Protein 3VBA (pdb70)

Secondary structure (DSSP, 8-state):
--SEEEEEEEE--SS-BHHHHS-GGGTT--SHHHHGGGTTTTT-TTHHHH--TT-EEEE-TTBTBSS--THHHHHHHHTT--EEEES-B-HHHHHHHHHTT--EEE-TTHHHH--TT-EEEEETTT-EEEETTT--EEE-PPPPHHHHHHHHHTSHHHHHHHHHHT---/--SEEEEEEEE--TT-BHHHHS-GGGTT--SHHHHGGGTTTTT-TTHHHH--TT-EEEE-TTBTBSS--THHHHHHHHTT--EEEES-B-HHHHHHHHHTT--EEE-TTHHHH--TT-EEEEETTT-EEEETTT--EEEPPPPPHHHHHHHHHTSHHHHHHHHHHT---/--SEEEEEEEE--SS-BHHHHS-GGGTT--SHHHHGGGTTTTT-TTHHHH--TT-EEEE-TTBTBSS--THHHHHHHHTT--EEEES-B-HHHHHHHHHHT--EEE-TTHHHH--TT-EEEEETTT-EEEETTT--EEE--PPPHHHHHHHHTT-HHHHHHHHTT-/--SEEEEEEEE--TT-BHHHHS-GGGGG---HHHHGGGTTTTT-TTHHHH--TT-EEEE-TTBTBSS--THHHHHHHHTT--EEEES-B-HHHHHHHHHHT--EEE-TTHHHH--TT-EEEEETTTTEEEETTT--EEE--PPPHHHHHHHHTTSHHHHHHH-/--SEEEEEEEE--SS-BHHHHS-GGGTT--SHHHHGGGTTTTT-TTHHHH--TT-EEEE-TTBTBSS--THHHHHHHHTT--EEEES-B-HHHHHHHHHHT--EEE-TTHHHH--TT-EEEEETTT-EEEETTT--EEE-PPPPHHHHHHHHTTSHHHHHHHHT-/--SEEEEEEEE--SS-BHHHHS-GGGTT--SHHHHGGGTTTTT-TTGGGT--TT-EEEE-TTBTBSS--THHHHHHHHTT--EEEES-B-HHHHHHHHHHT--EEE-TTGGGG--TT-EEEEETTT-EEEETTT--EEE-----HHHHHHHHTTSHHHHHHHHH-

CATH classification: 3.20.19.10

Sequence (997 aa):
MRSIIKGRVWKFGNNVDTDAILPARYLVYTKPEELAQFVMTGADPDFPKKVKPGDIIVGGKNFGCGSSREHAPLGLKGAGISCVIAESFARIFYRNAINVGLPLIECKGISEKVNEGDELEVNLETGEIKNLTTGEVLKGQKLPEFMMEILEAGGLMPYLKKKMAESQLMRSIIKGRVWKFGNNVDTDAILPARYLVYTKPEELAQFVMTGADPDFPKKVKPGDIIVGGKNFGCGSSREHAPLGLKGAGISCVIAESFARIFYRNAINVGLPLIECKGISEKVNEGDELEVNLETGEIKNLTTGEVLKGQKLPEFMMEILEAGGLMPYLKKKMAESQLMRSIIKGRVWKFGNNVDTDAILPARYLVYTKPEELAQFVMTGADPDFPKKVKPGDIIVGGKNFGCGSSREHAPLGLKGAGISCVIAESFARIFYRNAINVGLPLIECKGISEKVNEGDELEVNLETGEIKNLTTGEVLKGQKLPEFMMEILEAGGLMPYLKKKMAEMRSIIKGRVWKFGNNVDTDAILPARYLVYTKPEELAQFVMTGADPDFPKKVKPGDIIVGGKNFGCGSSREHAPLGLKGAGISCVIAESFARIFYRNAINVGLPLIECKGISEKVNEGDELEVNLETGEIKNLTTGEVLKGQKLPEFMMEILEAGGLMPYLKKKMRSIIKGRVWKFGNNVDTDAILPARYLVYTKPEELAQFVMTGADPDFPKKVKPGDIIVGGKNFGCGSSREHAPLGLKGAGISCVIAESFARIFYRNAINVGLPLIECKGISEKVNEGDELEVNLETGEIKNLTTGEVLKGQKLPEFMMEILEAGGLMPYLKKKMAMRSIIKGRVWKFGNNVDTDAILPARYLVYTKPEELAQFVMTGADPDFPKKVKPGDIIVGGKNFGCGSSREHAPLGLKGAGISCVIAESFARIFYRNAINVGLPLIECKGISEKVNEGDELEVNLETGEIKNLTTGEVLKGQKLPEFMMEILEAGGLMPYLKKKMA

Nearest PDB structures (foldseek):
  3vba-assembly2_D  TM=9.954E-01  e=1.017E-35  Methanocaldococcus jannaschii DSM 2661
  2pkp-assembly1_A  TM=9.491E-01  e=3.938E-22  Methanocaldococcus jannaschii DSM 2661
  1v7l-assembly1_B  TM=9.457E-01  e=8.680E-22  Pyrococcus horikoshii OT3
  2b3y-assembly2_B  TM=7.322E-01  e=1.624E-09  Homo sapiens
  1fgh-assembly1_A  TM=7.940E-01  e=1.431E-07  Bos taurus

Solvent-accessible surface area: 43787 Å² total; per-residue (Å²): 86,190,37,82,20,130,13,82,0,33,65,26,44,98,89,15,55,8,46,18,0,0,9,10,139,32,7,115,73,76,125,46,124,56,0,17,101,36,0,0,14,46,51,32,104,82,2,30,164,86,14,106,108,32,5,0,0,0,0,1,122,51,0,0,22,46,37,18,9,32,0,0,0,27,0,0,82,33,13,27,6,23,0,0,0,0,21,39,16,15,132,60,5,36,38,18,0,0,16,36,3,0,11,0,1,50,2,148,29,0,31,145,79,2,91,94,45,10,91,0,47,0,35,0,80,79,0,68,0,91,1,73,85,70,64,78,84,19,192,11,66,86,6,22,80,4,0,6,18,0,8,112,31,34,0,1,93,60,10,19,157,130,42,120,75,97,32,19,118,96,174,47,81,20,133,10,80,1,33,63,27,44,102,85,14,55,9,46,17,0,0,8,12,141,34,9,115,72,77,125,49,128,56,0,18,102,38,0,0,12,45,54,32,99,70,2,40,150,84,13,103,109,30,6,0,0,0,0,0,119,51,0,0,22,44,35,22,8,33,1,0,0,32,0,0,84,32,12,26,6,23,0,0,0,0,27,39,18,14,131,54,4,36,32,16,0,0,7,37,1,0,7,0,3,58,1,184,22,0,25,162,89,4,102,94,47,15,68,0,41,0,33,1,80,78,0,65,0,88,1,77,82,72,64,79,84,11,185,9,92,85,5,25,69,2,0,10,21,0,5,115,17,35,0,1,92,46,12,23,143,107,30,138,64,104,40,22,83,109,189,37,92,10,128,13,82,0,30,63,27,43,96,87,17,55,8,70,17,0,0,9,54,148,25,65,93,13,96,75,46,65,12,0,20,34,7,0,0,16,46,53,29,104,67,2,39,158,86,12,108,105,32,5,0,0,0,0,1,121,52,0,1,21,46,96,74,40,78,44,0,0,35,0,0,83,29,11,25,7,24,0,0,0,0,18,36,23,12,121,54,4,39,62,12,0,4,41,13,5,0,15,3,3,42,1,118,22,0,28,149,78,1,82,96,45,10,90,0,44,1,30,0,66,73,2,61,1,80,1,73,82,73,60,78,80,8,182,13,57,100,7,11,76,3,1,6,27,1,7,116,34,30,0,8,61,49,15,23,153,94,60,98,101,166,163,194,53,76,6,127,12,86,0,36,68,28,42,96,88,16,54,10,72,17,0,0,8,54,157,36,70,120,78,98,125,48,126,54,0,18,104,37,0,0,13,45,52,29,92,78,2,28,139,85,11,105,109,32,5,0,0,0,0,2,127,52,0,1,21,42,94,75,41,70,42,0,0,34,0,0,77,32,11,27,6,13,0,0,0,0,20,36,16,12,130,57,4,32,58,14,0,9,17,16,1,1,14,8,2,32,1,139,30,0,23,164,92,6,103,94,44,13,82,0,50,0,26,3,84,76,0,80,0,76,1,61,89,84,35,69,70,14,193,10,45,83,11,16,72,9,9,33,49,4,29,121,22,22,0,2,40,54,45,31,160,147,178,177,129,26,81,4,114,11,77,0,35,68,29,44,97,85,16,60,10,71,17,0,0,8,54,148,30,69,97,14,90,80,45,67,12,0,19,35,10,0,0,18,46,53,29,98,81,1,26,126,86,12,98,104,24,6,0,0,0,0,2,122,54,0,1,23,42,96,70,40,61,42,0,0,30,0,0,82,31,11,23,6,19,0,0,0,0,26,37,19,13,138,81,3,42,61,10,0,2,28,4,3,2,23,2,1,42,2,187,25,0,28,165,93,5,98,96,42,13,85,0,38,0,23,3,81,65,1,74,0,97,1,74,80,80,62,65,88,11,185,14,50,48,9,20,44,4,2,27,27,0,22,102,36,27,0,3,110,48,6,19,150,145,68,62,128,106,201,44,88,19,133,13,78,1,36,66,32,43,97,82,17,55,9,72,16,0,0,8,55,161,36,68,117,75,97,124,45,129,53,0,19,102,36,0,0,16,45,54,29,102,81,2,23,149,82,10,104,111,30,5,0,0,0,0,1,119,53,0,0,21,42,91,74,38,68,40,0,0,32,0,0,70,30,11,26,6,24,0,0,0,0,15,31,27,13,151,78,4,31,116,13,0,18,32,15,0,3,4,17,2,39,1,124,23,0,31,167,88,5,102,92,43,10,76,0,48,0,46,0,91,64,0,67,0,85,1,75,82,86,62,82,70,13,180,11,46,70,15,12,69,4,13,12,63,5,13,92,31,25,0,4,93,30,16,2,138,136,89,124,122

InterPro domains:
  IPR000573 Aconitase A/isopropylmalate dehydratase small subunit, swivel domain [PF00694] (49-102)
  IPR011827 Hydrolyase LeuD/HacB/DmdB [MF_01032] (5-165)
  IPR011827 Hydrolyase LeuD/HacB/DmdB [TIGR02087] (7-163)
  IPR015928 Aconitase/3-isopropylmalate dehydratase, swivel [G3DSA:3.20.19.10] (1-168)
  IPR033940 3-isopropylmalate dehydratase, swivel domain [cd01577] (11-124)
  IPR050075 3-isopropylmalate dehydratase small subunit [PTHR43345] (4-164)

Radius of gyration: 48.16 Å; Cα contacts (8 Å, |Δi|>4): 2461; chains: 6; bounding box: 72×72×159 Å

B-factor: mean 23.95, std 12.44, range [6.1, 90.8]

Structure (mmCIF, N/CA/C/O backbone):
data_3VBA
#
_entry.id   3VBA
#
_cell.length_a   33.836
_cell.length_b   107.138
_cell.length_c   288.714
_cell.angle_alpha   90.000
_cell.angle_beta   90.000
_cell.angle_gamma   90.000
#
_symmetry.space_group_name_H-M   'P 21 21 21'
#
loop_
_entity.id
_entity.type
_entity.pdbx_description
1 polymer 'Isopropylmalate/citramalate isomerase small subunit'
2 water water
#
loop_
_atom_site.group_PDB
_atom_site.id
_atom_site.type_symbol
_atom_site.label_atom_id
_atom_site.label_alt_id
_atom_site.label_comp_id
_atom_site.label_asym_id
_atom_site.label_entity_id
_atom_site.label_seq_id
_atom_site.pdbx_PDB_ins_code
_atom_site.Cartn_x
_atom_site.Cartn_y
_atom_site.Cartn_z
_atom_site.occupancy
_atom_site.B_iso_or_equiv
_atom_site.auth_seq_id
_atom_site.auth_comp_id
_atom_site.auth_asym_id
_atom_site.auth_atom_id
_atom_site.pdbx_PDB_model_num
ATOM 1 N N . MET A 1 1 ? -0.120 -11.727 -25.878 1.00 41.38 1 MET A N 1
ATOM 2 C CA . MET A 1 1 ? 0.977 -12.497 -26.452 1.00 39.23 1 MET A CA 1
ATOM 3 C C . MET A 1 1 ? 0.570 -13.943 -26.549 1.00 42.16 1 MET A C 1
ATOM 4 O O . MET A 1 1 ? 0.645 -14.681 -25.568 1.00 37.96 1 MET A O 1
ATOM 9 N N . ARG A 1 2 ? 0.153 -14.394 -27.717 1.00 33.99 2 ARG A N 1
ATOM 10 C CA . ARG A 1 2 ? -0.179 -15.795 -27.751 1.00 38.19 2 ARG A CA 1
ATOM 11 C C . ARG A 1 2 ? 1.067 -16.696 -27.742 1.00 35.23 2 ARG A C 1
ATOM 12 O O . ARG A 1 2 ? 1.875 -16.680 -28.669 1.00 37.36 2 ARG A O 1
ATOM 20 N N . SER A 1 3 ? 1.209 -17.444 -26.649 1.00 34.75 3 SER A N 1
ATOM 21 C CA . SER A 1 3 ? 2.289 -18.405 -26.447 1.00 34.15 3 SER A CA 1
ATOM 22 C C . SER A 1 3 ? 2.242 -19.482 -27.509 1.00 31.43 3 SER A C 1
ATOM 23 O O . SER A 1 3 ? 3.276 -19.922 -28.019 1.00 28.27 3 SER A O 1
ATOM 26 N N . ILE A 1 4 ? 1.023 -19.925 -27.801 1.00 31.41 4 ILE A N 1
ATOM 27 C CA . ILE A 1 4 ? 0.776 -20.973 -28.777 1.00 26.84 4 ILE A CA 1
ATOM 28 C C . ILE A 1 4 ? 0.231 -20.371 -30.067 1.00 23.39 4 ILE A C 1
ATOM 29 O O . ILE A 1 4 ? -0.747 -19.623 -30.060 1.00 26.40 4 ILE A O 1
ATOM 34 N N . ILE A 1 5 ? 0.883 -20.693 -31.175 1.00 21.12 5 ILE A N 1
ATOM 35 C CA . ILE A 1 5 ? 0.521 -20.121 -32.462 1.00 20.97 5 ILE A CA 1
ATOM 36 C C . ILE A 1 5 ? 0.108 -21.218 -33.447 1.00 19.55 5 ILE A C 1
ATOM 37 O O . ILE A 1 5 ? 0.802 -22.211 -33.598 1.00 17.22 5 ILE A O 1
ATOM 42 N N . LYS A 1 6 ? -1.040 -21.022 -34.089 1.00 18.79 6 LYS A N 1
ATOM 43 C CA . LYS A 1 6 ? -1.547 -21.915 -35.130 1.00 21.64 6 LYS A CA 1
ATOM 44 C C . LYS A 1 6 ? -1.704 -21.119 -36.421 1.00 20.39 6 LYS A C 1
ATOM 45 O O . LYS A 1 6 ? -2.312 -20.044 -36.425 1.00 17.08 6 LYS A O 1
ATOM 51 N N . GLY A 1 7 ? -1.151 -21.628 -37.515 1.00 14.44 7 GLY A N 1
ATOM 52 C CA . GLY A 1 7 ? -1.230 -20.902 -38.768 1.00 14.49 7 GLY A CA 1
ATOM 53 C C . GLY A 1 7 ? -0.843 -21.761 -39.946 1.00 15.77 7 GLY A C 1
ATOM 54 O O . GLY A 1 7 ? -0.245 -22.822 -39.779 1.00 17.37 7 GLY A O 1
ATOM 55 N N . ARG A 1 8 ? -1.192 -21.316 -41.149 1.00 16.83 8 ARG A N 1
ATOM 56 C CA . ARG A 1 8 ? -0.771 -22.052 -42.327 1.00 15.73 8 ARG A CA 1
ATOM 57 C C . ARG A 1 8 ? 0.600 -21.570 -42.823 1.00 15.36 8 ARG A C 1
ATOM 58 O O . ARG A 1 8 ? 0.966 -20.398 -42.676 1.00 14.76 8 ARG A O 1
ATOM 66 N N . VAL A 1 9 ? 1.354 -22.491 -43.406 1.00 13.02 9 VAL A N 1
ATOM 67 C CA . VAL A 1 9 ? 2.763 -22.263 -43.685 1.00 11.56 9 VAL A CA 1
ATOM 68 C C . VAL A 1 9 ? 3.052 -21.818 -45.112 1.00 12.41 9 VAL A C 1
ATOM 69 O O . VAL A 1 9 ? 2.522 -22.397 -46.070 1.00 11.34 9 VAL A O 1
ATOM 73 N N . TRP A 1 10 ? 3.893 -20.789 -45.236 1.00 9.36 10 TRP A N 1
ATOM 74 C CA . TRP A 1 10 ? 4.561 -20.464 -46.493 1.00 12.05 10 TRP A CA 1
ATOM 75 C C . TRP A 1 10 ? 6.017 -20.886 -46.379 1.00 12.78 10 TRP A C 1
ATOM 76 O O . TRP A 1 10 ? 6.704 -20.533 -45.416 1.00 13.51 10 TRP A O 1
ATOM 87 N N . LYS A 1 11 ? 6.495 -21.628 -47.367 1.00 11.50 11 LYS A N 1
ATOM 88 C CA . LYS A 1 11 ? 7.804 -22.255 -47.247 1.00 12.36 11 LYS A CA 1
ATOM 89 C C . LYS A 1 11 ? 8.856 -21.639 -48.165 1.00 13.33 11 LYS A C 1
ATOM 90 O O . LYS A 1 11 ? 8.580 -21.330 -49.327 1.00 12.97 11 LYS A O 1
ATOM 96 N N . PHE A 1 12 ? 10.055 -21.443 -47.623 1.00 11.46 12 PHE A N 1
ATOM 97 C CA . PHE A 1 12 ? 11.190 -20.927 -48.389 1.00 12.51 12 PHE A CA 1
ATOM 98 C C . PHE A 1 12 ? 12.425 -21.769 -48.052 1.00 12.82 12 PHE A C 1
ATOM 99 O O . PHE A 1 12 ? 12.447 -22.456 -47.030 1.00 10.22 12 PHE A O 1
ATOM 107 N N . GLY A 1 13 ? 13.442 -21.711 -48.905 1.00 13.19 13 GLY A N 1
ATOM 108 C CA . GLY A 1 13 ? 14.564 -22.628 -48.825 1.00 14.18 13 GLY A CA 1
ATOM 109 C C . GLY A 1 13 ? 15.764 -22.116 -48.039 1.00 15.48 13 GLY A C 1
ATOM 110 O O . GLY A 1 13 ? 15.615 -21.419 -47.034 1.00 13.63 13 GLY A O 1
ATOM 111 N N . ASN A 1 14 ? 16.961 -22.474 -48.497 1.00 12.47 14 ASN A N 1
ATOM 112 C CA . ASN A 1 14 ? 18.194 -22.150 -47.793 1.00 10.56 14 ASN A CA 1
ATOM 113 C C . ASN A 1 14 ? 18.809 -20.798 -48.188 1.00 13.51 14 ASN A C 1
ATOM 114 O O . ASN A 1 14 ? 18.667 -20.355 -49.330 1.00 11.35 14 ASN A O 1
ATOM 119 N N . ASN A 1 15 ? 19.506 -20.156 -47.247 1.00 10.72 15 ASN A N 1
ATOM 120 C CA . ASN A 1 15 ? 20.213 -18.898 -47.532 1.00 13.38 15 ASN A CA 1
ATOM 121 C C . ASN A 1 15 ? 19.318 -17.823 -48.150 1.00 13.89 15 ASN A C 1
ATOM 122 O O . ASN A 1 15 ? 19.734 -17.121 -49.096 1.00 10.57 15 ASN A O 1
ATOM 127 N N . VAL A 1 16 ? 18.089 -17.713 -47.642 1.00 12.25 16 VAL A N 1
ATOM 128 C CA . VAL A 1 16 ? 17.150 -16.705 -48.124 1.00 12.49 16 VAL A CA 1
ATOM 129 C C . VAL A 1 16 ? 17.627 -15.378 -47.557 1.00 14.73 16 VAL A C 1
ATOM 130 O O . VAL A 1 16 ? 17.598 -15.185 -46.342 1.00 11.33 16 VAL A O 1
ATOM 134 N N . ASP A 1 17 ? 18.093 -14.479 -48.423 1.00 10.91 17 ASP A N 1
ATOM 135 C CA . ASP A 1 17 ? 18.763 -13.280 -47.930 1.00 14.29 17 ASP A CA 1
ATOM 136 C C . ASP A 1 17 ? 17.794 -12.109 -47.715 1.00 12.25 17 ASP A C 1
ATOM 137 O O . ASP A 1 17 ? 16.610 -12.197 -48.049 1.00 11.77 17 ASP A O 1
ATOM 142 N N . THR A 1 18 ? 18.299 -11.031 -47.131 1.00 10.02 18 THR A N 1
ATOM 143 C CA . THR A 1 18 ? 17.466 -9.868 -46.842 1.00 11.51 18 THR A CA 1
ATOM 144 C C . THR A 1 18 ? 16.896 -9.225 -48.110 1.00 12.12 18 THR A C 1
ATOM 145 O O . THR A 1 18 ? 15.860 -8.581 -48.058 1.00 13.20 18 THR A O 1
ATOM 149 N N . ASP A 1 19 ? 17.572 -9.398 -49.244 1.00 14.72 19 ASP A N 1
ATOM 150 C CA . ASP A 1 19 ? 17.030 -8.936 -50.528 1.00 15.54 19 ASP A CA 1
ATOM 151 C C . ASP A 1 19 ? 15.805 -9.749 -50.964 1.00 16.89 19 ASP A C 1
ATOM 152 O O . ASP A 1 19 ? 14.881 -9.215 -51.572 1.00 15.18 19 ASP A O 1
ATOM 157 N N . ALA A 1 20 ? 15.783 -11.034 -50.632 1.00 14.16 20 ALA A N 1
ATOM 158 C CA . ALA A 1 20 ? 14.619 -11.853 -50.953 1.00 14.68 20 ALA A CA 1
ATOM 159 C C . ALA A 1 20 ? 13.437 -11.442 -50.087 1.00 12.23 20 ALA A C 1
ATOM 160 O O . ALA A 1 20 ? 12.300 -11.398 -50.555 1.00 15.27 20 ALA A O 1
ATOM 162 N N . ILE A 1 21 ? 13.720 -11.145 -48.824 1.00 10.06 21 ILE A N 1
ATOM 163 C CA . ILE A 1 21 ? 12.699 -10.787 -47.839 1.00 10.22 21 ILE A CA 1
ATOM 164 C C . ILE A 1 21 ? 12.145 -9.364 -48.014 1.00 11.73 21 ILE A C 1
ATOM 165 O O . ILE A 1 21 ? 10.942 -9.141 -47.874 1.00 11.56 21 ILE A O 1
ATOM 170 N N . LEU A 1 22 ? 13.012 -8.406 -48.333 1.00 11.59 22 LEU A N 1
ATOM 171 C CA . LEU A 1 22 ? 12.570 -7.028 -48.529 1.00 10.55 22 LEU A CA 1
ATOM 172 C C . LEU A 1 22 ? 13.554 -6.346 -49.490 1.00 13.40 22 LEU A C 1
ATOM 173 O O . LEU A 1 22 ? 14.604 -5.855 -49.066 1.00 12.97 22 LEU A O 1
ATOM 178 N N . PRO A 1 23 ? 13.244 -6.374 -50.798 1.00 13.96 23 PRO A N 1
ATOM 179 C CA . PRO A 1 23 ? 14.128 -5.803 -51.817 1.00 12.05 23 PRO A CA 1
ATOM 180 C C . PRO A 1 23 ? 14.583 -4.371 -51.517 1.00 14.96 23 PRO A C 1
ATOM 181 O O . PRO A 1 23 ? 13.848 -3.553 -50.941 1.00 11.25 23 PRO A O 1
ATOM 185 N N . ALA A 1 24 ? 15.812 -4.093 -51.928 1.00 11.97 24 ALA A N 1
ATOM 186 C CA . ALA A 1 24 ? 16.470 -2.821 -51.668 1.00 12.74 24 ALA A CA 1
ATOM 187 C C . ALA A 1 24 ? 15.634 -1.628 -52.128 1.00 12.47 24 ALA A C 1
ATOM 188 O O . ALA A 1 24 ? 15.714 -0.562 -51.541 1.00 12.28 24 ALA A O 1
ATOM 190 N N . ARG A 1 25 ? 14.841 -1.808 -53.177 1.00 16.29 25 ARG A N 1
ATOM 191 C CA . ARG A 1 25 ? 14.054 -0.695 -53.709 1.00 16.21 25 ARG A CA 1
ATOM 192 C C . ARG A 1 25 ? 13.009 -0.172 -52.718 1.00 16.86 25 ARG A C 1
ATOM 193 O O . ARG A 1 25 ? 12.508 0.942 -52.877 1.00 17.69 25 ARG A O 1
ATOM 201 N N . TYR A 1 26 ? 12.714 -0.952 -51.674 1.00 15.30 26 TYR A N 1
ATOM 202 C CA . TYR A 1 26 ? 11.720 -0.556 -50.682 1.00 13.58 26 TYR A CA 1
ATOM 203 C C . TYR A 1 26 ? 12.315 0.049 -49.415 1.00 16.44 26 TYR A C 1
ATOM 204 O O . TYR A 1 26 ? 11.593 0.390 -48.482 1.00 12.96 26 TYR A O 1
ATOM 213 N N . LEU A 1 27 ? 13.630 0.226 -49.395 1.00 13.41 27 LEU A N 1
ATOM 214 C CA . LEU A 1 27 ? 14.256 0.832 -48.230 1.00 12.69 27 LEU A CA 1
ATOM 215 C C . LEU A 1 27 ? 13.770 2.273 -48.024 1.00 15.38 27 LEU A C 1
ATOM 216 O O . LEU A 1 27 ? 13.891 2.822 -46.934 1.00 15.49 27 LEU A O 1
ATOM 221 N N . VAL A 1 28 ? 13.217 2.875 -49.072 1.00 16.76 28 VAL A N 1
ATOM 222 C CA . VAL A 1 28 ? 12.631 4.210 -48.957 1.00 15.04 28 VAL A CA 1
ATOM 223 C C . VAL A 1 28 ? 11.515 4.249 -47.900 1.00 19.69 28 VAL A C 1
ATOM 224 O O . VAL A 1 28 ? 11.237 5.297 -47.305 1.00 16.19 28 VAL A O 1
ATOM 228 N N . TYR A 1 29 ? 10.907 3.094 -47.633 1.00 13.95 29 TYR A N 1
ATOM 229 C CA . TYR A 1 29 ? 9.848 3.001 -46.631 1.00 15.17 29 TYR A CA 1
ATOM 230 C C . TYR A 1 29 ? 10.354 2.606 -45.250 1.00 17.69 29 TYR A C 1
ATOM 231 O O . TYR A 1 29 ? 11.152 1.674 -45.125 1.00 19.54 29 TYR A O 1
ATOM 240 N N . THR A 1 30 ? 9.878 3.301 -44.219 1.00 11.94 30 THR A N 1
ATOM 241 C CA . THR A 1 30 ? 10.267 2.989 -42.841 1.00 18.18 30 THR A CA 1
ATOM 242 C C . THR A 1 30 ? 9.106 2.514 -41.949 1.00 17.24 30 THR A C 1
ATOM 243 O O . THR A 1 30 ? 9.322 2.119 -40.801 1.00 16.83 30 THR A O 1
ATOM 247 N N . LYS A 1 31 ? 7.878 2.551 -42.457 1.00 13.50 31 LYS A N 1
ATOM 248 C CA . LYS A 1 31 ? 6.746 2.105 -41.648 1.00 14.39 31 LYS A CA 1
ATOM 249 C C . LYS A 1 31 ? 6.430 0.620 -41.857 1.00 12.26 31 LYS A C 1
ATOM 250 O O . LYS A 1 31 ? 6.469 0.140 -42.978 1.00 12.92 31 LYS A O 1
ATOM 256 N N . PRO A 1 32 ? 6.111 -0.116 -40.772 1.00 13.40 32 PRO A N 1
ATOM 257 C CA . PRO A 1 32 ? 5.742 -1.524 -40.963 1.00 15.41 32 PRO A CA 1
ATOM 258 C C . PRO A 1 32 ? 4.550 -1.674 -41.910 1.00 14.95 32 PRO A C 1
ATOM 259 O O . PRO A 1 32 ? 4.534 -2.618 -42.702 1.00 10.13 32 PRO A O 1
ATOM 263 N N . GLU A 1 33 ? 3.582 -0.755 -41.848 1.00 13.71 33 GLU A N 1
ATOM 264 C CA . GLU A 1 33 ? 2.414 -0.841 -42.733 1.00 15.78 33 GLU A CA 1
ATOM 265 C C . GLU A 1 33 ? 2.802 -0.711 -44.195 1.00 14.39 33 GLU A C 1
ATOM 266 O O . GLU A 1 33 ? 2.201 -1.338 -45.068 1.00 12.18 33 GLU A O 1
ATOM 272 N N . GLU A 1 34 ? 3.790 0.129 -44.479 1.00 10.72 34 GLU A N 1
ATOM 273 C CA . GLU A 1 34 ? 4.252 0.241 -45.851 1.00 11.20 34 GLU A CA 1
ATOM 274 C C . GLU A 1 34 ? 5.044 -1.002 -46.236 1.00 12.11 34 GLU A C 1
ATOM 275 O O . GLU A 1 34 ? 4.834 -1.591 -47.299 1.00 10.53 34 GLU A O 1
ATOM 281 N N . LEU A 1 35 ? 5.960 -1.400 -45.361 1.00 11.44 35 LEU A N 1
ATOM 282 C CA . LEU A 1 35 ? 6.867 -2.492 -45.674 1.00 11.93 35 LEU A CA 1
ATOM 283 C C . LEU A 1 35 ? 6.120 -3.820 -45.834 1.00 12.43 35 LEU A C 1
ATOM 284 O O . LEU A 1 35 ? 6.540 -4.685 -46.609 1.00 11.06 35 LEU A O 1
ATOM 289 N N . ALA A 1 36 ? 5.007 -3.971 -45.114 1.00 10.74 36 ALA A N 1
ATOM 290 C CA . ALA A 1 36 ? 4.203 -5.208 -45.184 1.00 12.03 36 ALA A CA 1
ATOM 291 C C . ALA A 1 36 ? 3.791 -5.573 -46.610 1.00 13.28 36 ALA A C 1
ATOM 292 O O . ALA A 1 36 ? 3.569 -6.743 -46.919 1.00 14.42 36 ALA A O 1
ATOM 294 N N . GLN A 1 37 ? 3.671 -4.566 -47.473 1.00 12.26 37 GLN A N 1
ATOM 295 C CA . GLN A 1 37 ? 3.166 -4.769 -48.825 1.00 14.16 37 GLN A CA 1
ATOM 296 C C . GLN A 1 37 ? 4.191 -5.415 -49.725 1.00 11.88 37 GLN A C 1
ATOM 297 O O . GLN A 1 37 ? 3.875 -5.768 -50.847 1.00 12.47 37 GLN A O 1
ATOM 303 N N . PHE A 1 38 ? 5.427 -5.543 -49.259 1.00 11.73 38 PHE A N 1
ATOM 304 C CA . PHE A 1 38 ? 6.491 -6.001 -50.141 1.00 13.28 38 PHE A CA 1
ATOM 305 C C . PHE A 1 38 ? 7.255 -7.209 -49.619 1.00 13.02 38 PHE A C 1
ATOM 306 O O . PHE A 1 38 ? 8.265 -7.598 -50.189 1.00 14.61 38 PHE A O 1
ATOM 314 N N . VAL A 1 39 ? 6.782 -7.790 -48.528 1.00 13.00 39 VAL A N 1
ATOM 315 C CA . VAL A 1 39 ? 7.443 -8.963 -47.963 1.00 13.58 39 VAL A CA 1
ATOM 316 C C . VAL A 1 39 ? 7.664 -10.121 -48.949 1.00 11.62 39 VAL A C 1
ATOM 317 O O . VAL A 1 39 ? 6.753 -10.507 -49.698 1.00 11.62 39 VAL A O 1
ATOM 321 N N . MET A 1 40 ? 8.890 -10.661 -48.926 1.00 13.56 40 MET A N 1
ATOM 322 C CA . MET A 1 40 ? 9.297 -11.833 -49.708 1.00 10.27 40 MET A CA 1
ATOM 323 C C . MET A 1 40 ? 9.247 -11.649 -51.230 1.00 13.65 40 MET A C 1
ATOM 324 O O . MET A 1 40 ? 9.380 -12.633 -51.982 1.00 11.37 40 MET A O 1
ATOM 329 N N . THR A 1 41 ? 9.057 -10.414 -51.693 1.00 11.14 41 THR A N 1
ATOM 330 C CA . THR A 1 41 ? 8.878 -10.191 -53.135 1.00 13.03 41 THR A CA 1
ATOM 331 C C . THR A 1 41 ? 10.155 -10.426 -53.934 1.00 14.50 41 THR A C 1
ATOM 332 O O . THR A 1 41 ? 10.122 -10.537 -55.159 1.00 15.19 41 THR A O 1
ATOM 336 N N . GLY A 1 42 ? 11.290 -10.491 -53.247 1.00 14.23 42 GLY A N 1
ATOM 337 C CA . GLY A 1 42 ? 12.529 -10.848 -53.909 1.00 13.11 42 GLY A CA 1
ATOM 338 C C . GLY A 1 42 ? 12.511 -12.317 -54.280 1.00 16.71 42 GLY A C 1
ATOM 339 O O . GLY A 1 42 ? 13.116 -12.735 -55.270 1.00 17.76 42 GLY A O 1
ATOM 340 N N . ALA A 1 43 ? 11.815 -13.109 -53.475 1.00 14.59 43 ALA A N 1
ATOM 341 C CA . ALA A 1 43 ? 11.723 -14.549 -53.706 1.00 15.95 43 ALA A CA 1
ATOM 342 C C . ALA A 1 43 ? 10.479 -14.874 -54.533 1.00 16.12 43 ALA A C 1
ATOM 343 O O . ALA A 1 43 ? 10.504 -15.745 -55.403 1.00 17.58 43 ALA A O 1
ATOM 345 N N . ASP A 1 44 ? 9.389 -14.171 -54.242 1.00 15.23 44 ASP A N 1
ATOM 346 C CA . ASP A 1 44 ? 8.097 -14.413 -54.888 1.00 14.41 44 ASP A CA 1
ATOM 347 C C . ASP A 1 44 ? 7.351 -13.093 -55.009 1.00 12.89 44 ASP A C 1
ATOM 348 O O . ASP A 1 44 ? 6.799 -12.602 -54.036 1.00 11.93 44 ASP A O 1
ATOM 353 N N . PRO A 1 45 ? 7.362 -12.497 -56.210 1.00 21.51 45 PRO A N 1
ATOM 354 C CA . PRO A 1 45 ? 6.778 -11.169 -56.433 1.00 18.55 45 PRO A CA 1
ATOM 355 C C . PRO A 1 45 ? 5.281 -11.112 -56.133 1.00 18.53 45 PRO A C 1
ATOM 356 O O . PRO A 1 45 ? 4.741 -10.026 -55.935 1.00 18.76 45 PRO A O 1
ATOM 360 N N . ASP A 1 46 ? 4.623 -12.263 -56.090 1.00 15.37 46 ASP A N 1
ATOM 361 C CA . ASP A 1 46 ? 3.199 -12.300 -55.770 1.00 18.85 46 ASP A CA 1
ATOM 362 C C . ASP A 1 46 ? 2.904 -12.602 -54.304 1.00 21.46 46 ASP A C 1
ATOM 363 O O . ASP A 1 46 ? 1.735 -12.623 -53.893 1.00 18.20 46 ASP A O 1
ATOM 368 N N . PHE A 1 47 ? 3.951 -12.830 -53.513 1.00 16.21 47 PHE A N 1
ATOM 369 C CA . PHE A 1 47 ? 3.753 -13.246 -52.118 1.00 15.63 47 PHE A CA 1
ATOM 370 C C . PHE A 1 47 ? 2.774 -12.386 -51.312 1.00 14.86 47 PHE A C 1
ATOM 371 O O . PHE A 1 47 ? 1.950 -12.925 -50.588 1.00 16.69 47 PHE A O 1
ATOM 379 N N . PRO A 1 48 ? 2.866 -11.050 -51.415 1.00 16.39 48 PRO A N 1
ATOM 380 C CA . PRO A 1 48 ? 1.917 -10.230 -50.648 1.00 19.43 48 PRO A CA 1
ATOM 381 C C . PRO A 1 48 ? 0.463 -10.460 -51.072 1.00 20.26 48 PRO A C 1
ATOM 382 O O . PRO A 1 48 ? -0.442 -10.100 -50.329 1.00 18.85 48 PRO A O 1
ATOM 386 N N . LYS A 1 49 ? 0.250 -11.056 -52.243 1.00 20.73 49 LYS A N 1
ATOM 387 C CA . LYS A 1 49 ? -1.104 -11.352 -52.723 1.00 28.41 49 LYS A CA 1
ATOM 388 C C . LYS A 1 49 ? -1.651 -12.637 -52.098 1.00 25.49 49 LYS A C 1
ATOM 389 O O . LYS A 1 49 ? -2.857 -12.873 -52.121 1.00 27.01 49 LYS A O 1
ATOM 395 N N . LYS A 1 50 ? -0.757 -13.455 -51.543 1.00 22.59 50 LYS A N 1
ATOM 396 C CA . LYS A 1 50 ? -1.104 -14.775 -51.027 1.00 19.57 50 LYS A CA 1
ATOM 397 C C . LYS A 1 50 ? -1.150 -14.818 -49.496 1.00 22.85 50 LYS A C 1
ATOM 398 O O . LYS A 1 50 ? -2.003 -15.486 -48.893 1.00 20.34 50 LYS A O 1
ATOM 404 N N . VAL A 1 51 ? -0.214 -14.118 -48.868 1.00 18.70 51 VAL A N 1
ATOM 405 C CA . VAL A 1 51 ? -0.044 -14.210 -47.425 1.00 21.18 51 VAL A CA 1
ATOM 406 C C . VAL A 1 51 ? -1.194 -13.505 -46.705 1.00 20.03 51 VAL A C 1
ATOM 407 O O . VAL A 1 51 ? -1.734 -12.527 -47.203 1.00 18.45 51 VAL A O 1
ATOM 411 N N . LYS A 1 52 ? -1.588 -14.029 -45.550 1.00 19.65 52 LYS A N 1
ATOM 412 C CA . LYS A 1 52 ? -2.633 -13.411 -44.738 1.00 21.12 52 LYS A CA 1
ATOM 413 C C . LYS A 1 52 ? -2.071 -13.202 -43.339 1.00 15.41 52 LYS A C 1
ATOM 414 O O . LYS A 1 52 ? -1.229 -13.976 -42.905 1.00 15.38 52 LYS A O 1
ATOM 420 N N . PRO A 1 53 ? -2.540 -12.167 -42.617 1.00 17.16 53 PRO A N 1
ATOM 421 C CA . PRO A 1 53 ? -2.068 -12.017 -41.235 1.00 19.23 53 PRO A CA 1
ATOM 422 C C . PRO A 1 53 ? -2.313 -13.293 -40.439 1.00 20.32 53 PRO A C 1
ATOM 423 O O . PRO A 1 53 ? -3.380 -13.901 -40.576 1.00 18.45 53 PRO A O 1
ATOM 427 N N . GLY A 1 54 ? -1.328 -13.702 -39.638 1.00 16.40 54 GLY A N 1
ATOM 428 C CA . GLY A 1 54 ? -1.432 -14.931 -38.867 1.00 15.75 54 GLY A CA 1
ATOM 429 C C . GLY A 1 54 ? -0.678 -16.105 -39.485 1.00 13.36 54 GLY A C 1
ATOM 430 O O . GLY A 1 54 ? -0.373 -17.082 -38.797 1.00 14.52 54 GLY A O 1
ATOM 431 N N . ASP A 1 55 ? -0.372 -16.021 -40.777 1.00 13.68 55 ASP A N 1
ATOM 432 C CA . ASP A 1 55 ? 0.346 -17.104 -41.444 1.00 9.19 55 ASP A CA 1
ATOM 433 C C . ASP A 1 55 ? 1.750 -17.258 -40.860 1.00 11.84 55 ASP A C 1
ATOM 434 O O . ASP A 1 55 ? 2.293 -16.340 -40.261 1.00 9.78 55 ASP A O 1
ATOM 439 N N . ILE A 1 56 ? 2.332 -18.429 -41.064 1.00 14.14 56 ILE A N 1
ATOM 440 C CA . ILE A 1 56 ? 3.662 -18.741 -40.576 1.00 12.37 56 ILE A CA 1
ATOM 441 C C . ILE A 1 56 ? 4.599 -18.877 -41.757 1.00 10.51 56 ILE A C 1
ATOM 442 O O . ILE A 1 56 ? 4.216 -19.375 -42.806 1.00 10.67 56 ILE A O 1
ATOM 447 N N . ILE A 1 57 ? 5.829 -18.417 -41.602 1.00 13.59 57 ILE A N 1
ATOM 448 C CA . ILE A 1 57 ? 6.840 -18.687 -42.614 1.00 12.14 57 ILE A CA 1
ATOM 449 C C . ILE A 1 57 ? 7.774 -19.767 -42.080 1.00 14.29 57 ILE A C 1
ATOM 450 O O . ILE A 1 57 ? 8.151 -19.745 -40.910 1.00 12.52 57 ILE A O 1
ATOM 455 N N . VAL A 1 58 ? 8.103 -20.732 -42.931 1.00 11.68 58 VAL A N 1
ATOM 456 C CA . VAL A 1 58 ? 9.099 -21.739 -42.589 1.00 12.25 58 VAL A CA 1
ATOM 457 C C . VAL A 1 58 ? 10.268 -21.576 -43.540 1.00 11.56 58 VAL A C 1
ATOM 458 O O . VAL A 1 58 ? 10.071 -21.433 -44.742 1.00 10.57 58 VAL A O 1
ATOM 462 N N . GLY A 1 59 ? 11.485 -21.572 -43.008 1.00 9.61 59 GLY A N 1
ATOM 463 C CA . GLY A 1 59 ? 12.656 -21.405 -43.849 1.00 11.94 59 GLY A CA 1
ATOM 464 C C . GLY A 1 59 ? 13.708 -22.465 -43.591 1.00 10.73 59 GLY A C 1
ATOM 465 O O . GLY A 1 59 ? 13.656 -23.156 -42.581 1.00 10.67 59 GLY A O 1
ATOM 466 N N . GLY A 1 60 ? 14.656 -22.591 -44.516 1.00 11.06 60 GLY A N 1
ATOM 467 C CA . GLY A 1 60 ? 15.766 -23.510 -44.358 1.00 10.50 60 GLY A CA 1
ATOM 468 C C . GLY A 1 60 ? 16.875 -22.925 -43.492 1.00 11.45 60 GLY A C 1
ATOM 469 O O . GLY A 1 60 ? 16.623 -22.203 -42.524 1.00 11.97 60 GLY A O 1
ATOM 470 N N . LYS A 1 61 ? 18.110 -23.250 -43.840 1.00 11.76 61 LYS A N 1
ATOM 471 C CA . LYS A 1 61 ? 19.265 -22.780 -43.101 1.00 13.61 61 LYS A CA 1
ATOM 472 C C . LYS A 1 61 ? 19.569 -21.317 -43.393 1.00 13.62 61 LYS A C 1
ATOM 473 O O . LYS A 1 61 ? 19.386 -20.852 -44.517 1.00 13.78 61 LYS A O 1
ATOM 479 N N . ASN A 1 62 ? 20.051 -20.604 -42.382 1.00 10.64 62 ASN A N 1
ATOM 480 C CA . ASN A 1 62 ? 20.632 -19.289 -42.600 1.00 12.19 62 ASN A CA 1
ATOM 481 C C . ASN A 1 62 ? 19.591 -18.301 -43.138 1.00 12.33 62 ASN A C 1
ATOM 482 O O . ASN A 1 62 ? 19.882 -17.469 -44.006 1.00 11.32 62 ASN A O 1
ATOM 487 N N . PHE A 1 63 ? 18.369 -18.403 -42.631 1.00 10.30 63 PHE A N 1
ATOM 488 C CA . PHE A 1 63 ? 17.314 -17.501 -43.070 1.00 9.72 63 PHE A CA 1
ATOM 489 C C . PHE A 1 63 ? 17.617 -16.056 -42.659 1.00 9.97 63 PHE A C 1
ATOM 490 O O . PHE A 1 63 ? 17.971 -15.783 -41.512 1.00 7.92 63 PHE A O 1
ATOM 498 N N . GLY A 1 64 ? 17.496 -15.137 -43.615 1.00 12.50 64 GLY A N 1
ATOM 499 C CA . GLY A 1 64 ? 17.725 -13.728 -43.348 1.00 12.49 64 GLY A CA 1
ATOM 500 C C . GLY A 1 64 ? 19.176 -13.290 -43.464 1.00 10.05 64 GLY A C 1
ATOM 501 O O . GLY A 1 64 ? 19.538 -12.226 -42.975 1.00 10.12 64 GLY A O 1
ATOM 502 N N . CYS A 1 65 ? 20.002 -14.097 -44.119 1.00 11.05 65 CYS A N 1
ATOM 503 C CA . CYS A 1 65 ? 21.432 -13.774 -44.276 1.00 11.18 65 CYS A CA 1
ATOM 504 C C . CYS A 1 65 ? 21.661 -12.503 -45.102 1.00 13.15 65 CYS A C 1
ATOM 505 O O . CYS A 1 65 ? 20.812 -12.096 -45.902 1.00 10.88 65 CYS A O 1
ATOM 508 N N . GLY A 1 66 ? 22.818 -11.886 -44.901 1.00 15.70 66 GLY A N 1
ATOM 509 C CA . GLY A 1 66 ? 23.134 -10.607 -45.517 1.00 20.80 66 GLY A CA 1
ATOM 510 C C . GLY A 1 66 ? 23.355 -9.521 -44.476 1.00 20.97 66 GLY A C 1
ATOM 511 O O . GLY A 1 66 ? 23.168 -9.732 -43.271 1.00 28.44 66 GLY A O 1
ATOM 512 N N . SER A 1 67 ? 23.760 -8.343 -44.930 1.00 27.87 67 SER A N 1
ATOM 513 C CA . SER A 1 67 ? 24.046 -7.241 -44.018 1.00 23.62 67 SER A CA 1
ATOM 514 C C . SER A 1 67 ? 22.776 -6.797 -43.315 1.00 18.82 67 SER A C 1
ATOM 515 O O . SER A 1 67 ? 21.680 -7.129 -43.743 1.00 21.82 67 SER A O 1
ATOM 518 N N . SER A 1 68 ? 22.934 -6.046 -42.233 1.00 20.29 68 SER A N 1
ATOM 519 C CA . SER A 1 68 ? 21.787 -5.574 -41.500 1.00 23.55 68 SER A CA 1
ATOM 520 C C . SER A 1 68 ? 20.768 -4.952 -42.448 1.00 20.06 68 SER A C 1
ATOM 521 O O . SER A 1 68 ? 21.112 -4.160 -43.335 1.00 18.07 68 SER A O 1
ATOM 524 N N . ARG A 1 69 ? 19.521 -5.368 -42.275 1.00 16.07 69 ARG A N 1
ATOM 525 C CA . ARG A 1 69 ? 18.383 -4.683 -42.881 1.00 16.74 69 ARG A CA 1
ATOM 526 C C . ARG A 1 69 ? 17.177 -4.824 -41.956 1.00 15.50 69 ARG A C 1
ATOM 527 O O . ARG A 1 69 ? 16.419 -5.799 -42.043 1.00 13.38 69 ARG A O 1
ATOM 535 N N . GLU A 1 70 ? 17.017 -3.864 -41.045 1.00 14.65 70 GLU A N 1
ATOM 536 C CA . GLU A 1 70 ? 15.891 -3.891 -40.109 1.00 14.42 70 GLU A CA 1
ATOM 537 C C . GLU A 1 70 ? 14.547 -3.902 -40.835 1.00 12.69 70 GLU A C 1
ATOM 538 O O . GLU A 1 70 ? 13.567 -4.395 -40.302 1.00 10.21 70 GLU A O 1
ATOM 544 N N . HIS A 1 71 ? 14.499 -3.358 -42.048 1.00 11.99 71 HIS A N 1
ATOM 545 C CA . HIS A 1 71 ? 13.230 -3.290 -42.758 1.00 12.26 71 HIS A CA 1
ATOM 546 C C . HIS A 1 71 ? 12.679 -4.679 -42.991 1.00 12.15 71 HIS A C 1
ATOM 547 O O . HIS A 1 71 ? 11.470 -4.850 -43.145 1.00 12.42 71 HIS A O 1
ATOM 554 N N . ALA A 1 72 ? 13.574 -5.666 -43.046 1.00 11.55 72 ALA A N 1
ATOM 555 C CA . ALA A 1 72 ? 13.188 -7.019 -43.420 1.00 14.19 72 ALA A CA 1
ATOM 556 C C . ALA A 1 72 ? 12.265 -7.631 -42.356 1.00 12.61 72 ALA A C 1
ATOM 557 O O . ALA A 1 72 ? 11.121 -7.953 -42.651 1.00 13.13 72 ALA A O 1
ATOM 559 N N . PRO A 1 73 ? 12.742 -7.762 -41.108 1.00 13.79 73 PRO A N 1
ATOM 560 C CA . PRO A 1 73 ? 11.802 -8.262 -40.101 1.00 13.76 73 PRO A CA 1
ATOM 561 C C . PRO A 1 73 ? 10.657 -7.290 -39.828 1.00 10.90 73 PRO A C 1
ATOM 562 O O . PRO A 1 73 ? 9.574 -7.735 -39.473 1.00 11.83 73 PRO A O 1
ATOM 566 N N . LEU A 1 74 ? 10.888 -5.990 -39.975 1.00 13.22 74 LEU A N 1
ATOM 567 C CA . LEU A 1 74 ? 9.826 -5.017 -39.714 1.00 12.79 74 LEU A CA 1
ATOM 568 C C . LEU A 1 74 ? 8.657 -5.225 -40.680 1.00 11.56 74 LEU A C 1
ATOM 569 O O . LEU A 1 74 ? 7.488 -5.159 -40.293 1.00 14.21 74 LEU A O 1
ATOM 574 N N . GLY A 1 75 ? 8.989 -5.492 -41.934 1.00 10.82 75 GLY A N 1
ATOM 575 C CA . GLY A 1 75 ? 7.999 -5.852 -42.931 1.00 13.59 75 GLY A CA 1
ATOM 576 C C . GLY A 1 75 ? 7.203 -7.112 -42.617 1.00 13.02 75 GLY A C 1
ATOM 577 O O . GLY A 1 75 ? 5.973 -7.098 -42.687 1.00 10.58 75 GLY A O 1
ATOM 578 N N . LEU A 1 76 ? 7.894 -8.205 -42.296 1.00 10.56 76 LEU A N 1
ATOM 579 C CA . LEU A 1 76 ? 7.216 -9.441 -41.865 1.00 12.00 76 LEU A CA 1
ATOM 580 C C . LEU A 1 76 ? 6.260 -9.174 -40.712 1.00 11.66 76 LEU A C 1
ATOM 581 O O . LEU A 1 76 ? 5.109 -9.606 -40.722 1.00 11.41 76 LEU A O 1
ATOM 586 N N . LYS A 1 77 ? 6.755 -8.487 -39.694 1.00 11.86 77 LYS A N 1
ATOM 587 C CA . LYS A 1 77 ? 5.914 -8.069 -38.581 1.00 15.38 77 LYS A CA 1
ATOM 588 C C . LYS A 1 77 ? 4.681 -7.326 -39.114 1.00 17.41 77 LYS A C 1
ATOM 589 O O . LYS A 1 77 ? 3.538 -7.713 -38.847 1.00 14.86 77 LYS A O 1
ATOM 595 N N . GLY A 1 78 ? 4.922 -6.261 -39.877 1.00 16.06 78 GLY A N 1
ATOM 596 C CA . GLY A 1 78 ? 3.846 -5.449 -40.425 1.00 13.60 78 GLY A CA 1
ATOM 597 C C . GLY A 1 78 ? 2.833 -6.244 -41.242 1.00 14.99 78 GLY A C 1
ATOM 598 O O . GLY A 1 78 ? 1.652 -5.916 -41.260 1.00 12.68 78 GLY A O 1
ATOM 599 N N . ALA A 1 79 ? 3.294 -7.289 -41.924 1.00 15.75 79 ALA A N 1
ATOM 600 C CA . ALA A 1 79 ? 2.394 -8.149 -42.696 1.00 15.54 79 ALA A CA 1
ATOM 601 C C . ALA A 1 79 ? 1.572 -9.111 -41.819 1.00 14.37 79 ALA A C 1
ATOM 602 O O . ALA A 1 79 ? 0.687 -9.809 -42.309 1.00 12.10 79 ALA A O 1
ATOM 604 N N . GLY A 1 80 ? 1.869 -9.151 -40.526 1.00 11.83 80 GLY A N 1
ATOM 605 C CA . GLY A 1 80 ? 1.136 -10.017 -39.630 1.00 17.80 80 GLY A CA 1
ATOM 606 C C . GLY A 1 80 ? 1.631 -11.458 -39.579 1.00 13.66 80 GLY A C 1
ATOM 607 O O . GLY A 1 80 ? 0.910 -12.331 -39.095 1.00 14.28 80 GLY A O 1
ATOM 608 N N . ILE A 1 81 ? 2.850 -11.711 -40.064 1.00 11.14 81 ILE A N 1
ATOM 609 C CA . ILE A 1 81 ? 3.478 -13.021 -39.897 1.00 10.22 81 ILE A CA 1
ATOM 610 C C . ILE A 1 81 ? 3.549 -13.329 -38.394 1.00 14.11 81 ILE A C 1
ATOM 611 O O . ILE A 1 81 ? 4.087 -12.537 -37.619 1.00 13.50 81 ILE A O 1
ATOM 616 N N . SER A 1 82 ? 2.968 -14.457 -37.984 1.00 10.54 82 SER A N 1
ATOM 617 C CA . SER A 1 82 ? 2.862 -14.801 -36.566 1.00 10.14 82 SER A CA 1
ATOM 618 C C . SER A 1 82 ? 4.185 -15.286 -35.993 1.00 15.45 82 SER A C 1
ATOM 619 O O . SER A 1 82 ? 4.474 -15.060 -34.819 1.00 13.40 82 SER A O 1
ATOM 622 N N . CYS A 1 83 ? 4.968 -15.980 -36.817 1.00 14.57 83 CYS A N 1
ATOM 623 C CA . CYS A 1 83 ? 6.327 -16.368 -36.456 1.00 13.62 83 CYS A CA 1
ATOM 624 C C . CYS A 1 83 ? 7.055 -16.941 -37.659 1.00 14.42 83 CYS A C 1
ATOM 625 O O . CYS A 1 83 ? 6.445 -17.303 -38.666 1.00 13.60 83 CYS A O 1
ATOM 628 N N . VAL A 1 84 ? 8.372 -17.001 -37.550 1.00 12.44 84 VAL A N 1
ATOM 629 C CA . VAL A 1 84 ? 9.182 -17.664 -38.553 1.00 13.84 84 VAL A CA 1
ATOM 630 C C . VAL A 1 84 ? 9.867 -18.836 -37.871 1.00 12.03 84 VAL A C 1
ATOM 631 O O . VAL A 1 84 ? 10.443 -18.684 -36.790 1.00 11.05 84 VAL A O 1
ATOM 635 N N . ILE A 1 85 ? 9.771 -20.011 -38.484 1.00 11.13 85 ILE A N 1
ATOM 636 C CA . ILE A 1 85 ? 10.485 -21.175 -37.999 1.00 11.07 85 ILE A CA 1
ATOM 637 C C . ILE A 1 85 ? 11.472 -21.567 -39.079 1.00 10.39 85 ILE A C 1
ATOM 638 O O . ILE A 1 85 ? 11.090 -21.727 -40.228 1.00 11.44 85 ILE A O 1
ATOM 643 N N . ALA A 1 86 ? 12.744 -21.689 -38.722 1.00 10.19 86 ALA A N 1
ATOM 644 C CA . ALA A 1 86 ? 13.759 -22.090 -39.698 1.00 11.91 86 ALA A CA 1
ATOM 645 C C . ALA A 1 86 ? 14.760 -23.085 -39.118 1.00 13.73 86 ALA A C 1
ATOM 646 O O . ALA A 1 86 ? 14.908 -23.187 -37.902 1.00 12.56 86 ALA A O 1
ATOM 648 N N . GLU A 1 87 ? 15.472 -23.786 -39.994 1.00 9.45 87 GLU A N 1
ATOM 649 C CA . GLU A 1 87 ? 16.588 -24.616 -39.558 1.00 14.80 87 GLU A CA 1
ATOM 650 C C . GLU A 1 87 ? 17.568 -23.775 -38.755 1.00 13.75 87 GLU A C 1
ATOM 651 O O . GLU A 1 87 ? 18.049 -24.206 -37.701 1.00 14.84 87 GLU A O 1
ATOM 657 N N . SER A 1 88 ? 17.885 -22.594 -39.283 1.00 10.03 88 SER A N 1
ATOM 658 C CA . SER A 1 88 ? 18.695 -21.596 -38.570 1.00 13.06 88 SER A CA 1
ATOM 659 C C . SER A 1 88 ? 18.511 -20.202 -39.155 1.00 12.00 88 SER A C 1
ATOM 660 O O . SER A 1 88 ? 18.089 -20.054 -40.304 1.00 11.05 88 SER A O 1
ATOM 663 N N . PHE A 1 89 ? 18.873 -19.196 -38.357 1.00 11.47 89 PHE A N 1
ATOM 664 C CA . PHE A 1 89 ? 18.780 -17.789 -38.722 1.00 10.57 89 PHE A CA 1
ATOM 665 C C . PHE A 1 89 ? 20.138 -17.094 -38.778 1.00 12.67 89 PHE A C 1
ATOM 666 O O . PHE A 1 89 ? 20.990 -17.335 -37.930 1.00 11.31 89 PHE A O 1
ATOM 674 N N . ALA A 1 90 ? 20.336 -16.222 -39.766 1.00 11.51 90 ALA A N 1
ATOM 675 C CA . ALA A 1 90 ? 21.468 -15.298 -39.728 1.00 11.66 90 ALA A CA 1
ATOM 676 C C . ALA A 1 90 ? 21.377 -14.512 -38.435 1.00 13.02 90 ALA A C 1
ATOM 677 O O . ALA A 1 90 ? 20.278 -14.213 -37.962 1.00 14.35 90 ALA A O 1
ATOM 679 N N . ARG A 1 91 ? 22.529 -14.163 -37.874 1.00 13.31 91 ARG A N 1
ATOM 680 C CA . ARG A 1 91 ? 22.580 -13.546 -36.558 1.00 16.76 91 ARG A CA 1
ATOM 681 C C . ARG A 1 91 ? 21.971 -12.144 -36.502 1.00 12.16 91 ARG A C 1
ATOM 682 O O . ARG A 1 91 ? 21.285 -11.810 -35.546 1.00 11.53 91 ARG A O 1
ATOM 690 N N . ILE A 1 92 ? 22.224 -11.325 -37.517 1.00 13.83 92 ILE A N 1
ATOM 691 C CA . ILE A 1 92 ? 21.730 -9.951 -37.491 1.00 15.67 92 ILE A CA 1
ATOM 692 C C . ILE A 1 92 ? 20.221 -9.932 -37.680 1.00 13.49 92 ILE A C 1
ATOM 693 O O . ILE A 1 92 ? 19.486 -9.261 -36.937 1.00 12.34 92 ILE A O 1
ATOM 698 N N . PHE A 1 93 ? 19.751 -10.689 -38.665 1.00 11.33 93 PHE A N 1
ATOM 699 C CA . PHE A 1 93 ? 18.317 -10.822 -38.864 1.00 9.38 93 PHE A CA 1
ATOM 700 C C . PHE A 1 93 ? 17.638 -11.282 -37.583 1.00 8.80 93 PHE A C 1
ATOM 701 O O . PHE A 1 93 ? 16.554 -10.810 -37.239 1.00 9.71 93 PHE A O 1
ATOM 709 N N . TYR A 1 94 ? 18.278 -12.216 -36.879 1.00 11.38 94 TYR A N 1
ATOM 710 C CA . TYR A 1 94 ? 17.666 -12.821 -35.697 1.00 9.51 94 TYR A CA 1
ATOM 711 C C . TYR A 1 94 ? 17.429 -11.762 -34.608 1.00 12.16 94 TYR A C 1
ATOM 712 O O . TYR A 1 94 ? 16.325 -11.627 -34.078 1.00 10.96 94 TYR A O 1
ATOM 721 N N . ARG A 1 95 ? 18.465 -11.009 -34.273 1.00 12.21 95 ARG A N 1
ATOM 722 C CA . ARG A 1 95 ? 18.316 -10.026 -33.208 1.00 15.72 95 ARG A CA 1
ATOM 723 C C . ARG A 1 95 ? 17.367 -8.901 -33.644 1.00 13.39 95 ARG A C 1
ATOM 724 O O . ARG A 1 95 ? 16.515 -8.477 -32.873 1.00 18.92 95 ARG A O 1
ATOM 732 N N . ASN A 1 96 ? 17.493 -8.440 -34.884 1.00 13.89 96 ASN A N 1
ATOM 733 C CA . ASN A 1 96 ? 16.569 -7.419 -35.398 1.00 14.47 96 ASN A CA 1
ATOM 734 C C . ASN A 1 96 ? 15.109 -7.841 -35.259 1.00 15.70 96 ASN A C 1
ATOM 735 O O . ASN A 1 96 ? 14.248 -7.028 -34.901 1.00 14.15 96 ASN A O 1
ATOM 740 N N . ALA A 1 97 ? 14.843 -9.115 -35.553 1.00 10.97 97 ALA A N 1
ATOM 741 C CA . ALA A 1 97 ? 13.488 -9.676 -35.499 1.00 12.36 97 ALA A CA 1
ATOM 742 C C . ALA A 1 97 ? 12.928 -9.773 -34.078 1.00 15.95 97 ALA A C 1
ATOM 743 O O . ALA A 1 97 ? 11.788 -9.376 -33.802 1.00 14.05 97 ALA A O 1
ATOM 745 N N . ILE A 1 98 ? 13.715 -10.315 -33.164 1.00 14.09 98 ILE A N 1
ATOM 746 C CA . ILE A 1 98 ? 13.242 -10.378 -31.795 1.00 15.71 98 ILE A CA 1
ATOM 747 C C . ILE A 1 98 ? 12.987 -8.958 -31.272 1.00 15.67 98 ILE A C 1
ATOM 748 O O . ILE A 1 98 ? 12.004 -8.716 -30.573 1.00 15.14 98 ILE A O 1
ATOM 753 N N . ASN A 1 99 ? 13.854 -8.017 -31.637 1.00 16.31 99 ASN A N 1
ATOM 754 C CA . ASN A 1 99 ? 13.728 -6.650 -31.142 1.00 19.68 99 ASN A CA 1
ATOM 755 C C . ASN A 1 99 ? 12.587 -5.816 -31.748 1.00 22.63 99 ASN A C 1
ATOM 756 O O . ASN A 1 99 ? 12.243 -4.766 -31.210 1.00 20.50 99 ASN A O 1
ATOM 761 N N . VAL A 1 100 ? 12.002 -6.280 -32.853 1.00 17.46 100 VAL A N 1
ATOM 762 C CA . VAL A 1 100 ? 10.778 -5.659 -33.365 1.00 17.64 100 VAL A CA 1
ATOM 763 C C . VAL A 1 100 ? 9.537 -6.443 -32.964 1.00 19.79 100 VAL A C 1
ATOM 764 O O . VAL A 1 100 ? 8.421 -6.091 -33.343 1.00 20.44 100 VAL A O 1
ATOM 768 N N . GLY A 1 101 ? 9.735 -7.506 -32.189 1.00 15.52 101 GLY A N 1
ATOM 769 C CA . GLY A 1 101 ? 8.624 -8.259 -31.651 1.00 15.87 101 GLY A CA 1
ATOM 770 C C . GLY A 1 101 ? 8.117 -9.375 -32.549 1.00 15.51 101 GLY A C 1
ATOM 771 O O . GLY A 1 101 ? 6.998 -9.827 -32.376 1.00 14.36 101 GLY A O 1
ATOM 772 N N . LEU A 1 102 ? 8.943 -9.815 -33.494 1.00 12.23 102 LEU A N 1
ATOM 773 C CA . LEU A 1 102 ? 8.609 -10.927 -34.383 1.00 12.55 102 LEU A CA 1
ATOM 774 C C . LEU A 1 102 ? 9.167 -12.233 -33.813 1.00 14.55 102 LEU A C 1
ATOM 775 O O . LEU A 1 102 ? 10.382 -12.416 -33.777 1.00 11.43 102 LEU A O 1
ATOM 780 N N . PRO A 1 103 ? 8.288 -13.147 -33.360 1.00 10.46 103 PRO A N 1
ATOM 781 C CA . PRO A 1 103 ? 8.795 -14.384 -32.754 1.00 14.82 103 PRO A CA 1
ATOM 782 C C . PRO A 1 103 ? 9.541 -15.261 -33.760 1.00 17.12 103 PRO A C 1
ATOM 783 O O . PRO A 1 103 ? 9.046 -15.471 -34.862 1.00 12.89 103 PRO A O 1
ATOM 787 N N . LEU A 1 104 ? 10.717 -15.761 -33.376 1.00 14.50 104 LEU A N 1
ATOM 788 C CA . LEU A 1 104 ? 11.464 -16.696 -34.212 1.00 13.39 104 LEU A CA 1
ATOM 789 C C . LEU A 1 104 ? 11.699 -17.999 -33.446 1.00 15.67 104 LEU A C 1
ATOM 790 O O . LEU A 1 104 ? 11.891 -17.982 -32.227 1.00 14.66 104 LEU A O 1
ATOM 795 N N . ILE A 1 105 ? 11.712 -19.120 -34.166 1.00 11.19 105 ILE A N 1
ATOM 796 C CA . ILE A 1 105 ? 12.039 -20.411 -33.569 1.00 12.30 105 ILE A CA 1
ATOM 797 C C . ILE A 1 105 ? 12.955 -21.192 -34.477 1.00 13.81 105 ILE A C 1
ATOM 798 O O . ILE A 1 105 ? 12.658 -21.381 -35.664 1.00 13.45 105 ILE A O 1
ATOM 803 N N . GLU A 1 106 ? 14.073 -21.640 -33.914 1.00 14.36 106 GLU A N 1
ATOM 804 C CA . GLU A 1 106 ? 14.976 -22.553 -34.607 1.00 16.30 106 GLU A CA 1
ATOM 805 C C . GLU A 1 106 ? 14.520 -23.990 -34.402 1.00 15.99 106 GLU A C 1
ATOM 806 O O . GLU A 1 106 ? 14.256 -24.413 -33.271 1.00 16.60 106 GLU A O 1
ATOM 812 N N . CYS A 1 107 ? 14.424 -24.739 -35.498 1.00 16.06 107 CYS A N 1
ATOM 813 C CA . CYS A 1 107 ? 14.042 -26.142 -35.424 1.00 17.78 107 CYS A CA 1
ATOM 814 C C . CYS A 1 107 ? 14.761 -26.963 -36.486 1.00 14.75 107 CYS A C 1
ATOM 815 O O . CYS A 1 107 ? 14.382 -26.954 -37.654 1.00 14.26 107 CYS A O 1
ATOM 818 N N . LYS A 1 108 ? 15.805 -27.677 -36.085 1.00 15.36 108 LYS A N 1
ATOM 819 C CA . LYS A 1 108 ? 16.495 -28.569 -37.024 1.00 20.36 108 LYS A CA 1
ATOM 820 C C . LYS A 1 108 ? 15.531 -29.620 -37.567 1.00 18.73 108 LYS A C 1
ATOM 821 O O . LYS A 1 108 ? 14.719 -30.172 -36.829 1.00 19.86 108 LYS A O 1
ATOM 827 N N . GLY A 1 109 ? 15.603 -29.862 -38.871 1.00 15.86 109 GLY A N 1
ATOM 828 C CA . GLY A 1 109 ? 14.734 -30.826 -39.512 1.00 15.45 109 GLY A CA 1
ATOM 829 C C . GLY A 1 109 ? 13.364 -30.301 -39.900 1.00 19.16 109 GLY A C 1
ATOM 830 O O . GLY A 1 109 ? 12.582 -31.043 -40.497 1.00 15.68 109 GLY A O 1
ATOM 831 N N . ILE A 1 110 ? 13.066 -29.035 -39.589 1.00 14.53 110 ILE A N 1
ATOM 832 C CA . ILE A 1 110 ? 11.756 -28.469 -39.937 1.00 15.34 110 ILE A CA 1
ATOM 833 C C . ILE A 1 110 ? 11.483 -28.568 -41.441 1.00 18.83 110 ILE A C 1
ATOM 834 O O . ILE A 1 110 ? 10.352 -28.825 -41.854 1.00 18.93 110 ILE A O 1
ATOM 839 N N . SER A 1 111 ? 12.523 -28.384 -42.252 1.00 16.53 111 SER A N 1
ATOM 840 C CA . SER A 1 111 ? 12.388 -28.437 -43.707 1.00 18.08 111 SER A CA 1
ATOM 841 C C . SER A 1 111 ? 11.859 -29.769 -44.232 1.00 18.72 111 SER A C 1
ATOM 842 O O . SER A 1 111 ? 11.170 -29.805 -45.249 1.00 17.51 111 SER A O 1
ATOM 845 N N . GLU A 1 112 ? 12.195 -30.851 -43.539 1.00 20.04 112 GLU A N 1
ATOM 846 C CA . GLU A 1 112 ? 11.812 -32.201 -43.943 1.00 23.64 112 GLU A CA 1
ATOM 847 C C . GLU A 1 112 ? 10.385 -32.569 -43.542 1.00 25.13 112 GLU A C 1
ATOM 848 O O . GLU A 1 112 ? 9.789 -33.483 -44.115 1.00 27.13 112 GLU A O 1
ATOM 854 N N . LYS A 1 113 ? 9.842 -31.856 -42.563 1.00 17.61 113 LYS A N 1
ATOM 855 C CA . LYS A 1 113 ? 8.626 -32.287 -41.903 1.00 17.45 113 LYS A CA 1
ATOM 856 C C . LYS A 1 113 ? 7.454 -31.333 -42.096 1.00 17.09 113 LYS A C 1
ATOM 857 O O . LYS A 1 113 ? 6.383 -31.541 -41.541 1.00 18.13 113 LYS A O 1
ATOM 863 N N . VAL A 1 114 ? 7.650 -30.281 -42.875 1.00 16.58 114 VAL A N 1
ATOM 864 C CA . VAL A 1 114 ? 6.564 -29.358 -43.138 1.00 12.16 114 VAL A CA 1
ATOM 865 C C . VAL A 1 114 ? 6.524 -28.983 -44.605 1.00 16.12 114 VAL A C 1
ATOM 866 O O . VAL A 1 114 ? 7.561 -28.707 -45.208 1.00 18.01 114 VAL A O 1
ATOM 870 N N . ASN A 1 115 ? 5.319 -28.969 -45.170 1.00 16.52 115 ASN A N 1
ATOM 871 C CA . ASN A 1 115 ? 5.099 -28.581 -46.556 1.00 15.89 115 ASN A CA 1
ATOM 872 C C . ASN A 1 115 ? 4.409 -27.235 -46.605 1.00 15.64 115 ASN A C 1
ATOM 873 O O . ASN A 1 115 ? 3.671 -26.896 -45.679 1.00 14.37 115 ASN A O 1
ATOM 878 N N . GLU A 1 116 ? 4.644 -26.461 -47.668 1.00 15.07 116 GLU A N 1
ATOM 879 C CA . GLU A 1 116 ? 3.874 -25.238 -47.848 1.00 12.21 116 GLU A CA 1
ATOM 880 C C . GLU A 1 116 ? 2.393 -25.584 -47.876 1.00 14.35 116 GLU A C 1
ATOM 881 O O . GLU A 1 116 ? 1.979 -26.543 -48.539 1.00 15.61 116 GLU A O 1
ATOM 887 N N . GLY A 1 117 ? 1.597 -24.806 -47.151 1.00 11.76 117 GLY A N 1
ATOM 888 C CA . GLY A 1 117 ? 0.171 -25.062 -47.046 1.00 14.82 117 GLY A CA 1
ATOM 889 C C . GLY A 1 117 ? -0.223 -25.881 -45.824 1.00 13.58 117 GLY A C 1
ATOM 890 O O . GLY A 1 117 ? -1.388 -25.900 -45.457 1.00 13.03 117 GLY A O 1
ATOM 891 N N . ASP A 1 118 ? 0.725 -26.574 -45.197 1.00 15.60 118 ASP A N 1
ATOM 892 C CA . ASP A 1 118 ? 0.392 -27.351 -43.996 1.00 15.04 118 ASP A CA 1
ATOM 893 C C . ASP A 1 118 ? -0.004 -26.412 -42.858 1.00 17.02 118 ASP A C 1
ATOM 894 O O . ASP A 1 118 ? 0.464 -25.268 -42.799 1.00 15.46 118 ASP A O 1
ATOM 899 N N . GLU A 1 119 ? -0.836 -26.900 -41.939 1.00 15.95 119 GLU A N 1
ATOM 900 C CA . GLU A 1 119 ? -1.165 -26.126 -40.743 1.00 20.62 119 GLU A CA 1
ATOM 901 C C . GLU A 1 119 ? -0.289 -26.547 -39.571 1.00 20.08 119 GLU A C 1
ATOM 902 O O . GLU A 1 119 ? -0.212 -27.741 -39.241 1.00 14.90 119 GLU A O 1
ATOM 908 N N . LEU A 1 120 ? 0.356 -25.563 -38.944 1.00 18.69 120 LEU A N 1
ATOM 909 C CA . LEU A 1 120 ? 1.230 -25.809 -37.801 1.00 18.98 120 LEU A CA 1
ATOM 910 C C . LEU A 1 120 ? 0.655 -25.268 -36.498 1.00 21.12 120 LEU A C 1
ATOM 911 O O . LEU A 1 120 ? -0.059 -24.267 -36.488 1.00 21.12 120 LEU A O 1
ATOM 916 N N . GLU A 1 121 ? 0.977 -25.951 -35.403 1.00 21.17 121 GLU A N 1
ATOM 917 C CA . GLU A 1 121 ? 0.810 -25.415 -34.057 1.00 23.03 121 GLU A CA 1
ATOM 918 C C . GLU A 1 121 ? 2.197 -25.286 -33.426 1.00 21.52 121 GLU A C 1
ATOM 919 O O . GLU A 1 121 ? 2.950 -26.260 -33.361 1.00 20.58 121 GLU A O 1
ATOM 925 N N . VAL A 1 122 ? 2.534 -24.086 -32.973 1.00 16.94 122 VAL A N 1
ATOM 926 C CA . VAL A 1 122 ? 3.853 -23.835 -32.400 1.00 18.02 122 VAL A CA 1
ATOM 927 C C . VAL A 1 122 ? 3.732 -23.290 -30.980 1.00 17.77 122 VAL A C 1
ATOM 928 O O . VAL A 1 122 ? 3.109 -22.249 -30.765 1.00 17.87 122 VAL A O 1
ATOM 932 N N . ASN A 1 123 ? 4.317 -24.008 -30.022 1.00 20.89 123 ASN A N 1
ATOM 933 C CA . ASN A 1 123 ? 4.406 -23.539 -28.638 1.00 21.15 123 ASN A CA 1
ATOM 934 C C . ASN A 1 123 ? 5.735 -22.815 -28.422 1.00 18.05 123 ASN A C 1
ATOM 935 O O . ASN A 1 123 ? 6.788 -23.450 -28.289 1.00 22.38 123 ASN A O 1
ATOM 940 N N . LEU A 1 124 ? 5.683 -21.488 -28.413 1.00 20.06 124 LEU A N 1
ATOM 941 C CA . LEU A 1 124 ? 6.883 -20.660 -28.293 1.00 18.93 124 LEU A CA 1
ATOM 942 C C . LEU A 1 124 ? 7.679 -20.957 -27.022 1.00 23.45 124 LEU A C 1
ATOM 943 O O . LEU A 1 124 ? 8.915 -20.930 -27.026 1.00 21.10 124 LEU A O 1
ATOM 948 N N . GLU A 1 125 ? 6.975 -21.253 -25.934 1.00 24.39 125 GLU A N 1
ATOM 949 C CA . GLU A 1 125 ? 7.637 -21.422 -24.640 1.00 22.91 125 GLU A CA 1
ATOM 950 C C . GLU A 1 125 ? 8.397 -22.740 -24.503 1.00 21.55 125 GLU A C 1
ATOM 951 O O . GLU A 1 125 ? 9.309 -22.846 -23.692 1.00 25.85 125 GLU A O 1
ATOM 957 N N . THR A 1 126 ? 8.047 -23.735 -25.313 1.00 23.25 126 THR A N 1
ATOM 958 C CA . THR A 1 126 ? 8.647 -25.053 -25.181 1.00 21.70 126 THR A CA 1
ATOM 959 C C . THR A 1 126 ? 9.380 -25.503 -26.443 1.00 22.91 126 THR A C 1
ATOM 960 O O . THR A 1 126 ? 10.208 -26.419 -26.401 1.00 20.36 126 THR A O 1
ATOM 964 N N . GLY A 1 127 ? 9.056 -24.870 -27.565 1.00 22.01 127 GLY A N 1
ATOM 965 C CA . GLY A 1 127 ? 9.651 -25.226 -28.837 1.00 21.38 127 GLY A CA 1
ATOM 966 C C . GLY A 1 127 ? 8.987 -26.418 -29.503 1.00 21.81 127 GLY A C 1
ATOM 967 O O . GLY A 1 127 ? 9.452 -26.897 -30.538 1.00 22.02 127 GLY A O 1
ATOM 968 N N . GLU A 1 128 ? 7.900 -26.910 -28.920 1.00 20.79 128 GLU A N 1
ATOM 969 C CA . GLU A 1 128 ? 7.212 -28.054 -29.509 1.00 25.75 128 GLU A CA 1
ATOM 970 C C . GLU A 1 128 ? 6.418 -27.626 -30.739 1.00 20.44 128 GLU A C 1
ATOM 971 O O . GLU A 1 128 ? 5.669 -26.661 -30.692 1.00 20.60 128 GLU A O 1
ATOM 977 N N . ILE A 1 129 ? 6.588 -28.354 -31.836 1.00 21.41 129 ILE A N 1
ATOM 978 C CA . ILE A 1 129 ? 5.898 -28.029 -33.076 1.00 21.44 129 ILE A CA 1
ATOM 979 C C . ILE A 1 129 ? 5.090 -29.210 -33.599 1.00 23.20 129 ILE A C 1
ATOM 980 O O . ILE A 1 129 ? 5.607 -30.309 -33.778 1.00 24.95 129 ILE A O 1
ATOM 985 N N . LYS A 1 130 ? 3.811 -28.962 -33.845 1.00 23.05 130 LYS A N 1
ATOM 986 C CA . LYS A 1 130 ? 2.932 -29.981 -34.375 1.00 21.67 130 LYS A CA 1
ATOM 987 C C . LYS A 1 130 ? 2.480 -29.632 -35.789 1.00 18.85 130 LYS A C 1
ATOM 988 O O . LYS A 1 130 ? 1.864 -28.584 -36.023 1.00 17.65 130 LYS A O 1
ATOM 994 N N . ASN A 1 131 ? 2.807 -30.505 -36.735 1.00 16.14 131 ASN A N 1
ATOM 995 C CA . ASN A 1 131 ? 2.253 -30.390 -38.068 1.00 17.95 131 ASN A CA 1
ATOM 996 C C . ASN A 1 131 ? 0.858 -31.000 -38.059 1.00 17.38 131 ASN A C 1
ATOM 997 O O . ASN A 1 131 ? 0.711 -32.221 -38.031 1.00 20.54 131 ASN A O 1
ATOM 1002 N N . LEU A 1 132 ? -0.161 -30.146 -38.036 1.00 17.54 132 LEU A N 1
ATOM 1003 C CA . LEU A 1 132 ? -1.549 -30.593 -37.899 1.00 17.72 132 LEU A CA 1
ATOM 1004 C C . LEU A 1 132 ? -2.021 -31.353 -39.129 1.00 23.52 132 LEU A C 1
ATOM 1005 O O . LEU A 1 132 ? -2.815 -32.293 -39.027 1.00 22.38 132 LEU A O 1
ATOM 1010 N N . THR A 1 133 ? -1.536 -30.921 -40.288 1.00 17.28 133 THR A N 1
ATOM 1011 C CA . THR A 1 133 ? -1.874 -31.540 -41.561 1.00 17.50 133 THR A CA 1
ATOM 1012 C C . THR A 1 133 ? -1.426 -33.002 -41.627 1.00 19.62 133 THR A C 1
ATOM 1013 O O . THR A 1 133 ? -2.100 -33.848 -42.206 1.00 15.95 133 THR A O 1
ATOM 1017 N N . THR A 1 134 ? -0.287 -33.301 -41.018 1.00 20.84 134 THR A N 1
ATOM 1018 C CA . THR A 1 134 ? 0.323 -34.615 -41.187 1.00 20.23 134 THR A CA 1
ATOM 1019 C C . THR A 1 134 ? 0.408 -35.431 -39.892 1.00 22.62 134 THR A C 1
ATOM 1020 O O . THR A 1 134 ? 0.721 -36.622 -39.924 1.00 26.47 134 THR A O 1
ATOM 1024 N N . GLY A 1 135 ? 0.143 -34.796 -38.759 1.00 21.35 135 GLY A N 1
ATOM 1025 C CA . GLY A 1 135 ? 0.238 -35.482 -37.477 1.00 21.61 135 GLY A CA 1
ATOM 1026 C C . GLY A 1 135 ? 1.648 -35.558 -36.909 1.00 24.26 135 GLY A C 1
ATOM 1027 O O . GLY A 1 135 ? 1.837 -35.938 -35.755 1.00 31.60 135 GLY A O 1
ATOM 1028 N N . GLU A 1 136 ? 2.645 -35.201 -37.714 1.00 22.80 136 GLU A N 1
ATOM 1029 C CA . GLU A 1 136 ? 4.040 -35.228 -37.271 1.00 26.65 136 GLU A CA 1
ATOM 1030 C C . GLU A 1 136 ? 4.290 -34.181 -36.182 1.00 26.69 136 GLU A C 1
ATOM 1031 O O . GLU A 1 136 ? 3.756 -33.069 -36.249 1.00 21.74 136 GLU A O 1
ATOM 1037 N N . VAL A 1 137 ? 5.101 -34.528 -35.188 1.00 24.53 137 VAL A N 1
ATOM 1038 C CA . VAL A 1 137 ? 5.490 -33.555 -34.160 1.00 28.59 137 VAL A CA 1
ATOM 1039 C C . VAL A 1 137 ? 7.023 -33.381 -34.082 1.00 28.47 137 VAL A C 1
ATOM 1040 O O . VAL A 1 137 ? 7.766 -34.343 -34.224 1.00 29.17 137 VAL A O 1
ATOM 1044 N N . LEU A 1 138 ? 7.479 -32.147 -33.872 1.00 28.57 138 LEU A N 1
ATOM 1045 C CA . LEU A 1 138 ? 8.906 -31.830 -33.813 1.00 25.68 138 LEU A CA 1
ATOM 1046 C C . LEU A 1 138 ? 9.230 -31.052 -32.554 1.00 25.14 138 LEU A C 1
ATOM 1047 O O . LEU A 1 138 ? 8.360 -30.409 -31.964 1.00 27.75 138 LEU A O 1
ATOM 1052 N N . LYS A 1 139 ? 10.500 -31.081 -32.171 1.00 22.72 139 LYS A N 1
ATOM 1053 C CA . LYS A 1 139 ? 10.972 -30.322 -31.023 1.00 24.58 139 LYS A CA 1
ATOM 1054 C C . LYS A 1 139 ? 11.963 -29.255 -31.475 1.00 20.77 139 LYS A C 1
ATOM 1055 O O . LYS A 1 139 ? 13.119 -29.549 -31.760 1.00 18.69 139 LYS A O 1
ATOM 1061 N N . GLY A 1 140 ? 11.509 -28.013 -31.543 1.00 22.39 140 GLY A N 1
ATOM 1062 C CA . GLY A 1 140 ? 12.411 -26.916 -31.828 1.00 24.02 140 GLY A CA 1
ATOM 1063 C C . GLY A 1 140 ? 12.974 -26.339 -30.548 1.00 22.95 140 GLY A C 1
ATOM 1064 O O . GLY A 1 140 ? 12.593 -26.753 -29.450 1.00 21.17 140 GLY A O 1
ATOM 1065 N N . GLN A 1 141 ? 13.875 -25.375 -30.689 1.00 20.15 141 GLN A N 1
ATOM 1066 C CA . GLN A 1 141 ? 14.460 -24.694 -29.540 1.00 22.47 141 GLN A CA 1
ATOM 1067 C C . GLN A 1 141 ? 13.493 -23.675 -28.946 1.00 23.90 141 GLN A C 1
ATOM 1068 O O . GLN A 1 141 ? 13.080 -22.744 -29.623 1.00 19.55 141 GLN A O 1
ATOM 1074 N N . LYS A 1 142 ? 13.143 -23.840 -27.677 1.00 18.07 142 LYS A N 1
ATOM 1075 C CA . LYS A 1 142 ? 12.243 -22.896 -27.028 1.00 21.63 142 LYS A CA 1
ATOM 1076 C C . LYS A 1 142 ? 12.817 -21.480 -26.939 1.00 23.16 142 LYS A C 1
ATOM 1077 O O . LYS A 1 142 ? 14.036 -21.292 -26.915 1.00 19.43 142 LYS A O 1
ATOM 1083 N N . LEU A 1 143 ? 11.922 -20.496 -26.892 1.00 20.05 143 LEU A N 1
ATOM 1084 C CA . LEU A 1 143 ? 12.268 -19.134 -26.500 1.00 17.80 143 LEU A CA 1
ATOM 1085 C C . LEU A 1 143 ? 12.275 -19.079 -24.976 1.00 22.23 143 LEU A C 1
ATOM 1086 O O . LEU A 1 143 ? 11.245 -19.335 -24.359 1.00 17.61 143 LEU A O 1
ATOM 1091 N N . PRO A 1 144 ? 13.431 -18.755 -24.364 1.00 21.03 144 PRO A N 1
ATOM 1092 C CA . PRO A 1 144 ? 13.504 -18.588 -22.906 1.00 22.67 144 PRO A CA 1
ATOM 1093 C C . PRO A 1 144 ? 12.543 -17.507 -22.428 1.00 21.84 144 PRO A C 1
ATOM 1094 O O . PRO A 1 144 ? 12.187 -16.599 -23.199 1.00 17.09 144 PRO A O 1
ATOM 1098 N N . GLU A 1 145 ? 12.130 -17.604 -21.167 1.00 18.06 145 GLU A N 1
ATOM 1099 C CA . GLU A 1 145 ? 11.171 -16.664 -20.608 1.00 22.66 145 GLU A CA 1
ATOM 1100 C C . GLU A 1 145 ? 11.618 -15.211 -20.773 1.00 20.98 145 GLU A C 1
ATOM 1101 O O . GLU A 1 145 ? 10.795 -14.324 -21.020 1.00 21.18 145 GLU A O 1
ATOM 1107 N N . PHE A 1 146 ? 12.924 -14.974 -20.659 1.00 19.31 146 PHE A N 1
ATOM 1108 C CA . PHE A 1 146 ? 13.482 -13.622 -20.795 1.00 20.75 146 PHE A CA 1
ATOM 1109 C C . PHE A 1 146 ? 13.158 -13.004 -22.160 1.00 19.27 146 PHE A C 1
ATOM 1110 O O . PHE A 1 146 ? 12.853 -11.809 -22.276 1.00 15.96 146 PHE A O 1
ATOM 1118 N N . MET A 1 147 ? 13.233 -13.832 -23.194 1.00 18.56 147 MET A N 1
ATOM 1119 C CA . MET A 1 147 ? 12.946 -13.382 -24.549 1.00 19.97 147 MET A CA 1
ATOM 1120 C C . MET A 1 147 ? 11.438 -13.324 -24.821 1.00 15.26 147 MET A C 1
ATOM 1121 O O . MET A 1 147 ? 10.979 -12.465 -25.575 1.00 16.50 147 MET A O 1
ATOM 1126 N N . MET A 1 148 ? 10.669 -14.219 -24.200 1.00 15.46 148 MET A N 1
ATOM 1127 C CA . MET A 1 148 ? 9.204 -14.127 -24.260 1.00 17.52 148 MET A CA 1
ATOM 1128 C C . MET A 1 148 ? 8.726 -12.755 -23.759 1.00 20.54 148 MET A C 1
ATOM 1129 O O . MET A 1 148 ? 7.779 -12.173 -24.294 1.00 21.64 148 MET A O 1
ATOM 1134 N N . GLU A 1 149 ? 9.386 -12.236 -22.728 1.00 20.15 149 GLU A N 1
ATOM 1135 C CA . GLU A 1 149 ? 9.001 -10.949 -22.155 1.00 19.99 149 GLU A CA 1
ATOM 1136 C C . GLU A 1 149 ? 9.229 -9.805 -23.142 1.00 19.54 149 GLU A C 1
ATOM 1137 O O . GLU A 1 149 ? 8.381 -8.930 -23.296 1.00 20.85 149 GLU A O 1
ATOM 1143 N N . ILE A 1 150 ? 10.371 -9.823 -23.822 1.00 17.00 150 ILE A N 1
ATOM 1144 C CA . ILE A 1 150 ? 10.644 -8.841 -24.866 1.00 18.51 150 ILE A CA 1
ATOM 1145 C C . ILE A 1 150 ? 9.538 -8.925 -25.936 1.00 21.36 150 ILE A C 1
ATOM 1146 O O . ILE A 1 150 ? 8.920 -7.909 -26.290 1.00 19.76 150 ILE A O 1
ATOM 1151 N N . LEU A 1 151 ? 9.275 -10.143 -26.418 1.00 17.66 151 LEU A N 1
ATOM 1152 C CA . LEU A 1 151 ? 8.240 -10.358 -27.427 1.00 19.79 151 LEU A CA 1
ATOM 1153 C C . LEU A 1 151 ? 6.870 -9.906 -26.922 1.00 21.29 151 LEU A C 1
ATOM 1154 O O . LEU A 1 151 ? 6.160 -9.185 -27.615 1.00 21.86 151 LEU A O 1
ATOM 1159 N N . GLU A 1 152 ? 6.513 -10.333 -25.714 1.00 22.02 152 GLU A N 1
ATOM 1160 C CA . GLU A 1 152 ? 5.235 -9.970 -25.114 1.00 22.81 152 GLU A CA 1
ATOM 1161 C C . GLU A 1 152 ? 5.099 -8.452 -25.069 1.00 28.70 152 GLU A C 1
ATOM 1162 O O . GLU A 1 152 ? 4.015 -7.911 -25.291 1.00 28.33 152 GLU A O 1
ATOM 1168 N N . ALA A 1 153 ? 6.218 -7.777 -24.809 1.00 24.35 153 ALA A N 1
ATOM 1169 C CA . ALA A 1 153 ? 6.260 -6.325 -24.702 1.00 25.62 153 ALA A CA 1
ATOM 1170 C C . ALA A 1 153 ? 6.061 -5.646 -26.045 1.00 24.96 153 ALA A C 1
ATOM 1171 O O . ALA A 1 153 ? 5.622 -4.503 -26.107 1.00 22.21 153 ALA A O 1
ATOM 1173 N N . GLY A 1 154 ? 6.401 -6.350 -27.117 1.00 26.65 154 GLY A N 1
ATOM 1174 C CA . GLY A 1 154 ? 6.277 -5.804 -28.456 1.00 26.26 154 GLY A CA 1
ATOM 1175 C C . GLY A 1 154 ? 7.617 -5.522 -29.111 1.00 25.18 154 GLY A C 1
ATOM 1176 O O . GLY A 1 154 ? 7.680 -4.917 -30.182 1.00 28.11 154 GLY A O 1
ATOM 1177 N N . GLY A 1 155 ? 8.700 -5.963 -28.479 1.00 20.32 155 GLY A N 1
ATOM 1178 C CA . GLY A 1 155 ? 10.019 -5.645 -28.987 1.00 21.10 155 GLY A CA 1
ATOM 1179 C C . GLY A 1 155 ? 10.838 -4.947 -27.928 1.00 23.80 155 GLY A C 1
ATOM 1180 O O . GLY A 1 155 ? 10.363 -4.739 -26.809 1.00 20.65 155 GLY A O 1
ATOM 1181 N N . LEU A 1 156 ? 12.059 -4.566 -28.281 1.00 22.06 156 LEU A N 1
ATOM 1182 C CA . LEU A 1 156 ? 13.007 -4.060 -27.295 1.00 27.02 156 LEU A CA 1
ATOM 1183 C C . LEU A 1 156 ? 12.593 -2.720 -26.699 1.00 29.70 156 LEU A C 1
ATOM 1184 O O . LEU A 1 156 ? 12.601 -2.559 -25.484 1.00 29.27 156 LEU A O 1
ATOM 1189 N N . MET A 1 157 ? 12.226 -1.768 -27.555 1.00 31.04 157 MET A N 1
ATOM 1190 C CA . MET A 1 157 ? 11.887 -0.416 -27.106 1.00 32.54 157 MET A CA 1
ATOM 1191 C C . MET A 1 157 ? 10.718 -0.363 -26.122 1.00 32.99 157 MET A C 1
ATOM 1192 O O . MET A 1 157 ? 10.848 0.224 -25.048 1.00 35.49 157 MET A O 1
ATOM 1197 N N . PRO A 1 158 ? 9.569 -0.966 -26.478 1.00 28.50 158 PRO A N 1
ATOM 1198 C CA . PRO A 1 158 ? 8.518 -1.004 -25.455 1.00 32.76 158 PRO A CA 1
ATOM 1199 C C . PRO A 1 158 ? 8.953 -1.830 -24.235 1.00 32.88 158 PRO A C 1
ATOM 1200 O O . PRO A 1 158 ? 8.533 -1.537 -23.115 1.00 32.72 158 PRO A O 1
ATOM 1204 N N . TYR A 1 159 ? 9.802 -2.834 -24.449 1.00 31.54 159 TYR A N 1
ATOM 1205 C CA . TYR A 1 159 ? 10.387 -3.592 -23.339 1.00 32.77 159 TYR A CA 1
ATOM 1206 C C . TYR A 1 159 ? 11.170 -2.676 -22.390 1.00 33.59 159 TYR A C 1
ATOM 1207 O O . TYR A 1 159 ? 11.051 -2.787 -21.168 1.00 34.15 159 TYR A O 1
ATOM 1216 N N . LEU A 1 160 ? 11.972 -1.783 -22.966 1.00 32.21 160 LEU A N 1
ATOM 1217 C CA . LEU A 1 160 ? 12.758 -0.821 -22.201 1.00 33.47 160 LEU A CA 1
ATOM 1218 C C . LEU A 1 160 ? 11.884 0.115 -21.369 1.00 39.24 160 LEU A C 1
ATOM 1219 O O . LEU A 1 160 ? 12.142 0.324 -20.180 1.00 38.61 160 LEU A O 1
ATOM 1224 N N . LYS A 1 161 ? 10.866 0.690 -22.003 1.00 36.81 161 LYS A N 1
ATOM 1225 C CA . LYS A 1 161 ? 9.962 1.614 -21.318 1.00 44.51 161 LYS A CA 1
ATOM 1226 C C . LYS A 1 161 ? 9.370 0.995 -20.054 1.00 45.57 161 LYS A C 1
ATOM 1227 O O . LYS A 1 161 ? 9.250 1.656 -19.018 1.00 45.57 161 LYS A O 1
ATOM 1233 N N . LYS A 1 162 ? 9.011 -0.280 -20.147 1.00 40.61 162 LYS A N 1
ATOM 1234 C CA . LYS A 1 162 ? 8.470 -1.009 -19.010 1.00 43.72 162 LYS A CA 1
ATOM 1235 C C . LYS A 1 162 ? 9.549 -1.219 -17.942 1.00 49.91 162 LYS A C 1
ATOM 1236 O O . LYS A 1 162 ? 9.301 -1.013 -16.751 1.00 54.82 162 LYS A O 1
ATOM 1242 N N . LYS A 1 163 ? 10.746 -1.618 -18.370 1.00 45.63 163 LYS A N 1
ATOM 1243 C CA . LYS A 1 163 ? 11.858 -1.856 -17.443 1.00 48.23 163 LYS A CA 1
ATOM 1244 C C . LYS A 1 163 ? 12.314 -0.568 -16.737 1.00 51.27 163 LYS A C 1
ATOM 1245 O O . LYS A 1 163 ? 12.636 -0.585 -15.545 1.00 47.23 163 LYS A O 1
ATOM 1251 N N . MET A 1 164 ? 12.329 0.542 -17.473 1.00 47.05 164 MET A N 1
ATOM 1252 C CA . MET A 1 164 ? 12.704 1.835 -16.911 1.00 51.42 164 MET A CA 1
ATOM 1253 C C . MET A 1 164 ? 11.612 2.396 -15.998 1.00 54.84 164 MET A C 1
ATOM 1254 O O . MET A 1 164 ? 11.904 3.002 -14.965 1.00 55.94 164 MET A O 1
ATOM 1259 N N . ALA A 1 165 ? 10.355 2.193 -16.375 1.00 48.37 165 ALA A N 1
ATOM 1260 C CA . ALA A 1 165 ? 9.242 2.612 -15.530 1.00 52.39 165 ALA A CA 1
ATOM 1261 C C . ALA A 1 165 ? 9.244 1.864 -14.194 1.00 54.45 165 ALA A C 1
ATOM 1262 O O . ALA A 1 165 ? 8.629 2.309 -13.225 1.00 62.99 165 ALA A O 1
ATOM 1264 N N . GLU A 1 166 ? 9.945 0.733 -14.145 1.00 52.33 166 GLU A N 1
ATOM 1265 C CA . GLU A 1 166 ? 9.951 -0.122 -12.958 1.00 58.37 166 GLU A CA 1
ATOM 1266 C C . GLU A 1 166 ? 11.301 -0.136 -12.218 1.00 58.40 166 GLU A C 1
ATOM 1267 O O . GLU A 1 166 ? 11.517 -0.951 -11.310 1.00 51.25 166 GLU A O 1
ATOM 1273 N N . SER A 1 167 ? 12.194 0.776 -12.599 1.00 53.19 167 SER A N 1
ATOM 1274 C CA . SER A 1 167 ? 13.548 0.822 -12.041 1.00 54.67 167 SER A CA 1
ATOM 1275 C C . SER A 1 167 ? 13.631 1.489 -10.664 1.00 54.28 167 SER A C 1
ATOM 1276 O O . SER A 1 167 ? 12.614 1.736 -10.008 1.00 54.75 167 SER A O 1
ATOM 1279 N N . GLN A 1 168 ? 14.861 1.775 -10.243 1.00 52.44 168 GLN A N 1
ATOM 1280 C CA . GLN A 1 168 ? 15.131 2.383 -8.944 1.00 51.44 168 GLN A CA 1
ATOM 1281 C C . GLN A 1 168 ? 16.615 2.733 -8.853 1.00 58.79 168 GLN A C 1
ATOM 1282 O O . GLN A 1 168 ? 17.053 3.389 -7.902 1.00 60.28 168 GLN A O 1
ATOM 1288 N N . LEU A 1 169 ? 17.373 2.289 -9.858 1.00 59.55 169 LEU A N 1
ATOM 1289 C CA . LEU A 1 169 ? 18.827 2.483 -9.938 1.00 56.65 169 LEU A CA 1
ATOM 1290 C C . LEU A 1 169 ? 19.571 1.989 -8.687 1.00 48.15 169 LEU A C 1
ATOM 1291 O O . LEU A 1 169 ? 20.069 0.857 -8.647 1.00 37.49 169 LEU A O 1
ATOM 1296 N N . MET B 1 1 ? 34.141 -11.736 -23.223 1.00 39.31 1 MET B N 1
ATOM 1297 C CA . MET B 1 1 ? 33.549 -12.566 -22.187 1.00 36.88 1 MET B CA 1
ATOM 1298 C C . MET B 1 1 ? 33.776 -13.994 -22.597 1.00 40.94 1 MET B C 1
ATOM 1299 O O . MET B 1 1 ? 33.862 -14.295 -23.777 1.00 35.94 1 MET B O 1
ATOM 1304 N N . ARG B 1 2 ? 33.853 -14.895 -21.637 1.00 35.08 2 ARG B N 1
ATOM 1305 C CA . ARG B 1 2 ? 34.157 -16.259 -22.005 1.00 38.36 2 ARG B CA 1
ATOM 1306 C C . ARG B 1 2 ? 32.934 -17.143 -22.209 1.00 33.39 2 ARG B C 1
ATOM 1307 O O . ARG B 1 2 ? 32.057 -17.238 -21.358 1.00 34.59 2 ARG B O 1
ATOM 1315 N N . SER B 1 3 ? 32.893 -17.784 -23.367 1.00 34.77 3 SER B N 1
ATOM 1316 C CA . SER B 1 3 ? 31.899 -18.797 -23.634 1.00 37.31 3 SER B CA 1
ATOM 1317 C C . SER B 1 3 ? 31.944 -19.814 -22.505 1.00 33.06 3 SER B C 1
ATOM 1318 O O . SER B 1 3 ? 30.922 -20.390 -22.140 1.00 31.54 3 SER B O 1
ATOM 1321 N N . ILE B 1 4 ? 33.143 -20.025 -21.962 1.00 30.31 4 ILE B N 1
ATOM 1322 C CA . ILE B 1 4 ? 33.352 -21.019 -20.918 1.00 30.48 4 ILE B CA 1
ATOM 1323 C C . ILE B 1 4 ? 33.889 -20.393 -19.627 1.00 28.55 4 ILE B C 1
ATOM 1324 O O . ILE B 1 4 ? 34.890 -19.666 -19.630 1.00 28.29 4 ILE B O 1
ATOM 1329 N N . ILE B 1 5 ? 33.191 -20.678 -18.530 1.00 25.31 5 ILE B N 1
ATOM 1330 C CA . ILE B 1 5 ? 33.539 -20.167 -17.211 1.00 19.59 5 ILE B CA 1
ATOM 1331 C C . ILE B 1 5 ? 33.937 -21.318 -16.297 1.00 25.44 5 ILE B C 1
ATOM 1332 O O . ILE B 1 5 ? 33.251 -22.346 -16.211 1.00 22.96 5 ILE B O 1
ATOM 1337 N N . LYS B 1 6 ? 35.071 -21.144 -15.631 1.00 24.28 6 LYS B N 1
ATOM 1338 C CA . LYS B 1 6 ? 35.571 -22.120 -14.678 1.00 23.85 6 LYS B CA 1
ATOM 1339 C C . LYS B 1 6 ? 35.688 -21.406 -13.344 1.00 22.26 6 LYS B C 1
ATOM 1340 O O . LYS B 1 6 ? 36.233 -20.295 -13.269 1.00 21.62 6 LYS B O 1
ATOM 1346 N N . GLY B 1 7 ? 35.166 -22.024 -12.293 1.00 20.23 7 GLY B N 1
ATOM 1347 C CA . GLY B 1 7 ? 35.220 -21.408 -10.981 1.00 19.63 7 GLY B CA 1
ATOM 1348 C C . GLY B 1 7 ? 34.897 -22.368 -9.858 1.00 18.70 7 GLY B C 1
ATOM 1349 O O . GLY B 1 7 ? 34.275 -23.420 -10.067 1.00 20.84 7 GLY B O 1
ATOM 1350 N N . ARG B 1 8 ? 35.331 -22.014 -8.655 1.00 19.94 8 ARG B N 1
ATOM 1351 C CA . ARG B 1 8 ? 34.947 -22.785 -7.482 1.00 15.74 8 ARG B CA 1
ATOM 1352 C C . ARG B 1 8 ? 33.576 -22.302 -7.021 1.00 14.47 8 ARG B C 1
ATOM 1353 O O . ARG B 1 8 ? 33.241 -21.111 -7.167 1.00 16.88 8 ARG B O 1
ATOM 1361 N N . VAL B 1 9 ? 32.788 -23.232 -6.486 1.00 15.29 9 VAL B N 1
ATOM 1362 C CA . VAL B 1 9 ? 31.373 -23.017 -6.168 1.00 10.62 9 VAL B CA 1
ATOM 1363 C C . VAL B 1 9 ? 31.088 -22.610 -4.722 1.00 13.48 9 VAL B C 1
ATOM 1364 O O . VAL B 1 9 ? 31.617 -23.193 -3.771 1.00 14.33 9 VAL B O 1
ATOM 1368 N N . TRP B 1 10 ? 30.253 -21.590 -4.566 1.00 11.78 10 TRP B N 1
ATOM 1369 C CA . TRP B 1 10 ? 29.629 -21.309 -3.284 1.00 12.64 10 TRP B CA 1
ATOM 1370 C C . TRP B 1 10 ? 28.155 -21.692 -3.385 1.00 16.88 10 TRP B C 1
ATOM 1371 O O . TRP B 1 10 ? 27.458 -21.277 -4.331 1.00 12.75 10 TRP B O 1
ATOM 1382 N N . LYS B 1 11 ? 27.678 -22.495 -2.435 1.00 11.05 11 LYS B N 1
ATOM 1383 C CA . LYS B 1 11 ? 26.344 -23.066 -2.552 1.00 12.61 11 LYS B CA 1
ATOM 1384 C C . LYS B 1 11 ? 25.338 -22.443 -1.589 1.00 15.85 11 LYS B C 1
ATOM 1385 O O . LYS B 1 11 ? 25.657 -22.176 -0.437 1.00 13.15 11 LYS B O 1
ATOM 1391 N N . PHE B 1 12 ? 24.123 -22.220 -2.074 1.00 11.59 12 PHE B N 1
ATOM 1392 C CA . PHE B 1 12 ? 23.043 -21.720 -1.234 1.00 13.55 12 PHE B CA 1
ATOM 1393 C C . PHE B 1 12 ? 21.777 -22.519 -1.553 1.00 12.68 12 PHE B C 1
ATOM 1394 O O . PHE B 1 12 ? 21.706 -23.197 -2.581 1.00 10.39 12 PHE B O 1
ATOM 1402 N N . GLY B 1 13 ? 20.783 -22.438 -0.676 1.00 12.56 13 GLY B N 1
ATOM 1403 C CA . GLY B 1 13 ? 19.616 -23.292 -0.790 1.00 14.94 13 GLY B CA 1
ATOM 1404 C C . GLY B 1 13 ? 18.446 -22.782 -1.614 1.00 15.26 13 GLY B C 1
ATOM 1405 O O . GLY B 1 13 ? 18.608 -22.059 -2.618 1.00 12.58 13 GLY B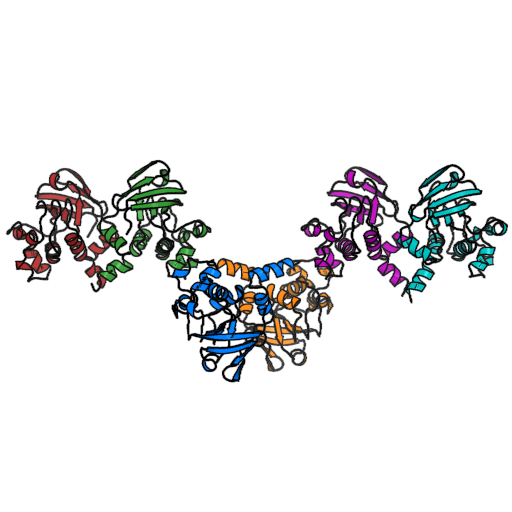 O 1
ATOM 1406 N N . ASN B 1 14 ? 17.254 -23.184 -1.177 1.00 10.52 14 ASN B N 1
ATOM 1407 C CA . ASN B 1 14 ? 16.003 -22.865 -1.851 1.00 13.43 14 ASN B CA 1
ATOM 1408 C C . ASN B 1 14 ? 15.378 -21.533 -1.425 1.00 11.05 14 ASN B C 1
ATOM 1409 O O . ASN B 1 14 ? 15.507 -21.101 -0.279 1.00 11.11 14 ASN B O 1
ATOM 1414 N N . ASN B 1 15 ? 14.690 -20.896 -2.361 1.00 10.20 15 ASN B N 1
ATOM 1415 C CA . ASN B 1 15 ? 14.032 -19.624 -2.110 1.00 11.63 15 ASN B CA 1
ATOM 1416 C C . ASN B 1 15 ? 14.945 -18.597 -1.451 1.00 13.64 15 ASN B C 1
ATOM 1417 O O . ASN B 1 15 ? 14.521 -17.901 -0.534 1.00 13.74 15 ASN B O 1
ATOM 1422 N N . VAL B 1 16 ? 16.189 -18.506 -1.922 1.00 10.82 16 VAL B N 1
ATOM 1423 C CA . VAL B 1 16 ? 17.126 -17.492 -1.456 1.00 12.65 16 VAL B CA 1
ATOM 1424 C C . VAL B 1 16 ? 16.623 -16.137 -1.952 1.00 13.36 16 VAL B C 1
ATOM 1425 O O . VAL B 1 16 ? 16.570 -15.891 -3.160 1.00 10.41 16 VAL B O 1
ATOM 1429 N N . ASP B 1 17 ? 16.237 -15.264 -1.025 1.00 10.88 17 ASP B N 1
ATOM 1430 C CA . ASP B 1 17 ? 15.562 -14.034 -1.421 1.00 12.53 17 ASP B CA 1
ATOM 1431 C C . ASP B 1 17 ? 16.498 -12.824 -1.583 1.00 13.01 17 ASP B C 1
ATOM 1432 O O . ASP B 1 17 ? 17.706 -12.907 -1.306 1.00 10.79 17 ASP B O 1
ATOM 1437 N N . THR B 1 18 ? 15.947 -11.715 -2.060 1.00 12.44 18 THR B N 1
ATOM 1438 C CA . THR B 1 18 ? 16.770 -10.541 -2.331 1.00 12.00 18 THR B CA 1
ATOM 1439 C C . THR B 1 18 ? 17.393 -9.972 -1.051 1.00 12.58 18 THR B C 1
ATOM 1440 O O . THR B 1 18 ? 18.425 -9.315 -1.103 1.00 12.21 18 THR B O 1
ATOM 1444 N N . ASP B 1 19 ? 16.774 -10.230 0.094 1.00 14.28 19 ASP B N 1
ATOM 1445 C CA . ASP B 1 19 ? 17.346 -9.795 1.367 1.00 15.82 19 ASP B CA 1
ATOM 1446 C C . ASP B 1 19 ? 18.561 -10.639 1.762 1.00 14.59 19 ASP B C 1
ATOM 1447 O O . ASP B 1 19 ? 19.491 -10.144 2.384 1.00 15.69 19 ASP B O 1
ATOM 1452 N N . ALA B 1 20 ? 18.550 -11.913 1.395 1.00 13.97 20 ALA B N 1
ATOM 1453 C CA . ALA B 1 20 ? 19.708 -12.760 1.618 1.00 12.71 20 ALA B CA 1
ATOM 1454 C C . ALA B 1 20 ? 20.883 -12.305 0.749 1.00 12.78 20 ALA B C 1
ATOM 1455 O O . ALA B 1 20 ? 22.020 -12.270 1.206 1.00 12.33 20 ALA B O 1
ATOM 1457 N N . ILE B 1 21 ? 20.591 -11.968 -0.503 1.00 9.68 21 ILE B N 1
ATOM 1458 C CA . ILE B 1 21 ? 21.612 -11.562 -1.479 1.00 10.58 21 ILE B CA 1
ATOM 1459 C C . ILE B 1 21 ? 22.179 -10.168 -1.217 1.00 10.44 21 ILE B C 1
ATOM 1460 O O . ILE B 1 21 ? 23.393 -9.954 -1.289 1.00 8.13 21 ILE B O 1
ATOM 1465 N N . LEU B 1 22 ? 21.302 -9.222 -0.907 1.00 9.81 22 LEU B N 1
ATOM 1466 C CA . LEU B 1 22 ? 21.729 -7.854 -0.654 1.00 10.10 22 LEU B CA 1
ATOM 1467 C C . LEU B 1 22 ? 20.771 -7.239 0.365 1.00 12.34 22 LEU B C 1
ATOM 1468 O O . LEU B 1 22 ? 19.677 -6.787 0.006 1.00 12.49 22 LEU B O 1
ATOM 1473 N N . PRO B 1 23 ? 21.159 -7.253 1.649 1.00 11.68 23 PRO B N 1
ATOM 1474 C CA . PRO B 1 23 ? 20.242 -6.798 2.706 1.00 10.59 23 PRO B CA 1
ATOM 1475 C C . PRO B 1 23 ? 19.772 -5.360 2.517 1.00 13.71 23 PRO B C 1
ATOM 1476 O O . PRO B 1 23 ? 20.532 -4.517 2.005 1.00 12.92 23 PRO B O 1
ATOM 1480 N N . ALA B 1 24 ? 18.539 -5.103 2.951 1.00 10.52 24 ALA B N 1
ATOM 1481 C CA . ALA B 1 24 ? 17.863 -3.820 2.809 1.00 12.11 24 ALA B CA 1
ATOM 1482 C C . ALA B 1 24 ? 18.694 -2.648 3.312 1.00 13.77 24 ALA B C 1
ATOM 1483 O O . ALA B 1 24 ? 18.655 -1.574 2.724 1.00 13.07 24 ALA B O 1
ATOM 1485 N N . ARG B 1 25 ? 19.443 -2.845 4.393 1.00 13.39 25 ARG B N 1
ATOM 1486 C CA . ARG B 1 25 ? 20.221 -1.735 4.949 1.00 16.19 25 ARG B CA 1
ATOM 1487 C C . ARG B 1 25 ? 21.263 -1.209 3.977 1.00 17.41 25 ARG B C 1
ATOM 1488 O O . ARG B 1 25 ? 21.760 -0.099 4.160 1.00 17.16 25 ARG B O 1
ATOM 1496 N N . TYR B 1 26 ? 21.588 -1.991 2.938 1.00 12.00 26 TYR B N 1
ATOM 1497 C CA . TYR B 1 26 ? 22.573 -1.559 1.954 1.00 11.35 26 TYR B CA 1
ATOM 1498 C C . TYR B 1 26 ? 21.986 -0.884 0.709 1.00 14.49 26 TYR B C 1
ATOM 1499 O O . TYR B 1 26 ? 22.717 -0.536 -0.220 1.00 11.35 26 TYR B O 1
ATOM 1508 N N . LEU B 1 27 ? 20.675 -0.672 0.705 1.00 13.94 27 LEU B N 1
ATOM 1509 C CA . LEU B 1 27 ? 20.028 -0.012 -0.425 1.00 11.99 27 LEU B CA 1
ATOM 1510 C C . LEU B 1 27 ? 20.483 1.434 -0.558 1.00 14.08 27 LEU B C 1
ATOM 1511 O O . LEU B 1 27 ? 20.289 2.074 -1.592 1.00 1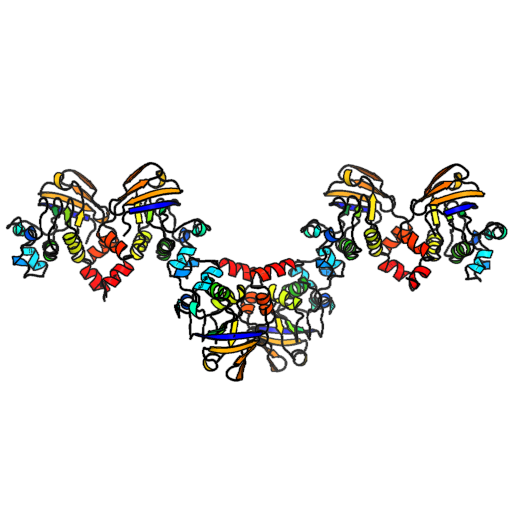6.62 27 LEU B O 1
ATOM 1516 N N . VAL B 1 28 ? 21.113 1.950 0.487 1.00 15.33 28 VAL B N 1
ATOM 1517 C CA . VAL B 1 28 ? 21.657 3.303 0.432 1.00 15.73 28 VAL B CA 1
ATOM 1518 C C . VAL B 1 28 ? 22.747 3.442 -0.667 1.00 16.31 28 VAL B C 1
ATOM 1519 O O . VAL B 1 28 ? 22.985 4.536 -1.176 1.00 19.25 28 VAL B O 1
ATOM 1523 N N . TYR B 1 29 ? 23.380 2.332 -1.051 1.00 15.77 29 TYR B N 1
ATOM 1524 C CA . TYR B 1 29 ? 24.436 2.357 -2.076 1.00 14.56 29 TYR B CA 1
ATOM 1525 C C . TYR B 1 29 ? 23.927 2.029 -3.468 1.00 15.61 29 TYR B C 1
ATOM 1526 O O . TYR B 1 29 ? 23.099 1.138 -3.630 1.00 16.14 29 TYR B O 1
ATOM 1535 N N . THR B 1 30 ? 24.424 2.739 -4.474 1.00 13.76 30 THR B N 1
ATOM 1536 C CA . THR B 1 30 ? 23.998 2.489 -5.849 1.00 16.23 30 THR B CA 1
ATOM 1537 C C . THR B 1 30 ? 25.119 1.969 -6.753 1.00 18.84 30 THR B C 1
ATOM 1538 O O . THR B 1 30 ? 24.849 1.488 -7.857 1.00 18.17 30 THR B O 1
ATOM 1542 N N . LYS B 1 31 ? 26.367 2.047 -6.290 1.00 16.07 31 LYS B N 1
ATOM 1543 C CA . LYS B 1 31 ? 27.503 1.626 -7.114 1.00 16.87 31 LYS B CA 1
ATOM 1544 C C . LYS B 1 31 ? 27.850 0.140 -6.950 1.00 12.62 31 LYS B C 1
ATOM 1545 O O . LYS B 1 31 ? 27.837 -0.397 -5.843 1.00 11.76 31 LYS B O 1
ATOM 1551 N N . PRO B 1 32 ? 28.190 -0.533 -8.056 1.00 15.12 32 PRO B N 1
ATOM 1552 C CA . PRO B 1 32 ? 28.546 -1.942 -7.892 1.00 12.92 32 PRO B CA 1
ATOM 1553 C C . PRO B 1 32 ? 29.763 -2.148 -6.986 1.00 13.98 32 PRO B C 1
ATOM 1554 O O . PRO B 1 32 ? 29.818 -3.162 -6.282 1.00 11.25 32 PRO B O 1
ATOM 1558 N N . GLU B 1 33 ? 30.708 -1.205 -6.980 1.00 15.26 33 GLU B N 1
ATOM 1559 C CA . GLU B 1 33 ? 31.899 -1.351 -6.134 1.00 12.89 33 GLU B CA 1
ATOM 1560 C C . GLU B 1 33 ? 31.540 -1.335 -4.657 1.00 10.21 33 GLU B C 1
ATOM 1561 O O . GLU B 1 33 ? 32.208 -1.961 -3.837 1.00 13.11 33 GLU B O 1
ATOM 1567 N N . GLU B 1 34 ? 30.484 -0.616 -4.309 1.00 11.63 34 GLU B N 1
ATOM 1568 C CA . GLU B 1 34 ? 30.050 -0.568 -2.921 1.00 11.31 34 GLU B CA 1
ATOM 1569 C C . GLU B 1 34 ? 29.245 -1.810 -2.553 1.00 11.00 34 GLU B C 1
ATOM 1570 O O . GLU B 1 34 ? 29.507 -2.457 -1.548 1.00 10.31 34 GLU B O 1
ATOM 1576 N N . LEU B 1 35 ? 28.238 -2.111 -3.364 1.00 10.34 35 LEU B N 1
ATOM 1577 C CA . LEU B 1 35 ? 27.354 -3.249 -3.121 1.00 13.20 35 LEU B CA 1
ATOM 1578 C C . LEU B 1 35 ? 28.119 -4.573 -3.090 1.00 11.20 35 LEU B C 1
ATOM 1579 O O . LEU B 1 35 ? 27.725 -5.526 -2.399 1.00 8.90 35 LEU B O 1
ATOM 1584 N N . ALA B 1 36 ? 29.214 -4.617 -3.843 1.00 10.60 36 ALA B N 1
ATOM 1585 C CA . ALA B 1 36 ? 30.069 -5.800 -3.921 1.00 13.03 36 ALA B CA 1
ATOM 1586 C C . ALA B 1 36 ? 30.481 -6.292 -2.547 1.00 13.25 36 ALA B C 1
ATOM 1587 O O . ALA B 1 36 ? 30.676 -7.492 -2.335 1.00 13.54 36 ALA B O 1
ATOM 1589 N N . GLN B 1 37 ? 30.601 -5.355 -1.615 1.00 12.20 37 GLN B N 1
ATOM 1590 C CA . GLN B 1 37 ? 31.107 -5.634 -0.280 1.00 16.28 37 GLN B CA 1
ATOM 1591 C C . GLN B 1 37 ? 30.120 -6.389 0.577 1.00 14.77 37 GLN B C 1
ATOM 1592 O O . GLN B 1 37 ? 30.480 -6.892 1.631 1.00 14.53 37 GLN B O 1
ATOM 1598 N N . PHE B 1 38 ? 28.869 -6.457 0.145 1.00 11.19 38 PHE B N 1
ATOM 1599 C CA . PHE B 1 38 ? 27.843 -7.004 1.014 1.00 10.77 38 PHE B CA 1
ATOM 1600 C C . PHE B 1 38 ? 27.085 -8.171 0.400 1.00 10.84 38 PHE B C 1
ATOM 1601 O O . PHE B 1 38 ? 26.066 -8.580 0.940 1.00 10.89 38 PHE B O 1
ATOM 1609 N N . VAL B 1 39 ? 27.581 -8.709 -0.716 1.00 9.34 39 VAL B N 1
ATOM 1610 C CA . VAL B 1 39 ? 26.919 -9.834 -1.383 1.00 10.39 39 VAL B CA 1
ATOM 1611 C C . VAL B 1 39 ? 26.696 -11.035 -0.470 1.00 10.36 39 VAL B C 1
ATOM 1612 O O . VAL B 1 39 ? 27.619 -11.503 0.208 1.00 11.27 39 VAL B O 1
ATOM 1616 N N . MET B 1 40 ? 25.464 -11.529 -0.483 1.00 8.05 40 MET B N 1
ATOM 1617 C CA . MET B 1 40 ? 25.037 -12.718 0.253 1.00 11.36 40 MET B CA 1
ATOM 1618 C C . MET B 1 40 ? 25.086 -12.568 1.778 1.00 11.76 40 MET B C 1
ATOM 1619 O O . MET B 1 40 ? 24.916 -13.554 2.499 1.00 14.42 40 MET B O 1
ATOM 1624 N N . THR B 1 41 ? 25.308 -11.348 2.270 1.00 13.52 41 THR B N 1
ATOM 1625 C CA . THR B 1 41 ? 25.462 -11.135 3.725 1.00 15.96 41 THR B CA 1
ATOM 1626 C C . THR B 1 41 ? 24.191 -11.377 4.551 1.00 20.06 41 THR B C 1
ATOM 1627 O O . THR B 1 41 ? 24.267 -11.560 5.768 1.00 16.59 41 THR B O 1
ATOM 1631 N N . GLY B 1 42 ? 23.030 -11.382 3.898 1.00 13.39 42 GLY B N 1
ATOM 1632 C CA . GLY B 1 42 ? 21.816 -11.822 4.555 1.00 15.56 42 GLY B CA 1
ATOM 1633 C C . GLY B 1 42 ? 21.862 -13.309 4.873 1.00 18.00 42 GLY B C 1
ATOM 1634 O O . GLY B 1 42 ? 21.364 -13.749 5.904 1.00 20.51 42 GLY B O 1
ATOM 1635 N N . ALA B 1 43 ? 22.455 -14.105 3.995 1.00 16.20 43 ALA B N 1
ATOM 1636 C CA . ALA B 1 43 ? 22.510 -15.549 4.246 1.00 14.83 43 ALA B CA 1
ATOM 1637 C C . ALA B 1 43 ? 23.775 -15.930 5.014 1.00 18.59 43 ALA B C 1
ATOM 1638 O O . ALA B 1 43 ? 23.746 -16.814 5.867 1.00 21.31 43 ALA B O 1
ATOM 1640 N N . ASP B 1 44 ? 24.878 -15.255 4.711 1.00 15.81 44 ASP B N 1
ATOM 1641 C CA . ASP B 1 44 ? 26.167 -15.548 5.334 1.00 16.18 44 ASP B CA 1
ATOM 1642 C C . ASP B 1 44 ? 26.948 -14.249 5.496 1.00 17.01 44 ASP B C 1
ATOM 1643 O O . ASP B 1 44 ? 27.566 -13.775 4.554 1.00 14.45 44 ASP B O 1
ATOM 1648 N N . PRO B 1 45 ? 26.926 -13.671 6.702 1.00 20.28 45 PRO B N 1
ATOM 1649 C CA . PRO B 1 45 ? 27.564 -12.373 6.966 1.00 20.13 45 PRO B CA 1
ATOM 1650 C C . PRO B 1 45 ? 29.059 -12.350 6.675 1.00 18.23 45 PRO B C 1
ATOM 1651 O O . PRO B 1 45 ? 29.620 -11.276 6.518 1.00 20.27 45 PRO B O 1
ATOM 1655 N N . ASP B 1 46 ? 29.699 -13.507 6.593 1.00 18.01 46 ASP B N 1
ATOM 1656 C CA . ASP B 1 46 ? 31.131 -13.516 6.308 1.00 21.33 46 ASP B CA 1
ATOM 1657 C C . ASP B 1 46 ? 31.437 -13.760 4.837 1.00 20.90 46 ASP B C 1
ATOM 1658 O O . ASP B 1 46 ? 32.612 -13.874 4.455 1.00 17.97 46 ASP B O 1
ATOM 1663 N N . PHE B 1 47 ? 30.392 -13.845 4.015 1.00 16.92 47 PHE B N 1
ATOM 1664 C CA . PHE B 1 47 ? 30.581 -14.274 2.630 1.00 14.49 47 PHE B CA 1
ATOM 1665 C C . PHE B 1 47 ? 31.587 -13.412 1.871 1.00 13.66 47 PHE B C 1
ATOM 1666 O O . PHE B 1 47 ? 32.398 -13.943 1.123 1.00 15.76 47 PHE B O 1
ATOM 1674 N N . PRO B 1 48 ? 31.551 -12.083 2.064 1.00 13.12 48 PRO B N 1
ATOM 1675 C CA . PRO B 1 48 ? 32.515 -11.241 1.345 1.00 16.82 48 PRO B CA 1
ATOM 1676 C C . PRO B 1 48 ? 33.966 -11.533 1.712 1.00 18.66 48 PRO B C 1
ATOM 1677 O O . PRO B 1 48 ? 34.857 -11.216 0.929 1.00 18.71 48 PRO B O 1
ATOM 1681 N N . LYS B 1 49 ? 34.200 -12.118 2.880 1.00 19.16 49 LYS B N 1
ATOM 1682 C CA . LYS B 1 49 ? 35.558 -12.479 3.289 1.00 22.54 49 LYS B CA 1
ATOM 1683 C C . LYS B 1 49 ? 36.037 -13.775 2.621 1.00 17.71 49 LYS B C 1
ATOM 1684 O O . LYS B 1 49 ? 37.221 -14.088 2.634 1.00 21.47 49 LYS B O 1
ATOM 1690 N N . LYS B 1 50 ? 35.115 -14.539 2.048 1.00 17.40 50 LYS B N 1
ATOM 1691 C CA . LYS B 1 50 ? 35.479 -15.828 1.474 1.00 18.90 50 LYS B CA 1
ATOM 1692 C C . LYS B 1 50 ? 35.535 -15.762 -0.044 1.00 19.26 50 LYS B C 1
ATOM 1693 O O . LYS B 1 50 ? 36.422 -16.348 -0.679 1.00 13.76 50 LYS B O 1
ATOM 1699 N N . VAL B 1 51 ? 34.568 -15.055 -0.621 1.00 18.02 51 VAL B N 1
ATOM 1700 C CA . VAL B 1 51 ? 34.372 -15.097 -2.064 1.00 15.00 51 VAL B CA 1
ATOM 1701 C C . VAL B 1 51 ? 35.498 -14.362 -2.748 1.00 15.05 51 VAL B C 1
ATOM 1702 O O . VAL B 1 51 ? 35.998 -13.359 -2.232 1.00 15.38 51 VAL B O 1
ATOM 1706 N N . LYS B 1 52 ? 35.911 -14.873 -3.903 1.00 14.99 52 LYS B N 1
ATOM 1707 C CA . LYS B 1 52 ? 36.902 -14.188 -4.725 1.00 16.60 52 LYS B CA 1
ATOM 1708 C C . LYS B 1 52 ? 36.324 -13.950 -6.116 1.00 15.51 52 LYS B C 1
ATOM 1709 O O . LYS B 1 52 ? 35.511 -14.747 -6.590 1.00 16.31 52 LYS B O 1
ATOM 1715 N N . PRO B 1 53 ? 36.751 -12.869 -6.791 1.00 16.51 53 PRO B N 1
ATOM 1716 C CA . PRO B 1 53 ? 36.258 -12.689 -8.165 1.00 17.36 53 PRO B CA 1
ATOM 1717 C C . PRO B 1 53 ? 36.520 -13.923 -9.043 1.00 17.10 53 PRO B C 1
ATOM 1718 O O . PRO B 1 53 ? 37.595 -14.540 -8.982 1.00 16.23 53 PRO B O 1
ATOM 1722 N N . GLY B 1 54 ? 35.527 -14.298 -9.842 1.00 15.01 54 GLY B N 1
ATOM 1723 C CA . GLY B 1 54 ? 35.629 -15.491 -10.658 1.00 14.56 54 GLY B CA 1
ATOM 1724 C C . GLY B 1 54 ? 34.860 -16.674 -10.083 1.00 15.52 54 GLY B C 1
ATOM 1725 O O . GLY B 1 54 ? 34.480 -17.589 -10.818 1.00 13.57 54 GLY B O 1
ATOM 1726 N N . ASP B 1 55 ? 34.619 -16.666 -8.776 1.00 12.71 55 ASP B N 1
ATOM 1727 C CA . ASP B 1 55 ? 33.878 -17.762 -8.155 1.00 14.75 55 ASP B CA 1
ATOM 1728 C C . ASP B 1 55 ? 32.462 -17.877 -8.733 1.00 12.61 55 ASP B C 1
ATOM 1729 O O . ASP B 1 55 ? 31.907 -16.912 -9.254 1.00 11.09 55 ASP B O 1
ATOM 1734 N N . ILE B 1 56 ? 31.885 -19.064 -8.608 1.00 15.04 56 ILE B N 1
ATOM 1735 C CA . ILE B 1 56 ? 30.540 -19.333 -9.086 1.00 11.17 56 ILE B CA 1
ATOM 1736 C C . ILE B 1 56 ? 29.600 -19.500 -7.908 1.00 11.15 56 ILE B C 1
ATOM 1737 O O . ILE B 1 56 ? 29.962 -20.075 -6.892 1.00 12.05 56 ILE B O 1
ATOM 1742 N N . ILE B 1 57 ? 28.380 -19.001 -8.034 1.00 13.96 57 ILE B N 1
ATOM 1743 C CA . ILE B 1 57 ? 27.366 -19.336 -7.040 1.00 11.33 57 ILE B CA 1
ATOM 1744 C C . ILE B 1 57 ? 26.411 -20.407 -7.578 1.00 13.74 57 ILE B C 1
ATOM 1745 O O . ILE B 1 57 ? 25.885 -20.287 -8.690 1.00 12.57 57 ILE B O 1
ATOM 1750 N N . VAL B 1 58 ? 26.189 -21.461 -6.796 1.00 12.08 58 VAL B N 1
ATOM 1751 C CA . VAL B 1 58 ? 25.129 -22.409 -7.125 1.00 11.84 58 VAL B CA 1
ATOM 1752 C C . VAL B 1 58 ? 23.949 -22.247 -6.177 1.00 12.83 58 VAL B C 1
ATOM 1753 O O . VAL B 1 58 ? 24.127 -22.162 -4.965 1.00 13.47 58 VAL B O 1
ATOM 1757 N N . GLY B 1 59 ? 22.743 -22.171 -6.731 1.00 13.54 59 GLY B N 1
ATOM 1758 C CA . GLY B 1 59 ? 21.563 -21.957 -5.910 1.00 16.26 59 GLY B CA 1
ATOM 1759 C C . GLY B 1 59 ? 20.529 -23.052 -6.116 1.00 12.33 59 GLY B C 1
ATOM 1760 O O . GLY B 1 59 ? 20.567 -23.742 -7.115 1.00 11.61 59 GLY B O 1
ATOM 1761 N N . GLY B 1 60 ? 19.610 -23.196 -5.167 1.00 15.24 60 GLY B N 1
ATOM 1762 C CA . GLY B 1 60 ? 18.474 -24.096 -5.315 1.00 14.64 60 GLY B CA 1
ATOM 1763 C C . GLY B 1 60 ? 17.350 -23.526 -6.168 1.00 13.30 60 GLY B C 1
ATOM 1764 O O . GLY B 1 60 ? 17.594 -22.846 -7.170 1.00 13.27 60 GLY B O 1
ATOM 1765 N N . LYS B 1 61 ? 16.114 -23.821 -5.787 1.00 12.21 61 LYS B N 1
ATOM 1766 C CA . LYS B 1 61 ? 14.953 -23.296 -6.498 1.00 15.42 61 LYS B CA 1
ATOM 1767 C C . LYS B 1 61 ? 14.653 -21.831 -6.166 1.00 12.73 61 LYS B C 1
ATOM 1768 O O . LYS B 1 61 ? 14.869 -21.379 -5.036 1.00 12.41 61 LYS B O 1
ATOM 1774 N N . ASN B 1 62 ? 14.147 -21.110 -7.161 1.00 12.99 62 ASN B N 1
ATOM 1775 C CA . ASN B 1 62 ? 13.576 -19.782 -6.953 1.00 12.87 62 ASN B CA 1
ATOM 1776 C C . ASN B 1 62 ? 14.591 -18.797 -6.388 1.00 12.03 62 ASN B C 1
ATOM 1777 O O . ASN B 1 62 ? 14.270 -17.944 -5.558 1.00 12.34 62 ASN B O 1
ATOM 1782 N N . PHE B 1 63 ? 15.822 -18.922 -6.854 1.00 8.71 63 PHE B N 1
ATOM 1783 C CA . PHE B 1 63 ? 16.890 -18.052 -6.401 1.00 9.48 63 PHE B CA 1
ATOM 1784 C C . PHE B 1 63 ? 16.607 -16.597 -6.806 1.00 9.37 63 PHE B C 1
ATOM 1785 O O . PHE B 1 63 ? 16.269 -16.312 -7.956 1.00 8.44 63 PHE B O 1
ATOM 1793 N N . GLY B 1 64 ? 16.735 -15.691 -5.846 1.00 9.68 64 GLY B N 1
ATOM 1794 C CA . GLY B 1 64 ? 16.540 -14.277 -6.091 1.00 10.13 64 GLY B CA 1
ATOM 1795 C C . GLY B 1 64 ? 15.097 -13.835 -5.930 1.00 10.87 64 GLY B C 1
ATOM 1796 O O . GLY B 1 64 ? 14.707 -12.801 -6.447 1.00 10.37 64 GLY B O 1
ATOM 1797 N N . CYS B 1 65 ? 14.300 -14.610 -5.203 1.00 12.02 65 CYS B N 1
ATOM 1798 C CA . CYS B 1 65 ? 12.878 -14.308 -5.093 1.00 12.42 65 CYS B CA 1
ATOM 1799 C C . CYS B 1 65 ? 12.646 -13.074 -4.230 1.00 14.14 65 CYS B C 1
ATOM 1800 O O . CYS B 1 65 ? 13.456 -12.739 -3.354 1.00 12.32 65 CYS B O 1
ATOM 1803 N N . GLY B 1 66 ? 11.546 -12.388 -4.509 1.00 17.77 66 GLY B N 1
ATOM 1804 C CA . GLY B 1 66 ? 11.172 -11.183 -3.783 1.00 21.74 66 GLY B CA 1
ATOM 1805 C C . GLY B 1 66 ? 10.877 -10.037 -4.738 1.00 17.65 66 GLY B C 1
ATOM 1806 O O . GLY B 1 66 ? 11.045 -10.171 -5.952 1.00 24.15 66 GLY B O 1
ATOM 1807 N N . SER B 1 67 ? 10.415 -8.916 -4.197 1.00 24.26 67 SER B N 1
ATOM 1808 C CA . SER B 1 67 ? 10.209 -7.696 -4.986 1.00 23.64 67 SER B CA 1
ATOM 1809 C C . SER B 1 67 ? 11.485 -7.266 -5.689 1.00 17.27 67 SER B C 1
ATOM 1810 O O . SER B 1 67 ? 12.573 -7.602 -5.241 1.00 16.68 67 SER B O 1
ATOM 1813 N N . SER B 1 68 ? 11.335 -6.485 -6.762 1.00 20.78 68 SER B N 1
ATOM 1814 C CA . SER B 1 68 ? 12.474 -6.000 -7.530 1.00 22.27 68 SER B CA 1
ATOM 1815 C C . SER B 1 68 ? 13.515 -5.380 -6.617 1.00 17.98 68 SER B C 1
ATOM 1816 O O . SER B 1 68 ? 13.218 -4.505 -5.806 1.00 17.02 68 SER B O 1
ATOM 1819 N N . ARG B 1 69 ? 14.740 -5.861 -6.739 1.00 17.07 69 ARG B N 1
ATOM 1820 C CA . ARG B 1 69 ? 15.852 -5.196 -6.083 1.00 18.40 69 ARG B CA 1
ATOM 1821 C C . ARG B 1 69 ? 17.054 -5.305 -6.979 1.00 15.65 69 ARG B C 1
ATOM 1822 O O . ARG B 1 69 ? 17.800 -6.279 -6.899 1.00 9.32 69 ARG B O 1
ATOM 1830 N N . GLU B 1 70 ? 17.209 -4.309 -7.851 1.00 14.15 70 GLU B N 1
ATOM 1831 C CA . GLU B 1 70 ? 18.313 -4.245 -8.792 1.00 14.27 70 GLU B CA 1
ATOM 1832 C C . GLU B 1 70 ? 19.667 -4.351 -8.114 1.00 11.87 70 GLU B C 1
ATOM 1833 O O . GLU B 1 70 ? 20.628 -4.785 -8.728 1.00 10.80 70 GLU B O 1
ATOM 1839 N N . HIS B 1 71 ? 19.747 -3.913 -6.862 1.00 12.16 71 HIS B N 1
ATOM 1840 C CA . HIS B 1 71 ? 21.025 -3.896 -6.156 1.00 14.50 71 HIS B CA 1
ATOM 1841 C C . HIS B 1 71 ? 21.588 -5.298 -6.015 1.00 10.44 71 HIS B C 1
ATOM 1842 O O . HIS B 1 71 ? 22.786 -5.471 -5.829 1.00 11.62 71 HIS B O 1
ATOM 1849 N N . ALA B 1 72 ? 20.715 -6.301 -6.066 1.00 10.18 72 ALA B N 1
ATOM 1850 C CA . ALA B 1 72 ? 21.133 -7.631 -5.689 1.00 10.64 72 ALA B CA 1
ATOM 1851 C C . ALA B 1 72 ? 22.024 -8.212 -6.785 1.00 10.00 72 ALA B C 1
ATOM 1852 O O . ALA B 1 72 ? 23.153 -8.598 -6.522 1.00 8.50 72 ALA B O 1
ATOM 1854 N N . PRO B 1 73 ? 21.546 -8.232 -8.034 1.00 8.76 73 PRO B N 1
ATOM 1855 C CA . PRO B 1 73 ? 22.507 -8.747 -9.018 1.00 11.14 73 PRO B CA 1
ATOM 1856 C C . PRO B 1 73 ? 23.619 -7.745 -9.294 1.00 9.68 73 PRO B C 1
ATOM 1857 O O . PRO B 1 73 ? 24.703 -8.149 -9.702 1.00 9.23 73 PRO B O 1
ATOM 1861 N N . LEU B 1 74 ? 23.373 -6.459 -9.049 1.00 11.11 74 LEU B N 1
ATOM 1862 C CA . LEU B 1 74 ? 24.426 -5.469 -9.269 1.00 10.82 74 LEU B CA 1
ATOM 1863 C C . LEU B 1 74 ? 25.603 -5.746 -8.328 1.00 10.35 74 LEU B C 1
ATOM 1864 O O . LEU B 1 74 ? 26.766 -5.646 -8.725 1.00 11.59 74 LEU B O 1
ATOM 1869 N N . GLY B 1 75 ? 25.284 -6.086 -7.082 1.00 10.85 75 GLY B N 1
ATOM 1870 C CA . GLY B 1 75 ? 26.292 -6.455 -6.100 1.00 11.02 75 GLY B CA 1
ATOM 1871 C C . GLY B 1 75 ? 27.038 -7.733 -6.459 1.00 14.18 75 GLY B C 1
ATOM 1872 O O . GLY B 1 75 ? 28.261 -7.809 -6.339 1.00 10.47 75 GLY B O 1
ATOM 1873 N N . LEU B 1 76 ? 26.304 -8.746 -6.897 1.00 9.86 76 LEU B N 1
ATOM 1874 C CA . LEU B 1 76 ? 26.934 -9.979 -7.347 1.00 9.51 76 LEU B CA 1
ATOM 1875 C C . LEU B 1 76 ? 27.894 -9.696 -8.487 1.00 11.76 76 LEU B C 1
ATOM 1876 O O . LEU B 1 76 ? 29.038 -10.173 -8.504 1.00 11.57 76 LEU B O 1
ATOM 1881 N N . LYS B 1 77 ? 27.421 -8.920 -9.451 1.00 11.17 77 LYS B N 1
ATOM 1882 C CA . LYS B 1 77 ? 28.260 -8.523 -10.568 1.00 13.09 77 LYS B CA 1
ATOM 1883 C C . LYS B 1 77 ? 29.499 -7.793 -10.048 1.00 15.72 77 LYS B C 1
ATOM 1884 O O . LYS B 1 77 ? 30.642 -8.115 -10.419 1.00 12.37 77 LYS B O 1
ATOM 1890 N N . GLY B 1 78 ? 29.266 -6.811 -9.181 1.00 14.21 78 GLY B N 1
ATOM 1891 C CA . GLY B 1 78 ? 30.345 -6.009 -8.637 1.00 12.56 78 GLY B CA 1
ATOM 1892 C C . GLY B 1 78 ? 31.397 -6.825 -7.900 1.00 14.75 78 GLY B C 1
ATOM 1893 O O . GLY B 1 78 ? 32.573 -6.455 -7.869 1.00 12.98 78 GLY B O 1
ATOM 1894 N N . ALA B 1 79 ? 30.967 -7.933 -7.305 1.00 11.33 79 ALA B N 1
ATOM 1895 C CA . ALA B 1 79 ? 31.862 -8.814 -6.567 1.00 12.80 79 ALA B CA 1
ATOM 1896 C C . ALA B 1 79 ? 32.645 -9.739 -7.496 1.00 14.31 79 ALA B C 1
ATOM 1897 O O . ALA B 1 79 ? 33.498 -10.508 -7.046 1.00 15.32 79 ALA B O 1
ATOM 1899 N N . GLY B 1 80 ? 32.344 -9.693 -8.785 1.00 10.85 80 GLY B N 1
ATOM 1900 C CA . GLY B 1 80 ? 33.042 -10.554 -9.723 1.00 15.68 80 GLY B CA 1
ATOM 1901 C C . GLY B 1 80 ? 32.541 -11.991 -9.785 1.00 15.16 80 GLY B C 1
ATOM 1902 O O . GLY B 1 80 ? 33.232 -12.867 -10.334 1.00 12.26 80 GLY B O 1
ATOM 1903 N N . ILE B 1 81 ? 31.352 -12.250 -9.237 1.00 10.88 81 ILE B N 1
ATOM 1904 C CA . ILE B 1 81 ? 30.724 -13.553 -9.453 1.00 10.51 81 ILE B CA 1
ATOM 1905 C C . ILE B 1 81 ? 30.659 -13.802 -10.962 1.00 12.23 81 ILE B C 1
ATOM 1906 O O . ILE B 1 81 ? 30.106 -12.998 -11.704 1.00 12.23 81 ILE B O 1
ATOM 1911 N N . SER B 1 82 ? 31.234 -14.906 -11.423 1.00 11.97 82 SER B N 1
ATOM 1912 C CA . SER B 1 82 ? 31.311 -15.151 -12.855 1.00 14.19 82 SER B CA 1
ATOM 1913 C C . SER B 1 82 ? 29.996 -15.683 -13.427 1.00 13.27 82 SER B C 1
ATOM 1914 O O . SER B 1 82 ? 29.696 -15.498 -14.602 1.00 12.48 82 SER B O 1
ATOM 1917 N N . CYS B 1 83 ? 29.200 -16.329 -12.586 1.00 13.17 83 CYS B N 1
ATOM 1918 C CA . CYS B 1 83 ? 28.011 -17.009 -13.060 1.00 13.16 83 CYS B CA 1
ATOM 1919 C C . CYS B 1 83 ? 27.217 -17.427 -11.851 1.00 14.14 83 CYS B C 1
ATOM 1920 O O . CYS B 1 83 ? 27.801 -17.762 -10.835 1.00 12.96 83 CYS B O 1
ATOM 1923 N N . VAL B 1 84 ? 25.893 -17.410 -11.957 1.00 12.97 84 VAL B N 1
ATOM 1924 C CA . VAL B 1 84 ? 25.047 -18.079 -10.972 1.00 12.00 84 VAL B CA 1
ATOM 1925 C C . VAL B 1 84 ? 24.301 -19.195 -11.678 1.00 12.87 84 VAL B C 1
ATOM 1926 O O . VAL B 1 84 ? 23.660 -18.964 -12.706 1.00 13.81 84 VAL B O 1
ATOM 1930 N N . ILE B 1 85 ? 24.414 -20.407 -11.144 1.00 9.87 85 ILE B N 1
ATOM 1931 C CA . ILE B 1 85 ? 23.680 -21.548 -11.650 1.00 12.45 85 ILE B CA 1
ATOM 1932 C C . ILE B 1 85 ? 22.688 -21.979 -10.593 1.00 13.27 85 ILE B C 1
ATOM 1933 O O . ILE B 1 85 ? 23.074 -22.214 -9.455 1.00 14.20 85 ILE B O 1
ATOM 1938 N N . ALA B 1 86 ? 21.417 -22.087 -10.958 1.00 12.48 86 ALA B N 1
ATOM 1939 C CA . ALA B 1 86 ? 20.394 -22.485 -9.988 1.00 12.56 86 ALA B CA 1
ATOM 1940 C C . ALA B 1 86 ? 19.388 -23.451 -10.592 1.00 15.93 86 ALA B C 1
ATOM 1941 O O . ALA B 1 86 ? 19.262 -23.544 -11.819 1.00 14.00 86 ALA B O 1
ATOM 1943 N N . GLU B 1 87 ? 18.663 -24.157 -9.729 1.00 12.80 87 GLU B N 1
ATOM 1944 C CA . GLU B 1 87 ? 17.578 -25.007 -10.200 1.00 17.74 87 GLU B CA 1
ATOM 1945 C C . GLU B 1 87 ? 16.567 -24.163 -10.964 1.00 15.62 87 GLU B C 1
ATOM 1946 O O . GLU B 1 87 ? 16.027 -24.598 -11.988 1.00 16.05 87 GLU B O 1
ATOM 1952 N N . SER B 1 88 ? 16.327 -22.951 -10.470 1.00 12.96 88 SER B N 1
ATOM 1953 C CA . SER B 1 88 ? 15.435 -21.995 -11.128 1.00 11.98 88 SER B CA 1
ATOM 1954 C C . SER B 1 88 ? 15.641 -20.626 -10.511 1.00 14.15 88 SER B C 1
ATOM 1955 O O . SER B 1 88 ? 16.129 -20.536 -9.389 1.00 11.96 88 SER B O 1
ATOM 1958 N N . PHE B 1 89 ? 15.261 -19.566 -11.231 1.00 12.38 89 PHE B N 1
ATOM 1959 C CA . PHE B 1 89 ? 15.371 -18.204 -10.703 1.00 13.66 89 PHE B CA 1
ATOM 1960 C C . PHE B 1 89 ? 14.020 -17.501 -10.643 1.00 13.86 89 PHE B C 1
ATOM 1961 O O . PHE B 1 89 ? 13.128 -17.771 -11.446 1.00 12.46 89 PHE B O 1
ATOM 1969 N N . ALA B 1 90 ? 13.886 -16.569 -9.708 1.00 11.16 90 ALA B N 1
ATOM 1970 C CA . ALA B 1 90 ? 12.743 -15.675 -9.720 1.00 12.95 90 ALA B CA 1
ATOM 1971 C C . ALA B 1 90 ? 12.800 -14.835 -10.994 1.00 13.55 90 ALA B C 1
ATOM 1972 O O . ALA B 1 90 ? 13.876 -14.426 -11.427 1.00 12.40 90 ALA B O 1
ATOM 1974 N N . ARG B 1 91 ? 11.637 -14.572 -11.579 1.00 16.14 91 ARG B N 1
ATOM 1975 C CA . ARG B 1 91 ? 11.538 -13.804 -12.822 1.00 18.15 91 ARG B CA 1
ATOM 1976 C C . ARG B 1 91 ? 12.207 -12.427 -12.771 1.00 11.88 91 ARG B C 1
ATOM 1977 O O . ARG B 1 91 ? 12.946 -12.058 -13.675 1.00 12.67 91 ARG B O 1
ATOM 1985 N N . ILE B 1 92 ? 11.919 -11.661 -11.727 1.00 12.34 92 ILE B N 1
ATOM 1986 C CA . ILE B 1 92 ? 12.418 -10.297 -11.641 1.00 12.15 92 ILE B CA 1
ATOM 1987 C C . ILE B 1 92 ? 13.933 -10.257 -11.476 1.00 12.30 92 ILE B C 1
ATOM 1988 O O . ILE B 1 92 ? 14.627 -9.550 -12.208 1.00 12.17 92 ILE B O 1
ATOM 1993 N N . PHE B 1 93 ? 14.444 -11.035 -10.527 1.00 10.94 93 PHE B N 1
ATOM 1994 C CA . PHE B 1 93 ? 15.883 -11.191 -10.374 1.00 11.59 93 PHE B CA 1
ATOM 1995 C C . PHE B 1 93 ? 16.552 -11.620 -11.672 1.00 11.40 93 PHE B C 1
ATOM 1996 O O . PHE B 1 93 ? 17.651 -11.155 -12.000 1.00 10.75 93 PHE B O 1
ATOM 2004 N N . TYR B 1 94 ? 15.897 -12.522 -12.400 1.00 10.63 94 TYR B N 1
ATOM 2005 C CA . TYR B 1 94 ? 16.498 -13.107 -13.587 1.00 13.17 94 TYR B CA 1
ATOM 2006 C C . TYR B 1 94 ? 16.742 -12.036 -14.649 1.00 13.66 94 TYR B C 1
ATOM 2007 O O . TYR B 1 94 ? 17.829 -11.927 -15.205 1.00 14.84 94 TYR B O 1
ATOM 2016 N N . ARG B 1 95 ? 15.727 -11.243 -14.928 1.00 13.43 95 ARG B N 1
ATOM 2017 C CA . ARG B 1 95 ? 15.869 -10.223 -15.948 1.00 16.27 95 ARG B CA 1
ATOM 2018 C C . ARG B 1 95 ? 16.798 -9.088 -15.486 1.00 17.39 95 ARG B C 1
ATOM 2019 O O . ARG B 1 95 ? 17.566 -8.546 -16.290 1.00 17.01 95 ARG B O 1
ATOM 2027 N N . ASN B 1 96 ? 16.744 -8.745 -14.200 1.00 14.19 96 ASN B N 1
ATOM 2028 C CA . ASN B 1 96 ? 17.625 -7.718 -13.648 1.00 15.36 96 ASN B CA 1
ATOM 2029 C C . ASN B 1 96 ? 19.077 -8.120 -13.764 1.00 14.66 96 ASN B C 1
ATOM 2030 O O . ASN B 1 96 ? 19.927 -7.271 -13.989 1.00 13.95 96 ASN B O 1
ATOM 2035 N N . ALA B 1 97 ? 19.351 -9.412 -13.579 1.00 10.14 97 ALA B N 1
ATOM 2036 C CA . ALA B 1 97 ? 20.704 -9.951 -13.653 1.00 12.39 97 ALA B CA 1
ATOM 2037 C C . ALA B 1 97 ? 21.244 -9.945 -15.088 1.00 16.64 97 ALA B C 1
ATOM 2038 O O . ALA B 1 97 ? 22.327 -9.414 -15.349 1.00 11.47 97 ALA B O 1
ATOM 2040 N N . ILE B 1 98 ? 20.499 -10.555 -16.010 1.00 12.19 98 ILE B N 1
ATOM 2041 C CA . ILE B 1 98 ? 20.926 -10.582 -17.411 1.00 16.68 98 ILE B CA 1
ATOM 2042 C C . ILE B 1 98 ? 21.122 -9.139 -17.901 1.00 16.29 98 ILE B C 1
ATOM 2043 O O . ILE B 1 98 ? 22.087 -8.834 -18.601 1.00 16.23 98 ILE B O 1
ATOM 2048 N N . ASN B 1 99 ? 20.234 -8.243 -17.490 1.00 15.63 99 ASN B N 1
ATOM 2049 C CA . ASN B 1 99 ? 20.334 -6.859 -17.927 1.00 19.57 99 ASN B CA 1
ATOM 2050 C C . ASN B 1 99 ? 21.492 -6.040 -17.327 1.00 20.53 99 ASN B C 1
ATOM 2051 O O . ASN B 1 99 ? 21.832 -4.992 -17.863 1.00 20.25 99 ASN B O 1
ATOM 2056 N N . VAL B 1 100 ? 22.109 -6.509 -16.238 1.00 18.75 100 VAL B N 1
ATOM 2057 C CA . VAL B 1 100 ? 23.365 -5.895 -15.776 1.00 16.32 100 VAL B CA 1
ATOM 2058 C C . VAL B 1 100 ? 24.615 -6.699 -16.139 1.00 15.69 100 VAL B C 1
ATOM 2059 O O . VAL B 1 100 ? 25.702 -6.399 -15.665 1.00 17.30 100 VAL B O 1
ATOM 2063 N N . GLY B 1 101 ? 24.465 -7.706 -16.996 1.00 12.90 101 GLY B N 1
ATOM 2064 C CA . GLY B 1 101 ? 25.613 -8.433 -17.511 1.00 17.06 101 GLY B CA 1
ATOM 2065 C C . GLY B 1 101 ? 26.038 -9.632 -16.680 1.00 14.73 101 GLY B C 1
ATOM 2066 O O . GLY B 1 101 ? 27.136 -10.157 -16.843 1.00 13.24 101 GLY B O 1
ATOM 2067 N N . LEU B 1 102 ? 25.163 -10.068 -15.786 1.00 16.30 102 LEU B N 1
ATOM 2068 C CA . LEU B 1 102 ? 25.478 -11.196 -14.915 1.00 15.55 102 LEU B CA 1
ATOM 2069 C C . LEU B 1 102 ? 24.929 -12.484 -15.514 1.00 11.90 102 LEU B C 1
ATOM 2070 O O . LEU B 1 102 ? 23.715 -12.644 -15.608 1.00 13.78 102 LEU B O 1
ATOM 2075 N N . PRO B 1 103 ? 25.817 -13.407 -15.931 1.00 10.76 103 PRO B N 1
ATOM 2076 C CA . PRO B 1 103 ? 25.356 -14.622 -16.597 1.00 11.85 103 PRO B CA 1
ATOM 2077 C C . PRO B 1 103 ? 24.626 -15.516 -15.609 1.00 16.62 103 PRO B C 1
ATOM 2078 O O . PRO B 1 103 ? 25.102 -15.707 -14.493 1.00 11.64 103 PRO B O 1
ATOM 2082 N N . LEU B 1 104 ? 23.482 -16.045 -16.022 1.00 11.89 104 LEU B N 1
ATOM 2083 C CA . LEU B 1 104 ? 22.749 -17.018 -15.228 1.00 13.05 104 LEU B CA 1
ATOM 2084 C C . LEU B 1 104 ? 22.491 -18.250 -16.069 1.00 16.26 104 LEU B C 1
ATOM 2085 O O . LEU B 1 104 ? 22.226 -18.152 -17.270 1.00 15.41 104 LEU B O 1
ATOM 2090 N N . ILE B 1 105 ? 22.552 -19.414 -15.444 1.00 16.11 105 ILE B N 1
ATOM 2091 C CA . ILE B 1 105 ? 22.049 -20.603 -16.106 1.00 18.41 105 ILE B CA 1
ATOM 2092 C C . ILE B 1 105 ? 21.221 -21.486 -15.162 1.00 19.07 105 ILE B C 1
ATOM 2093 O O . ILE B 1 105 ? 21.559 -21.688 -13.986 1.00 13.37 105 ILE B O 1
ATOM 2098 N N . GLU B 1 106 ? 20.110 -21.976 -15.691 1.00 16.20 106 GLU B N 1
ATOM 2099 C CA . GLU B 1 106 ? 19.231 -22.862 -14.946 1.00 15.55 106 GLU B CA 1
ATOM 2100 C C . GLU B 1 106 ? 19.617 -24.301 -15.226 1.00 19.50 106 GLU B C 1
ATOM 2101 O O . GLU B 1 106 ? 19.809 -24.691 -16.378 1.00 20.70 106 GLU B O 1
ATOM 2107 N N . CYS B 1 107 ? 19.749 -25.092 -14.171 1.00 15.85 107 CYS B N 1
ATOM 2108 C CA . CYS B 1 107 ? 20.102 -26.491 -14.334 1.00 18.48 107 CYS B CA 1
ATOM 2109 C C . CYS B 1 107 ? 19.373 -27.326 -13.304 1.00 19.21 107 CYS B C 1
ATOM 2110 O O . CYS B 1 107 ? 19.718 -27.324 -12.123 1.00 18.17 107 CYS B O 1
ATOM 2113 N N . LYS B 1 108 ? 18.341 -28.027 -13.761 1.00 23.39 108 LYS B N 1
ATOM 2114 C CA . LYS B 1 108 ? 17.553 -28.875 -12.883 1.00 23.00 108 LYS B CA 1
ATOM 2115 C C . LYS B 1 108 ? 18.466 -29.934 -12.268 1.00 22.19 108 LYS B C 1
ATOM 2116 O O . LYS B 1 108 ? 19.291 -30.525 -12.959 1.00 20.83 108 LYS B O 1
ATOM 2122 N N . GLY B 1 109 ? 18.350 -30.130 -10.959 1.00 23.33 109 GLY B N 1
ATOM 2123 C CA . GLY B 1 109 ? 19.138 -31.134 -10.268 1.00 23.65 109 GLY B CA 1
ATOM 2124 C C . GLY B 1 109 ? 20.555 -30.729 -9.897 1.00 23.79 109 GLY B C 1
ATOM 2125 O O . GLY B 1 109 ? 21.284 -31.528 -9.318 1.00 22.09 109 GLY B O 1
ATOM 2126 N N . ILE B 1 110 ? 20.956 -29.498 -10.214 1.00 21.92 110 ILE B N 1
ATOM 2127 C CA . ILE B 1 110 ? 22.302 -29.040 -9.874 1.00 18.57 110 ILE B CA 1
ATOM 2128 C C . ILE B 1 110 ? 22.580 -29.148 -8.375 1.00 21.81 110 ILE B C 1
ATOM 2129 O O . ILE B 1 110 ? 23.702 -29.451 -7.970 1.00 23.26 110 ILE B O 1
ATOM 2134 N N . SER B 1 111 ? 21.561 -28.918 -7.549 1.00 23.92 111 SER B N 1
ATOM 2135 C CA . SER B 1 111 ? 21.746 -28.919 -6.089 1.00 20.35 111 SER B CA 1
ATOM 2136 C C . SER B 1 111 ? 22.227 -30.253 -5.518 1.00 24.86 111 SER B C 1
ATOM 2137 O O . SER B 1 111 ? 22.883 -30.275 -4.476 1.00 21.85 111 SER B O 1
ATOM 2140 N N . GLU B 1 112 ? 21.877 -31.357 -6.178 1.00 23.74 112 GLU B N 1
ATOM 2141 C CA . GLU B 1 112 ? 22.248 -32.684 -5.698 1.00 23.74 112 GLU B CA 1
ATOM 2142 C C . GLU B 1 112 ? 23.581 -33.178 -6.286 1.00 28.52 112 GLU B C 1
ATOM 2143 O O . GLU B 1 112 ? 24.147 -34.161 -5.801 1.00 24.47 112 GLU B O 1
ATOM 2149 N N . LYS B 1 113 ? 24.092 -32.491 -7.307 1.00 21.79 113 LYS B N 1
ATOM 2150 C CA . LYS B 1 113 ? 25.299 -32.954 -7.993 1.00 17.86 113 LYS B CA 1
ATOM 2151 C C . LYS B 1 113 ? 26.506 -32.031 -7.815 1.00 20.57 113 LYS B C 1
ATOM 2152 O O . LYS B 1 113 ? 27.529 -32.180 -8.477 1.00 17.95 113 LYS B O 1
ATOM 2158 N N . VAL B 1 114 ? 26.393 -31.069 -6.916 1.00 18.94 114 VAL B N 1
ATOM 2159 C CA . VAL B 1 114 ? 27.505 -30.180 -6.680 1.00 18.31 114 VAL B CA 1
ATOM 2160 C C . VAL B 1 114 ? 27.627 -29.897 -5.200 1.00 18.21 114 VAL B C 1
ATOM 2161 O O . VAL B 1 114 ? 26.644 -29.589 -4.541 1.00 18.58 114 VAL B O 1
ATOM 2165 N N . ASN B 1 115 ? 28.845 -30.020 -4.691 1.00 18.95 115 ASN B N 1
ATOM 2166 C CA . ASN B 1 115 ? 29.164 -29.579 -3.349 1.00 19.98 115 ASN B CA 1
ATOM 2167 C C . ASN B 1 115 ? 29.833 -28.226 -3.380 1.00 19.27 115 ASN B C 1
ATOM 2168 O O . ASN B 1 115 ? 30.555 -27.896 -4.333 1.00 15.20 115 ASN B O 1
ATOM 2173 N N . GLU B 1 116 ? 29.588 -27.443 -2.333 1.00 19.22 116 GLU B N 1
ATOM 2174 C CA . GLU B 1 116 ? 30.314 -26.212 -2.142 1.00 14.94 116 GLU B CA 1
ATOM 2175 C C . GLU B 1 116 ? 31.807 -26.501 -2.164 1.00 15.25 116 GLU B C 1
ATOM 2176 O O . GLU B 1 116 ? 32.293 -27.387 -1.456 1.00 15.53 116 GLU B O 1
ATOM 2182 N N . GLY B 1 117 ? 32.537 -25.740 -2.965 1.00 14.22 117 GLY B N 1
ATOM 2183 C CA . GLY B 1 117 ? 33.967 -25.921 -3.065 1.00 15.49 117 GLY B CA 1
ATOM 2184 C C . GLY B 1 117 ? 34.350 -26.758 -4.272 1.00 16.43 117 GLY B C 1
ATOM 2185 O O . GLY B 1 117 ? 35.515 -26.753 -4.658 1.00 16.06 117 GLY B O 1
ATOM 2186 N N . ASP B 1 118 ? 33.394 -27.489 -4.857 1.00 16.07 118 ASP B N 1
ATOM 2187 C CA . ASP B 1 118 ? 33.649 -28.167 -6.129 1.00 20.07 118 ASP B CA 1
ATOM 2188 C C . ASP B 1 118 ? 34.059 -27.121 -7.169 1.00 21.69 118 ASP B C 1
ATOM 2189 O O . ASP B 1 118 ? 33.753 -25.924 -7.042 1.00 16.87 118 ASP B O 1
ATOM 2194 N N . GLU B 1 119 ? 34.720 -27.597 -8.215 1.00 19.35 119 GLU B N 1
ATOM 2195 C CA . GLU B 1 119 ? 35.118 -26.766 -9.337 1.00 22.69 119 GLU B CA 1
ATOM 2196 C C . GLU B 1 119 ? 34.242 -27.136 -10.529 1.00 29.19 119 GLU B C 1
ATOM 2197 O O . GLU B 1 119 ? 34.105 -28.320 -10.856 1.00 26.38 119 GLU B O 1
ATOM 2203 N N . LEU B 1 120 ? 33.634 -26.125 -11.152 1.00 24.92 120 LEU B N 1
ATOM 2204 C CA . LEU B 1 120 ? 32.756 -26.330 -12.299 1.00 24.34 120 LEU B CA 1
ATOM 2205 C C . LEU B 1 120 ? 33.266 -25.619 -13.546 1.00 28.75 120 LEU B C 1
ATOM 2206 O O . LEU B 1 120 ? 33.854 -24.536 -13.482 1.00 26.08 120 LEU B O 1
ATOM 2211 N N . GLU B 1 121 ? 33.018 -26.243 -14.687 1.00 30.23 121 GLU B N 1
ATOM 2212 C CA . GLU B 1 121 ? 33.258 -25.619 -15.967 1.00 26.85 121 GLU B CA 1
ATOM 2213 C C . GLU B 1 121 ? 31.887 -25.496 -16.598 1.00 27.35 121 GLU B C 1
ATOM 2214 O O . GLU B 1 121 ? 31.202 -26.506 -16.801 1.00 25.52 121 GLU B O 1
ATOM 2220 N N . VAL B 1 122 ? 31.472 -24.260 -16.867 1.00 21.09 122 VAL B N 1
ATOM 2221 C CA . VAL B 1 122 ? 30.165 -24.003 -17.455 1.00 23.70 122 VAL B CA 1
ATOM 2222 C C . VAL B 1 122 ? 30.300 -23.448 -18.867 1.00 21.29 122 VAL B C 1
ATOM 2223 O O . VAL B 1 122 ? 30.957 -22.427 -19.071 1.00 20.02 122 VAL B O 1
ATOM 2227 N N . ASN B 1 123 ? 29.670 -24.116 -19.831 1.00 23.47 123 ASN B N 1
ATOM 2228 C CA . ASN B 1 123 ? 29.602 -23.608 -21.198 1.00 24.57 123 ASN B CA 1
ATOM 2229 C C . ASN B 1 123 ? 28.287 -22.859 -21.394 1.00 23.02 123 ASN B C 1
ATOM 2230 O O . ASN B 1 123 ? 27.233 -23.480 -21.520 1.00 26.11 123 ASN B O 1
ATOM 2235 N N . LEU B 1 124 ? 28.343 -21.529 -21.409 1.00 23.36 124 LEU B N 1
ATOM 2236 C CA . LEU B 1 124 ? 27.122 -20.719 -21.449 1.00 20.43 124 LEU B CA 1
ATOM 2237 C C . LEU B 1 124 ? 26.305 -20.961 -22.722 1.00 26.15 124 LEU B C 1
ATOM 2238 O O . LEU B 1 124 ? 25.076 -20.912 -22.696 1.00 19.88 124 LEU B O 1
ATOM 2243 N N . GLU B 1 125 ? 26.993 -21.235 -23.827 1.00 24.58 125 GLU B N 1
ATOM 2244 C CA . GLU B 1 125 ? 26.344 -21.374 -25.132 1.00 21.90 125 GLU B CA 1
ATOM 2245 C C . GLU B 1 125 ? 25.570 -22.673 -25.315 1.00 25.08 125 GLU B C 1
ATOM 2246 O O . GLU B 1 125 ? 24.587 -22.717 -26.049 1.00 27.03 125 GLU B O 1
ATOM 2252 N N . THR B 1 126 ? 26.023 -23.736 -24.666 1.00 24.81 126 THR B N 1
ATOM 2253 C CA . THR B 1 126 ? 25.368 -25.023 -24.796 1.00 26.14 126 THR B CA 1
ATOM 2254 C C . THR B 1 126 ? 24.672 -25.408 -23.496 1.00 25.55 126 THR B C 1
ATOM 2255 O O . THR B 1 126 ? 23.813 -26.284 -23.485 1.00 25.11 126 THR B O 1
ATOM 2259 N N . GLY B 1 127 ? 25.056 -24.765 -22.398 1.00 25.55 127 GLY B N 1
ATOM 2260 C CA . GLY B 1 127 ? 24.485 -25.101 -21.103 1.00 24.95 127 GLY B CA 1
ATOM 2261 C C . GLY B 1 127 ? 25.082 -26.339 -20.458 1.00 26.57 127 GLY B C 1
ATOM 2262 O O . GLY B 1 127 ? 24.691 -26.727 -19.358 1.00 28.16 127 GLY B O 1
ATOM 2263 N N . GLU B 1 128 ? 26.041 -26.968 -21.129 1.00 30.02 128 GLU B N 1
ATOM 2264 C CA . GLU B 1 128 ? 26.687 -28.145 -20.559 1.00 28.45 128 GLU B CA 1
ATOM 2265 C C . GLU B 1 128 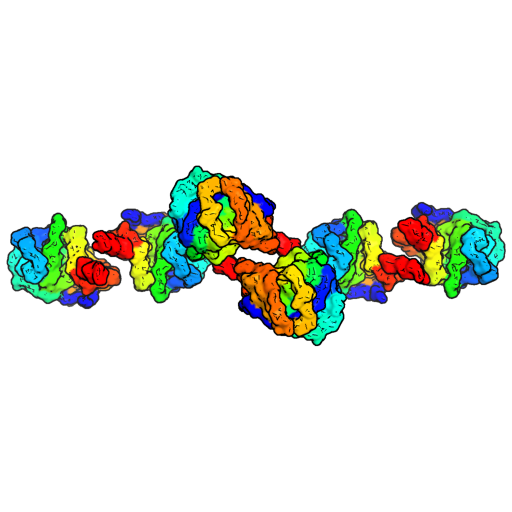? 27.515 -27.746 -19.343 1.00 26.31 128 GLU B C 1
ATOM 2266 O O . GLU B 1 128 ? 28.243 -26.758 -19.381 1.00 26.35 128 GLU B O 1
ATOM 2272 N N . ILE B 1 129 ? 27.393 -28.509 -18.260 1.00 22.56 129 ILE B N 1
ATOM 2273 C CA . ILE B 1 129 ? 28.132 -28.208 -17.041 1.00 27.29 129 ILE B CA 1
ATOM 2274 C C . ILE B 1 129 ? 28.965 -29.404 -16.594 1.00 30.04 129 ILE B C 1
ATOM 2275 O O . ILE B 1 129 ? 28.429 -30.492 -16.354 1.00 30.20 129 ILE B O 1
ATOM 2280 N N . LYS B 1 130 ? 30.278 -29.207 -16.499 1.00 27.34 130 LYS B N 1
ATOM 2281 C CA . LYS B 1 130 ? 31.149 -30.264 -16.011 1.00 31.56 130 LYS B CA 1
ATOM 2282 C C . LYS B 1 130 ? 31.535 -29.989 -14.571 1.00 24.78 130 LYS B C 1
ATOM 2283 O O . LYS B 1 130 ? 32.099 -28.946 -14.272 1.00 30.85 130 LYS B O 1
ATOM 2289 N N . ASN B 1 131 ? 31.216 -30.923 -13.682 1.00 29.15 131 ASN B N 1
ATOM 2290 C CA . ASN B 1 131 ? 31.734 -30.883 -12.320 1.00 28.97 131 ASN B CA 1
ATOM 2291 C C . ASN B 1 131 ? 33.135 -31.483 -12.332 1.00 32.30 131 ASN B C 1
ATOM 2292 O O . ASN B 1 131 ? 33.300 -32.705 -12.338 1.00 31.87 131 ASN B O 1
ATOM 2297 N N . LEU B 1 132 ? 34.142 -30.620 -12.356 1.00 29.51 132 LEU B N 1
ATOM 2298 C CA . LEU B 1 132 ? 35.518 -31.066 -12.499 1.00 29.30 132 LEU B CA 1
ATOM 2299 C C . LEU B 1 132 ? 35.987 -31.972 -11.358 1.00 32.78 132 LEU B C 1
ATOM 2300 O O . LEU B 1 132 ? 36.732 -32.920 -11.594 1.00 33.31 132 LEU B O 1
ATOM 2305 N N . THR B 1 133 ? 35.566 -31.696 -10.127 1.00 30.18 133 THR B N 1
ATOM 2306 C CA . THR B 1 133 ? 36.090 -32.470 -9.006 1.00 32.81 133 THR B CA 1
ATOM 2307 C C . THR B 1 133 ? 35.373 -33.802 -8.871 1.00 34.68 133 THR B C 1
ATOM 2308 O O . THR B 1 133 ? 35.781 -34.669 -8.097 1.00 39.20 133 THR B O 1
ATOM 2312 N N . THR B 1 134 ? 34.314 -33.965 -9.652 1.00 33.10 134 THR B N 1
ATOM 2313 C CA . THR B 1 134 ? 33.479 -35.149 -9.579 1.00 30.89 134 THR B CA 1
ATOM 2314 C C . THR B 1 134 ? 33.506 -35.942 -10.892 1.00 36.45 134 THR B C 1
ATOM 2315 O O . THR B 1 134 ? 33.288 -37.153 -10.911 1.00 41.33 134 THR B O 1
ATOM 2319 N N . GLY B 1 135 ? 33.783 -35.256 -11.991 1.00 34.48 135 GLY B N 1
ATOM 2320 C CA . GLY B 1 135 ? 33.747 -35.886 -13.292 1.00 34.58 135 GLY B CA 1
ATOM 2321 C C . GLY B 1 135 ? 32.361 -35.891 -13.903 1.00 39.64 135 GLY B C 1
ATOM 2322 O O . GLY B 1 135 ? 32.231 -36.027 -15.114 1.00 41.69 135 GLY B O 1
ATOM 2323 N N . GLU B 1 136 ? 31.325 -35.743 -13.078 1.00 39.31 136 GLU B N 1
ATOM 2324 C CA . GLU B 1 136 ? 29.954 -35.721 -13.593 1.00 41.72 136 GLU B CA 1
ATOM 2325 C C . GLU B 1 136 ? 29.713 -34.584 -14.577 1.00 40.85 136 GLU B C 1
ATOM 2326 O O . GLU B 1 136 ? 30.271 -33.492 -14.449 1.00 39.71 136 GLU B O 1
ATOM 2332 N N . VAL B 1 137 ? 28.875 -34.852 -15.568 1.00 39.64 137 VAL B N 1
ATOM 2333 C CA . VAL B 1 137 ? 28.492 -33.831 -16.527 1.00 36.01 137 VAL B CA 1
ATOM 2334 C C . VAL B 1 137 ? 26.980 -33.657 -16.463 1.00 38.71 137 VAL B C 1
ATOM 2335 O O . VAL B 1 137 ? 26.223 -34.630 -16.530 1.00 40.48 137 VAL B O 1
ATOM 2339 N N . LEU B 1 138 ? 26.545 -32.414 -16.291 1.00 38.45 138 LEU B N 1
ATOM 2340 C CA . LEU B 1 138 ? 25.125 -32.115 -16.178 1.00 33.82 138 LEU B CA 1
ATOM 2341 C C . LEU B 1 138 ? 24.712 -31.287 -17.370 1.00 31.33 138 LEU B C 1
ATOM 2342 O O . LEU B 1 138 ? 25.553 -30.662 -18.013 1.00 31.18 138 LEU B O 1
ATOM 2347 N N . LYS B 1 139 ? 23.417 -31.276 -17.654 1.00 29.58 139 LYS B N 1
ATOM 2348 C CA . LYS B 1 139 ? 22.893 -30.508 -18.771 1.00 26.84 139 LYS B CA 1
ATOM 2349 C C . LYS B 1 139 ? 21.979 -29.381 -18.296 1.00 27.63 139 LYS B C 1
ATOM 2350 O O . LYS B 1 139 ? 20.817 -29.600 -17.949 1.00 30.02 139 LYS B O 1
ATOM 2356 N N . GLY B 1 140 ? 22.513 -28.168 -18.277 1.00 28.99 140 GLY B N 1
ATOM 2357 C CA . GLY B 1 140 ? 21.709 -27.011 -17.943 1.00 25.74 140 GLY B CA 1
ATOM 2358 C C . GLY B 1 140 ? 21.105 -26.444 -19.204 1.00 28.10 140 GLY B C 1
ATOM 2359 O O . GLY B 1 140 ? 21.449 -26.884 -20.305 1.00 24.53 140 GLY B O 1
ATOM 2360 N N . GLN B 1 141 ? 20.202 -25.481 -19.042 1.00 22.94 141 GLN B N 1
ATOM 2361 C CA . GLN B 1 141 ? 19.571 -24.799 -20.167 1.00 27.79 141 GLN B CA 1
ATOM 2362 C C . GLN B 1 141 ? 20.529 -23.769 -20.739 1.00 26.96 141 GLN B C 1
ATOM 2363 O O . GLN B 1 141 ? 21.000 -22.883 -20.026 1.00 23.88 141 GLN B O 1
ATOM 2369 N N . LYS B 1 142 ? 20.806 -23.879 -22.030 1.00 27.29 142 LYS B N 1
ATOM 2370 C CA . LYS B 1 142 ? 21.737 -22.972 -22.682 1.00 22.33 142 LYS B CA 1
ATOM 2371 C C . LYS B 1 142 ? 21.193 -21.552 -22.729 1.00 25.56 142 LYS B C 1
ATOM 2372 O O . LYS B 1 142 ? 19.981 -21.330 -22.753 1.00 21.58 142 LYS B O 1
ATOM 2378 N N . LEU B 1 143 ? 22.101 -20.586 -22.719 1.00 21.51 143 LEU B N 1
ATOM 2379 C CA . LEU B 1 143 ? 21.725 -19.233 -23.046 1.00 20.35 143 LEU B CA 1
ATOM 2380 C C . LEU B 1 143 ? 21.743 -19.149 -24.563 1.00 23.75 143 LEU B C 1
ATOM 2381 O O . LEU B 1 143 ? 22.767 -19.434 -25.186 1.00 20.66 143 LEU B O 1
ATOM 2386 N N . PRO B 1 144 ? 20.592 -18.800 -25.163 1.00 21.43 144 PRO B N 1
ATOM 2387 C CA . PRO B 1 144 ? 20.505 -18.536 -26.599 1.00 21.83 144 PRO B CA 1
ATOM 2388 C C . PRO B 1 144 ? 21.515 -17.481 -27.009 1.00 19.78 144 PRO B C 1
ATOM 2389 O O . PRO B 1 144 ? 21.931 -16.659 -26.179 1.00 21.57 144 PRO B O 1
ATOM 2393 N N . GLU B 1 145 ? 21.889 -17.492 -28.284 1.00 18.94 145 GLU B N 1
ATOM 2394 C CA . GLU B 1 145 ? 22.890 -16.560 -28.780 1.00 22.19 145 GLU B CA 1
ATOM 2395 C C . GLU B 1 145 ? 22.459 -15.104 -28.606 1.00 17.59 145 GLU B C 1
ATOM 2396 O O . GLU B 1 145 ? 23.300 -14.220 -28.447 1.00 21.14 145 GLU B O 1
ATOM 2402 N N . PHE B 1 146 ? 21.153 -14.855 -28.636 1.00 17.77 146 PHE B N 1
ATOM 2403 C CA . PHE B 1 146 ? 20.623 -13.489 -28.520 1.00 20.63 146 PHE B CA 1
ATOM 2404 C C . PHE B 1 146 ? 20.964 -12.875 -27.153 1.00 18.92 146 PHE B C 1
ATOM 2405 O O . PHE B 1 146 ? 21.350 -11.700 -27.037 1.00 19.22 146 PHE B O 1
ATOM 2413 N N . MET B 1 147 ? 20.829 -13.693 -26.118 1.00 18.43 147 MET B N 1
ATOM 2414 C CA . MET B 1 147 ? 21.155 -13.276 -24.757 1.00 16.92 147 MET B CA 1
ATOM 2415 C C . MET B 1 147 ? 22.664 -13.257 -24.504 1.00 17.28 147 MET B C 1
ATOM 2416 O O . MET B 1 147 ? 23.156 -12.392 -23.771 1.00 17.69 147 MET B O 1
ATOM 2421 N N . MET B 1 148 ? 23.391 -14.193 -25.121 1.00 17.57 148 MET B N 1
ATOM 2422 C CA . MET B 1 148 ? 24.854 -14.172 -25.083 1.00 18.89 148 MET B CA 1
ATOM 2423 C C . MET B 1 148 ? 25.353 -12.806 -25.541 1.00 19.55 148 MET B C 1
ATOM 2424 O O . MET B 1 148 ? 26.281 -12.247 -24.962 1.00 17.79 148 MET B O 1
ATOM 2429 N N . GLU B 1 149 ? 24.723 -12.267 -26.581 1.00 20.12 149 GLU B N 1
ATOM 2430 C CA . GLU B 1 149 ? 25.083 -10.939 -27.099 1.00 23.02 149 GLU B CA 1
ATOM 2431 C C . GLU B 1 149 ? 24.876 -9.819 -26.073 1.00 19.12 149 GLU B C 1
ATOM 2432 O O . GLU B 1 149 ? 25.688 -8.901 -25.969 1.00 20.74 149 GLU B O 1
ATOM 2438 N N . ILE B 1 150 ? 23.793 -9.895 -25.307 1.00 19.70 150 ILE B N 1
ATOM 2439 C CA . ILE B 1 150 ? 23.533 -8.889 -24.284 1.00 18.50 150 ILE B CA 1
ATOM 2440 C C . ILE B 1 150 ? 24.579 -8.959 -23.182 1.00 18.94 150 ILE B C 1
ATOM 2441 O O . ILE B 1 150 ? 25.051 -7.927 -22.688 1.00 19.31 150 ILE B O 1
ATOM 2446 N N . LEU B 1 151 ? 24.943 -10.181 -22.803 1.00 18.41 151 LEU B N 1
ATOM 2447 C CA . LEU B 1 151 ? 25.980 -10.384 -21.792 1.00 23.16 151 LEU B CA 1
ATOM 2448 C C . LEU B 1 151 ? 27.345 -9.958 -22.323 1.00 20.28 151 LEU B C 1
ATOM 2449 O O . LEU B 1 151 ? 28.111 -9.310 -21.619 1.00 18.62 151 LEU B O 1
ATOM 2454 N N . GLU B 1 152 ? 27.646 -10.331 -23.565 1.00 20.51 152 GLU B N 1
ATOM 2455 C CA . GLU B 1 152 ? 28.938 -9.993 -24.154 1.00 20.62 152 GLU B CA 1
ATOM 2456 C C . GLU B 1 152 ? 29.073 -8.477 -24.226 1.00 21.25 152 GLU B C 1
ATOM 2457 O O . GLU B 1 152 ? 30.179 -7.949 -24.179 1.00 29.30 152 GLU B O 1
ATOM 2463 N N . ALA B 1 153 ? 27.939 -7.779 -24.315 1.00 20.65 153 ALA B N 1
ATOM 2464 C CA . ALA B 1 153 ? 27.926 -6.317 -24.337 1.00 24.18 153 ALA B CA 1
ATOM 2465 C C . ALA B 1 153 ? 28.102 -5.734 -22.944 1.00 27.72 153 ALA B C 1
ATOM 2466 O O . ALA B 1 153 ? 28.458 -4.566 -22.796 1.00 28.93 153 ALA B O 1
ATOM 2468 N N . GLY B 1 154 ? 27.837 -6.543 -21.924 1.00 22.40 154 GLY B N 1
ATOM 2469 C CA . GLY B 1 154 ? 27.940 -6.085 -20.552 1.00 23.39 154 GLY B CA 1
ATOM 2470 C C . GLY B 1 154 ? 26.613 -5.665 -19.943 1.00 26.27 154 GLY B C 1
ATOM 2471 O O . GLY B 1 154 ? 26.580 -5.058 -18.872 1.00 26.09 154 GLY B O 1
ATOM 2472 N N . GLY B 1 155 ? 25.507 -5.986 -20.611 1.00 23.39 155 GLY B N 1
ATOM 2473 C CA . GLY B 1 155 ? 24.201 -5.643 -20.068 1.00 22.10 155 GLY B CA 1
ATOM 2474 C C . GLY B 1 155 ? 23.326 -4.887 -21.052 1.00 26.17 155 GLY B C 1
ATOM 2475 O O . GLY B 1 155 ? 23.743 -4.612 -22.177 1.00 23.42 155 GLY B O 1
ATOM 2476 N N . LEU B 1 156 ? 22.118 -4.540 -20.624 1.00 20.47 156 LEU B N 1
ATOM 2477 C CA . LEU B 1 156 ? 21.115 -4.004 -21.534 1.00 26.33 156 LEU B CA 1
ATOM 2478 C C . LEU B 1 156 ? 21.486 -2.639 -22.105 1.00 29.24 156 LEU B C 1
ATOM 2479 O O . LEU B 1 156 ? 21.410 -2.436 -23.309 1.00 27.10 156 LEU B O 1
ATOM 2484 N N . MET B 1 157 ? 21.891 -1.709 -21.247 1.00 31.00 157 MET B N 1
ATOM 2485 C CA . MET B 1 157 ? 22.284 -0.375 -21.711 1.00 31.89 157 MET B CA 1
ATOM 2486 C C . MET B 1 157 ? 23.427 -0.384 -22.739 1.00 30.89 157 MET B C 1
ATOM 2487 O O . MET B 1 157 ? 23.292 0.208 -23.809 1.00 35.33 157 MET B O 1
ATOM 2492 N N . PRO B 1 158 ? 24.555 -1.047 -22.427 1.00 29.32 158 PRO B N 1
ATOM 2493 C CA . PRO B 1 158 ? 25.621 -1.063 -23.436 1.00 32.06 158 PRO B CA 1
ATOM 2494 C C . PRO B 1 158 ? 25.204 -1.814 -24.702 1.00 34.29 158 PRO B C 1
ATOM 2495 O O . PRO B 1 158 ? 25.715 -1.535 -25.790 1.00 33.96 158 PRO B O 1
ATOM 2499 N N . TYR B 1 159 ? 24.271 -2.748 -24.563 1.00 29.53 159 TYR B N 1
ATOM 2500 C CA . TYR B 1 159 ? 23.717 -3.442 -25.722 1.00 28.64 159 TYR B CA 1
ATOM 2501 C C . TYR B 1 159 ? 22.892 -2.490 -26.590 1.00 33.20 159 TYR B C 1
ATOM 2502 O O . TYR B 1 159 ? 23.052 -2.450 -27.816 1.00 31.41 159 TYR B O 1
ATOM 2511 N N . LEU B 1 160 ? 22.011 -1.730 -25.944 1.00 29.32 160 LEU B N 1
ATOM 2512 C CA . LEU B 1 160 ? 21.183 -0.745 -26.636 1.00 35.00 160 LEU B CA 1
ATOM 2513 C C . LEU B 1 160 ? 22.056 0.274 -27.356 1.00 42.04 160 LEU B C 1
ATOM 2514 O O . LEU B 1 160 ? 21.758 0.675 -28.484 1.00 41.38 160 LEU B O 1
ATOM 2519 N N . LYS B 1 161 ? 23.128 0.693 -26.685 1.00 36.15 161 LYS B N 1
ATOM 2520 C CA . LYS B 1 161 ? 24.060 1.675 -27.230 1.00 42.39 161 LYS B CA 1
ATOM 2521 C C . LYS B 1 161 ? 24.579 1.246 -28.601 1.00 46.16 161 LYS B C 1
ATOM 2522 O O . LYS B 1 161 ? 24.529 2.004 -29.574 1.00 47.79 161 LYS B O 1
ATOM 2528 N N . LYS B 1 162 ? 25.064 0.014 -28.675 1.00 41.54 162 LYS B N 1
ATOM 2529 C CA . LYS B 1 162 ? 25.595 -0.509 -29.920 1.00 41.92 162 LYS B CA 1
ATOM 2530 C C . LYS B 1 162 ? 24.499 -0.748 -30.959 1.00 46.52 162 LYS B C 1
ATOM 2531 O O . LYS B 1 162 ? 24.720 -0.567 -32.159 1.00 46.71 162 LYS B O 1
ATOM 2537 N N . LYS B 1 163 ? 23.315 -1.138 -30.498 1.00 42.85 163 LYS B N 1
ATOM 2538 C CA . LYS B 1 163 ? 22.225 -1.477 -31.407 1.00 46.14 163 LYS B CA 1
ATOM 2539 C C . LYS B 1 163 ? 21.700 -0.257 -32.168 1.00 48.84 163 LYS B C 1
ATOM 2540 O O . LYS B 1 163 ? 21.380 -0.348 -33.356 1.00 46.25 163 LYS B O 1
ATOM 2546 N N . MET B 1 164 ? 21.606 0.879 -31.483 1.00 48.55 164 MET B N 1
ATOM 2547 C CA . MET B 1 164 ? 21.207 2.118 -32.145 1.00 53.46 164 MET B CA 1
ATOM 2548 C C . MET B 1 1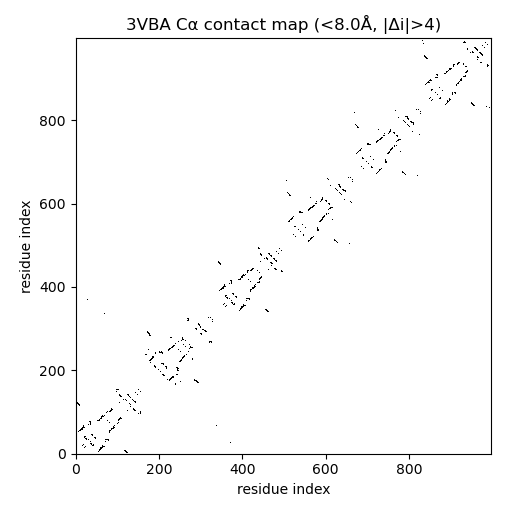64 ? 22.374 2.664 -32.968 1.00 51.33 164 MET B C 1
ATOM 2549 O O . MET B 1 164 ? 22.172 3.270 -34.024 1.00 50.19 164 MET B O 1
ATOM 2554 N N . ALA B 1 165 ? 23.593 2.430 -32.487 1.00 47.68 165 ALA B N 1
ATOM 2555 C CA . ALA B 1 165 ? 24.795 2.798 -33.231 1.00 52.05 165 ALA B CA 1
ATOM 2556 C C . ALA B 1 165 ? 24.884 2.025 -34.550 1.00 52.19 165 ALA B C 1
ATOM 2557 O O . ALA B 1 165 ? 25.580 2.442 -35.480 1.00 56.16 165 ALA B O 1
ATOM 2559 N N . GLU B 1 166 ? 24.172 0.901 -34.620 1.00 46.55 166 GLU B N 1
ATOM 2560 C CA . GLU B 1 166 ? 24.139 0.062 -35.817 1.00 50.68 166 GLU B CA 1
ATOM 2561 C C . GLU B 1 166 ? 22.834 0.209 -36.612 1.00 50.09 166 GLU B C 1
ATOM 2562 O O . GLU B 1 166 ? 22.613 -0.519 -37.585 1.00 43.85 166 GLU B O 1
ATOM 2568 N N . SER B 1 167 ? 21.976 1.144 -36.203 1.00 45.37 167 SER B N 1
ATOM 2569 C CA . SER B 1 167 ? 20.645 1.286 -36.808 1.00 44.20 167 SER B CA 1
ATOM 2570 C C . SER B 1 167 ? 20.636 1.960 -38.185 1.00 43.58 167 SER B C 1
ATOM 2571 O O . SER B 1 167 ? 21.489 2.805 -38.488 1.00 39.55 167 SER B O 1
ATOM 2574 N N . GLN B 1 168 ? 19.663 1.571 -39.010 1.00 39.54 168 GLN B N 1
ATOM 2575 C CA . GLN B 1 168 ? 19.453 2.186 -40.320 1.00 38.97 168 GLN B CA 1
ATOM 2576 C C . GLN B 1 168 ? 18.254 3.138 -40.256 1.00 41.64 168 GLN B C 1
ATOM 2577 O O . GLN B 1 168 ? 18.264 4.219 -40.854 1.00 33.96 168 GLN B O 1
ATOM 2583 N N . LEU B 1 169 ? 17.231 2.731 -39.508 1.00 43.53 169 LEU B N 1
ATOM 2584 C CA . LEU B 1 169 ? 15.958 3.448 -39.465 1.00 42.50 169 LEU B CA 1
ATOM 2585 C C . LEU B 1 169 ? 15.919 4.472 -38.339 1.00 43.87 169 LEU B C 1
ATOM 2586 O O . LEU B 1 169 ? 15.422 5.580 -38.529 1.00 51.85 169 LEU B O 1
ATOM 2591 N N . MET C 1 1 ? 17.049 11.798 -69.800 1.00 38.44 1 MET C N 1
ATOM 2592 C CA . MET C 1 1 ? 17.703 12.491 -68.696 1.00 40.37 1 MET C CA 1
ATOM 2593 C C . MET C 1 1 ? 17.332 13.970 -68.633 1.00 38.59 1 MET C C 1
ATOM 2594 O O . MET C 1 1 ? 17.208 14.634 -69.659 1.00 41.17 1 MET C O 1
ATOM 2599 N N . ARG C 1 2 ? 17.183 14.493 -67.425 1.00 34.81 2 ARG C N 1
ATOM 2600 C CA . ARG C 1 2 ? 16.982 15.923 -67.252 1.00 37.72 2 ARG C CA 1
ATOM 2601 C C . ARG C 1 2 ? 18.303 16.678 -67.405 1.00 31.50 2 ARG C C 1
ATOM 2602 O O . ARG C 1 2 ? 19.214 16.509 -66.598 1.00 34.88 2 ARG C O 1
ATOM 2610 N N . SER C 1 3 ? 18.405 17.496 -68.447 1.00 32.72 3 SER C N 1
ATOM 2611 C CA . SER C 1 3 ? 19.568 18.362 -68.669 1.00 35.03 3 SER C CA 1
ATOM 2612 C C . SER C 1 3 ? 19.454 19.605 -67.806 1.00 28.92 3 SER C C 1
ATOM 2613 O O . SER C 1 3 ? 20.453 20.176 -67.346 1.00 23.80 3 SER C O 1
ATOM 2616 N N . ILE C 1 4 ? 18.214 20.045 -67.636 1.00 26.02 4 ILE C N 1
ATOM 2617 C CA . ILE C 1 4 ? 17.921 21.248 -66.886 1.00 26.94 4 ILE C CA 1
ATOM 2618 C C . ILE C 1 4 ? 17.260 20.813 -65.578 1.00 30.65 4 ILE C C 1
ATOM 2619 O O . ILE C 1 4 ? 16.244 20.114 -65.575 1.00 28.88 4 ILE C O 1
ATOM 2624 N N . ILE C 1 5 ? 17.865 21.221 -64.469 1.00 23.94 5 ILE C N 1
ATOM 2625 C CA . ILE C 1 5 ? 17.528 20.685 -63.169 1.00 19.07 5 ILE C CA 1
ATOM 2626 C C . ILE C 1 5 ? 17.129 21.797 -62.219 1.00 20.95 5 ILE C C 1
ATOM 2627 O O . ILE C 1 5 ? 17.853 22.786 -62.064 1.00 17.68 5 ILE C O 1
ATOM 2632 N N . LYS C 1 6 ? 15.968 21.636 -61.590 1.00 20.07 6 LYS C N 1
ATOM 2633 C CA . LYS C 1 6 ? 15.526 22.565 -60.559 1.00 24.19 6 LYS C CA 1
ATOM 2634 C C . LYS C 1 6 ? 15.377 21.828 -59.243 1.00 20.27 6 LYS C C 1
ATOM 2635 O O . LYS C 1 6 ? 14.752 20.773 -59.189 1.00 16.61 6 LYS C O 1
ATOM 2641 N N . GLY C 1 7 ? 15.924 22.388 -58.175 1.00 17.54 7 GLY C N 1
ATOM 2642 C CA . GLY C 1 7 ? 15.766 21.769 -56.877 1.00 14.27 7 GLY C CA 1
ATOM 2643 C C . GLY C 1 7 ? 16.131 22.722 -55.768 1.00 18.84 7 GLY C C 1
ATOM 2644 O O . GLY C 1 7 ? 16.674 23.815 -56.007 1.00 16.81 7 GLY C O 1
ATOM 2645 N N . ARG C 1 8 ? 15.831 22.305 -54.547 1.00 13.83 8 ARG C N 1
ATOM 2646 C CA . ARG C 1 8 ? 16.199 23.069 -53.371 1.00 14.22 8 ARG C CA 1
ATOM 2647 C C . ARG C 1 8 ? 17.602 22.657 -52.883 1.00 13.89 8 ARG C C 1
ATOM 2648 O O . ARG C 1 8 ? 17.989 21.484 -52.959 1.00 13.00 8 ARG C O 1
ATOM 2656 N N . VAL C 1 9 ? 18.356 23.640 -52.403 1.00 11.16 9 VAL C N 1
ATOM 2657 C CA . VAL C 1 9 ? 19.783 23.494 -52.102 1.00 11.97 9 VAL C CA 1
ATOM 2658 C C . VAL C 1 9 ? 20.107 23.089 -50.662 1.00 13.27 9 VAL C C 1
ATOM 2659 O O . VAL C 1 9 ? 19.587 23.670 -49.715 1.00 11.79 9 VAL C O 1
ATOM 2663 N N . TRP C 1 10 ? 20.993 22.109 -50.505 1.00 11.59 10 TRP C N 1
ATOM 2664 C CA . TRP C 1 10 ? 21.650 21.891 -49.217 1.00 13.15 10 TRP C CA 1
ATOM 2665 C C . TRP C 1 10 ? 23.085 22.323 -49.390 1.00 12.64 10 TRP C C 1
ATOM 2666 O O . TRP C 1 10 ? 23.719 21.970 -50.380 1.00 11.76 10 TRP C O 1
ATOM 2677 N N . LYS C 1 11 ? 23.605 23.091 -48.442 1.00 12.49 11 LYS C N 1
ATOM 2678 C CA . LYS C 1 11 ? 24.919 23.682 -48.630 1.00 13.05 11 LYS C CA 1
ATOM 2679 C C . LYS C 1 11 ? 25.952 23.120 -47.654 1.00 14.95 11 LYS C C 1
ATOM 2680 O O . LYS C 1 11 ? 25.650 22.871 -46.484 1.00 13.56 11 LYS C O 1
ATOM 2686 N N . PHE C 1 12 ? 27.161 22.887 -48.154 1.00 12.25 12 PHE C N 1
ATOM 2687 C CA . PHE C 1 12 ? 28.267 22.451 -47.305 1.00 16.14 12 PHE C CA 1
ATOM 2688 C C . PHE C 1 12 ? 29.509 23.251 -47.676 1.00 15.51 12 PHE C C 1
ATOM 2689 O O . PHE C 1 12 ? 29.578 23.814 -48.767 1.00 12.70 12 PHE C O 1
ATOM 2697 N N . GLY C 1 13 ? 30.485 23.287 -46.773 1.00 14.67 13 GLY C N 1
ATOM 2698 C CA . GLY C 1 13 ? 31.622 24.184 -46.907 1.00 13.96 13 GLY C CA 1
ATOM 2699 C C . GLY C 1 13 ? 32.811 23.684 -47.706 1.00 13.05 13 GLY C C 1
ATOM 2700 O O . GLY C 1 13 ? 32.664 23.017 -48.739 1.00 12.95 13 GLY C O 1
ATOM 2701 N N . ASN C 1 14 ? 34.003 24.028 -47.227 1.00 10.28 14 ASN C N 1
ATOM 2702 C CA . ASN C 1 14 ? 35.239 23.686 -47.918 1.00 14.15 14 ASN C CA 1
ATOM 2703 C C . ASN C 1 14 ? 35.859 22.375 -47.436 1.00 11.72 14 ASN C C 1
ATOM 2704 O O . ASN C 1 14 ? 35.743 22.024 -46.269 1.00 12.72 14 ASN C O 1
ATOM 2709 N N . ASN C 1 15 ? 36.520 21.667 -48.349 1.00 14.07 15 ASN C N 1
ATOM 2710 C CA . ASN C 1 15 ? 37.209 20.416 -48.038 1.00 13.81 15 ASN C CA 1
ATOM 2711 C C . ASN C 1 15 ? 36.301 19.399 -47.345 1.00 14.56 15 ASN C C 1
ATOM 2712 O O . ASN C 1 15 ? 36.745 18.698 -46.435 1.00 16.34 15 ASN C O 1
ATOM 2717 N N . VAL C 1 16 ? 35.042 19.319 -47.764 1.00 13.25 16 VAL C N 1
ATOM 2718 C CA . VAL C 1 16 ? 34.133 18.289 -47.260 1.00 12.58 16 VAL C CA 1
ATOM 2719 C C . VAL C 1 16 ? 34.634 16.923 -47.729 1.00 13.70 16 VAL C C 1
ATOM 2720 O O . VAL C 1 16 ? 34.657 16.651 -48.923 1.00 13.38 16 VAL C O 1
ATOM 2724 N N . ASP C 1 17 ? 35.054 16.072 -46.800 1.00 12.36 17 ASP C N 1
ATOM 2725 C CA . ASP C 1 17 ? 35.711 14.836 -47.202 1.00 14.80 17 ASP C CA 1
ATOM 2726 C C . ASP C 1 17 ? 34.792 13.610 -47.358 1.00 12.78 17 ASP C C 1
ATOM 2727 O O . ASP C 1 17 ? 33.592 13.662 -47.069 1.00 9.02 17 ASP C O 1
ATOM 2732 N N . THR C 1 18 ? 35.359 12.514 -47.850 1.00 10.62 18 THR C N 1
ATOM 2733 C CA . THR C 1 18 ? 34.552 11.315 -48.097 1.00 11.76 18 THR C CA 1
ATOM 2734 C C . THR C 1 18 ? 33.930 10.784 -46.801 1.00 12.33 18 THR C C 1
ATOM 2735 O O . THR C 1 18 ? 32.866 10.158 -46.821 1.00 11.02 18 THR C O 1
ATOM 2739 N N . ASP C 1 19 ? 34.594 11.036 -45.674 1.00 14.24 19 ASP C N 1
ATOM 2740 C CA . ASP C 1 19 ? 34.045 10.654 -44.374 1.00 16.02 19 ASP C CA 1
ATOM 2741 C C . ASP C 1 19 ? 32.815 11.482 -44.003 1.00 17.24 19 ASP C C 1
ATOM 2742 O O . ASP C 1 19 ? 31.904 10.990 -43.333 1.00 14.03 19 ASP C O 1
ATOM 2747 N N . ALA C 1 20 ? 32.792 12.741 -44.432 1.00 14.56 20 ALA C N 1
ATOM 2748 C CA . ALA C 1 20 ? 31.633 13.591 -44.180 1.00 13.15 20 ALA C CA 1
ATOM 2749 C C . ALA C 1 20 ? 30.456 13.086 -45.010 1.00 13.18 20 ALA C C 1
ATOM 2750 O O . ALA C 1 20 ? 29.325 12.966 -44.514 1.00 12.97 20 ALA C O 1
ATOM 2752 N N . ILE C 1 21 ? 30.742 12.756 -46.266 1.00 12.51 21 ILE C N 1
ATOM 2753 C CA . ILE C 1 21 ? 29.717 12.302 -47.217 1.00 12.18 21 ILE C CA 1
ATOM 2754 C C . ILE C 1 21 ? 29.161 10.896 -46.930 1.00 11.55 21 ILE C C 1
ATOM 2755 O O . ILE C 1 21 ? 27.944 10.648 -47.051 1.00 10.01 21 ILE C O 1
ATOM 2760 N N . LEU C 1 22 ? 30.047 9.978 -46.546 1.00 11.26 22 LEU C N 1
ATOM 2761 C CA . LEU C 1 22 ? 29.638 8.594 -46.323 1.00 12.17 22 LEU C CA 1
ATOM 2762 C C . LEU C 1 22 ? 30.564 7.912 -45.305 1.00 13.02 22 LEU C C 1
ATOM 2763 O O . LEU C 1 22 ? 31.591 7.338 -45.671 1.00 11.55 22 LEU C O 1
ATOM 2768 N N . PRO C 1 23 ? 30.206 7.993 -44.012 1.00 14.20 23 PRO C N 1
ATOM 2769 C CA . PRO C 1 23 ? 31.049 7.439 -42.946 1.00 16.70 23 PRO C CA 1
ATOM 2770 C C . PRO C 1 23 ? 31.496 6.002 -43.210 1.00 14.84 23 PRO C C 1
ATOM 2771 O O . PRO C 1 23 ? 30.751 5.198 -43.796 1.00 13.10 23 PRO C O 1
ATOM 2775 N N . ALA C 1 24 ? 32.717 5.714 -42.764 1.00 12.13 24 ALA C N 1
ATOM 2776 C CA . ALA C 1 24 ? 33.400 4.458 -43.040 1.00 16.28 24 ALA C CA 1
ATOM 2777 C C . ALA C 1 24 ? 32.596 3.278 -42.533 1.00 15.15 24 ALA C C 1
ATOM 2778 O O . ALA C 1 24 ? 32.618 2.217 -43.141 1.00 16.15 24 ALA C O 1
ATOM 2780 N N . ARG C 1 25 ? 31.876 3.474 -41.431 1.00 14.30 25 ARG C N 1
ATOM 2781 C CA . ARG C 1 25 ? 31.068 2.395 -40.858 1.00 17.41 25 ARG C CA 1
ATOM 2782 C C . ARG C 1 25 ? 29.974 1.866 -41.791 1.00 19.09 25 ARG C C 1
ATOM 2783 O O . ARG C 1 25 ? 29.412 0.795 -41.528 1.00 22.57 25 ARG C O 1
ATOM 2791 N N . TYR C 1 26 ? 29.687 2.570 -42.893 1.00 14.36 26 TYR C N 1
ATOM 2792 C CA . TYR C 1 26 ? 28.645 2.104 -43.817 1.00 14.86 26 TYR C CA 1
ATOM 2793 C C . TYR C 1 26 ? 29.197 1.434 -45.074 1.00 13.75 26 TYR C C 1
ATOM 2794 O O . TYR C 1 26 ? 28.443 1.065 -45.955 1.00 11.84 26 TYR C O 1
ATOM 2803 N N . LEU C 1 27 ? 30.512 1.261 -45.149 1.00 12.95 27 LEU C N 1
ATOM 2804 C CA . LEU C 1 27 ? 31.117 0.660 -46.335 1.00 11.91 27 LEU C CA 1
ATOM 2805 C C . LEU C 1 27 ? 30.663 -0.789 -46.518 1.00 16.19 27 LEU C C 1
ATOM 2806 O O . LEU C 1 27 ? 30.762 -1.347 -47.610 1.00 17.37 27 LEU C O 1
ATOM 2811 N N . VAL C 1 28 ? 30.138 -1.389 -45.453 1.00 17.13 28 VAL C N 1
ATOM 2812 C CA . VAL C 1 28 ? 29.576 -2.737 -45.554 1.00 18.83 28 VAL C CA 1
ATOM 2813 C C . VAL C 1 28 ? 28.451 -2.800 -46.592 1.00 22.28 28 VAL C C 1
ATOM 2814 O O . VAL C 1 28 ? 28.259 -3.817 -47.264 1.00 21.53 28 VAL C O 1
ATOM 2818 N N . TYR C 1 29 ? 27.723 -1.702 -46.749 1.00 14.98 29 TYR C N 1
ATOM 2819 C CA . TYR C 1 29 ? 26.647 -1.650 -47.730 1.00 16.08 29 TYR C CA 1
ATOM 2820 C C . TYR C 1 29 ? 27.168 -1.318 -49.137 1.00 20.24 29 TYR C C 1
ATOM 2821 O O . TYR C 1 29 ? 28.010 -0.421 -49.308 1.00 20.46 29 TYR C O 1
ATOM 2830 N N . THR C 1 30 ? 26.682 -2.038 -50.145 1.00 17.78 30 THR C N 1
ATOM 2831 C CA . THR C 1 30 ? 27.144 -1.799 -51.512 1.00 16.67 30 THR C CA 1
ATOM 2832 C C . THR C 1 30 ? 26.079 -1.246 -52.476 1.00 18.61 30 THR C C 1
ATOM 2833 O O . THR C 1 30 ? 26.402 -0.806 -53.584 1.00 18.81 30 THR C O 1
ATOM 2837 N N . LYS C 1 31 ? 24.819 -1.244 -52.051 1.00 16.73 31 LYS C N 1
ATOM 2838 C CA . LYS C 1 31 ? 23.717 -0.776 -52.905 1.00 13.90 31 LYS C CA 1
ATOM 2839 C C . LYS C 1 31 ? 23.396 0.705 -52.686 1.00 14.57 31 LYS C C 1
ATOM 2840 O O . LYS C 1 31 ? 23.401 1.174 -51.547 1.00 14.18 31 LYS C O 1
ATOM 2846 N N . PRO C 1 32 ? 23.116 1.446 -53.779 1.00 16.71 32 PRO C N 1
ATOM 2847 C CA . PRO C 1 32 ? 22.738 2.862 -53.651 1.00 16.66 32 PRO C CA 1
ATOM 2848 C C . PRO C 1 32 ? 21.553 3.052 -52.696 1.00 15.01 32 PRO C C 1
ATOM 2849 O O . PRO C 1 32 ? 21.562 4.000 -51.898 1.00 13.38 32 PRO C O 1
ATOM 2853 N N . GLU C 1 33 ? 20.578 2.143 -52.736 1.00 14.62 33 GLU C N 1
ATOM 2854 C CA . GLU C 1 33 ? 19.398 2.252 -51.864 1.00 15.07 33 GLU C CA 1
ATOM 2855 C C . GLU C 1 33 ? 19.749 2.170 -50.383 1.00 13.11 33 GLU C C 1
ATOM 2856 O O . GLU C 1 33 ? 19.087 2.757 -49.528 1.00 11.75 33 GLU C O 1
ATOM 2862 N N 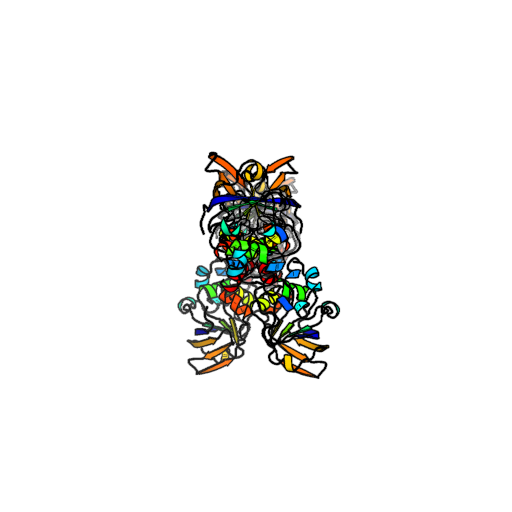. GLU C 1 34 ? 20.796 1.418 -50.075 1.00 14.39 34 GLU C N 1
ATOM 2863 C CA . GLU C 1 34 ? 21.216 1.298 -48.700 1.00 12.95 34 GLU C CA 1
ATOM 2864 C C . GLU C 1 34 ? 22.021 2.511 -48.311 1.00 13.27 34 GLU C C 1
ATOM 2865 O O . GLU C 1 34 ? 21.833 3.071 -47.228 1.00 11.84 34 GLU C O 1
ATOM 2871 N N . LEU C 1 35 ? 22.928 2.905 -49.205 1.00 12.46 35 LEU C N 1
ATOM 2872 C CA . LEU C 1 35 ? 23.855 4.003 -48.932 1.00 12.77 35 LEU C CA 1
ATOM 2873 C C . LEU C 1 35 ? 23.098 5.317 -48.792 1.00 13.08 35 LEU C C 1
ATOM 2874 O O . LEU C 1 35 ? 23.497 6.176 -48.008 1.00 12.26 35 LEU C O 1
ATOM 2879 N N . ALA C 1 36 ? 21.996 5.440 -49.538 1.00 13.72 36 ALA C N 1
ATOM 2880 C CA . ALA C 1 36 ? 21.092 6.595 -49.468 1.00 11.60 36 ALA C CA 1
ATOM 2881 C C . ALA C 1 36 ? 20.740 6.982 -48.040 1.00 15.51 36 ALA C C 1
ATOM 2882 O O . ALA C 1 36 ? 20.643 8.161 -47.716 1.00 12.70 36 ALA C O 1
ATOM 2884 N N . GLN C 1 37 ? 20.560 5.980 -47.185 1.00 16.67 37 GLN C N 1
ATOM 2885 C CA . GLN C 1 37 ? 20.146 6.219 -45.810 1.00 16.23 37 GLN C CA 1
ATOM 2886 C C . GLN C 1 37 ? 21.172 6.974 -44.977 1.00 15.09 37 GLN C C 1
ATOM 2887 O O . GLN C 1 37 ? 20.848 7.454 -43.889 1.00 17.77 37 GLN C O 1
ATOM 2893 N N . PHE C 1 38 ? 22.401 7.093 -45.476 1.00 13.23 38 PHE C N 1
ATOM 2894 C CA . PHE C 1 38 ? 23.487 7.618 -44.645 1.00 13.47 38 PHE C CA 1
ATOM 2895 C C . PHE C 1 38 ? 24.249 8.797 -45.236 1.00 12.03 38 PHE C C 1
ATOM 2896 O O . PHE C 1 38 ? 25.310 9.154 -44.730 1.00 13.78 38 PHE C O 1
ATOM 2904 N N . VAL C 1 39 ? 23.699 9.412 -46.279 1.00 11.17 39 VAL C N 1
ATOM 2905 C CA . VAL C 1 39 ? 24.383 10.502 -46.956 1.00 10.94 39 VAL C CA 1
ATOM 2906 C C . VAL C 1 39 ? 24.652 11.709 -46.050 1.00 12.48 39 VAL C C 1
ATOM 2907 O O . VAL C 1 39 ? 23.805 12.119 -45.246 1.00 13.32 39 VAL C O 1
ATOM 2911 N N . MET C 1 40 ? 25.855 12.247 -46.186 1.00 9.01 40 MET C N 1
ATOM 2912 C CA . MET C 1 40 ? 26.282 13.424 -45.451 1.00 11.65 40 MET C CA 1
ATOM 2913 C C . MET C 1 40 ? 26.218 13.274 -43.927 1.00 11.88 40 MET C C 1
ATOM 2914 O O . MET C 1 40 ? 26.325 14.269 -43.213 1.00 13.10 40 MET C O 1
ATOM 2919 N N . THR C 1 41 ? 26.071 12.055 -43.407 1.00 13.74 41 THR C N 1
ATOM 2920 C CA . THR C 1 41 ? 25.890 11.927 -41.958 1.00 14.40 41 THR C CA 1
ATOM 2921 C C . THR C 1 41 ? 27.141 12.244 -41.146 1.00 16.03 41 THR C C 1
ATOM 2922 O O . THR C 1 41 ? 27.051 12.450 -39.940 1.00 16.02 41 THR C O 1
ATOM 2926 N N . GLY C 1 42 ? 28.295 12.283 -41.801 1.00 13.32 42 GLY C N 1
ATOM 2927 C CA . GLY C 1 42 ? 29.514 12.703 -41.136 1.00 14.34 42 GLY C CA 1
ATOM 2928 C C . GLY C 1 42 ? 29.439 14.191 -40.836 1.00 18.53 42 GLY C C 1
ATOM 2929 O O . GLY C 1 42 ? 29.889 14.657 -39.784 1.00 20.36 42 GLY C O 1
ATOM 2930 N N . ALA C 1 43 ? 28.849 14.939 -41.760 1.00 15.36 43 ALA C N 1
ATOM 2931 C CA . ALA C 1 43 ? 28.716 16.390 -41.617 1.00 15.00 43 ALA C CA 1
ATOM 2932 C C . ALA C 1 43 ? 27.457 16.744 -40.821 1.00 16.73 43 ALA C C 1
ATOM 2933 O O . ALA C 1 43 ? 27.445 17.676 -40.012 1.00 19.68 43 ALA C O 1
ATOM 2935 N N . ASP C 1 44 ? 26.392 15.989 -41.051 1.00 16.47 44 ASP C N 1
ATOM 2936 C CA . ASP C 1 44 ? 25.108 16.282 -40.442 1.00 16.72 44 ASP C CA 1
ATOM 2937 C C . ASP C 1 44 ? 24.371 14.978 -40.244 1.00 15.65 44 ASP C C 1
ATOM 2938 O O . ASP C 1 44 ? 23.832 14.411 -41.187 1.00 14.72 44 ASP C O 1
ATOM 2943 N N . PRO C 1 45 ? 24.362 14.488 -38.999 1.00 16.41 45 PRO C N 1
ATOM 2944 C CA . PRO C 1 45 ? 23.780 13.183 -38.664 1.00 20.00 45 PRO C CA 1
ATOM 2945 C C . PRO C 1 45 ? 22.303 13.068 -39.021 1.00 18.61 45 PRO C C 1
ATOM 2946 O O . PRO C 1 45 ? 21.801 11.952 -39.175 1.00 21.90 45 PRO C O 1
ATOM 2950 N N . ASP C 1 46 ? 21.622 14.201 -39.161 1.00 19.17 46 ASP C N 1
ATOM 2951 C CA . ASP C 1 46 ? 20.195 14.209 -39.475 1.00 21.04 46 ASP C CA 1
ATOM 2952 C C . ASP C 1 46 ? 19.885 14.506 -40.946 1.00 22.52 46 ASP C C 1
ATOM 2953 O O . ASP C 1 46 ? 18.719 14.668 -41.316 1.00 17.31 46 ASP C O 1
ATOM 2958 N N . PHE C 1 47 ? 20.922 14.580 -41.780 1.00 17.40 47 PHE C N 1
ATOM 2959 C CA . PHE C 1 47 ? 20.728 14.959 -43.186 1.00 14.55 47 PHE C CA 1
ATOM 2960 C C . PHE C 1 47 ? 19.752 14.041 -43.940 1.00 16.93 47 PHE C C 1
ATOM 2961 O O . PHE C 1 47 ? 18.901 14.521 -44.693 1.00 16.07 47 PHE C O 1
ATOM 2969 N N . PRO C 1 48 ? 19.856 12.718 -43.737 1.00 16.76 48 PRO C N 1
ATOM 2970 C CA . PRO C 1 48 ? 18.921 11.847 -44.465 1.00 14.71 48 PRO C CA 1
ATOM 2971 C C . PRO C 1 48 ? 17.457 12.080 -44.054 1.00 20.64 48 PRO C C 1
ATOM 2972 O O . PRO C 1 48 ? 16.551 11.721 -44.798 1.00 18.23 48 PRO C O 1
ATOM 2976 N N . LYS C 1 49 ? 17.238 12.664 -42.882 1.00 18.45 49 LYS C N 1
ATOM 2977 C CA . LYS C 1 49 ? 15.897 13.040 -42.442 1.00 24.10 49 LYS C CA 1
ATOM 2978 C C . LYS C 1 49 ? 15.415 14.307 -43.146 1.00 25.06 49 LYS C C 1
ATOM 2979 O O . LYS C 1 49 ? 14.224 14.623 -43.131 1.00 25.78 49 LYS C O 1
ATOM 2985 N N . LYS C 1 50 ? 16.346 15.049 -43.735 1.00 19.36 50 LYS C N 1
ATOM 2986 C CA . LYS C 1 50 ? 16.029 16.364 -44.278 1.00 20.72 50 LYS C CA 1
ATOM 2987 C C . LYS C 1 50 ? 15.977 16.367 -45.795 1.00 20.60 50 LYS C C 1
ATOM 2988 O O . LYS C 1 50 ? 15.157 17.057 -46.400 1.00 20.32 50 LYS C O 1
ATOM 2994 N N . VAL C 1 51 ? 16.870 15.608 -46.411 1.00 19.44 51 VAL C N 1
ATOM 2995 C CA . VAL C 1 51 ? 16.983 15.614 -47.860 1.00 15.44 51 VAL C CA 1
ATOM 2996 C C . VAL C 1 51 ? 15.813 14.893 -48.520 1.00 20.15 51 VAL C C 1
ATOM 2997 O O . VAL C 1 51 ? 15.273 13.931 -47.977 1.00 16.82 51 VAL C O 1
ATOM 3001 N N . LYS C 1 52 ? 15.429 15.362 -49.703 1.00 19.33 52 LYS C N 1
ATOM 3002 C CA . LYS C 1 52 ? 14.433 14.675 -50.521 1.00 18.13 52 LYS C CA 1
ATOM 3003 C C . LYS C 1 52 ? 15.023 14.447 -51.905 1.00 14.94 52 LYS C C 1
ATOM 3004 O O . LYS C 1 52 ? 15.814 15.262 -52.378 1.00 17.92 52 LYS C O 1
ATOM 3010 N N . PRO C 1 53 ? 14.611 13.368 -52.580 1.00 17.85 53 PRO C N 1
ATOM 3011 C CA . PRO C 1 53 ? 15.098 13.147 -53.944 1.00 16.94 53 PRO C CA 1
ATOM 3012 C C . PRO C 1 53 ? 14.801 14.365 -54.824 1.00 20.23 53 PRO C C 1
ATOM 3013 O O . PRO C 1 53 ? 13.713 14.933 -54.749 1.00 20.01 53 PRO C O 1
ATOM 3017 N N . GLY C 1 54 ? 15.775 14.761 -55.636 1.00 17.24 54 GLY C N 1
ATOM 3018 C CA . GLY C 1 54 ? 15.637 15.900 -56.524 1.00 14.76 54 GLY C CA 1
ATOM 3019 C C . GLY C 1 54 ? 16.398 17.092 -55.974 1.00 13.95 54 GLY C C 1
ATOM 3020 O O . GLY C 1 54 ? 16.688 18.045 -56.702 1.00 13.54 54 GLY C O 1
ATOM 3021 N N . ASP C 1 55 ? 16.707 17.046 -54.677 1.00 11.84 55 ASP C N 1
ATOM 3022 C CA . ASP C 1 55 ? 17.420 18.141 -54.045 1.00 12.74 55 ASP C CA 1
ATOM 3023 C C . ASP C 1 55 ? 18.803 18.256 -54.660 1.00 14.16 55 ASP C C 1
ATOM 3024 O O . ASP C 1 55 ? 19.309 17.308 -55.295 1.00 9.24 55 ASP C O 1
ATOM 3029 N N . ILE C 1 56 ? 19.391 19.428 -54.467 1.00 9.90 56 ILE C N 1
ATOM 3030 C CA . ILE C 1 56 ? 20.704 19.761 -54.986 1.00 9.36 56 ILE C CA 1
ATOM 3031 C C . ILE C 1 56 ? 21.637 20.007 -53.815 1.00 12.41 56 ILE C C 1
ATOM 3032 O O . ILE C 1 56 ? 21.243 20.585 -52.798 1.00 12.31 56 ILE C O 1
ATOM 3037 N N . ILE C 1 57 ? 22.874 19.550 -53.944 1.00 10.97 57 ILE C N 1
ATOM 3038 C CA . ILE C 1 57 ? 23.893 19.889 -52.962 1.00 10.46 57 ILE C CA 1
ATOM 3039 C C . ILE C 1 57 ? 24.830 20.923 -53.557 1.00 10.21 57 ILE C C 1
ATOM 3040 O O . ILE C 1 57 ? 25.274 20.780 -54.695 1.00 10.00 57 ILE C O 1
ATOM 3045 N N . VAL C 1 58 ? 25.098 21.977 -52.793 1.00 10.19 58 VAL C N 1
ATOM 3046 C CA . VAL C 1 58 ? 26.142 22.942 -53.140 1.00 11.26 58 VAL C CA 1
ATOM 3047 C C . VAL C 1 58 ? 27.307 22.797 -52.173 1.00 9.94 58 VAL C C 1
ATOM 3048 O O . VAL C 1 58 ? 27.103 22.716 -50.959 1.00 12.87 58 VAL C O 1
ATOM 3052 N N . GLY C 1 59 ? 28.519 22.755 -52.710 1.00 8.68 59 GLY C N 1
ATOM 3053 C CA . GLY C 1 59 ? 29.716 22.568 -51.913 1.00 12.80 59 GLY C CA 1
ATOM 3054 C C . GLY C 1 59 ? 30.738 23.668 -52.144 1.00 10.39 59 GLY C C 1
ATOM 3055 O O . GLY C 1 59 ? 30.672 24.373 -53.137 1.00 12.94 59 GLY C O 1
ATOM 3056 N N . GLY C 1 60 ? 31.681 23.813 -51.220 1.00 10.32 60 GLY C N 1
ATOM 3057 C CA . GLY C 1 60 ? 32.763 24.769 -51.391 1.00 12.69 60 GLY C CA 1
ATOM 3058 C C . GLY C 1 60 ? 33.895 24.196 -52.230 1.00 15.03 60 GLY C C 1
ATOM 3059 O O . GLY C 1 60 ? 33.666 23.458 -53.193 1.00 12.90 60 GLY C O 1
ATOM 3060 N N . LYS C 1 61 ? 35.125 24.532 -51.863 1.00 13.76 61 LYS C N 1
ATOM 3061 C CA . LYS C 1 61 ? 36.286 23.994 -52.553 1.00 13.07 61 LYS C CA 1
ATOM 3062 C C . LYS C 1 61 ? 36.567 22.541 -52.211 1.00 12.63 61 LYS C C 1
ATOM 3063 O O . LYS C 1 61 ? 36.328 22.100 -51.087 1.00 14.08 61 LYS C O 1
ATOM 3069 N N . ASN C 1 62 ? 37.111 21.821 -53.187 1.00 13.06 62 ASN C N 1
ATOM 3070 C CA . ASN C 1 62 ? 37.704 20.501 -52.972 1.00 14.03 62 ASN C CA 1
ATOM 3071 C C . ASN C 1 62 ? 36.700 19.527 -52.384 1.00 13.26 62 ASN C C 1
ATOM 3072 O O . ASN C 1 62 ? 37.018 18.698 -51.531 1.00 13.24 62 ASN C O 1
ATOM 3077 N N . PHE C 1 63 ? 35.474 19.636 -52.861 1.00 15.87 63 PHE C N 1
ATOM 3078 C CA . PHE C 1 63 ? 34.402 18.757 -52.410 1.00 13.83 63 PHE C CA 1
ATOM 3079 C C . PHE C 1 63 ? 34.683 17.277 -52.725 1.00 12.35 63 PHE C C 1
ATOM 3080 O O . PHE C 1 63 ? 35.070 16.918 -53.841 1.00 10.77 63 PHE C O 1
ATOM 3088 N N . GLY C 1 64 ? 34.505 16.416 -51.727 1.00 9.75 64 GLY C N 1
ATOM 3089 C CA . GLY C 1 64 ? 34.703 14.993 -51.930 1.00 10.65 64 GLY C CA 1
ATOM 3090 C C . GLY C 1 64 ? 36.135 14.541 -51.737 1.00 11.89 64 GLY C C 1
ATOM 3091 O O . GLY C 1 64 ? 36.523 13.519 -52.272 1.00 11.85 64 GLY C O 1
ATOM 3092 N N . CYS C 1 65 ? 36.927 15.306 -50.984 1.00 13.60 65 CYS C N 1
ATOM 3093 C CA . CYS C 1 65 ? 38.342 15.000 -50.840 1.00 13.68 65 CYS C CA 1
ATOM 3094 C C . CYS C 1 65 ? 38.605 13.774 -49.981 1.00 14.14 65 CYS C C 1
ATOM 3095 O O . CYS C 1 65 ? 37.798 13.396 -49.123 1.00 13.64 65 CYS C O 1
ATOM 3098 N N . GLY C 1 66 ? 39.764 13.183 -50.210 1.00 12.51 66 GLY C N 1
ATOM 3099 C CA . GLY C 1 66 ? 40.189 12.011 -49.479 1.00 18.73 66 GLY C CA 1
ATOM 3100 C C . GLY C 1 66 ? 40.457 10.852 -50.408 1.00 17.42 66 GLY C C 1
ATOM 3101 O O . GLY C 1 66 ? 40.377 10.972 -51.640 1.00 19.57 66 GLY C O 1
ATOM 3102 N N . SER C 1 67 ? 40.778 9.715 -49.806 1.00 25.53 67 SER C N 1
ATOM 3103 C CA . SER C 1 67 ? 41.023 8.483 -50.538 1.00 20.39 67 SER C CA 1
ATOM 3104 C C . SER C 1 67 ? 39.789 8.065 -51.331 1.00 18.34 67 SER C C 1
ATOM 3105 O O . SER C 1 67 ? 38.665 8.357 -50.935 1.00 18.71 67 SER C O 1
ATOM 3108 N N . SER C 1 68 ? 39.999 7.356 -52.437 1.00 15.95 68 SER C N 1
ATOM 3109 C CA . SER C 1 68 ? 38.888 6.837 -53.214 1.00 19.82 68 SER C CA 1
ATOM 3110 C C . SER C 1 68 ? 37.830 6.182 -52.319 1.00 16.88 68 SER C C 1
ATOM 3111 O O . SER C 1 68 ? 38.129 5.256 -51.549 1.00 17.80 68 SER C O 1
ATOM 3114 N N . ARG C 1 69 ? 36.603 6.690 -52.410 1.00 14.50 69 ARG C N 1
ATOM 3115 C CA . ARG C 1 69 ? 35.446 6.070 -51.770 1.00 14.29 69 ARG C CA 1
ATOM 3116 C C . ARG C 1 69 ? 34.219 6.188 -52.689 1.00 13.79 69 ARG C C 1
ATOM 3117 O O . ARG C 1 69 ? 33.418 7.122 -52.576 1.00 12.50 69 ARG C O 1
ATOM 3125 N N . GLU C 1 70 ? 34.092 5.233 -53.601 1.00 14.71 70 GLU C N 1
ATOM 3126 C CA . GLU C 1 70 ? 32.999 5.207 -54.565 1.00 15.01 70 GLU C CA 1
ATOM 3127 C C . GLU C 1 70 ? 31.609 5.196 -53.911 1.00 15.71 70 GLU C C 1
ATOM 3128 O O . GLU C 1 70 ? 30.637 5.690 -54.485 1.00 14.28 70 GLU C O 1
ATOM 3134 N N . HIS C 1 71 ? 31.524 4.654 -52.702 1.00 12.91 71 HIS C N 1
ATOM 3135 C CA . HIS C 1 71 ? 30.272 4.655 -51.955 1.00 15.19 71 HIS C CA 1
ATOM 3136 C C . HIS C 1 71 ? 29.736 6.074 -51.728 1.00 12.27 71 HIS C C 1
ATOM 3137 O O . HIS C 1 71 ? 28.553 6.255 -51.491 1.00 11.48 71 HIS C O 1
ATOM 3144 N N . ALA C 1 72 ? 30.618 7.064 -51.715 1.00 12.58 72 ALA C N 1
ATOM 3145 C CA . ALA C 1 72 ? 30.201 8.426 -51.387 1.00 12.32 72 ALA C CA 1
ATOM 3146 C C . ALA C 1 72 ? 29.262 9.001 -52.464 1.00 9.87 72 ALA C C 1
ATOM 3147 O O . ALA C 1 72 ? 28.127 9.373 -52.160 1.00 10.60 72 ALA C O 1
ATOM 3149 N N . PRO C 1 73 ? 29.725 9.063 -53.728 1.00 11.93 73 PRO C N 1
ATOM 3150 C CA . PRO C 1 73 ? 28.797 9.517 -54.780 1.00 13.65 73 PRO C CA 1
ATOM 3151 C C . PRO C 1 73 ? 27.680 8.505 -55.064 1.00 12.11 73 PRO C C 1
ATOM 3152 O O . PRO C 1 73 ? 26.568 8.905 -55.435 1.00 11.98 73 PRO C O 1
ATOM 3156 N N . LEU C 1 74 ? 27.943 7.220 -54.857 1.00 11.90 74 LEU C N 1
ATOM 3157 C CA . LEU C 1 74 ? 26.885 6.224 -55.036 1.00 12.62 74 LEU C CA 1
ATOM 3158 C C . LEU C 1 74 ? 25.724 6.481 -54.084 1.00 11.05 74 LEU C C 1
ATOM 3159 O O . LEU C 1 74 ? 24.570 6.368 -54.458 1.00 12.66 74 LEU C O 1
ATOM 3164 N N . GLY C 1 75 ? 26.046 6.809 -52.839 1.00 13.62 75 GLY C N 1
ATOM 3165 C CA . GLY C 1 75 ? 25.034 7.119 -51.853 1.00 10.48 75 GLY C CA 1
ATOM 3166 C C . GLY C 1 75 ? 24.288 8.384 -52.223 1.00 13.68 75 GLY C C 1
ATOM 3167 O O . GLY C 1 75 ? 23.066 8.456 -52.082 1.00 14.30 75 GLY C O 1
ATOM 3168 N N . LEU C 1 76 ? 25.019 9.385 -52.702 1.00 9.68 76 LEU C N 1
ATOM 3169 C CA . LEU C 1 76 ? 24.391 10.648 -53.082 1.00 12.17 76 LEU C CA 1
ATOM 3170 C C . LEU C 1 76 ? 23.386 10.411 -54.186 1.00 12.45 76 LEU C C 1
ATOM 3171 O O . LEU C 1 76 ? 22.284 10.960 -54.173 1.00 11.47 76 LEU C O 1
ATOM 3176 N N . LYS C 1 77 ? 23.768 9.564 -55.132 1.00 14.21 77 LYS C N 1
ATOM 3177 C CA . LYS C 1 77 ? 22.893 9.222 -56.234 1.00 14.78 77 LYS C CA 1
ATOM 3178 C C . LYS C 1 77 ? 21.699 8.405 -55.740 1.00 14.28 77 LYS C C 1
ATOM 3179 O O . LYS C 1 77 ? 20.559 8.627 -56.158 1.00 11.13 77 LYS C O 1
ATOM 3185 N N . GLY C 1 78 ? 21.959 7.453 -54.851 1.00 14.90 78 GLY C N 1
ATOM 3186 C CA . GLY C 1 78 ? 20.891 6.620 -54.322 1.00 12.22 78 GLY C CA 1
ATOM 3187 C C . GLY C 1 78 ? 19.859 7.469 -53.605 1.00 16.96 78 GLY C C 1
ATOM 3188 O O . GLY C 1 78 ? 18.665 7.164 -53.604 1.00 18.40 78 GLY C O 1
ATOM 3189 N N . ALA C 1 79 ? 20.313 8.557 -52.996 1.00 13.78 79 ALA C N 1
ATOM 3190 C CA . ALA C 1 79 ? 19.397 9.408 -52.252 1.00 14.43 79 ALA C CA 1
ATOM 3191 C C . ALA C 1 79 ? 18.626 10.349 -53.194 1.00 14.60 79 ALA C C 1
ATOM 3192 O O . ALA C 1 79 ? 17.826 11.159 -52.743 1.00 18.01 79 ALA C O 1
ATOM 3194 N N . GLY C 1 80 ? 18.872 10.230 -54.494 1.00 13.51 80 GLY C N 1
ATOM 3195 C CA . GLY C 1 80 ? 18.203 11.063 -55.485 1.00 15.55 80 GLY C CA 1
ATOM 3196 C C . GLY C 1 80 ? 18.739 12.484 -55.605 1.00 14.24 80 GLY C C 1
ATOM 3197 O O . GLY C 1 80 ? 18.039 13.371 -56.105 1.00 15.21 80 GLY C O 1
ATOM 3198 N N . ILE C 1 81 ? 19.968 12.721 -55.143 1.00 12.39 81 ILE C N 1
ATOM 3199 C CA . ILE C 1 81 ? 20.611 14.017 -55.377 1.00 12.45 81 ILE C CA 1
ATOM 3200 C C . ILE C 1 81 ? 20.671 14.274 -56.881 1.00 12.53 81 ILE C C 1
ATOM 3201 O O . ILE C 1 81 ? 21.227 13.476 -57.612 1.00 14.26 81 ILE C O 1
ATOM 3206 N N . SER C 1 82 ? 20.064 15.363 -57.347 1.00 12.97 82 SER C N 1
ATOM 3207 C CA . SER C 1 82 ? 19.980 15.621 -58.788 1.00 12.61 82 SER C CA 1
ATOM 3208 C C . SER C 1 82 ? 21.321 16.079 -59.358 1.00 12.40 82 SER C C 1
ATOM 3209 O O . SER C 1 82 ? 21.658 15.783 -60.501 1.00 14.35 82 SER C O 1
ATOM 3212 N N . CYS C 1 83 ? 22.093 16.799 -58.558 1.00 12.63 83 CYS C N 1
ATOM 3213 C CA . CYS C 1 83 ? 23.444 17.154 -58.973 1.00 12.83 83 CYS C CA 1
ATOM 3214 C C . CYS C 1 83 ? 24.200 17.791 -57.818 1.00 11.70 83 CYS C C 1
ATOM 3215 O O . CYS C 1 83 ? 23.596 18.273 -56.858 1.00 10.81 83 CYS C O 1
ATOM 3218 N N . VAL C 1 84 ? 25.523 17.781 -57.905 1.00 10.91 84 VAL C N 1
ATOM 3219 C CA . VAL C 1 84 ? 26.325 18.555 -56.965 1.00 13.31 84 VAL C CA 1
ATOM 3220 C C . VAL C 1 84 ? 26.970 19.746 -57.684 1.00 13.01 84 VAL C C 1
ATOM 3221 O O . VAL C 1 84 ? 27.545 19.583 -58.755 1.00 14.33 84 VAL C O 1
ATOM 3225 N N . ILE C 1 85 ? 26.829 20.944 -57.117 1.00 11.58 85 ILE C N 1
ATOM 3226 C CA . ILE C 1 85 ? 27.540 22.114 -57.613 1.00 13.67 85 ILE C CA 1
ATOM 3227 C C . ILE C 1 85 ? 28.557 22.524 -56.561 1.00 13.04 85 ILE C C 1
ATOM 3228 O O . ILE C 1 85 ? 28.197 22.730 -55.407 1.00 12.41 85 ILE C O 1
ATOM 3233 N N . ALA C 1 86 ? 29.820 22.652 -56.953 1.00 16.40 86 ALA C N 1
ATOM 3234 C CA . ALA C 1 86 ? 30.878 22.994 -56.008 1.00 14.78 86 ALA C CA 1
ATOM 3235 C C . ALA C 1 86 ? 31.882 23.986 -56.601 1.00 15.34 86 ALA C C 1
ATOM 3236 O O . ALA C 1 86 ? 32.026 24.087 -57.821 1.00 14.67 86 ALA C O 1
ATOM 3238 N N . GLU C 1 87 ? 32.565 24.729 -55.736 1.00 14.06 87 GLU C N 1
ATOM 3239 C CA . GLU C 1 87 ? 33.639 25.613 -56.192 1.00 17.98 87 GLU C CA 1
ATOM 3240 C C . GLU C 1 87 ? 34.630 24.758 -56.978 1.00 16.91 87 GLU C C 1
ATOM 3241 O O . GLU C 1 87 ? 35.108 25.158 -58.035 1.00 18.79 87 GLU C O 1
ATOM 3247 N N . SER C 1 88 ? 34.914 23.562 -56.461 1.00 13.70 88 SER C N 1
ATOM 3248 C CA . SER C 1 88 ? 35.734 22.581 -57.166 1.00 14.25 88 SER C CA 1
ATOM 3249 C C . SER C 1 88 ? 35.546 21.196 -56.553 1.00 15.82 88 SER C C 1
ATOM 3250 O O . SER C 1 88 ? 35.132 21.082 -55.399 1.00 13.73 88 SER C O 1
ATOM 3253 N N . PHE C 1 89 ? 35.895 20.155 -57.309 1.00 10.21 89 PHE C N 1
ATOM 3254 C CA . PHE C 1 89 ? 35.846 18.787 -56.794 1.00 11.49 89 PHE C CA 1
ATOM 3255 C C . PHE C 1 89 ? 37.215 18.140 -56.611 1.00 14.65 89 PHE C C 1
ATOM 3256 O O . PHE C 1 89 ? 38.113 18.317 -57.441 1.00 15.80 89 PHE C O 1
ATOM 3264 N N . ALA C 1 90 ? 37.378 17.405 -55.512 1.00 10.87 90 ALA C N 1
ATOM 3265 C CA . ALA C 1 90 ? 38.496 16.479 -55.394 1.00 13.32 90 ALA C CA 1
ATOM 3266 C C . ALA C 1 90 ? 38.468 15.600 -56.636 1.00 13.13 90 ALA C C 1
ATOM 3267 O O . ALA C 1 90 ? 37.405 15.222 -57.109 1.00 12.55 90 ALA C O 1
ATOM 3269 N N . ARG C 1 91 ? 39.649 15.268 -57.140 1.00 14.81 91 ARG C N 1
ATOM 3270 C CA . ARG C 1 91 ? 39.819 14.587 -58.420 1.00 18.33 91 ARG C CA 1
ATOM 3271 C C . ARG C 1 91 ? 39.259 13.171 -58.463 1.00 18.18 91 ARG C C 1
ATOM 3272 O O . ARG C 1 91 ? 38.563 12.800 -59.401 1.00 18.25 91 ARG C O 1
ATOM 3280 N N . ILE C 1 92 ? 39.594 12.368 -57.461 1.00 18.78 92 ILE C N 1
ATOM 3281 C CA . ILE C 1 92 ? 39.089 11.003 -57.380 1.00 18.11 92 ILE C CA 1
ATOM 3282 C C . ILE C 1 92 ? 37.574 10.958 -57.189 1.00 16.64 92 ILE C C 1
ATOM 3283 O O . ILE C 1 92 ? 36.887 10.143 -57.809 1.00 17.03 92 ILE C O 1
ATOM 3288 N N . PHE C 1 93 ? 37.051 11.832 -56.332 1.00 14.07 93 PHE C N 1
ATOM 3289 C CA . PHE C 1 93 ? 35.602 11.926 -56.169 1.00 15.29 93 PHE C CA 1
ATOM 3290 C C . PHE C 1 93 ? 34.922 12.261 -57.507 1.00 16.19 93 PHE C C 1
ATOM 3291 O O . PHE C 1 93 ? 33.893 11.670 -57.874 1.00 13.86 93 PHE C O 1
ATOM 3299 N N . TYR C 1 94 ? 35.490 13.224 -58.224 1.00 15.13 94 TYR C N 1
ATOM 3300 C CA . TYR C 1 94 ? 34.941 13.604 -59.526 1.00 16.60 94 TYR C CA 1
ATOM 3301 C C . TYR C 1 94 ? 34.834 12.388 -60.439 1.00 16.54 94 TYR C C 1
ATOM 3302 O O . TYR C 1 94 ? 33.812 12.169 -61.090 1.00 14.75 94 TYR C O 1
ATOM 3311 N N . ARG C 1 95 ? 35.889 11.589 -60.488 1.00 17.94 95 ARG C N 1
ATOM 3312 C CA . ARG C 1 95 ? 35.875 10.441 -61.388 1.00 20.21 95 ARG C CA 1
ATOM 3313 C C . ARG C 1 95 ? 34.884 9.392 -60.898 1.00 18.83 95 ARG C C 1
ATOM 3314 O O . ARG C 1 95 ? 34.184 8.770 -61.698 1.00 22.52 95 ARG C O 1
ATOM 3322 N N . ASN C 1 96 ? 34.813 9.201 -59.584 1.00 17.30 96 ASN C N 1
ATOM 3323 C CA . ASN C 1 96 ? 33.879 8.223 -59.030 1.00 20.66 96 ASN C CA 1
ATOM 3324 C C . ASN C 1 96 ? 32.440 8.607 -59.330 1.00 19.99 96 ASN C C 1
ATOM 3325 O O . ASN C 1 96 ? 31.599 7.755 -59.632 1.00 18.20 96 ASN C O 1
ATOM 3330 N N . ALA C 1 97 ? 32.176 9.908 -59.274 1.00 16.82 97 ALA C N 1
ATOM 3331 C CA . ALA C 1 97 ? 30.847 10.433 -59.528 1.00 17.75 97 ALA C CA 1
ATOM 3332 C C . ALA C 1 97 ? 30.384 10.171 -60.958 1.00 21.44 97 ALA C C 1
ATOM 3333 O O . ALA C 1 97 ? 29.247 9.752 -61.166 1.00 20.82 97 ALA C O 1
ATOM 3335 N N . ILE C 1 98 ? 31.234 10.439 -61.949 1.00 23.82 98 ILE C N 1
ATOM 3336 C CA . ILE C 1 98 ? 30.811 10.204 -63.333 1.00 27.95 98 ILE C CA 1
ATOM 3337 C C . ILE C 1 98 ? 30.688 8.713 -63.633 1.00 26.37 98 ILE C C 1
ATOM 3338 O O . ILE C 1 98 ? 29.849 8.301 -64.435 1.00 31.42 98 ILE C O 1
ATOM 3343 N N . ASN C 1 99 ? 31.498 7.906 -62.957 1.00 22.74 99 ASN C N 1
ATOM 3344 C CA . ASN C 1 99 ? 31.378 6.463 -63.081 1.00 29.42 99 ASN C CA 1
ATOM 3345 C C . ASN C 1 99 ? 29.975 5.983 -62.705 1.00 32.09 99 ASN C C 1
ATOM 3346 O O . ASN C 1 99 ? 29.424 5.101 -63.362 1.00 31.43 99 ASN C O 1
ATOM 3351 N N . VAL C 1 100 ? 29.393 6.573 -61.658 1.00 27.20 100 VAL C N 1
ATOM 3352 C CA . VAL C 1 100 ? 28.081 6.124 -61.184 1.00 28.37 100 VAL C CA 1
ATOM 3353 C C . VAL C 1 100 ? 26.924 7.010 -61.638 1.00 23.75 100 VAL C C 1
ATOM 3354 O O . VAL C 1 100 ? 25.768 6.745 -61.320 1.00 25.32 100 VAL C O 1
ATOM 3358 N N . GLY C 1 101 ? 27.226 8.048 -62.408 1.00 25.42 101 GLY C N 1
ATOM 3359 C CA . GLY C 1 101 ? 26.170 8.838 -63.021 1.00 21.23 101 GLY C CA 1
ATOM 3360 C C . GLY C 1 101 ? 25.605 9.950 -62.158 1.00 18.64 101 GLY C C 1
ATOM 3361 O O . GLY C 1 101 ? 24.483 10.390 -62.374 1.00 17.70 101 GLY C O 1
ATOM 3362 N N . LEU C 1 102 ? 26.379 10.406 -61.178 1.00 16.43 102 LEU C N 1
ATOM 3363 C CA . LEU C 1 102 ? 26.000 11.576 -60.395 1.00 14.03 102 LEU C CA 1
ATOM 3364 C C . LEU C 1 102 ? 26.533 12.812 -61.102 1.00 16.09 102 LEU C C 1
ATOM 3365 O O . LEU C 1 102 ? 27.746 12.995 -61.198 1.00 14.51 102 LEU C O 1
ATOM 3370 N N . PRO C 1 103 ? 25.631 13.657 -61.623 1.00 18.96 103 PRO C N 1
ATOM 3371 C CA . PRO C 1 103 ? 26.043 14.887 -62.310 1.00 17.88 103 PRO C CA 1
ATOM 3372 C C . PRO C 1 103 ? 26.745 15.876 -61.381 1.00 18.24 103 PRO C C 1
ATOM 3373 O O . PRO C 1 103 ? 26.201 16.216 -60.319 1.00 13.76 103 PRO C O 1
ATOM 3377 N N . LEU C 1 104 ? 27.923 16.342 -61.797 1.00 14.44 104 LEU C N 1
ATOM 3378 C CA . LEU C 1 104 ? 28.671 17.362 -61.073 1.00 16.16 104 LEU C CA 1
ATOM 3379 C C . LEU C 1 104 ? 28.917 18.545 -61.989 1.00 18.32 104 LEU C C 1
ATOM 3380 O O . LEU C 1 104 ? 29.046 18.379 -63.199 1.00 21.49 104 LEU C O 1
ATOM 3385 N N . ILE C 1 105 ? 28.993 19.734 -61.405 1.00 17.73 105 ILE C N 1
ATOM 3386 C CA . ILE C 1 105 ? 29.348 20.944 -62.138 1.00 18.25 105 ILE C CA 1
ATOM 3387 C C . ILE C 1 105 ? 30.119 21.874 -61.227 1.00 19.12 105 ILE C C 1
ATOM 3388 O O . ILE C 1 105 ? 29.703 22.143 -60.084 1.00 19.19 105 ILE C O 1
ATOM 3393 N N . GLU C 1 106 ? 31.243 22.365 -61.736 1.00 15.23 106 GLU C N 1
ATOM 3394 C CA . GLU C 1 106 ? 32.061 23.313 -61.004 1.00 23.39 106 GLU C CA 1
ATOM 3395 C C . GLU C 1 106 ? 31.584 24.698 -61.354 1.00 22.81 106 GLU C C 1
ATOM 3396 O O . GLU C 1 106 ? 31.233 24.964 -62.501 1.00 20.80 106 GLU C O 1
ATOM 3402 N N . CYS C 1 107 ? 31.574 25.584 -60.365 1.00 19.10 107 CYS C N 1
ATOM 3403 C CA . CYS C 1 107 ? 31.128 26.940 -60.588 1.00 20.74 107 CYS C CA 1
ATOM 3404 C C . CYS C 1 107 ? 31.727 27.862 -59.542 1.00 23.25 107 CYS C C 1
ATOM 3405 O O . CYS C 1 107 ? 31.245 27.914 -58.412 1.00 17.44 107 CYS C O 1
ATOM 3408 N N . LYS C 1 108 ? 32.776 28.590 -59.923 1.00 20.25 108 LYS C N 1
ATOM 3409 C CA . LYS C 1 108 ? 33.434 29.525 -59.011 1.00 22.79 108 LYS C CA 1
ATOM 3410 C C . LYS C 1 108 ? 32.433 30.550 -58.514 1.00 21.89 108 LYS C C 1
ATOM 3411 O O . LYS C 1 108 ? 31.589 31.020 -59.281 1.00 22.98 108 LYS C O 1
ATOM 3417 N N . GLY C 1 109 ? 32.522 30.897 -57.236 1.00 14.51 109 GLY C N 1
ATOM 3418 C CA . GLY C 1 109 ? 31.625 31.888 -56.665 1.00 19.56 109 GLY C CA 1
ATOM 3419 C C . GLY C 1 109 ? 30.256 31.377 -56.246 1.00 20.35 109 GLY C C 1
ATOM 3420 O O . GLY C 1 109 ? 29.465 32.125 -55.675 1.00 20.11 109 GLY C O 1
ATOM 3421 N N . ILE C 1 110 ? 29.965 30.110 -56.518 1.00 17.70 110 ILE C N 1
ATOM 3422 C CA . ILE C 1 110 ? 28.670 29.534 -56.141 1.00 17.55 110 ILE C CA 1
ATOM 3423 C C . ILE C 1 110 ? 28.388 29.633 -54.640 1.00 21.14 110 ILE C C 1
ATOM 3424 O O . ILE C 1 110 ? 27.229 29.786 -54.233 1.00 20.37 110 ILE C O 1
ATOM 3429 N N . SER C 1 111 ? 29.436 29.532 -53.822 1.00 16.54 111 SER C N 1
ATOM 3430 C CA . SER C 1 111 ? 29.283 29.609 -52.365 1.00 18.08 111 SER C CA 1
ATOM 3431 C C . SER C 1 111 ? 28.770 30.969 -51.903 1.00 23.06 111 SER C C 1
ATOM 3432 O O . SER C 1 111 ? 28.058 31.068 -50.902 1.00 23.70 111 SER C O 1
ATOM 3435 N N . GLU C 1 112 ? 29.146 32.011 -52.637 1.00 21.65 112 GLU C N 1
ATOM 3436 C CA . GLU C 1 112 ? 28.758 33.378 -52.307 1.00 24.29 112 GLU C CA 1
ATOM 3437 C C . GLU C 1 112 ? 27.352 33.740 -52.799 1.00 24.29 112 GLU C C 1
ATOM 3438 O O . GLU C 1 112 ? 26.731 34.671 -52.286 1.00 29.18 112 GLU C O 1
ATOM 3444 N N . LYS C 1 113 ? 26.847 33.010 -53.786 1.00 20.13 113 LYS C N 1
ATOM 3445 C CA . LYS C 1 113 ? 25.631 33.433 -54.463 1.00 19.39 113 LYS C CA 1
ATOM 3446 C C . LYS C 1 113 ? 24.433 32.521 -54.185 1.00 24.00 113 LYS C C 1
ATOM 3447 O O . LYS C 1 113 ? 23.327 32.765 -54.672 1.00 19.06 113 LYS C O 1
ATOM 3453 N N . VAL C 1 114 ? 24.647 31.483 -53.385 1.00 17.99 114 VAL C N 1
ATOM 3454 C CA . VAL C 1 114 ? 23.583 30.534 -53.108 1.00 18.71 114 VAL C CA 1
ATOM 3455 C C . VAL C 1 114 ? 23.518 30.240 -51.627 1.00 20.19 114 VAL C C 1
ATOM 3456 O O . VAL C 1 114 ? 24.541 30.005 -50.995 1.00 17.02 114 VAL C O 1
ATOM 3460 N N . ASN C 1 115 ? 22.309 30.266 -51.078 1.00 14.96 115 ASN C N 1
ATOM 3461 C CA . ASN C 1 115 ? 22.092 29.946 -49.682 1.00 16.65 115 ASN C CA 1
ATOM 3462 C C . ASN C 1 115 ? 21.409 28.590 -49.559 1.00 18.67 115 ASN C C 1
ATOM 3463 O O . ASN C 1 115 ? 20.688 28.176 -50.471 1.00 15.09 115 ASN C O 1
ATOM 3468 N N . GLU C 1 116 ? 21.645 27.891 -48.450 1.00 14.83 116 GLU C N 1
ATOM 3469 C CA . GLU C 1 116 ? 20.854 26.699 -48.143 1.00 15.35 116 GLU C CA 1
ATOM 3470 C C . GLU C 1 116 ? 19.354 27.023 -48.132 1.00 16.90 116 GLU C C 1
ATOM 3471 O O . GLU C 1 116 ? 18.919 27.986 -47.488 1.00 13.70 116 GLU C O 1
ATOM 3477 N N . GLY C 1 117 ? 18.570 26.201 -48.829 1.00 13.58 117 GLY C N 1
ATOM 3478 C CA . GLY C 1 117 ? 17.144 26.425 -48.958 1.00 12.88 117 GLY C CA 1
ATOM 3479 C C . GLY C 1 117 ? 16.741 27.258 -50.166 1.00 16.27 117 GLY C C 1
ATOM 3480 O O . GLY C 1 117 ? 15.562 27.335 -50.483 1.00 16.20 117 GLY C O 1
ATOM 3481 N N . ASP C 1 118 ? 17.699 27.885 -50.851 1.00 16.98 118 ASP C N 1
ATOM 3482 C CA . ASP C 1 118 ? 17.377 28.550 -52.109 1.00 17.40 118 ASP C CA 1
ATOM 3483 C C . ASP C 1 118 ? 16.984 27.506 -53.138 1.00 20.09 118 ASP C C 1
ATOM 3484 O O . ASP C 1 118 ? 17.397 26.348 -53.040 1.00 16.32 118 ASP C O 1
ATOM 3489 N N . GLU C 1 119 ? 16.202 27.934 -54.134 1.00 21.26 119 GLU C N 1
ATOM 3490 C CA . GLU C 1 119 ? 15.845 27.097 -55.275 1.00 17.44 119 GLU C CA 1
ATOM 3491 C C . GLU C 1 119 ? 16.711 27.435 -56.470 1.00 19.67 119 GLU C C 1
ATOM 3492 O O . GLU C 1 119 ? 16.781 28.592 -56.886 1.00 19.95 119 GLU C O 1
ATOM 3498 N N . LEU C 1 120 ? 17.366 26.424 -57.032 1.00 18.21 120 LEU C N 1
ATOM 3499 C CA . LEU C 1 120 ? 18.241 26.655 -58.171 1.00 17.44 120 LEU C CA 1
ATOM 3500 C C . LEU C 1 120 ? 17.646 26.049 -59.416 1.00 21.92 120 LEU C C 1
ATOM 3501 O O . LEU C 1 120 ? 16.941 25.036 -59.350 1.00 19.69 120 LEU C O 1
ATOM 3506 N N . GLU C 1 121 ? 17.944 26.682 -60.547 1.00 20.12 121 GLU C N 1
ATOM 3507 C CA . GLU C 1 121 ? 17.740 26.078 -61.856 1.00 20.91 121 GLU C CA 1
ATOM 3508 C C . GLU C 1 121 ? 19.117 25.899 -62.492 1.00 23.19 121 GLU C C 1
ATOM 3509 O O . GLU C 1 121 ? 19.855 26.874 -62.680 1.00 22.94 121 GLU C O 1
ATOM 3515 N N . VAL C 1 122 ? 19.462 24.658 -62.818 1.00 21.88 122 VAL C N 1
ATOM 3516 C CA . VAL C 1 122 ? 20.803 24.339 -63.286 1.00 21.50 122 VAL C CA 1
ATOM 3517 C C . VAL C 1 122 ? 20.797 23.752 -64.682 1.00 19.95 122 VAL C C 1
ATOM 3518 O O . VAL C 1 122 ? 20.238 22.679 -64.919 1.00 20.07 122 VAL C O 1
ATOM 3522 N N . ASN C 1 123 ? 21.414 24.473 -65.612 1.00 23.44 123 ASN C N 1
ATOM 3523 C CA . ASN C 1 123 ? 21.557 23.974 -66.963 1.00 25.42 123 ASN C CA 1
ATOM 3524 C C . ASN C 1 123 ? 22.879 23.233 -67.101 1.00 25.31 123 ASN C C 1
ATOM 3525 O O . ASN C 1 123 ? 23.945 23.857 -67.157 1.00 26.75 123 ASN C O 1
ATOM 3530 N N . LEU C 1 124 ? 22.809 21.905 -67.141 1.00 25.84 124 LEU C N 1
ATOM 3531 C CA . LEU C 1 124 ? 24.004 21.073 -67.199 1.00 25.60 124 LEU C CA 1
ATOM 3532 C C . LEU C 1 124 ? 24.820 21.394 -68.439 1.00 32.95 124 LEU C C 1
ATOM 3533 O O . LEU C 1 124 ? 26.053 21.418 -68.398 1.00 31.83 124 LEU C O 1
ATOM 3538 N N . GLU C 1 125 ? 24.127 21.655 -69.541 1.00 30.19 125 GLU C N 1
ATOM 3539 C CA . GLU C 1 125 ? 24.797 21.802 -70.823 1.00 34.91 125 GLU C CA 1
ATOM 3540 C C . GLU C 1 125 ? 25.426 23.165 -71.065 1.00 29.86 125 GLU C C 1
ATOM 3541 O O . GLU C 1 125 ? 26.455 23.262 -71.721 1.00 32.35 125 GLU C O 1
ATOM 3547 N N . THR C 1 126 ? 24.820 24.219 -70.538 1.00 32.17 126 THR C N 1
ATOM 3548 C CA . THR C 1 126 ? 25.355 25.563 -70.740 1.00 30.38 126 THR C CA 1
ATOM 3549 C C . THR C 1 126 ? 26.156 26.025 -69.517 1.00 32.71 126 THR C C 1
ATOM 3550 O O . THR C 1 126 ? 26.927 26.995 -69.577 1.00 23.13 126 THR C O 1
ATOM 3554 N N . GLY C 1 127 ? 25.965 25.326 -68.404 1.00 23.83 127 GLY C N 1
ATOM 3555 C CA . GLY C 1 127 ? 26.618 25.703 -67.170 1.00 25.18 127 GLY C CA 1
ATOM 3556 C C . GLY C 1 127 ? 25.928 26.858 -66.471 1.00 25.69 127 GLY C C 1
ATOM 3557 O O . GLY C 1 127 ? 26.347 27.264 -65.386 1.00 22.98 127 GLY C O 1
ATOM 3558 N N . GLU C 1 128 ? 24.865 27.392 -67.069 1.00 23.51 128 GLU C N 1
ATOM 3559 C CA . GLU C 1 128 ? 24.196 28.529 -66.450 1.00 28.16 128 GLU C CA 1
ATOM 3560 C C . GLU C 1 128 ? 23.399 28.108 -65.231 1.00 24.71 128 GLU C C 1
ATOM 3561 O O . GLU C 1 128 ? 22.709 27.089 -65.235 1.00 20.45 128 GLU C O 1
ATOM 3567 N N . ILE C 1 129 ? 23.493 28.913 -64.186 1.00 22.72 129 ILE C N 1
ATOM 3568 C CA . ILE C 1 129 ? 22.846 28.583 -62.936 1.00 23.65 129 ILE C CA 1
ATOM 3569 C C . ILE C 1 129 ? 22.057 29.781 -62.454 1.00 25.72 129 ILE C C 1
ATOM 3570 O O . ILE C 1 129 ? 22.597 30.881 -62.308 1.00 27.04 129 ILE C O 1
ATOM 3575 N N . LYS C 1 130 ? 20.773 29.584 -62.213 1.00 20.15 130 LYS C N 1
ATOM 3576 C CA . LYS C 1 130 ? 19.968 30.690 -61.731 1.00 24.45 130 LYS C CA 1
ATOM 3577 C C . LYS C 1 130 ? 19.499 30.425 -60.312 1.00 24.80 130 LYS C C 1
ATOM 3578 O O . LYS C 1 130 ? 18.882 29.396 -60.045 1.00 19.77 130 LYS C O 1
ATOM 3584 N N . ASN C 1 131 ? 19.828 31.336 -59.398 1.00 20.71 131 ASN C N 1
ATOM 3585 C CA . ASN C 1 131 ? 19.234 31.306 -58.074 1.00 17.70 131 ASN C CA 1
ATOM 3586 C C . ASN C 1 131 ? 17.850 31.918 -58.224 1.00 23.36 131 ASN C C 1
ATOM 3587 O O . ASN C 1 131 ? 17.712 33.134 -58.395 1.00 26.50 131 ASN C O 1
ATOM 3592 N N . LEU C 1 132 ? 16.827 31.072 -58.207 1.00 21.15 132 LEU C N 1
ATOM 3593 C CA . LEU C 1 132 ? 15.464 31.521 -58.437 1.00 21.06 132 LEU C CA 1
ATOM 3594 C C . LEU C 1 132 ? 14.989 32.323 -57.228 1.00 22.98 132 LEU C C 1
ATOM 3595 O O . LEU C 1 132 ? 14.163 33.238 -57.351 1.00 21.71 132 LEU C O 1
ATOM 3600 N N . THR C 1 133 ? 15.531 31.982 -56.062 1.00 20.60 133 THR C N 1
ATOM 3601 C CA . THR C 1 133 ? 15.142 32.623 -54.811 1.00 21.83 133 THR C CA 1
ATOM 3602 C C . THR C 1 133 ? 15.643 34.069 -54.739 1.00 20.80 133 THR C C 1
ATOM 3603 O O . THR C 1 133 ? 14.910 34.962 -54.307 1.00 19.51 133 THR C O 1
ATOM 3607 N N . THR C 1 134 ? 16.874 34.310 -55.180 1.00 22.00 134 THR C N 1
ATOM 3608 C CA . THR C 1 134 ? 17.433 35.663 -55.133 1.00 25.36 134 THR C CA 1
ATOM 3609 C C . THR C 1 134 ? 17.390 36.399 -56.474 1.00 27.74 134 THR C C 1
ATOM 3610 O O . THR C 1 134 ? 17.531 37.622 -56.514 1.00 28.86 134 THR C O 1
ATOM 3614 N N . GLY C 1 135 ? 17.212 35.663 -57.567 1.00 25.68 135 GLY C N 1
ATOM 3615 C CA . GLY C 1 135 ? 17.252 36.263 -58.891 1.00 26.61 135 GLY C CA 1
ATOM 3616 C C . GLY C 1 135 ? 18.632 36.288 -59.537 1.00 30.97 135 GLY C C 1
ATOM 3617 O O . GLY C 1 135 ? 18.760 36.479 -60.747 1.00 33.83 135 GLY C O 1
ATOM 3618 N N . GLU C 1 136 ? 19.672 36.094 -58.735 1.00 26.76 136 GLU C N 1
ATOM 3619 C CA . GLU C 1 136 ? 21.039 36.088 -59.249 1.00 28.48 136 GLU C CA 1
ATOM 3620 C C . GLU C 1 136 ? 21.284 34.954 -60.234 1.00 30.25 136 GLU C C 1
ATOM 3621 O O . GLU C 1 136 ? 20.749 33.860 -60.076 1.00 31.48 136 GLU C O 1
ATOM 3627 N N . VAL C 1 137 ? 22.105 35.209 -61.245 1.00 32.92 137 VAL C N 1
ATOM 3628 C CA . VAL C 1 137 ? 22.477 34.158 -62.186 1.00 30.39 137 VAL C CA 1
ATOM 3629 C C . VAL C 1 137 ? 23.996 33.967 -62.219 1.00 31.83 137 VAL C C 1
ATOM 3630 O O . VAL C 1 137 ? 24.763 34.934 -62.240 1.00 31.72 137 VAL C O 1
ATOM 3634 N N . LEU C 1 138 ? 24.409 32.702 -62.199 1.00 31.85 138 LEU C N 1
ATOM 3635 C CA . LEU C 1 138 ? 25.812 32.309 -62.175 1.00 31.30 138 LEU C CA 1
ATOM 3636 C C . LEU C 1 138 ? 26.179 31.673 -63.500 1.00 28.83 138 LEU C C 1
ATOM 3637 O O . LEU C 1 138 ? 25.335 31.071 -64.156 1.00 26.22 138 LEU C O 1
ATOM 3642 N N . LYS C 1 139 ? 27.446 31.795 -63.875 1.00 26.86 139 LYS C N 1
ATOM 3643 C CA . LYS C 1 139 ? 27.990 31.057 -65.007 1.00 32.89 139 LYS C CA 1
ATOM 3644 C C . LYS C 1 139 ? 28.954 29.992 -64.503 1.00 28.89 139 LYS C C 1
ATOM 3645 O O . LYS C 1 139 ? 30.075 30.291 -64.084 1.00 28.47 139 LYS C O 1
ATOM 3651 N N . GLY C 1 140 ? 28.499 28.747 -64.516 1.00 26.48 140 GLY C N 1
ATOM 3652 C CA . GLY C 1 140 ? 29.340 27.634 -64.132 1.00 27.58 140 GLY C CA 1
ATOM 3653 C C . GLY C 1 140 ? 29.988 27.008 -65.348 1.00 26.97 140 GLY C C 1
ATOM 3654 O O . GLY C 1 140 ? 29.698 27.391 -66.482 1.00 27.48 140 GLY C O 1
ATOM 3655 N N . GLN C 1 141 ? 30.870 26.047 -65.116 1.00 25.22 141 GLN C N 1
ATOM 3656 C CA . GLN C 1 141 ? 31.533 25.342 -66.208 1.00 28.30 141 GLN C CA 1
ATOM 3657 C C . GLN C 1 141 ? 30.660 24.218 -66.754 1.00 27.32 141 GLN C C 1
ATOM 3658 O O . GLN C 1 141 ? 30.384 23.244 -66.060 1.00 25.86 141 GLN C O 1
ATOM 3664 N N . LYS C 1 142 ? 30.234 24.358 -68.006 1.00 31.48 142 LYS C N 1
ATOM 3665 C CA . LYS C 1 142 ? 29.371 23.371 -68.648 1.00 31.19 142 LYS C CA 1
ATOM 3666 C C . LYS C 1 142 ? 29.972 21.974 -68.672 1.00 35.81 142 LYS C C 1
ATOM 3667 O O . LYS C 1 142 ? 31.189 21.801 -68.613 1.00 37.67 142 LYS C O 1
ATOM 3673 N N . LEU C 1 143 ? 29.102 20.978 -68.779 1.00 35.05 143 LEU C N 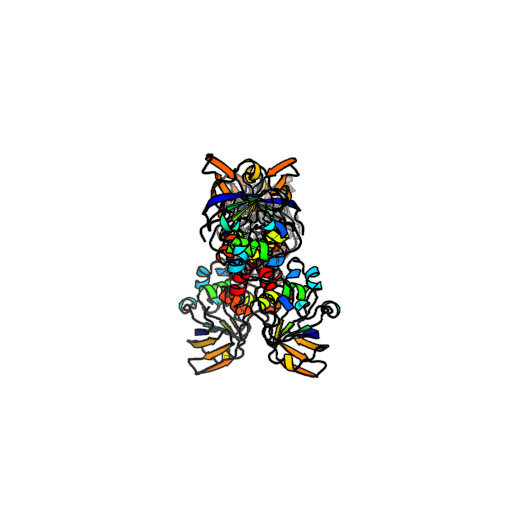1
ATOM 3674 C CA . LEU C 1 143 ? 29.530 19.613 -69.031 1.00 36.87 143 LEU C CA 1
ATOM 3675 C C . LEU C 1 143 ? 29.629 19.387 -70.530 1.00 40.57 143 LEU C C 1
ATOM 3676 O O . LEU C 1 143 ? 28.695 19.723 -71.269 1.00 39.01 143 LEU C O 1
ATOM 3681 N N . PRO C 1 144 ? 30.759 18.812 -70.981 1.00 45.30 144 PRO C N 1
ATOM 3682 C CA . PRO C 1 144 ? 30.986 18.447 -72.386 1.00 42.98 144 PRO C CA 1
ATOM 3683 C C . PRO C 1 144 ? 29.872 17.561 -72.933 1.00 44.27 144 PRO C C 1
ATOM 3684 O O . PRO C 1 144 ? 29.371 16.690 -72.212 1.00 40.38 144 PRO C O 1
ATOM 3688 N N . GLU C 1 145 ? 29.501 17.782 -74.196 1.00 46.30 145 GLU C N 1
ATOM 3689 C CA . GLU C 1 145 ? 28.387 17.057 -74.804 1.00 41.68 145 GLU C CA 1
ATOM 3690 C C . GLU C 1 145 ? 28.593 15.541 -74.753 1.00 42.24 145 GLU C C 1
ATOM 3691 O O . GLU C 1 145 ? 27.627 14.786 -74.652 1.00 45.93 145 GLU C O 1
ATOM 3697 N N . PHE C 1 146 ? 29.843 15.093 -74.792 1.00 39.21 146 PHE C N 1
ATOM 3698 C CA . PHE C 1 146 ? 30.121 13.663 -74.686 1.00 40.16 146 PHE C CA 1
ATOM 3699 C C . PHE C 1 146 ? 29.924 13.167 -73.262 1.00 38.36 146 PHE C C 1
ATOM 3700 O O . PHE C 1 146 ? 29.539 12.017 -73.036 1.00 41.80 146 PHE C O 1
ATOM 3708 N N . MET C 1 147 ? 30.198 14.041 -72.302 1.00 35.45 147 MET C N 1
ATOM 3709 C CA . MET C 1 147 ? 30.037 13.702 -70.890 1.00 43.52 147 MET C CA 1
ATOM 3710 C C . MET C 1 147 ? 28.554 13.574 -70.504 1.00 38.93 147 MET C C 1
ATOM 3711 O O . MET C 1 147 ? 28.176 12.655 -69.768 1.00 30.43 147 MET C O 1
ATOM 3716 N N . MET C 1 148 ? 27.731 14.500 -70.996 1.00 35.89 148 MET C N 1
ATOM 3717 C CA . MET C 1 148 ? 26.279 14.358 -70.922 1.00 34.97 148 MET C CA 1
ATOM 3718 C C . MET C 1 148 ? 25.860 12.982 -71.436 1.00 39.99 148 MET C C 1
ATOM 3719 O O . MET C 1 148 ? 25.056 12.292 -70.813 1.00 38.79 148 MET C O 1
ATOM 3724 N N . GLU C 1 149 ? 26.415 12.587 -72.579 1.00 42.35 149 GLU C N 1
ATOM 3725 C CA . GLU C 1 149 ? 26.091 11.296 -73.178 1.00 41.80 149 GLU C CA 1
ATOM 3726 C C . GLU C 1 149 ? 26.381 10.144 -72.214 1.00 33.61 149 GLU C C 1
ATOM 3727 O O . GLU C 1 149 ? 25.632 9.172 -72.154 1.00 37.14 149 GLU C O 1
ATOM 3733 N N . ILE C 1 150 ? 27.454 10.266 -71.444 1.00 31.63 150 ILE C N 1
ATOM 3734 C CA . ILE C 1 150 ? 27.790 9.250 -70.445 1.00 33.24 150 ILE C CA 1
ATOM 3735 C C . ILE C 1 150 ? 26.806 9.227 -69.262 1.00 37.25 150 ILE C C 1
ATOM 3736 O O . ILE C 1 150 ? 26.396 8.160 -68.793 1.00 31.18 150 ILE C O 1
ATOM 3741 N N . LEU C 1 151 ? 26.437 10.408 -68.775 1.00 34.92 151 LEU C N 1
ATOM 3742 C CA . LEU C 1 151 ? 25.451 10.503 -67.703 1.00 33.68 151 LEU C CA 1
ATOM 3743 C C . LEU C 1 151 ? 24.120 9.947 -68.198 1.00 36.24 151 LEU C C 1
ATOM 3744 O O . LEU C 1 151 ? 23.490 9.127 -67.533 1.00 35.35 151 LEU C O 1
ATOM 3749 N N . GLU C 1 152 ? 23.710 10.398 -69.380 1.00 36.33 152 GLU C N 1
ATOM 3750 C CA . GLU C 1 152 ? 22.484 9.933 -70.015 1.00 38.29 152 GLU C CA 1
ATOM 3751 C C . GLU C 1 152 ? 22.475 8.403 -70.078 1.00 39.60 152 GLU C C 1
ATOM 3752 O O . GLU C 1 152 ? 21.422 7.765 -70.034 1.00 37.55 152 GLU C O 1
ATOM 3758 N N . ALA C 1 153 ? 23.666 7.822 -70.152 1.00 39.25 153 ALA C N 1
ATOM 3759 C CA . ALA C 1 153 ? 23.821 6.377 -70.211 1.00 35.70 153 ALA C CA 1
ATOM 3760 C C . ALA C 1 153 ? 23.769 5.746 -68.826 1.00 36.23 153 ALA C C 1
ATOM 3761 O O . ALA C 1 153 ? 23.641 4.529 -68.701 1.00 39.26 153 ALA C O 1
ATOM 3763 N N . GLY C 1 154 ? 23.884 6.571 -67.788 1.00 39.32 154 GLY C N 1
ATOM 3764 C CA . GLY C 1 154 ? 23.893 6.086 -66.415 1.00 35.62 154 GLY C CA 1
ATOM 3765 C C . GLY C 1 154 ? 25.270 5.926 -65.779 1.00 36.46 154 GLY C C 1
ATOM 3766 O O . GLY C 1 154 ? 25.415 5.275 -64.739 1.00 36.29 154 GLY C O 1
ATOM 3767 N N . GLY C 1 155 ? 26.286 6.523 -66.395 1.00 36.31 155 GLY C N 1
ATOM 3768 C CA . GLY C 1 155 ? 27.646 6.444 -65.878 1.00 41.18 155 GLY C CA 1
ATOM 3769 C C . GLY C 1 155 ? 28.536 5.539 -66.718 1.00 47.41 155 GLY C C 1
ATOM 3770 O O . GLY C 1 155 ? 28.101 5.035 -67.754 1.00 44.43 155 GLY C O 1
ATOM 3771 N N . LEU C 1 156 ? 29.776 5.325 -66.279 1.00 44.44 156 LEU C N 1
ATOM 3772 C CA . LEU C 1 156 ? 30.704 4.491 -67.039 1.00 44.15 156 LEU C CA 1
ATOM 3773 C C . LEU C 1 156 ? 30.590 3.032 -66.644 1.00 50.95 156 LEU C C 1
ATOM 3774 O O . LEU C 1 156 ? 30.759 2.141 -67.477 1.00 57.18 156 LEU C O 1
ATOM 3779 N N . MET C 1 157 ? 30.300 2.783 -65.373 1.00 54.21 157 MET C N 1
ATOM 3780 C CA . MET C 1 157 ? 29.971 1.430 -64.943 1.00 57.61 157 MET C CA 1
ATOM 3781 C C . MET C 1 157 ? 29.050 0.757 -65.973 1.00 57.73 157 MET C C 1
ATOM 3782 O O . MET C 1 157 ? 29.198 -0.433 -66.247 1.00 60.57 157 MET C O 1
ATOM 3784 N N . PRO C 1 158 ? 28.090 1.517 -66.539 1.00 53.48 158 PRO C N 1
ATOM 3785 C CA . PRO C 1 158 ? 27.272 1.002 -67.647 1.00 53.78 158 PRO C CA 1
ATOM 3786 C C . PRO C 1 158 ? 27.759 1.394 -69.049 1.00 54.24 158 PRO C C 1
ATOM 3787 O O . PRO C 1 158 ? 27.981 0.496 -69.855 1.00 57.20 158 PRO C O 1
ATOM 3791 N N . TYR C 1 159 ? 27.903 2.691 -69.333 1.00 52.73 159 TYR C N 1
ATOM 3792 C CA . TYR C 1 159 ? 28.290 3.175 -70.667 1.00 51.91 159 TYR C CA 1
ATOM 3793 C C . TYR C 1 159 ? 29.315 2.270 -71.345 1.00 54.21 159 TYR C C 1
ATOM 3794 O O . TYR C 1 159 ? 29.112 1.829 -72.478 1.00 55.10 159 TYR C O 1
ATOM 3803 N N . LEU C 1 160 ? 30.418 2.010 -70.646 1.00 57.83 160 LEU C N 1
ATOM 3804 C CA . LEU C 1 160 ? 31.478 1.145 -71.155 1.00 58.51 160 LEU C CA 1
ATOM 3805 C C . LEU C 1 160 ? 30.929 -0.240 -71.431 1.00 60.84 160 LEU C C 1
ATOM 3806 O O . LEU C 1 160 ? 31.111 -0.785 -72.518 1.00 65.48 160 LEU C O 1
ATOM 3811 N N . LYS C 1 161 ? 30.249 -0.801 -70.437 1.00 59.88 161 LYS C N 1
ATOM 3812 C CA . LYS C 1 161 ? 29.687 -2.141 -70.552 1.00 65.50 161 LYS C CA 1
ATOM 3813 C C . LYS C 1 161 ? 28.491 -2.201 -71.508 1.00 65.50 161 LYS C C 1
ATOM 3814 O O . LYS C 1 161 ? 27.940 -3.275 -71.752 1.00 66.87 161 LYS C O 1
ATOM 3820 N N . LYS C 1 162 ? 28.096 -1.050 -72.051 1.00 62.04 162 LYS C N 1
ATOM 3821 C CA . LYS C 1 162 ? 27.148 -1.033 -73.162 1.00 65.11 162 LYS C CA 1
ATOM 3822 C C . LYS C 1 162 ? 27.901 -1.238 -74.462 1.00 68.62 162 LYS C C 1
ATOM 3823 O O . LYS C 1 162 ? 27.581 -2.132 -75.240 1.00 70.67 162 LYS C O 1
ATOM 3829 N N . LYS C 1 163 ? 28.906 -0.401 -74.698 1.00 65.13 163 LYS C N 1
ATOM 3830 C CA . LYS C 1 163 ? 29.746 -0.563 -75.878 1.00 69.11 163 LYS C CA 1
ATOM 3831 C C . LYS C 1 163 ? 30.476 -1.913 -75.874 1.00 71.04 163 LYS C C 1
ATOM 3832 O O . LYS C 1 163 ? 30.675 -2.521 -76.930 1.00 68.13 163 LYS C O 1
ATOM 3838 N N . MET C 1 164 ? 30.865 -2.381 -74.689 1.00 68.65 164 MET C N 1
ATOM 3839 C CA . MET C 1 164 ? 31.490 -3.696 -74.555 1.00 72.37 164 MET C CA 1
ATOM 3840 C C . MET C 1 164 ? 30.458 -4.786 -74.828 1.00 74.92 164 MET C C 1
ATOM 3841 O O . MET C 1 164 ? 29.717 -5.190 -73.928 1.00 76.13 164 MET C O 1
ATOM 3846 N N . ALA C 1 165 ? 30.424 -5.237 -76.082 1.00 75.30 165 ALA C N 1
ATOM 3847 C CA . ALA C 1 165 ? 29.478 -6.243 -76.574 1.00 75.28 165 ALA C CA 1
ATOM 3848 C C . ALA C 1 165 ? 28.335 -5.621 -77.377 1.00 73.80 165 ALA C C 1
ATOM 3849 O O . ALA C 1 165 ? 27.326 -6.274 -77.635 1.00 76.21 165 ALA C O 1
ATOM 3851 N N . GLU C 1 166 ? 28.498 -4.362 -77.773 1.00 71.47 166 GLU C N 1
ATOM 3852 C CA . GLU C 1 166 ? 27.507 -3.696 -78.613 1.00 73.66 166 GLU C CA 1
ATOM 3853 C C . GLU C 1 166 ? 28.148 -2.679 -79.551 1.00 74.48 166 GLU C C 1
ATOM 3854 O O . GLU C 1 166 ? 27.472 -2.093 -80.399 1.00 70.73 166 GLU C O 1
ATOM 3860 N N . MET D 1 1 ? 50.337 10.726 -74.133 1.00 43.23 1 MET D N 1
ATOM 3861 C CA . MET D 1 1 ? 50.716 12.031 -74.653 1.00 44.90 1 MET D CA 1
ATOM 3862 C C . MET D 1 1 ? 50.982 12.990 -73.500 1.00 48.68 1 MET D C 1
ATOM 3863 O O . MET D 1 1 ? 51.317 12.561 -72.394 1.00 45.12 1 MET D O 1
ATOM 3868 N N . ARG D 1 2 ? 50.847 14.288 -73.748 1.00 38.08 2 ARG D N 1
ATOM 3869 C CA . ARG D 1 2 ? 51.000 15.229 -72.654 1.00 40.92 2 ARG D CA 1
ATOM 3870 C C . ARG D 1 2 ? 50.172 16.510 -72.763 1.00 40.09 2 ARG D C 1
ATOM 3871 O O . ARG D 1 2 ? 49.303 16.639 -73.633 1.00 37.88 2 ARG D O 1
ATOM 3879 N N . SER D 1 3 ? 50.458 17.447 -71.859 1.00 36.54 3 SER D N 1
ATOM 3880 C CA . SER D 1 3 ? 49.594 18.602 -71.620 1.00 31.31 3 SER D CA 1
ATOM 3881 C C . SER D 1 3 ? 49.541 19.576 -72.786 1.00 30.85 3 SER D C 1
ATOM 3882 O O . SER D 1 3 ? 48.515 20.219 -73.017 1.00 30.06 3 SER D O 1
ATOM 3885 N N . ILE D 1 4 ? 50.650 19.705 -73.504 1.00 27.55 4 ILE D N 1
ATOM 3886 C CA . ILE D 1 4 ? 50.665 20.542 -74.691 1.00 27.63 4 ILE D CA 1
ATOM 3887 C C . ILE D 1 4 ? 50.828 19.705 -75.964 1.00 30.50 4 ILE D C 1
ATOM 3888 O O . ILE D 1 4 ? 51.721 18.856 -76.057 1.00 21.01 4 ILE D O 1
ATOM 3893 N N . ILE D 1 5 ? 49.940 19.946 -76.929 1.00 25.00 5 ILE D N 1
ATOM 3894 C CA . ILE D 1 5 ? 50.083 19.407 -78.274 1.00 23.64 5 ILE D CA 1
ATOM 3895 C C . ILE D 1 5 ? 50.464 20.573 -79.175 1.00 20.00 5 ILE D C 1
ATOM 3896 O O . ILE D 1 5 ? 49.715 21.542 -79.310 1.00 22.17 5 ILE D O 1
ATOM 3901 N N . LYS D 1 6 ? 51.646 20.481 -79.769 1.00 20.43 6 LYS D N 1
ATOM 3902 C CA . LYS D 1 6 ? 52.182 21.537 -80.620 1.00 25.87 6 LYS D CA 1
ATOM 3903 C C . LYS D 1 6 ? 52.315 21.000 -82.050 1.00 24.84 6 LYS D C 1
ATOM 3904 O O . LYS D 1 6 ? 52.884 19.930 -82.253 1.00 24.19 6 LYS D O 1
ATOM 3910 N N . GLY D 1 7 ? 51.801 21.725 -83.041 1.00 20.41 7 GLY D N 1
ATOM 3911 C CA . GLY D 1 7 ? 51.925 21.259 -84.413 1.00 20.29 7 GLY D CA 1
ATOM 3912 C C . GLY D 1 7 ? 51.488 22.268 -85.452 1.00 17.79 7 GLY D C 1
ATOM 3913 O O . GLY D 1 7 ? 50.863 23.278 -85.115 1.00 18.18 7 GLY D O 1
ATOM 3914 N N . ARG D 1 8 ? 51.810 22.003 -86.716 1.00 16.25 8 ARG D N 1
ATOM 3915 C CA . ARG D 1 8 ? 51.369 22.894 -87.785 1.00 13.74 8 ARG D CA 1
ATOM 3916 C C . ARG D 1 8 ? 49.992 22.465 -88.295 1.00 14.59 8 ARG D C 1
ATOM 3917 O O . ARG D 1 8 ? 49.628 21.283 -88.249 1.00 13.62 8 ARG D O 1
ATOM 3925 N N . VAL D 1 9 ? 49.222 23.436 -88.771 1.00 12.33 9 VAL D N 1
ATOM 3926 C CA . VAL D 1 9 ? 47.820 23.216 -89.092 1.00 10.23 9 VAL D CA 1
ATOM 3927 C C . VAL D 1 9 ? 47.529 22.953 -90.564 1.00 11.02 9 VAL D C 1
ATOM 3928 O O . VAL D 1 9 ? 48.056 23.645 -91.442 1.00 13.08 9 VAL D O 1
ATOM 3932 N N . TRP D 1 10 ? 46.672 21.964 -90.819 1.00 11.54 10 TRP D N 1
ATOM 3933 C CA . TRP D 1 10 ? 46.028 21.788 -92.118 1.00 10.54 10 TRP D CA 1
ATOM 3934 C C . TRP D 1 10 ? 44.561 22.140 -91.946 1.00 13.06 10 TRP D C 1
ATOM 3935 O O . TRP D 1 10 ? 43.909 21.688 -90.999 1.00 12.20 10 TRP D O 1
ATOM 3946 N N . LYS D 1 11 ? 44.022 22.945 -92.852 1.00 11.37 11 LYS D N 1
ATOM 3947 C CA . LYS D 1 11 ? 42.712 23.522 -92.595 1.00 11.45 11 LYS D CA 1
ATOM 3948 C C . LYS D 1 11 ? 41.675 23.031 -93.594 1.00 11.66 11 LYS D C 1
ATOM 3949 O O . LYS D 1 11 ? 41.962 22.919 -94.778 1.00 11.97 11 LYS D O 1
ATOM 3955 N N . PHE D 1 12 ? 40.480 22.724 -93.097 1.00 10.29 12 PHE D N 1
ATOM 3956 C CA . PHE D 1 12 ? 39.345 22.351 -93.934 1.00 14.74 12 PHE D CA 1
ATOM 3957 C C . PHE D 1 12 ? 38.114 23.138 -93.481 1.00 12.41 12 PHE D C 1
ATOM 3958 O O . PHE D 1 12 ? 38.114 23.741 -92.408 1.00 9.93 12 PHE D O 1
ATOM 3966 N N . GLY D 1 13 ? 37.070 23.120 -94.296 1.00 12.42 13 GLY D N 1
ATOM 3967 C CA . GLY D 1 13 ? 35.943 24.004 -94.084 1.00 15.46 13 GLY D CA 1
ATOM 3968 C C . GLY D 1 13 ? 34.778 23.417 -93.314 1.00 11.40 13 GLY D C 1
ATOM 3969 O O . GLY D 1 13 ? 34.948 22.694 -92.325 1.00 10.90 13 GLY D O 1
ATOM 3970 N N . ASN D 1 14 ? 33.581 23.743 -93.783 1.00 10.76 14 ASN D N 1
ATOM 3971 C CA . ASN D 1 14 ? 32.343 23.407 -93.095 1.00 11.39 14 ASN D CA 1
ATOM 3972 C C . ASN D 1 14 ? 31.654 22.157 -93.618 1.00 14.85 14 ASN D C 1
ATOM 3973 O O . ASN D 1 14 ? 31.653 21.892 -94.826 1.00 11.31 14 ASN D O 1
ATOM 3978 N N . ASN D 1 15 ? 31.040 21.410 -92.705 1.00 7.92 15 ASN D N 1
ATOM 3979 C CA . ASN D 1 15 ? 30.323 20.203 -93.074 1.00 9.60 15 ASN D CA 1
ATOM 3980 C C . ASN D 1 15 ? 31.237 19.266 -93.860 1.00 11.10 15 ASN D C 1
ATOM 3981 O O . ASN D 1 15 ? 30.808 18.644 -94.838 1.00 12.29 15 ASN D O 1
ATOM 3986 N N . VAL D 1 16 ? 32.501 19.173 -93.443 1.00 9.79 16 VAL D N 1
ATOM 3987 C CA . VAL D 1 16 ? 33.437 18.252 -94.081 1.00 8.93 16 VAL D CA 1
ATOM 3988 C C . VAL D 1 16 ? 33.002 16.834 -93.701 1.00 10.85 16 VAL D C 1
ATOM 3989 O O . VAL D 1 16 ? 33.021 16.483 -92.526 1.00 8.94 16 VAL D O 1
ATOM 3993 N N . ASP D 1 17 ? 32.595 16.029 -94.683 1.00 8.72 17 ASP D N 1
ATOM 3994 C CA . ASP D 1 17 ? 31.939 14.769 -94.360 1.00 12.26 17 ASP D CA 1
ATOM 3995 C C . ASP D 1 17 ? 32.847 13.539 -94.374 1.00 11.21 17 ASP D C 1
ATOM 3996 O O . ASP D 1 17 ? 34.030 13.623 -94.688 1.00 8.59 17 ASP D O 1
ATOM 4001 N N . THR D 1 18 ? 32.281 12.394 -94.016 1.00 10.88 18 THR D N 1
ATOM 4002 C CA . THR D 1 18 ? 33.072 11.174 -93.905 1.00 12.11 18 THR D CA 1
ATOM 4003 C C . THR D 1 18 ? 33.694 10.767 -95.249 1.00 10.55 18 THR D C 1
ATOM 4004 O O . THR D 1 18 ? 34.760 10.168 -95.269 1.00 9.97 18 THR D O 1
ATOM 4008 N N . ASP D 1 19 ? 33.033 11.113 -96.358 1.00 12.34 19 ASP D N 1
ATOM 4009 C CA . ASP D 1 19 ? 33.577 10.872 -97.707 1.00 13.19 19 ASP D CA 1
ATOM 4010 C C . ASP D 1 19 ? 34.772 11.790 -98.011 1.00 14.66 19 ASP D C 1
ATOM 4011 O O . ASP D 1 19 ? 35.690 11.419 -98.757 1.00 14.83 19 ASP D O 1
ATOM 4016 N N . ALA D 1 20 ? 34.780 12.985 -97.429 1.00 11.24 20 ALA D N 1
ATOM 4017 C CA . ALA D 1 20 ? 35.954 13.856 -97.559 1.00 10.98 20 ALA D CA 1
ATOM 4018 C C . ALA D 1 20 ? 37.156 13.302 -96.794 1.00 10.53 20 ALA D C 1
ATOM 4019 O O . ALA D 1 20 ? 38.303 13.408 -97.239 1.00 10.58 20 ALA D O 1
ATOM 4021 N N . ILE D 1 21 ? 36.887 12.713 -95.636 1.00 10.37 21 ILE D N 1
ATOM 4022 C CA . ILE D 1 21 ? 37.952 12.276 -94.735 1.00 9.52 21 ILE D CA 1
ATOM 4023 C C . ILE D 1 21 ? 38.521 10.901 -95.124 1.00 9.48 21 ILE D C 1
ATOM 4024 O O . ILE D 1 21 ? 39.732 10.644 -95.044 1.00 8.10 21 ILE D O 1
ATOM 4029 N N . LEU D 1 22 ? 37.643 10.010 -95.556 1.00 10.04 22 LEU D N 1
ATOM 4030 C CA . LEU D 1 22 ? 38.076 8.671 -95.897 1.00 9.69 22 LEU D CA 1
ATOM 4031 C C . LEU D 1 22 ? 37.109 8.120 -96.920 1.00 8.90 22 LEU D C 1
ATOM 4032 O O . LEU D 1 22 ? 36.074 7.574 -96.557 1.00 11.52 22 LEU D O 1
ATOM 4037 N N . PRO D 1 23 ? 37.432 8.281 -98.213 1.00 9.70 23 PRO D N 1
ATOM 4038 C CA . PRO D 1 23 ? 36.512 7.890 -99.294 1.00 11.07 23 PRO D CA 1
ATOM 4039 C C . PRO D 1 23 ? 36.038 6.425 -99.210 1.00 12.26 23 PRO D C 1
ATOM 4040 O O . PRO D 1 23 ? 36.784 5.561 -98.753 1.00 10.62 23 PRO D O 1
ATOM 4044 N N . ALA D 1 24 ? 34.815 6.169 -99.670 1.00 11.00 24 ALA D N 1
ATOM 4045 C CA . ALA D 1 24 ? 34.169 4.870 -99.522 1.00 14.26 24 ALA D CA 1
ATOM 4046 C C . ALA D 1 24 ? 34.956 3.729 -100.166 1.00 13.67 24 ALA D C 1
ATOM 4047 O O . ALA D 1 24 ? 34.878 2.593 -99.722 1.00 11.99 24 ALA D O 1
ATOM 4049 N N . ARG D 1 25 ? 35.716 4.027 -101.206 1.00 12.59 25 ARG D N 1
ATOM 4050 C CA . ARG D 1 25 ? 36.516 2.984 -101.828 1.00 16.08 25 ARG D CA 1
ATOM 4051 C C . ARG D 1 25 ? 37.544 2.355 -100.861 1.00 14.39 25 ARG D C 1
ATOM 4052 O O . ARG D 1 25 ? 37.988 1.232 -101.074 1.00 14.41 25 ARG D O 1
ATOM 4060 N N . TYR D 1 26 ? 37.909 3.066 -99.794 1.00 13.20 26 TYR D N 1
ATOM 4061 C CA . TYR D 1 26 ? 38.901 2.542 -98.855 1.00 11.85 26 TYR D CA 1
ATOM 4062 C C . TYR D 1 26 ? 38.312 1.742 -97.695 1.00 14.91 26 TYR D C 1
ATOM 4063 O O . TYR D 1 26 ? 39.051 1.253 -96.834 1.00 13.25 26 TYR D O 1
ATOM 4072 N N . LEU D 1 27 ? 36.989 1.570 -97.689 1.00 11.27 27 LEU D N 1
ATOM 4073 C CA . LEU D 1 27 ? 36.339 0.765 -96.653 1.00 17.37 27 LEU D CA 1
ATOM 4074 C C . LEU D 1 27 ? 36.841 -0.678 -96.650 1.00 14.53 27 LEU D C 1
ATOM 4075 O O . LEU D 1 27 ? 36.749 -1.375 -95.646 1.00 14.02 27 LEU D O 1
ATOM 4080 N N . VAL D 1 28 ? 37.383 -1.107 -97.782 1.00 14.58 28 VAL D N 1
ATOM 4081 C CA . VAL D 1 28 ? 37.965 -2.435 -97.897 1.00 17.61 28 VAL D CA 1
ATOM 4082 C C . VAL D 1 28 ? 39.100 -2.642 -96.882 1.00 18.16 28 VAL D C 1
ATOM 4083 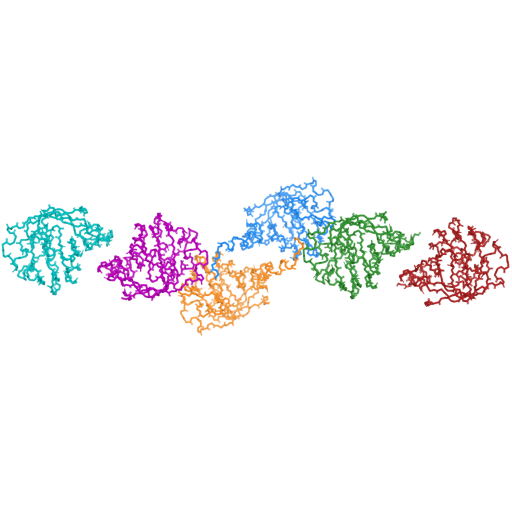O O . VAL D 1 28 ? 39.412 -3.773 -96.513 1.00 19.00 28 VAL D O 1
ATOM 4087 N N . TYR D 1 29 ? 39.705 -1.547 -96.412 1.00 19.63 29 TYR D N 1
ATOM 4088 C CA . TYR D 1 29 ? 40.801 -1.629 -95.446 1.00 14.39 29 TYR D CA 1
ATOM 4089 C C . TYR D 1 29 ? 40.316 -1.394 -94.019 1.00 18.23 29 TYR D C 1
ATOM 4090 O O . TYR D 1 29 ? 39.484 -0.520 -93.781 1.00 18.16 29 TYR D O 1
ATOM 4099 N N . THR D 1 30 ? 40.845 -2.156 -93.065 1.00 15.61 30 THR D N 1
ATOM 4100 C CA . THR D 1 30 ? 40.452 -1.971 -91.671 1.00 17.09 30 THR D CA 1
ATOM 4101 C C . THR D 1 30 ? 41.587 -1.616 -90.710 1.00 14.86 30 THR D C 1
ATOM 4102 O O . THR D 1 30 ? 41.328 -1.310 -89.553 1.00 18.80 30 THR D O 1
ATOM 4106 N N . LYS D 1 31 ? 42.835 -1.658 -91.174 1.00 16.74 31 LYS D N 1
ATOM 4107 C CA . LYS D 1 31 ? 43.973 -1.310 -90.317 1.00 14.76 31 LYS D CA 1
ATOM 4108 C C . LYS D 1 31 ? 44.282 0.198 -90.319 1.00 15.40 31 LYS D C 1
ATOM 4109 O O . LYS D 1 31 ? 44.212 0.859 -91.364 1.00 12.80 31 LYS D O 1
ATOM 4115 N N . PRO D 1 32 ? 44.632 0.744 -89.150 1.00 13.46 32 PRO D N 1
ATOM 4116 C CA . PRO D 1 32 ? 44.997 2.165 -89.110 1.00 16.73 32 PRO D CA 1
ATOM 4117 C C . PRO D 1 32 ? 46.172 2.473 -90.043 1.00 15.65 32 PRO D C 1
ATOM 4118 O O . PRO D 1 32 ? 46.196 3.545 -90.669 1.00 11.52 32 PRO D O 1
ATOM 4122 N N . GLU D 1 33 ? 47.118 1.536 -90.148 1.00 15.80 33 GLU D N 1
ATOM 4123 C CA . GLU D 1 33 ? 48.298 1.726 -90.997 1.00 14.04 33 GLU D CA 1
ATOM 4124 C C . GLU D 1 33 ? 47.929 1.821 -92.463 1.00 12.25 33 GLU D C 1
ATOM 4125 O O . GLU D 1 33 ? 48.589 2.525 -93.244 1.00 13.45 33 GLU D O 1
ATOM 4131 N N . GLU D 1 34 ? 46.880 1.109 -92.854 1.00 9.72 34 GLU D N 1
ATOM 4132 C CA . GLU D 1 34 ? 46.422 1.177 -94.239 1.00 11.79 34 GLU D CA 1
ATOM 4133 C C . GLU D 1 34 ? 45.595 2.435 -94.469 1.00 11.18 34 GLU D C 1
ATOM 4134 O O . GLU D 1 34 ? 45.751 3.111 -95.479 1.00 10.57 34 GLU D O 1
ATOM 4140 N N . LEU D 1 35 ? 44.689 2.723 -93.539 1.00 8.86 35 LEU D N 1
ATOM 4141 C CA . LEU D 1 35 ? 43.781 3.856 -93.717 1.00 12.07 35 LEU D CA 1
ATOM 4142 C C . LEU D 1 35 ? 44.550 5.173 -93.730 1.00 11.21 35 LEU D C 1
ATOM 4143 O O . LEU D 1 35 ? 44.145 6.131 -94.392 1.00 11.80 35 LEU D O 1
ATOM 4148 N N . ALA D 1 36 ? 45.672 5.197 -93.012 1.00 11.08 36 ALA D N 1
ATOM 4149 C CA . ALA D 1 36 ? 46.505 6.394 -92.873 1.00 10.08 36 ALA D CA 1
ATOM 4150 C C . ALA D 1 36 ? 46.919 6.960 -94.216 1.00 14.04 36 ALA D C 1
ATOM 4151 O O . ALA D 1 36 ? 47.160 8.165 -94.345 1.00 12.67 36 ALA D O 1
ATOM 4153 N N . GLN D 1 37 ? 46.984 6.091 -95.219 1.00 10.54 37 GLN D N 1
ATOM 4154 C CA . GLN D 1 37 ? 47.452 6.483 -96.538 1.00 12.15 37 GLN D CA 1
ATOM 4155 C C . GLN D 1 37 ? 46.416 7.267 -97.338 1.00 11.52 37 GLN D C 1
ATOM 4156 O O . GLN D 1 37 ? 46.723 7.786 -98.407 1.00 11.90 37 GLN D O 1
ATOM 4162 N N . PHE D 1 38 ? 45.189 7.322 -96.841 1.00 9.78 38 PHE D N 1
ATOM 4163 C CA . PHE D 1 38 ? 44.113 7.895 -97.623 1.00 13.70 38 PHE D CA 1
ATOM 4164 C C . PHE D 1 38 ? 43.354 8.999 -96.911 1.00 10.84 38 PHE D C 1
ATOM 4165 O O . PHE D 1 38 ? 42.311 9.423 -97.386 1.00 10.30 38 PHE D O 1
ATOM 4173 N N . VAL D 1 39 ? 43.875 9.445 -95.775 1.00 9.33 39 VAL D N 1
ATOM 4174 C CA . VAL D 1 39 ? 43.233 10.496 -94.998 1.00 10.30 39 VAL D CA 1
ATOM 4175 C C . VAL D 1 39 ? 43.013 11.761 -95.826 1.00 9.41 39 VAL D C 1
ATOM 4176 O O . VAL D 1 39 ? 43.911 12.215 -96.542 1.00 12.06 39 VAL D O 1
ATOM 4180 N N . MET D 1 40 ? 41.809 12.304 -95.721 1.00 8.65 40 MET D N 1
ATOM 4181 C CA . MET D 1 40 ? 41.442 13.570 -96.344 1.00 11.12 40 MET D CA 1
ATOM 4182 C C . MET D 1 40 ? 41.459 13.573 -97.879 1.00 10.51 40 MET D C 1
ATOM 4183 O O . MET D 1 40 ? 41.281 14.619 -98.501 1.00 11.50 40 MET D O 1
ATOM 4188 N N . THR D 1 41 ? 41.644 12.409 -98.489 1.00 10.63 41 THR D N 1
ATOM 4189 C CA . THR D 1 41 ? 41.768 12.348 -99.952 1.00 12.63 41 THR D CA 1
ATOM 4190 C C . THR D 1 41 ? 40.486 12.706 -100.711 1.00 14.03 41 THR D C 1
ATOM 4191 O O . THR D 1 41 ? 40.545 13.044 -101.885 1.00 14.03 41 THR D O 1
ATOM 4195 N N . GLY D 1 42 ? 39.332 12.616 -100.058 1.00 10.55 42 GLY D N 1
ATOM 4196 C CA . GLY D 1 42 ? 38.116 13.129 -100.660 1.00 12.96 42 GLY D CA 1
ATOM 4197 C C . GLY D 1 42 ? 38.191 14.638 -100.868 1.00 15.90 42 GLY D C 1
ATOM 4198 O O . GLY D 1 42 ? 37.754 15.169 -101.897 1.00 20.24 42 GLY D O 1
ATOM 4199 N N . ALA D 1 43 ? 38.751 15.339 -99.888 1.00 14.90 43 ALA D N 1
ATOM 4200 C CA . ALA D 1 43 ? 38.883 16.782 -99.966 1.00 13.36 43 ALA D CA 1
ATOM 4201 C C . ALA D 1 43 ? 40.140 17.161 -100.745 1.00 15.26 43 ALA D C 1
ATOM 4202 O O . ALA D 1 43 ? 40.165 18.183 -101.415 1.00 16.22 43 ALA D O 1
ATOM 4204 N N . ASP D 1 44 ? 41.186 16.345 -100.642 1.00 14.03 44 ASP D N 1
ATOM 4205 C CA . ASP D 1 44 ? 42.506 16.702 -101.185 1.00 13.56 44 ASP D CA 1
ATOM 4206 C C . ASP D 1 44 ? 43.292 15.443 -101.476 1.00 14.13 44 ASP D C 1
ATOM 4207 O O . ASP D 1 44 ? 43.845 14.832 -100.579 1.00 12.17 44 ASP D O 1
ATOM 4212 N N . PRO D 1 45 ? 43.328 15.047 -102.752 1.00 14.48 45 PRO D N 1
ATOM 4213 C CA . PRO D 1 45 ? 43.936 13.794 -103.208 1.00 14.83 45 PRO D CA 1
ATOM 4214 C C . PRO D 1 45 ? 45.411 13.687 -102.834 1.00 17.36 45 PRO D C 1
ATOM 4215 O O . PRO D 1 45 ? 45.939 12.587 -102.728 1.00 19.73 45 PRO D O 1
ATOM 4219 N N . ASP D 1 46 ? 46.074 14.819 -102.635 1.00 18.06 46 ASP D N 1
ATOM 4220 C CA . ASP D 1 46 ? 47.498 14.791 -102.290 1.00 20.84 46 ASP D CA 1
ATOM 4221 C C . ASP D 1 46 ? 47.749 14.900 -100.790 1.00 20.21 46 ASP D C 1
ATOM 4222 O O . ASP D 1 46 ? 48.906 14.917 -100.372 1.00 20.61 46 ASP D O 1
ATOM 4227 N N . PHE D 1 47 ? 46.691 14.999 -99.985 1.00 14.57 47 PHE D N 1
ATOM 4228 C CA . PHE D 1 47 ? 46.895 15.233 -98.549 1.00 15.17 47 PHE D CA 1
ATOM 4229 C C . PHE D 1 47 ? 47.905 14.264 -97.902 1.00 13.46 47 PHE D C 1
ATOM 4230 O O . PHE D 1 47 ? 48.760 14.691 -97.133 1.00 13.17 47 PHE D O 1
ATOM 4238 N N . PRO D 1 48 ? 47.826 12.962 -98.222 1.00 13.19 48 PRO D N 1
ATOM 4239 C CA . PRO D 1 48 ? 48.777 12.039 -97.596 1.00 14.85 48 PRO D CA 1
ATOM 4240 C C . PRO D 1 48 ? 50.235 12.345 -97.958 1.00 18.83 48 PRO D C 1
ATOM 4241 O O . PRO D 1 48 ? 51.134 11.938 -97.225 1.00 17.92 48 PRO D O 1
ATOM 4245 N N . LYS D 1 49 ? 50.464 13.048 -99.065 1.00 15.93 49 LYS D N 1
ATOM 4246 C CA . LYS D 1 49 ? 51.827 13.413 -99.458 1.00 21.05 49 LYS D CA 1
ATOM 4247 C C . LYS D 1 49 ? 52.310 14.665 -98.714 1.00 22.52 49 LYS D C 1
ATOM 4248 O O . LYS D 1 49 ? 53.498 14.978 -98.720 1.00 23.84 49 LYS D O 1
ATOM 4254 N N . LYS D 1 50 ? 51.385 15.372 -98.071 1.00 16.40 50 LYS D N 1
ATOM 4255 C CA . LYS D 1 50 ? 51.711 16.622 -97.388 1.00 18.13 50 LYS D CA 1
ATOM 4256 C C . LYS D 1 50 ? 51.785 16.450 -95.874 1.00 17.04 50 LYS D C 1
ATOM 4257 O O . LYS D 1 50 ? 52.676 16.997 -95.219 1.00 16.73 50 LYS D O 1
ATOM 4263 N N . VAL D 1 51 ? 50.817 15.727 -95.316 1.00 15.20 51 VAL D N 1
ATOM 4264 C CA . VAL D 1 51 ? 50.690 15.624 -93.863 1.00 14.63 51 VAL D CA 1
ATOM 4265 C C . VAL D 1 51 ? 51.829 14.799 -93.278 1.00 14.82 51 VAL D C 1
ATOM 4266 O O . VAL D 1 51 ? 52.327 13.869 -93.916 1.00 14.53 51 VAL D O 1
ATOM 4270 N N . LYS D 1 52 ? 52.230 15.144 -92.063 1.00 15.45 52 LYS D N 1
ATOM 4271 C CA . LYS D 1 52 ? 53.201 14.351 -91.317 1.00 17.39 52 LYS D CA 1
ATOM 4272 C C . LYS D 1 52 ? 52.658 14.084 -89.912 1.00 17.84 52 LYS D C 1
ATOM 4273 O O . LYS D 1 52 ? 51.910 14.902 -89.373 1.00 16.14 52 LYS D O 1
ATOM 4279 N N . PRO D 1 53 ? 53.037 12.944 -89.311 1.00 16.62 53 PRO D N 1
ATOM 4280 C CA . PRO D 1 53 ? 52.634 12.650 -87.930 1.00 17.90 53 PRO D CA 1
ATOM 4281 C C . PRO D 1 53 ? 52.916 13.849 -87.025 1.00 18.17 53 PRO D C 1
ATOM 4282 O O . PRO D 1 53 ? 54.001 14.421 -87.099 1.00 14.18 53 PRO D O 1
ATOM 4286 N N . GLY D 1 54 ? 51.939 14.227 -86.203 1.00 17.40 54 GLY D N 1
ATOM 4287 C CA . GLY D 1 54 ? 52.089 15.348 -85.291 1.00 15.92 54 GLY D CA 1
ATOM 4288 C C . GLY D 1 54 ? 51.325 16.568 -85.775 1.00 17.18 54 GLY D C 1
ATOM 4289 O O . GLY D 1 54 ? 50.998 17.462 -84.988 1.00 15.82 54 GLY D O 1
ATOM 4290 N N . ASP D 1 55 ? 51.055 16.627 -87.077 1.00 14.05 55 ASP D N 1
ATOM 4291 C CA . ASP D 1 55 ? 50.320 17.761 -87.619 1.00 13.08 55 ASP D CA 1
ATOM 4292 C C . ASP D 1 55 ? 48.921 17.808 -87.006 1.00 13.00 55 ASP D C 1
ATOM 4293 O O . ASP D 1 55 ? 48.394 16.795 -86.526 1.00 9.99 55 ASP D O 1
ATOM 4298 N N . ILE D 1 56 ? 48.340 18.999 -87.035 1.00 12.18 56 ILE D N 1
ATOM 4299 C CA . ILE D 1 56 ? 47.020 19.264 -86.497 1.00 10.47 56 ILE D CA 1
ATOM 4300 C C . ILE D 1 56 ? 46.062 19.573 -87.648 1.00 12.30 56 ILE D C 1
ATOM 4301 O O . ILE D 1 56 ? 46.433 20.253 -88.625 1.00 9.75 56 ILE D O 1
ATOM 4306 N N . ILE D 1 57 ? 44.836 19.070 -87.537 1.00 8.47 57 ILE D N 1
ATOM 4307 C CA . ILE D 1 57 ? 43.776 19.464 -88.457 1.00 10.53 57 ILE D CA 1
ATOM 4308 C C . ILE D 1 57 ? 42.807 20.435 -87.778 1.00 13.42 57 ILE D C 1
ATOM 4309 O O . ILE D 1 57 ? 42.334 20.181 -86.668 1.00 10.88 57 ILE D O 1
ATOM 4314 N N . VAL D 1 58 ? 42.536 21.551 -88.448 1.00 11.01 58 VAL D N 1
ATOM 4315 C CA . VAL D 1 58 ? 41.490 22.483 -88.030 1.00 9.91 58 VAL D CA 1
ATOM 4316 C C . VAL D 1 58 ? 40.325 22.433 -89.022 1.00 13.19 58 VAL D C 1
ATOM 4317 O O . VAL D 1 58 ? 40.525 22.520 -90.239 1.00 11.39 58 VAL D O 1
ATOM 4321 N N . GLY D 1 59 ? 39.116 22.264 -88.498 1.00 10.88 59 GLY D N 1
ATOM 4322 C CA . GLY D 1 59 ? 37.930 22.171 -89.324 1.00 11.68 59 GLY D CA 1
ATOM 4323 C C . GLY D 1 59 ? 36.908 23.235 -88.945 1.00 10.81 59 GLY D C 1
ATOM 4324 O O . GLY D 1 59 ? 37.030 23.879 -87.908 1.00 15.24 59 GLY D O 1
ATOM 4325 N N . GLY D 1 60 ? 35.904 23.423 -89.793 1.00 12.78 60 GLY D N 1
ATOM 4326 C CA . GLY D 1 60 ? 34.832 24.361 -89.510 1.00 14.20 60 GLY D CA 1
ATOM 4327 C C . GLY D 1 60 ? 33.716 23.680 -88.739 1.00 13.03 60 GLY D C 1
ATOM 4328 O O . GLY D 1 60 ? 33.989 22.813 -87.897 1.00 13.68 60 GLY D O 1
ATOM 4329 N N . LYS D 1 61 ? 32.464 24.049 -89.025 1.00 12.19 61 LYS D N 1
ATOM 4330 C CA . LYS D 1 61 ? 31.323 23.465 -88.317 1.00 13.39 61 LYS D CA 1
ATOM 4331 C C . LYS D 1 61 ? 31.057 22.025 -88.754 1.00 11.30 61 LYS D C 1
ATOM 4332 O O . LYS D 1 61 ? 31.340 21.640 -89.889 1.00 13.36 61 LYS D O 1
ATOM 4338 N N . ASN D 1 62 ? 30.512 21.235 -87.842 1.00 11.38 62 ASN D N 1
ATOM 4339 C CA . ASN D 1 62 ? 29.969 19.924 -88.185 1.00 13.42 62 ASN D CA 1
ATOM 4340 C C . ASN D 1 62 ? 30.988 19.001 -88.868 1.00 11.95 62 ASN D C 1
ATOM 4341 O O . ASN D 1 62 ? 30.650 18.288 -89.809 1.00 11.99 62 ASN D O 1
ATOM 4346 N N . PHE D 1 63 ? 32.228 19.017 -88.388 1.00 11.42 63 PHE D N 1
ATOM 4347 C CA . PHE D 1 63 ? 33.298 18.213 -88.972 1.00 10.30 63 PHE D CA 1
ATOM 4348 C C . PHE D 1 63 ? 33.014 16.733 -88.751 1.00 9.93 63 PHE D C 1
ATOM 4349 O O . PHE D 1 63 ? 32.637 16.334 -87.663 1.00 11.22 63 PHE D O 1
ATOM 4357 N N . GLY D 1 64 ? 33.180 15.937 -89.799 1.00 10.07 64 GLY D N 1
ATOM 4358 C CA . GLY D 1 64 ? 32.989 14.497 -89.728 1.00 11.53 64 GLY D CA 1
ATOM 4359 C C . GLY D 1 64 ? 31.552 14.049 -89.915 1.00 10.54 64 GLY D C 1
ATOM 4360 O O . GLY D 1 64 ? 31.197 12.944 -89.525 1.00 9.23 64 GLY D O 1
ATOM 4361 N N . CYS D 1 65 ? 30.726 14.908 -90.504 1.00 11.09 65 CYS D N 1
ATOM 4362 C CA . CYS D 1 65 ? 29.294 14.619 -90.673 1.00 15.33 65 CYS D CA 1
ATOM 4363 C C . CYS D 1 65 ? 29.038 13.504 -91.690 1.00 12.10 65 CYS D C 1
ATOM 4364 O O . CYS D 1 65 ? 29.839 13.264 -92.581 1.00 11.73 65 CYS D O 1
ATOM 4367 N N . GLY D 1 66 ? 27.916 12.817 -91.533 1.00 16.51 66 GLY D N 1
ATOM 4368 C CA . GLY D 1 66 ? 27.645 11.584 -92.257 1.00 17.04 66 GLY D CA 1
ATOM 4369 C C . GLY D 1 66 ? 27.227 10.466 -91.314 1.00 15.04 66 GLY D C 1
ATOM 4370 O O . GLY D 1 66 ? 27.381 10.564 -90.088 1.00 17.51 66 GLY D O 1
ATOM 4371 N N . SER D 1 67 ? 26.671 9.396 -91.866 1.00 21.32 67 SER D N 1
ATOM 4372 C CA . SER D 1 67 ? 26.373 8.226 -91.049 1.00 19.47 67 SER D CA 1
ATOM 4373 C C . SER D 1 67 ? 27.704 7.630 -90.575 1.00 19.85 67 SER D C 1
ATOM 4374 O O . SER D 1 67 ? 28.777 8.051 -91.030 1.00 15.65 67 SER D O 1
ATOM 4377 N N . SER D 1 68 ? 27.635 6.662 -89.663 1.00 15.82 68 SER D N 1
ATOM 4378 C CA . SER D 1 68 ? 28.836 6.171 -89.002 1.00 20.17 68 SER D CA 1
ATOM 4379 C C . SER D 1 68 ? 29.873 5.671 -90.009 1.00 19.19 68 SER D C 1
ATOM 4380 O O . SER D 1 68 ? 29.562 4.888 -90.915 1.00 19.81 68 SER D O 1
ATOM 4383 N N . ARG D 1 69 ? 31.099 6.161 -89.859 1.00 13.81 69 ARG D N 1
ATOM 4384 C CA . ARG D 1 69 ? 32.216 5.603 -90.587 1.00 17.26 69 ARG D CA 1
ATOM 4385 C C . ARG D 1 69 ? 33.441 5.626 -89.683 1.00 15.42 69 ARG D C 1
ATOM 4386 O O . ARG D 1 69 ? 34.223 6.569 -89.714 1.00 11.69 69 ARG D O 1
ATOM 4394 N N . GLU D 1 70 ? 33.591 4.582 -88.869 1.00 13.69 70 GLU D N 1
ATOM 4395 C CA . GLU D 1 70 ? 34.691 4.527 -87.910 1.00 13.91 70 GLU D CA 1
ATOM 4396 C C . GLU D 1 70 ? 36.061 4.595 -88.591 1.00 12.11 70 GLU D C 1
ATOM 4397 O O . GLU D 1 70 ? 37.020 5.104 -88.014 1.00 9.87 70 GLU D O 1
ATOM 4403 N N . HIS D 1 71 ? 36.138 4.115 -89.832 1.00 11.46 71 HIS D N 1
ATOM 4404 C CA . HIS D 1 71 ? 37.372 4.228 -90.614 1.00 13.83 71 HIS D CA 1
ATOM 4405 C C . HIS D 1 71 ? 37.913 5.662 -90.684 1.00 11.66 71 HIS D C 1
ATOM 4406 O O . HIS D 1 71 ? 39.111 5.860 -90.801 1.00 11.05 71 HIS D O 1
ATOM 4413 N N . ALA D 1 72 ? 37.028 6.657 -90.656 1.00 12.42 72 ALA D N 1
ATOM 4414 C CA . ALA D 1 72 ? 37.455 8.048 -90.839 1.00 11.92 72 ALA D CA 1
ATOM 4415 C C . ALA D 1 72 ? 38.355 8.522 -89.678 1.00 11.48 72 ALA D C 1
ATOM 4416 O O . ALA D 1 72 ? 39.507 8.884 -89.890 1.00 11.66 72 ALA D O 1
ATOM 4418 N N . PRO D 1 73 ? 37.843 8.490 -88.435 1.00 12.41 73 PRO D N 1
ATOM 4419 C CA . PRO D 1 73 ? 38.764 8.842 -87.354 1.00 13.64 73 PRO D CA 1
ATOM 4420 C C . PRO D 1 73 ? 39.901 7.816 -87.246 1.00 12.41 73 PRO D C 1
ATOM 4421 O O . PRO D 1 73 ? 41.004 8.172 -86.828 1.00 10.64 73 PRO D O 1
ATOM 4425 N N . LEU D 1 74 ? 39.652 6.571 -87.636 1.00 10.95 74 LEU D N 1
ATOM 4426 C CA . LEU D 1 74 ? 40.718 5.577 -87.539 1.00 13.52 74 LEU D CA 1
ATOM 4427 C C . LEU D 1 74 ? 41.890 5.974 -88.431 1.00 9.52 74 LEU D C 1
ATOM 4428 O O . LEU D 1 74 ? 43.048 5.846 -88.039 1.00 11.34 74 LEU D O 1
ATOM 4433 N N . GLY D 1 75 ? 41.589 6.439 -89.639 1.00 11.13 75 GLY D N 1
ATOM 4434 C CA . GLY D 1 75 ? 42.632 6.830 -90.571 1.00 9.61 75 GLY D CA 1
ATOM 4435 C C . GLY D 1 75 ? 43.422 8.012 -90.048 1.00 11.47 75 GLY D C 1
ATOM 4436 O O . GLY D 1 75 ? 44.657 8.007 -90.052 1.00 13.91 75 GLY D O 1
ATOM 4437 N N . LEU D 1 76 ? 42.711 9.037 -89.595 1.00 8.95 76 LEU D N 1
ATOM 4438 C CA . LEU D 1 76 ? 43.359 10.212 -89.031 1.00 10.53 76 LEU D CA 1
ATOM 4439 C C . LEU D 1 76 ? 44.293 9.789 -87.894 1.00 10.57 76 LEU D C 1
ATOM 4440 O O . LEU D 1 76 ? 45.418 10.263 -87.786 1.00 10.20 76 LEU D O 1
ATOM 4445 N N . LYS D 1 77 ? 43.821 8.882 -87.053 1.00 10.94 77 LYS D N 1
ATOM 4446 C CA . LYS D 1 77 ? 44.647 8.355 -85.969 1.00 13.27 77 LYS D CA 1
ATOM 4447 C C . LYS D 1 77 ? 45.885 7.661 -86.548 1.00 11.28 77 LYS D C 1
ATOM 4448 O O . LYS D 1 77 ? 47.013 7.957 -86.163 1.00 11.32 77 LYS D O 1
ATOM 4454 N N . GLY D 1 78 ? 45.660 6.755 -87.493 1.00 14.11 78 GLY D N 1
ATOM 4455 C CA . GLY D 1 78 ? 46.738 6.038 -88.148 1.00 12.55 78 GLY D CA 1
ATOM 4456 C C . GLY D 1 78 ? 47.788 6.950 -88.766 1.00 16.10 78 GLY D C 1
ATOM 4457 O O . GLY D 1 78 ? 48.971 6.629 -88.790 1.00 14.39 78 GLY D O 1
ATOM 4458 N N . ALA D 1 79 ? 47.354 8.106 -89.251 1.00 15.09 79 ALA D N 1
ATOM 4459 C CA . ALA D 1 79 ? 48.254 8.998 -89.960 1.00 15.83 79 ALA D CA 1
ATOM 4460 C C . ALA D 1 79 ? 49.041 9.848 -88.978 1.00 14.10 79 ALA D C 1
ATOM 4461 O O . ALA D 1 79 ? 49.877 10.659 -89.372 1.00 15.40 79 ALA D O 1
ATOM 4463 N N . GLY D 1 80 ? 48.769 9.654 -87.693 1.00 12.71 80 GLY D N 1
ATOM 4464 C CA . GLY D 1 80 ? 49.463 10.391 -86.662 1.00 13.87 80 GLY D CA 1
ATOM 4465 C C . GLY D 1 80 ? 48.983 11.812 -86.450 1.00 15.28 80 GLY D C 1
ATOM 4466 O O . GLY D 1 80 ? 49.729 12.644 -85.914 1.00 15.01 80 GLY D O 1
ATOM 4467 N N . ILE D 1 81 ? 47.753 12.113 -86.867 1.00 13.44 81 ILE D N 1
ATOM 4468 C CA . ILE D 1 81 ? 47.187 13.433 -86.577 1.00 11.25 81 ILE D CA 1
ATOM 4469 C C . ILE D 1 81 ? 47.167 13.603 -85.058 1.00 13.86 81 ILE D C 1
ATOM 4470 O O . ILE D 1 81 ? 46.642 12.752 -84.349 1.00 14.67 81 ILE D O 1
ATOM 4475 N N . SER D 1 82 ? 47.748 14.686 -84.546 1.00 14.63 82 SER D N 1
ATOM 4476 C CA . SER D 1 82 ? 47.899 14.837 -83.091 1.00 13.08 82 SER D CA 1
ATOM 4477 C C . SER D 1 82 ? 46.598 15.284 -82.424 1.00 16.05 82 SER D C 1
ATOM 4478 O O . SER D 1 82 ? 46.324 14.947 -81.268 1.00 16.43 82 SER D O 1
ATOM 4481 N N . CYS D 1 83 ? 45.800 16.053 -83.154 1.00 12.86 83 CYS D N 1
ATOM 4482 C CA . CYS D 1 83 ? 44.430 16.313 -82.737 1.00 14.15 83 CYS D CA 1
ATOM 4483 C C . CYS D 1 83 ? 43.667 17.049 -83.819 1.00 13.14 83 CYS D C 1
ATOM 4484 O O . CYS D 1 83 ? 44.265 17.607 -84.748 1.00 11.62 83 CYS D O 1
ATOM 4487 N N . VAL D 1 84 ? 42.344 17.032 -83.700 1.00 11.04 84 VAL D N 1
ATOM 4488 C CA . VAL D 1 84 ? 41.496 17.824 -84.573 1.00 11.18 84 VAL D CA 1
ATOM 4489 C C . VAL D 1 84 ? 40.786 18.876 -83.740 1.00 12.49 84 VAL D C 1
ATOM 4490 O O . VAL D 1 84 ? 40.156 18.559 -82.735 1.00 12.96 84 VAL D O 1
ATOM 4494 N N . ILE D 1 85 ? 40.909 20.130 -84.157 1.00 11.36 85 ILE D N 1
ATOM 4495 C CA . ILE D 1 85 ? 40.167 21.228 -83.555 1.00 11.53 85 ILE D CA 1
ATOM 4496 C C . ILE D 1 85 ? 39.141 21.707 -84.563 1.00 11.28 85 ILE D C 1
ATOM 4497 O O . ILE D 1 85 ? 39.489 22.001 -85.700 1.00 13.34 85 ILE D O 1
ATOM 4502 N N . ALA D 1 86 ? 37.880 21.795 -84.156 1.00 13.93 86 ALA D N 1
ATOM 4503 C CA . ALA D 1 86 ? 36.828 22.259 -85.053 1.00 13.48 86 ALA D CA 1
ATOM 4504 C C . ALA D 1 86 ? 35.873 23.216 -84.351 1.00 15.12 86 ALA D C 1
ATOM 4505 O O . ALA D 1 86 ? 35.826 23.271 -83.128 1.00 16.70 86 ALA D O 1
ATOM 4507 N N . GLU D 1 87 ? 35.126 23.974 -85.147 1.00 14.11 87 GLU D N 1
ATOM 4508 C CA . GLU D 1 87 ? 34.036 24.796 -84.645 1.00 16.52 87 GLU D CA 1
ATOM 4509 C C . GLU D 1 87 ? 33.066 23.891 -83.885 1.00 19.99 87 GLU D C 1
ATOM 4510 O O . GLU D 1 87 ? 32.606 24.233 -82.791 1.00 21.37 87 GLU D O 1
ATOM 4516 N N . SER D 1 88 ? 32.776 22.730 -84.473 1.00 12.37 88 SER D N 1
ATOM 4517 C CA . SER D 1 88 ? 31.963 21.698 -83.831 1.00 13.46 88 SER D CA 1
ATOM 4518 C C . SER D 1 88 ? 32.158 20.376 -84.574 1.00 11.59 88 SER D C 1
ATOM 4519 O O . SER D 1 88 ? 32.673 20.361 -85.686 1.00 11.02 88 SER D O 1
ATOM 4522 N N . PHE D 1 89 ? 31.760 19.266 -83.963 1.00 10.17 89 PHE D N 1
ATOM 4523 C CA . PHE D 1 89 ? 31.909 17.951 -84.595 1.00 10.18 89 PHE D CA 1
ATOM 4524 C C . PHE D 1 89 ? 30.572 17.267 -84.762 1.00 11.72 89 PHE D C 1
ATOM 4525 O O . PHE D 1 89 ? 29.696 17.396 -83.916 1.00 11.11 89 PHE D O 1
ATOM 4533 N N . ALA D 1 90 ? 30.415 16.500 -85.831 1.00 12.85 90 ALA D N 1
ATOM 4534 C CA . ALA D 1 90 ? 29.279 15.596 -85.895 1.00 14.01 90 ALA D CA 1
ATOM 4535 C C . ALA D 1 90 ? 29.370 14.664 -84.698 1.00 12.35 90 ALA D C 1
ATOM 4536 O O . ALA D 1 90 ? 30.457 14.237 -84.328 1.00 11.21 90 ALA D O 1
ATOM 4538 N N . ARG D 1 91 ? 28.221 14.355 -84.097 1.00 15.67 91 ARG D N 1
ATOM 4539 C CA . ARG D 1 91 ? 28.153 13.516 -82.897 1.00 16.68 91 ARG D CA 1
ATOM 4540 C C . ARG D 1 91 ? 28.710 12.109 -83.084 1.00 16.31 91 ARG D C 1
ATOM 4541 O O . ARG D 1 91 ? 29.393 11.582 -82.216 1.00 16.19 91 ARG D O 1
ATOM 4549 N N . ILE D 1 92 ? 28.364 11.491 -84.204 1.00 14.84 92 ILE D N 1
ATOM 4550 C CA . ILE D 1 92 ? 28.781 10.134 -84.488 1.00 15.86 92 ILE D CA 1
ATOM 4551 C C . ILE D 1 92 ? 30.278 10.084 -84.732 1.00 14.71 92 ILE D C 1
ATOM 4552 O O . ILE D 1 92 ? 30.963 9.197 -84.221 1.00 12.64 92 ILE D O 1
ATOM 4557 N N . PHE D 1 93 ? 30.786 11.035 -85.517 1.00 12.83 93 PHE D N 1
ATOM 4558 C CA . PHE D 1 93 ? 32.219 11.120 -85.745 1.00 12.50 93 PHE D CA 1
ATOM 4559 C C . PHE D 1 93 ? 32.912 11.277 -84.400 1.00 13.99 93 PHE D C 1
ATOM 4560 O O . PHE D 1 93 ? 33.956 10.663 -84.137 1.00 14.00 93 PHE D O 1
ATOM 4568 N N . TYR D 1 94 ? 32.316 12.110 -83.553 1.00 10.92 94 TYR D N 1
ATOM 4569 C CA . TYR D 1 94 ? 32.892 12.438 -82.256 1.00 17.72 94 TYR D CA 1
ATOM 4570 C C . TYR D 1 94 ? 33.024 11.191 -81.380 1.00 17.23 94 TYR D C 1
ATOM 4571 O O . TYR D 1 94 ? 34.081 10.931 -80.812 1.00 15.14 94 TYR D O 1
ATOM 4580 N N . ARG D 1 95 ? 31.962 10.409 -81.268 1.00 17.21 95 ARG D N 1
ATOM 4581 C CA . ARG D 1 95 ? 32.085 9.218 -80.440 1.00 22.55 95 ARG D CA 1
ATOM 4582 C C . ARG D 1 95 ? 32.980 8.150 -81.079 1.00 19.26 95 ARG D C 1
ATOM 4583 O O . ARG D 1 95 ? 33.653 7.397 -80.372 1.00 15.98 95 ARG D O 1
ATOM 4591 N N . ASN D 1 96 ? 33.008 8.093 -82.409 1.00 17.21 96 ASN D N 1
ATOM 4592 C CA . ASN D 1 96 ? 33.930 7.176 -83.073 1.00 17.90 96 ASN D CA 1
ATOM 4593 C C . ASN D 1 96 ? 35.390 7.544 -82.787 1.00 18.29 96 ASN D C 1
ATOM 4594 O O . ASN D 1 96 ? 36.258 6.668 -82.681 1.00 13.50 96 ASN D O 1
ATOM 4599 N N . ALA D 1 97 ? 35.650 8.843 -82.644 1.00 15.82 97 ALA D N 1
ATOM 4600 C CA . ALA D 1 97 ? 37.013 9.338 -82.480 1.00 16.47 97 ALA D CA 1
ATOM 4601 C C . ALA D 1 97 ? 37.548 8.981 -81.099 1.00 18.79 97 ALA D C 1
ATOM 4602 O O . ALA D 1 97 ? 38.650 8.468 -80.966 1.00 16.94 97 ALA D O 1
ATOM 4604 N N . ILE D 1 98 ? 36.763 9.258 -80.068 1.00 17.49 98 ILE D N 1
ATOM 4605 C CA . ILE D 1 98 ? 37.159 8.862 -78.722 1.00 23.03 98 ILE D CA 1
ATOM 4606 C C . ILE D 1 98 ? 37.370 7.338 -78.674 1.00 24.09 98 ILE D C 1
ATOM 4607 O O . ILE D 1 98 ? 38.280 6.844 -78.003 1.00 21.65 98 ILE D O 1
ATOM 4612 N N . ASN D 1 99 ? 36.559 6.607 -79.435 1.00 22.73 99 ASN D N 1
ATOM 4613 C CA . ASN D 1 99 ? 36.680 5.160 -79.502 1.00 21.94 99 ASN D CA 1
ATOM 4614 C C . ASN D 1 99 ? 38.029 4.674 -80.040 1.00 28.61 99 ASN D C 1
ATOM 4615 O O . ASN D 1 99 ? 38.536 3.644 -79.598 1.00 30.49 99 ASN D O 1
ATOM 4620 N N . VAL D 1 100 ? 38.616 5.409 -80.988 1.00 21.13 100 VAL D N 1
ATOM 4621 C CA . VAL D 1 100 ? 39.899 5.003 -81.557 1.00 17.40 100 VAL D CA 1
ATOM 4622 C C . VAL D 1 100 ? 41.076 5.791 -80.976 1.00 19.35 100 VAL D C 1
ATOM 4623 O O . VAL D 1 100 ? 42.216 5.600 -81.382 1.00 20.58 100 VAL D O 1
ATOM 4627 N N . GLY D 1 101 ? 40.800 6.682 -80.027 1.00 19.79 101 GLY D N 1
ATOM 4628 C CA . GLY D 1 101 ? 41.858 7.445 -79.382 1.00 19.24 101 GLY D CA 1
ATOM 4629 C C . GLY D 1 101 ? 42.327 8.691 -80.118 1.00 19.08 101 GLY D C 1
ATOM 4630 O O . GLY D 1 101 ? 43.463 9.147 -79.922 1.00 16.38 101 GLY D O 1
ATOM 4631 N N . LEU D 1 102 ? 41.459 9.255 -80.959 1.00 16.48 102 LEU D N 1
ATOM 4632 C CA . LEU D 1 102 ? 41.784 10.493 -81.670 1.00 14.56 102 LEU D CA 1
ATOM 4633 C C . LEU D 1 102 ? 41.337 11.734 -80.885 1.00 12.48 102 LEU D C 1
ATOM 4634 O O . LEU D 1 102 ? 40.141 11.992 -80.733 1.00 14.20 102 LEU D O 1
ATOM 4639 N N . PRO D 1 103 ? 42.304 12.521 -80.407 1.00 12.36 103 PRO D N 1
ATOM 4640 C CA . PRO D 1 103 ? 41.982 13.706 -79.617 1.00 13.50 103 PRO D CA 1
ATOM 4641 C C . PRO D 1 103 ? 41.263 14.759 -80.453 1.00 15.98 103 PRO D C 1
ATOM 4642 O O . PRO D 1 103 ? 41.767 15.192 -81.495 1.00 15.26 103 PRO D O 1
ATOM 4646 N N . LEU D 1 104 ? 40.100 15.167 -79.962 1.00 11.75 104 LEU D N 1
ATOM 4647 C CA . LEU D 1 104 ? 39.236 16.137 -80.610 1.00 17.17 104 LEU D CA 1
ATOM 4648 C C . LEU D 1 104 ? 39.039 17.265 -79.621 1.00 17.34 104 LEU D C 1
ATOM 4649 O O . LEU D 1 104 ? 38.873 17.005 -78.433 1.00 15.86 104 LEU D O 1
ATOM 4654 N N . ILE D 1 105 ? 39.052 18.512 -80.086 1.00 14.57 105 ILE D N 1
ATOM 4655 C CA . ILE D 1 105 ? 38.557 19.599 -79.235 1.00 17.77 105 ILE D CA 1
ATOM 4656 C C . ILE D 1 105 ? 37.722 20.624 -79.994 1.00 16.73 105 ILE D C 1
ATOM 4657 O O . ILE D 1 105 ? 38.057 21.008 -81.126 1.00 13.13 105 ILE D O 1
ATOM 4662 N N . GLU D 1 106 ? 36.635 21.070 -79.368 1.00 13.92 106 GLU D N 1
ATOM 4663 C CA . GLU D 1 106 ? 35.799 22.111 -79.970 1.00 19.42 106 GLU D CA 1
ATOM 4664 C C . GLU D 1 106 ? 36.277 23.501 -79.550 1.00 22.86 106 GLU D C 1
ATOM 4665 O O . GLU D 1 106 ? 36.698 23.699 -78.410 1.00 23.12 106 GLU D O 1
ATOM 4671 N N . CYS D 1 107 ? 36.227 24.455 -80.478 1.00 18.13 107 CYS D N 1
ATOM 4672 C CA . CYS D 1 107 ? 36.641 25.821 -80.198 1.00 21.56 107 CYS D CA 1
ATOM 4673 C C . CYS D 1 107 ? 35.958 26.780 -81.159 1.00 23.14 107 CYS D C 1
ATOM 4674 O O . CYS D 1 107 ? 36.375 26.912 -82.313 1.00 18.12 107 CYS D O 1
ATOM 4677 N N . LYS D 1 108 ? 34.906 27.448 -80.690 1.00 20.52 108 LYS D N 1
ATOM 4678 C CA . LYS D 1 108 ? 34.220 28.423 -81.526 1.00 26.53 108 LYS D CA 1
ATOM 4679 C C . LYS D 1 108 ? 35.222 29.435 -82.016 1.00 22.03 108 LYS D C 1
ATOM 4680 O O . LYS D 1 108 ? 36.066 29.897 -81.259 1.00 24.29 108 LYS D O 1
ATOM 4686 N N . GLY D 1 109 ? 35.134 29.767 -83.292 1.00 22.39 109 GLY D N 1
ATOM 4687 C CA . GLY D 1 109 ? 35.981 30.799 -83.847 1.00 23.90 109 GLY D CA 1
ATOM 4688 C C . GLY D 1 109 ? 37.381 30.414 -84.300 1.00 26.03 109 GLY D C 1
ATOM 4689 O O . GLY D 1 109 ? 38.062 31.284 -84.843 1.00 22.71 109 GLY D O 1
ATOM 4690 N N . ILE D 1 110 ? 37.832 29.165 -84.112 1.00 22.78 110 ILE D N 1
ATOM 4691 C CA . ILE D 1 110 ? 39.191 28.839 -84.580 1.00 21.64 110 ILE D CA 1
ATOM 4692 C C . ILE D 1 110 ? 39.351 29.120 -86.058 1.00 20.77 110 ILE D C 1
ATOM 4693 O O . ILE D 1 110 ? 40.428 29.508 -86.495 1.00 24.99 110 ILE D O 1
ATOM 4698 N N . SER D 1 111 ? 38.282 28.903 -86.820 1.00 21.55 111 SER D N 1
ATOM 4699 C CA . SER D 1 111 ? 38.318 29.039 -88.271 1.00 23.16 111 SER D CA 1
ATOM 4700 C C . SER D 1 111 ? 38.812 30.399 -88.734 1.00 28.44 111 SER D C 1
ATOM 4701 O O . SER D 1 111 ? 39.605 30.485 -89.666 1.00 27.35 111 SER D O 1
ATOM 4704 N N . GLU D 1 112 ? 38.332 31.458 -88.092 1.00 29.09 112 GLU D N 1
ATOM 4705 C CA . GLU D 1 112 ? 38.689 32.818 -88.500 1.00 31.16 112 GLU D CA 1
ATOM 4706 C C . GLU D 1 112 ? 39.987 33.280 -87.850 1.00 27.95 112 GLU D C 1
ATOM 4707 O O . GLU D 1 112 ? 40.502 34.336 -88.178 1.00 33.52 112 GLU D O 1
ATOM 4713 N N . LYS D 1 113 ? 40.520 32.474 -86.940 1.00 21.11 113 LYS D N 1
ATOM 4714 C CA . LYS D 1 113 ? 41.693 32.865 -86.173 1.00 26.72 113 LYS D CA 1
ATOM 4715 C C . LYS D 1 113 ? 42.966 32.095 -86.549 1.00 26.77 113 LYS D C 1
ATOM 4716 O O . LYS D 1 113 ? 44.026 32.344 -85.987 1.00 22.25 113 LYS D O 1
ATOM 4722 N N . VAL D 1 114 ? 42.867 31.163 -87.493 1.00 23.17 114 VAL D N 1
ATOM 4723 C CA . VAL D 1 114 ? 44.032 30.368 -87.863 1.00 22.51 114 VAL D CA 1
ATOM 4724 C C . VAL D 1 114 ? 44.180 30.245 -89.370 1.00 19.75 114 VAL D C 1
ATOM 4725 O O . VAL D 1 114 ? 43.193 30.142 -90.087 1.00 20.64 114 VAL D O 1
ATOM 4729 N N . ASN D 1 115 ? 45.421 30.283 -89.847 1.00 20.01 115 ASN D N 1
ATOM 4730 C CA . ASN D 1 115 ? 45.707 29.984 -91.244 1.00 19.08 115 ASN D CA 1
ATOM 4731 C C . ASN D 1 115 ? 46.318 28.597 -91.339 1.00 18.99 115 ASN D C 1
ATOM 4732 O O . ASN D 1 115 ? 47.050 28.176 -90.448 1.00 15.41 115 ASN D O 1
ATOM 4737 N N . GLU D 1 116 ? 46.008 27.880 -92.409 1.00 14.31 116 GLU D N 1
ATOM 4738 C CA . GLU D 1 116 ? 46.763 26.684 -92.701 1.00 14.67 116 GLU D CA 1
ATOM 4739 C C . GLU D 1 116 ? 48.254 27.029 -92.633 1.00 12.71 116 GLU D C 1
ATOM 4740 O O . GLU D 1 116 ? 48.692 28.056 -93.178 1.00 14.36 116 GLU D O 1
ATOM 4746 N N . GLY D 1 117 ? 49.028 26.182 -91.968 1.00 11.14 117 GLY D N 1
ATOM 4747 C CA . GLY D 1 117 ? 50.456 26.402 -91.834 1.00 16.07 117 GLY D CA 1
ATOM 4748 C C . GLY D 1 117 ? 50.891 27.061 -90.531 1.00 17.69 117 GLY D C 1
ATOM 4749 O O . GLY D 1 117 ? 52.041 26.920 -90.124 1.00 18.50 117 GLY D O 1
ATOM 4750 N N . ASP D 1 118 ? 49.992 27.791 -89.878 1.00 17.70 118 ASP D N 1
ATOM 4751 C CA . ASP D 1 118 ? 50.273 28.293 -88.527 1.00 17.94 118 ASP D CA 1
ATOM 4752 C C . ASP D 1 118 ? 50.584 27.141 -87.573 1.00 17.36 118 ASP D C 1
ATOM 4753 O O . ASP D 1 118 ? 50.007 26.064 -87.698 1.00 16.01 118 ASP D O 1
ATOM 4758 N N . GLU D 1 119 ? 51.470 27.377 -86.610 1.00 19.21 119 GLU D N 1
ATOM 4759 C CA . GLU D 1 119 ? 51.709 26.433 -85.513 1.00 20.45 119 GLU D CA 1
ATOM 4760 C C . GLU D 1 119 ? 50.850 26.762 -84.295 1.00 21.43 119 GLU D C 1
ATOM 4761 O O . GLU D 1 119 ? 50.786 27.916 -83.867 1.00 19.81 119 GLU D O 1
ATOM 4767 N N . LEU D 1 120 ? 50.221 25.740 -83.718 1.00 20.41 120 LEU D N 1
ATOM 4768 C CA . LEU D 1 120 ? 49.424 25.923 -82.507 1.00 23.58 120 LEU D CA 1
ATOM 4769 C C . LEU D 1 120 ? 49.973 25.125 -81.342 1.00 25.39 120 LEU D C 1
ATOM 4770 O O . LEU D 1 120 ? 50.582 24.068 -81.537 1.00 22.17 120 LEU D O 1
ATOM 4775 N N . GLU D 1 121 ? 49.721 25.631 -80.134 1.00 24.92 121 GLU D N 1
ATOM 4776 C CA . GLU D 1 121 ? 49.892 24.867 -78.903 1.00 23.40 121 GLU D CA 1
ATOM 4777 C C . GLU D 1 121 ? 48.535 24.613 -78.283 1.00 23.52 121 GLU D C 1
ATOM 4778 O O . GLU D 1 121 ? 47.835 25.550 -77.905 1.00 25.57 121 GLU D O 1
ATOM 4784 N N . VAL D 1 122 ? 48.181 23.343 -78.164 1.00 22.73 122 VAL D N 1
ATOM 4785 C CA . VAL D 1 122 ? 46.873 22.956 -77.654 1.00 27.67 122 VAL D CA 1
ATOM 4786 C C . VAL D 1 122 ? 46.986 22.361 -76.253 1.00 23.61 122 VAL D C 1
ATOM 4787 O O . VAL D 1 122 ? 47.698 21.383 -76.042 1.00 21.11 122 VAL D O 1
ATOM 4791 N N . ASN D 1 123 ? 46.275 22.954 -75.301 1.00 23.66 123 ASN D N 1
ATOM 4792 C CA . ASN D 1 123 ? 46.195 22.377 -73.967 1.00 25.50 123 ASN D CA 1
ATOM 4793 C C . ASN D 1 123 ? 44.814 21.767 -73.750 1.00 25.32 123 ASN D C 1
ATOM 4794 O O . ASN D 1 123 ? 43.835 22.476 -73.478 1.00 26.32 123 ASN D O 1
ATOM 4799 N N . LEU D 1 124 ? 44.740 20.448 -73.887 1.00 24.34 124 LEU D N 1
ATOM 4800 C CA . LEU D 1 124 ? 43.466 19.738 -73.801 1.00 29.40 124 LEU D CA 1
ATOM 4801 C C . LEU D 1 124 ? 42.806 19.959 -72.447 1.00 29.64 124 LEU D C 1
ATOM 4802 O O . LEU D 1 124 ? 41.611 20.235 -72.377 1.00 26.61 124 LEU D O 1
ATOM 4807 N N . GLU D 1 125 ? 43.593 19.835 -71.378 1.00 27.44 125 GLU D N 1
ATOM 4808 C CA . GLU D 1 125 ? 43.083 19.974 -70.013 1.00 30.51 125 GLU D CA 1
ATOM 4809 C C . GLU D 1 125 ? 42.354 21.283 -69.781 1.00 29.86 125 GLU D C 1
ATOM 4810 O O . GLU D 1 125 ? 41.287 21.314 -69.159 1.00 28.18 125 GLU D O 1
ATOM 4816 N N . THR D 1 126 ? 42.955 22.369 -70.256 1.00 29.31 126 THR D N 1
ATOM 4817 C CA . THR D 1 126 ? 42.421 23.701 -70.021 1.00 29.85 126 THR D CA 1
ATOM 4818 C C . THR D 1 126 ? 41.646 24.237 -71.216 1.00 28.00 126 THR D C 1
ATOM 4819 O O . THR D 1 126 ? 40.993 25.270 -71.113 1.00 28.31 126 THR D O 1
ATOM 4823 N N . GLY D 1 127 ? 41.719 23.546 -72.348 1.00 26.35 127 GLY D N 1
ATOM 4824 C CA . GLY D 1 127 ? 41.009 23.983 -73.546 1.00 26.84 127 GLY D CA 1
ATOM 4825 C C . GLY D 1 127 ? 41.689 25.158 -74.235 1.00 27.45 127 GLY D C 1
ATOM 4826 O O . GLY D 1 127 ? 41.253 25.645 -75.277 1.00 26.56 127 GLY D O 1
ATOM 4827 N N . GLU D 1 128 ? 42.790 25.596 -73.648 1.00 26.84 128 GLU D N 1
ATOM 4828 C CA . GLU D 1 128 ? 43.526 26.745 -74.139 1.00 29.90 128 GLU D CA 1
ATOM 4829 C C . GLU D 1 128 ? 44.269 26.418 -75.434 1.00 27.33 128 GLU D C 1
ATOM 4830 O O . GLU D 1 128 ? 45.000 25.425 -75.522 1.00 22.66 128 GLU D O 1
ATOM 4836 N N . ILE D 1 129 ? 44.086 27.269 -76.436 1.00 24.49 129 ILE D N 1
ATOM 4837 C CA . ILE D 1 129 ? 44.709 27.057 -77.733 1.00 26.30 129 ILE D CA 1
ATOM 4838 C C . ILE D 1 129 ? 45.453 28.312 -78.138 1.00 26.51 129 ILE D C 1
ATOM 4839 O O . ILE D 1 129 ? 44.844 29.364 -78.331 1.00 28.05 129 ILE D O 1
ATOM 4844 N N . LYS D 1 130 ? 46.771 28.200 -78.249 1.00 23.90 130 LYS D N 1
ATOM 4845 C CA . LYS D 1 130 ? 47.600 29.337 -78.615 1.00 26.80 130 LYS D CA 1
ATOM 4846 C C . LYS D 1 130 ? 48.109 29.251 -80.055 1.00 23.93 130 LYS D C 1
ATOM 4847 O O . LYS D 1 130 ? 48.721 28.270 -80.455 1.00 20.67 130 LYS D O 1
ATOM 4853 N N . ASN D 1 131 ? 47.841 30.289 -80.832 1.00 26.24 131 ASN D N 1
ATOM 4854 C CA . ASN D 1 131 ? 48.411 30.393 -82.160 1.00 24.71 131 ASN D CA 1
ATOM 4855 C C . ASN D 1 131 ? 49.815 30.977 -82.040 1.00 25.28 131 ASN D C 1
ATOM 4856 O O . ASN D 1 131 ? 49.971 32.180 -81.835 1.00 26.82 131 ASN D O 1
ATOM 4861 N N . LEU D 1 132 ? 50.838 30.133 -82.150 1.00 22.30 132 LEU D N 1
ATOM 4862 C CA . LEU D 1 132 ? 52.218 30.614 -82.055 1.00 25.14 132 LEU D CA 1
ATOM 4863 C C . LEU D 1 132 ? 52.577 31.629 -83.133 1.00 29.01 132 LEU D C 1
ATOM 4864 O O . LEU D 1 132 ? 53.445 32.481 -82.935 1.00 31.22 132 LEU D O 1
ATOM 4869 N N . THR D 1 133 ? 51.933 31.526 -84.285 1.00 23.75 133 THR D N 1
ATOM 4870 C CA . THR D 1 133 ? 52.263 32.418 -85.378 1.00 24.61 133 THR D CA 1
ATOM 4871 C C . THR D 1 133 ? 51.767 33.831 -85.086 1.00 32.45 133 THR D C 1
ATOM 4872 O O . THR D 1 133 ? 52.456 34.811 -85.380 1.00 35.65 133 THR D O 1
ATOM 4876 N N . THR D 1 134 ? 50.584 33.938 -84.485 1.00 30.25 134 THR D N 1
ATOM 4877 C CA . THR D 1 134 ? 49.952 35.240 -84.283 1.00 30.65 134 THR D CA 1
ATOM 4878 C C . THR D 1 134 ? 50.071 35.761 -82.853 1.00 33.99 134 THR D C 1
ATOM 4879 O O . THR D 1 134 ? 49.943 36.961 -82.609 1.00 33.28 134 THR D O 1
ATOM 4883 N N . GLY D 1 135 ? 50.297 34.850 -81.913 1.00 30.71 135 GLY D N 1
ATOM 4884 C CA . GLY D 1 135 ? 50.400 35.201 -80.509 1.00 31.97 135 GLY D CA 1
ATOM 4885 C C . GLY D 1 135 ? 49.108 35.019 -79.731 1.00 36.81 135 GLY D C 1
ATOM 4886 O O . GLY D 1 135 ? 49.133 34.842 -78.508 1.00 41.81 135 GLY D O 1
ATOM 4887 N N . GLU D 1 136 ? 47.980 35.043 -80.437 1.00 32.07 136 GLU D N 1
ATOM 4888 C CA . GLU D 1 136 ? 46.663 35.005 -79.799 1.00 32.06 136 GLU D CA 1
ATOM 4889 C C . GLU D 1 136 ? 46.353 33.671 -79.127 1.00 35.51 136 GLU D C 1
ATOM 4890 O O . GLU D 1 136 ? 46.704 32.613 -79.650 1.00 32.05 136 GLU D O 1
ATOM 4896 N N . VAL D 1 137 ? 45.700 33.714 -77.966 1.00 32.32 137 VAL D N 1
ATOM 4897 C CA . VAL D 1 137 ? 45.206 32.478 -77.361 1.00 32.60 137 VAL D CA 1
ATOM 4898 C C . VAL D 1 137 ? 43.681 32.404 -77.432 1.00 31.62 137 VAL D C 1
ATOM 4899 O O . VAL D 1 137 ? 42.989 33.410 -77.261 1.00 34.51 137 VAL D O 1
ATOM 4903 N N . LEU D 1 138 ? 43.171 31.207 -77.709 1.00 31.73 138 LEU D N 1
ATOM 4904 C CA . LEU D 1 138 ? 41.732 30.972 -77.832 1.00 27.89 138 LEU D CA 1
ATOM 4905 C C . LEU D 1 138 ? 41.239 30.099 -76.695 1.00 25.15 138 LEU D C 1
ATOM 4906 O O . LEU D 1 138 ? 42.024 29.397 -76.055 1.00 26.29 138 LEU D O 1
ATOM 4911 N N . LYS D 1 139 ? 39.933 30.137 -76.460 1.00 27.02 139 LYS D N 1
ATOM 4912 C CA . LYS D 1 139 ? 39.317 29.331 -75.415 1.00 34.71 139 LYS D CA 1
ATOM 4913 C C . LYS D 1 139 ? 38.453 28.231 -76.028 1.00 28.94 139 LYS D C 1
ATOM 4914 O O . LYS D 1 139 ? 37.329 28.470 -76.467 1.00 29.48 139 LYS D O 1
ATOM 4920 N N . GLY D 1 140 ? 39.002 27.027 -76.074 1.00 27.09 140 GLY D N 1
ATOM 4921 C CA . GLY D 1 140 ? 38.250 25.880 -76.535 1.00 28.53 140 GLY D CA 1
ATOM 4922 C C . GLY D 1 140 ? 37.603 25.173 -75.358 1.00 34.78 140 GLY D C 1
ATOM 4923 O O . GLY D 1 140 ? 38.008 25.362 -74.206 1.00 33.93 140 GLY D O 1
ATOM 4924 N N . GLN D 1 141 ? 36.587 24.370 -75.645 1.00 27.96 141 GLN D N 1
ATOM 4925 C CA . GLN D 1 141 ? 35.939 23.558 -74.626 1.00 33.04 141 GLN D CA 1
ATOM 4926 C C . GLN D 1 141 ? 36.947 22.508 -74.153 1.00 29.75 141 GLN D C 1
ATOM 4927 O O . GLN D 1 141 ? 37.376 21.648 -74.926 1.00 26.36 141 GLN D O 1
ATOM 4933 N N . LYS D 1 142 ? 37.354 22.605 -72.891 1.00 28.51 142 LYS D N 1
ATOM 4934 C CA . LYS D 1 142 ? 38.372 21.710 -72.344 1.00 27.23 142 LYS D CA 1
ATOM 4935 C C . LYS D 1 142 ? 37.861 20.283 -72.192 1.00 29.06 142 LYS D C 1
ATOM 4936 O O . LYS D 1 142 ? 36.649 20.046 -72.155 1.00 28.95 142 LYS D O 1
ATOM 4942 N N . LEU D 1 143 ? 38.795 19.338 -72.099 1.00 28.40 143 LEU D N 1
ATOM 4943 C CA . LEU D 1 143 ? 38.454 17.941 -71.874 1.00 26.37 143 LEU D CA 1
ATOM 4944 C C . LEU D 1 143 ? 38.594 17.532 -70.413 1.00 34.72 143 LEU D C 1
ATOM 4945 O O . LEU D 1 143 ? 39.596 17.842 -69.767 1.00 32.68 143 LEU D O 1
ATOM 4950 N N . PRO D 1 144 ? 37.580 16.820 -69.899 1.00 35.48 144 PRO D N 1
ATOM 4951 C CA . PRO D 1 144 ? 37.580 16.213 -68.566 1.00 35.70 144 PRO D CA 1
ATOM 4952 C C . PRO D 1 144 ? 38.696 15.196 -68.453 1.00 36.44 144 PRO D C 1
ATOM 4953 O O . PRO D 1 144 ? 39.104 14.617 -69.470 1.00 31.19 144 PRO D O 1
ATOM 4957 N N . GLU D 1 145 ? 39.162 14.971 -67.225 1.00 32.98 145 GLU D N 1
ATOM 4958 C CA . GLU D 1 145 ? 40.334 14.140 -66.989 1.00 33.24 145 GLU D CA 1
ATOM 4959 C C . GLU D 1 145 ? 40.172 12.686 -67.409 1.00 32.76 145 GLU D C 1
ATOM 4960 O O . GLU D 1 145 ? 41.133 12.082 -67.880 1.00 29.14 145 GLU D O 1
ATOM 4966 N N . PHE D 1 146 ? 38.977 12.119 -67.230 1.00 32.80 146 PHE D N 1
ATOM 4967 C CA . PHE D 1 146 ? 38.759 10.724 -67.609 1.00 32.25 146 PHE D CA 1
ATOM 4968 C C . PHE D 1 146 ? 38.753 10.575 -69.131 1.00 31.00 146 PHE D C 1
ATOM 4969 O O . PHE D 1 146 ? 38.992 9.486 -69.665 1.00 29.33 146 PHE D O 1
ATOM 4977 N N . MET D 1 147 ? 38.475 11.676 -69.823 1.00 31.63 147 MET D N 1
ATOM 4978 C CA . MET D 1 147 ? 38.570 11.695 -71.279 1.00 33.20 147 MET D CA 1
ATOM 4979 C C . MET D 1 147 ? 40.033 11.698 -71.709 1.00 27.01 147 MET D C 1
ATOM 4980 O O . MET D 1 147 ? 40.418 10.977 -72.623 1.00 28.89 147 MET D O 1
ATOM 4985 N N . MET D 1 148 ? 40.850 12.487 -71.023 1.00 31.47 148 MET D N 1
ATOM 4986 C CA . MET D 1 148 ? 42.297 12.437 -71.204 1.00 29.36 148 MET D CA 1
ATOM 4987 C C . MET D 1 148 ? 42.829 11.017 -70.971 1.00 35.62 148 MET D C 1
ATOM 4988 O O . MET D 1 148 ? 43.726 10.546 -71.681 1.00 29.08 148 MET D O 1
ATOM 4993 N N . GLU D 1 149 ? 42.266 10.336 -69.977 1.00 29.76 149 GLU D N 1
ATOM 4994 C CA . GLU D 1 149 ? 42.713 8.993 -69.630 1.00 35.05 149 GLU D CA 1
ATOM 4995 C C . GLU D 1 149 ? 42.386 7.994 -70.736 1.00 32.92 149 GLU D C 1
ATOM 4996 O O . GLU D 1 149 ? 43.226 7.186 -71.128 1.00 36.45 149 GLU D O 1
ATOM 5002 N N . ILE D 1 150 ? 41.166 8.059 -71.249 1.00 33.67 150 ILE D N 1
ATOM 5003 C CA . ILE D 1 150 ? 40.773 7.190 -72.351 1.00 32.42 150 ILE D CA 1
ATOM 5004 C C . ILE D 1 150 ? 41.676 7.385 -73.565 1.00 30.71 150 ILE D C 1
ATOM 5005 O O . ILE D 1 150 ? 42.099 6.416 -74.198 1.00 32.54 150 ILE D O 1
ATOM 5010 N N . LEU D 1 151 ? 41.962 8.641 -73.891 1.00 28.11 151 LEU D N 1
ATOM 5011 C CA . LEU D 1 151 ? 42.831 8.955 -75.019 1.00 30.60 151 LEU D CA 1
ATOM 5012 C C . LEU D 1 151 ? 44.254 8.487 -74.740 1.00 34.47 151 LEU D C 1
ATOM 5013 O O . LEU D 1 151 ? 44.954 8.053 -75.649 1.00 32.46 151 LEU D O 1
ATOM 5018 N N . GLU D 1 152 ? 44.679 8.586 -73.481 1.00 35.04 152 GLU D N 1
ATOM 5019 C CA . GLU D 1 152 ? 45.991 8.085 -73.072 1.00 37.55 152 GLU D CA 1
ATOM 5020 C C . GLU D 1 152 ? 46.134 6.585 -73.348 1.00 38.07 152 GLU D C 1
ATOM 5021 O O . GLU D 1 152 ? 47.210 6.112 -73.720 1.00 40.90 152 GLU D O 1
ATOM 5027 N N . ALA D 1 153 ? 45.044 5.845 -73.169 1.00 37.46 153 ALA D N 1
ATOM 5028 C CA . ALA D 1 153 ? 45.067 4.390 -73.316 1.00 42.52 153 ALA D CA 1
ATOM 5029 C C . ALA D 1 153 ? 44.849 3.934 -74.756 1.00 43.52 153 ALA D C 1
ATOM 5030 O O . ALA D 1 153 ? 44.768 2.733 -75.028 1.00 46.21 153 ALA D O 1
ATOM 5032 N N . GLY D 1 154 ? 44.738 4.892 -75.673 1.00 40.09 154 GLY D N 1
ATOM 5033 C CA . GLY D 1 154 ? 44.535 4.579 -77.074 1.00 36.01 154 GLY D CA 1
ATOM 5034 C C . GLY D 1 154 ? 43.073 4.512 -77.448 1.00 36.43 154 GLY D C 1
ATOM 5035 O O . GLY D 1 154 ? 42.701 3.938 -78.473 1.00 36.73 154 GLY D O 1
ATOM 5036 N N . GLY D 1 155 ? 42.227 5.100 -76.615 1.00 37.72 155 GLY D N 1
ATOM 5037 C CA . GLY D 1 155 ? 40.820 5.175 -76.942 1.00 33.43 155 GLY D CA 1
ATOM 5038 C C . GLY D 1 155 ? 39.944 4.329 -76.045 1.00 44.16 155 GLY D C 1
ATOM 5039 O O . GLY D 1 155 ? 40.406 3.773 -75.055 1.00 48.60 155 GLY D O 1
ATOM 5040 N N . LEU D 1 156 ? 38.667 4.233 -76.400 1.00 41.86 156 LEU D N 1
ATOM 5041 C CA . LEU D 1 156 ? 37.678 3.589 -75.541 1.00 43.41 156 LEU D CA 1
ATOM 5042 C C . LEU D 1 156 ? 37.943 2.095 -75.350 1.00 53.86 156 LEU D C 1
ATOM 5043 O O . LEU D 1 156 ? 37.950 1.607 -74.220 1.00 58.10 156 LEU D O 1
ATOM 5048 N N . MET D 1 157 ? 38.169 1.375 -76.447 1.00 55.81 157 MET D N 1
ATOM 5049 C CA . MET D 1 157 ? 38.256 -0.090 -76.391 1.00 61.37 157 MET D CA 1
ATOM 5050 C C . MET D 1 157 ? 39.661 -0.688 -76.314 1.00 61.27 157 MET D C 1
ATOM 5051 O O . MET D 1 157 ? 39.827 -1.837 -75.896 1.00 65.41 157 MET D O 1
ATOM 5056 N N . PRO D 1 158 ? 40.674 0.070 -76.749 1.00 58.30 158 PRO D N 1
ATOM 5057 C CA . PRO D 1 158 ? 42.038 -0.335 -76.390 1.00 63.54 158 PRO D CA 1
ATOM 5058 C C . PRO D 1 158 ? 42.241 -0.166 -74.888 1.00 64.18 158 PRO D C 1
ATOM 5059 O O . PRO D 1 158 ? 43.049 -0.866 -74.276 1.00 64.59 158 PRO D O 1
ATOM 5063 N N . TYR D 1 159 ? 41.495 0.768 -74.307 1.00 59.07 159 TYR D N 1
ATOM 5064 C CA . TYR D 1 159 ? 41.541 1.042 -72.876 1.00 56.59 159 TYR D CA 1
ATOM 5065 C C . TYR D 1 159 ? 40.710 0.014 -72.129 1.00 63.14 159 TYR D C 1
ATOM 5066 O O . TYR D 1 159 ? 41.064 -0.396 -71.023 1.00 66.26 159 TYR D O 1
ATOM 5075 N N . LEU D 1 160 ? 39.604 -0.404 -72.736 1.00 62.06 160 LEU D N 1
ATOM 5076 C CA . LEU D 1 160 ? 38.693 -1.334 -72.081 1.00 65.31 160 LEU D CA 1
ATOM 5077 C C . LEU D 1 160 ? 39.357 -2.679 -71.801 1.00 70.11 160 LEU D C 1
ATOM 5078 O O . LEU D 1 160 ? 39.438 -3.116 -70.646 1.00 70.81 160 LEU D O 1
ATOM 5083 N N . LYS D 1 161 ? 39.829 -3.325 -72.864 1.00 71.75 161 LYS D N 1
ATOM 5084 C CA . LYS D 1 161 ? 40.563 -4.580 -72.750 1.00 70.71 161 LYS D CA 1
ATOM 5085 C C . LYS D 1 161 ? 41.788 -4.431 -71.841 1.00 72.10 161 LYS D C 1
ATOM 5086 O O . LYS D 1 161 ? 41.848 -5.051 -70.776 1.00 74.15 161 LYS D O 1
ATOM 5092 N N . LYS D 1 162 ? 42.751 -3.605 -72.260 1.00 71.70 162 LYS D N 1
ATOM 5093 C CA . LYS D 1 162 ? 43.956 -3.331 -71.462 1.00 71.57 162 LYS D CA 1
ATOM 5094 C C . LYS D 1 162 ? 43.650 -3.191 -69.967 1.00 74.17 162 LYS D C 1
ATOM 5095 O O . LYS D 1 162 ? 44.156 -3.967 -69.148 1.00 74.82 162 LYS D O 1
ATOM 5101 N N . LYS D 1 163 ? 42.833 -2.195 -69.624 1.00 69.64 163 LYS D N 1
ATOM 5102 C CA . LYS D 1 163 ? 42.374 -1.985 -68.253 1.00 66.50 163 LYS D CA 1
ATOM 5103 C C . LYS D 1 163 ? 41.775 -3.256 -67.657 1.00 68.26 163 LYS D C 1
ATOM 5104 O O . LYS D 1 163 ? 42.460 -4.030 -66.978 1.00 70.98 163 LYS D O 1
ATOM 5110 N N . MET E 1 1 ? 15.962 10.706 23.018 1.00 52.99 1 MET E N 1
ATOM 5111 C CA . MET E 1 1 ? 16.745 10.211 21.891 1.00 55.88 1 MET E CA 1
ATOM 5112 C C . MET E 1 1 ? 16.668 11.175 20.717 1.00 50.84 1 MET E C 1
ATOM 5113 O O . MET E 1 1 ? 16.079 10.869 19.682 1.00 54.98 1 MET E O 1
ATOM 5118 N N . ARG E 1 2 ? 17.293 12.334 20.900 1.00 55.67 2 ARG E N 1
ATOM 5119 C CA . ARG E 1 2 ? 17.189 13.459 19.978 1.00 49.78 2 ARG E CA 1
ATOM 5120 C C . ARG E 1 2 ? 15.820 14.106 20.157 1.00 50.42 2 ARG E C 1
ATOM 5121 O O . ARG E 1 2 ? 14.996 14.109 19.241 1.00 51.94 2 ARG E O 1
ATOM 5129 N N . SER E 1 3 ? 15.576 14.631 21.357 1.00 45.74 3 SER E N 1
ATOM 5130 C CA . SER E 1 3 ? 14.340 15.349 21.636 1.00 48.31 3 SER E CA 1
ATOM 5131 C C . SER E 1 3 ? 14.439 16.720 20.981 1.00 44.47 3 SER E C 1
ATOM 5132 O O . SER E 1 3 ? 13.425 17.349 20.675 1.00 40.76 3 SER E O 1
ATOM 5135 N N . ILE E 1 4 ? 15.675 17.177 20.787 1.00 43.68 4 ILE E N 1
ATOM 5136 C CA . ILE E 1 4 ? 15.944 18.391 20.029 1.00 41.81 4 ILE E CA 1
ATOM 5137 C C . ILE E 1 4 ? 16.497 17.983 18.676 1.00 46.03 4 ILE E C 1
ATOM 5138 O O . ILE E 1 4 ? 17.368 17.116 18.593 1.00 47.02 4 ILE E O 1
ATOM 5143 N N . ILE E 1 5 ? 16.002 18.618 17.617 1.00 43.91 5 ILE E N 1
ATOM 5144 C CA . ILE E 1 5 ? 16.365 18.236 16.260 1.00 38.64 5 ILE E CA 1
ATOM 5145 C C . ILE E 1 5 ? 16.840 19.440 15.450 1.00 40.11 5 ILE E C 1
ATOM 5146 O O . ILE E 1 5 ? 16.163 20.464 15.391 1.00 38.95 5 ILE E O 1
ATOM 5151 N N . LYS E 1 6 ? 18.009 19.313 14.829 1.00 40.07 6 LYS E N 1
ATOM 5152 C CA . LYS E 1 6 ? 18.524 20.353 13.949 1.00 36.68 6 LYS E CA 1
ATOM 5153 C C . LYS E 1 6 ? 18.702 19.800 12.543 1.00 33.39 6 LYS E C 1
ATOM 5154 O O . LYS E 1 6 ? 19.304 18.747 12.360 1.00 30.31 6 LYS E O 1
ATOM 5160 N N . GLY E 1 7 ? 18.187 20.517 11.551 1.00 27.01 7 GLY E N 1
ATOM 5161 C CA . GLY E 1 7 ? 18.346 20.105 10.171 1.00 27.49 7 GLY E CA 1
ATOM 5162 C C . GLY E 1 7 ? 17.938 21.200 9.210 1.00 25.90 7 GLY E C 1
ATOM 5163 O O . GLY E 1 7 ? 17.339 22.204 9.613 1.00 24.61 7 GLY E O 1
ATOM 5164 N N . ARG E 1 8 ? 18.268 21.026 7.937 1.00 24.71 8 ARG E N 1
ATOM 5165 C CA . ARG E 1 8 ? 17.802 21.968 6.928 1.00 24.41 8 ARG E CA 1
ATOM 5166 C C . ARG E 1 8 ? 16.433 21.510 6.430 1.00 21.87 8 ARG E C 1
ATOM 5167 O O . ARG E 1 8 ? 16.110 20.319 6.452 1.00 19.98 8 ARG E O 1
ATOM 5175 N N . VAL E 1 9 ? 15.634 22.473 5.996 1.00 23.97 9 VAL E N 1
ATOM 5176 C CA . VAL E 1 9 ? 14.224 22.260 5.707 1.00 21.23 9 VAL E CA 1
ATOM 5177 C C . VAL E 1 9 ? 13.960 22.017 4.227 1.00 18.08 9 VAL E C 1
ATOM 5178 O O . VAL E 1 9 ? 14.469 22.748 3.379 1.00 15.11 9 VAL E O 1
ATOM 5182 N N . TRP E 1 10 ? 13.180 20.977 3.923 1.00 13.79 10 TRP E N 1
ATOM 5183 C CA . TRP E 1 10 ? 12.536 20.860 2.616 1.00 14.99 10 TRP E CA 1
ATOM 5184 C C . TRP E 1 10 ? 11.073 21.251 2.771 1.00 15.58 10 TRP E C 1
ATOM 5185 O O . TRP E 1 10 ? 10.371 20.755 3.648 1.00 15.74 10 TRP E O 1
ATOM 5196 N N . LYS E 1 11 ? 10.614 22.151 1.918 1.00 14.94 11 LYS E N 1
ATOM 5197 C CA . LYS E 1 11 ? 9.301 22.743 2.116 1.00 18.73 11 LYS E CA 1
ATOM 5198 C C . LYS E 1 11 ? 8.288 22.257 1.087 1.00 17.49 11 LYS E C 1
ATOM 5199 O O . LYS E 1 11 ? 8.580 22.226 -0.112 1.00 19.21 11 LYS E O 1
ATOM 5205 N N . PHE E 1 12 ? 7.105 21.872 1.560 1.00 11.96 12 PHE E N 1
ATOM 5206 C CA . PHE E 1 12 ? 5.998 21.523 0.671 1.00 16.20 12 PHE E CA 1
ATOM 5207 C C . PHE E 1 12 ? 4.721 22.272 1.067 1.00 19.56 12 PHE E C 1
ATOM 5208 O O . PHE E 1 12 ? 4.618 22.743 2.196 1.00 14.17 12 PHE E O 1
ATOM 5216 N N . GLY E 1 13 ? 3.755 22.363 0.150 1.00 14.42 13 GLY E N 1
ATOM 5217 C CA . GLY E 1 13 ? 2.590 23.228 0.343 1.00 18.38 13 GLY E CA 1
ATOM 5218 C C . GLY E 1 13 ? 1.367 22.669 1.054 1.00 16.39 13 GLY E C 1
ATOM 5219 O O . GLY E 1 13 ? 1.490 21.898 2.003 1.00 14.82 13 GLY E O 1
ATOM 5220 N N . ASN E 1 14 ? 0.176 23.069 0.606 1.00 17.18 14 ASN E N 1
ATOM 5221 C CA . ASN E 1 14 ? -1.079 22.615 1.232 1.00 17.52 14 ASN E CA 1
ATOM 5222 C C . ASN E 1 14 ? -1.723 21.361 0.621 1.00 15.53 14 ASN E C 1
ATOM 5223 O O . ASN E 1 14 ? -1.623 21.124 -0.577 1.00 18.79 14 ASN E O 1
ATOM 5228 N N . ASN E 1 15 ? -2.411 20.589 1.457 1.00 14.24 15 ASN E N 1
ATOM 5229 C CA . ASN E 1 15 ? -3.075 19.361 1.028 1.00 15.51 15 ASN E CA 1
ATOM 5230 C C . ASN E 1 15 ? -2.130 18.476 0.238 1.00 15.44 15 ASN E C 1
ATOM 5231 O O . ASN E 1 15 ? -2.492 17.963 -0.813 1.00 16.45 15 ASN E O 1
ATOM 5236 N N . VAL E 1 16 ? -0.913 18.314 0.745 1.00 14.75 16 VAL E N 1
ATOM 5237 C CA . VAL E 1 16 ? 0.060 17.420 0.136 1.00 15.51 16 VAL E CA 1
ATOM 5238 C C . VAL E 1 16 ? -0.417 15.993 0.429 1.00 14.70 16 VAL E C 1
ATOM 5239 O O . VAL E 1 16 ? -0.435 15.569 1.589 1.00 15.06 16 VAL E O 1
ATOM 5243 N N . ASP E 1 17 ? -0.836 15.265 -0.608 1.00 15.17 17 ASP E N 1
ATOM 5244 C CA . ASP E 1 17 ? -1.497 13.975 -0.377 1.00 15.95 17 ASP E CA 1
ATOM 5245 C C . ASP E 1 17 ? -0.545 12.772 -0.346 1.00 15.16 17 ASP E C 1
ATOM 5246 O O . ASP E 1 17 ? 0.666 12.897 -0.607 1.00 12.01 17 ASP E O 1
ATOM 5251 N N . THR E 1 18 ? -1.097 11.609 -0.017 1.00 14.01 18 THR E N 1
ATOM 5252 C CA . THR E 1 18 ? -0.282 10.399 0.126 1.00 15.19 18 THR E CA 1
ATOM 5253 C C . THR E 1 18 ? 0.363 9.977 -1.190 1.00 14.66 18 THR E C 1
ATOM 5254 O O . THR E 1 18 ? 1.380 9.286 -1.200 1.00 12.24 18 THR E O 1
ATOM 5258 N N . ASP E 1 19 ? -0.241 10.382 -2.301 1.00 16.17 19 ASP E N 1
ATOM 5259 C CA . ASP E 1 19 ? 0.327 10.085 -3.605 1.00 16.80 19 ASP E CA 1
ATOM 5260 C C . ASP E 1 19 ? 1.531 10.963 -3.905 1.00 18.60 19 ASP E C 1
ATOM 5261 O O . ASP E 1 19 ? 2.449 10.540 -4.604 1.00 15.06 19 ASP E O 1
ATOM 5266 N N . ALA E 1 20 ? 1.535 12.182 -3.376 1.00 13.20 20 ALA E N 1
ATOM 5267 C CA . ALA E 1 20 ? 2.692 13.047 -3.563 1.00 15.79 20 ALA E CA 1
ATOM 5268 C C . ALA E 1 20 ? 3.863 12.482 -2.773 1.00 15.90 20 ALA E C 1
ATOM 5269 O O . ALA E 1 20 ? 5.024 12.531 -3.215 1.00 16.11 20 ALA E O 1
ATOM 5271 N N . ILE E 1 21 ? 3.538 11.949 -1.599 1.00 14.34 21 ILE E N 1
ATOM 5272 C CA . ILE E 1 21 ? 4.528 11.485 -0.638 1.00 13.76 21 ILE E CA 1
ATOM 5273 C C . ILE E 1 21 ? 5.065 10.116 -1.008 1.00 14.71 21 ILE E C 1
ATOM 5274 O O . ILE E 1 21 ? 6.268 9.874 -0.930 1.00 11.33 21 ILE E O 1
ATOM 5279 N N . LEU E 1 22 ? 4.174 9.214 -1.413 1.00 12.69 22 LEU E N 1
ATOM 5280 C CA . LEU E 1 22 ? 4.616 7.870 -1.755 1.00 14.37 22 LEU E CA 1
ATOM 5281 C C . LEU E 1 22 ? 3.676 7.268 -2.788 1.00 12.87 22 LEU E C 1
ATOM 5282 O O . LEU E 1 22 ? 2.640 6.723 -2.436 1.00 13.77 22 LEU E O 1
ATOM 5287 N N . PRO E 1 23 ? 4.037 7.390 -4.074 1.00 13.07 23 PRO E N 1
ATOM 5288 C CA . PRO E 1 23 ? 3.178 6.973 -5.190 1.00 16.40 23 PRO E CA 1
ATOM 5289 C C . PRO E 1 23 ? 2.759 5.511 -5.102 1.00 13.53 23 PRO E C 1
ATOM 5290 O O . PRO E 1 23 ? 3.509 4.674 -4.590 1.00 12.85 23 PRO E O 1
ATOM 5294 N N . ALA E 1 24 ? 1.566 5.226 -5.612 1.00 13.01 24 ALA E N 1
ATOM 5295 C CA . ALA E 1 24 ? 0.912 3.933 -5.431 1.00 15.97 24 ALA E CA 1
ATOM 5296 C C . ALA E 1 24 ? 1.741 2.790 -5.994 1.00 15.73 24 ALA E C 1
ATOM 5297 O O . ALA E 1 24 ? 1.665 1.657 -5.515 1.00 14.81 24 ALA E O 1
ATOM 5299 N N . ARG E 1 25 ? 2.531 3.087 -7.016 1.00 14.14 25 ARG E N 1
ATOM 5300 C CA . ARG E 1 25 ? 3.294 2.043 -7.668 1.00 16.36 25 ARG E CA 1
ATOM 5301 C C . ARG E 1 25 ? 4.348 1.435 -6.731 1.00 17.17 25 ARG E C 1
ATOM 5302 O O . ARG E 1 25 ? 4.858 0.346 -7.013 1.00 16.16 25 ARG E O 1
ATOM 5310 N N . TYR E 1 26 ? 4.649 2.110 -5.614 1.00 13.31 26 TYR E N 1
ATOM 5311 C CA . TYR E 1 26 ? 5.639 1.597 -4.659 1.00 14.44 26 TYR E CA 1
ATOM 5312 C C . TYR E 1 26 ? 5.052 0.858 -3.463 1.00 14.32 26 TYR E C 1
ATOM 5313 O O . TYR E 1 26 ? 5.777 0.472 -2.548 1.00 13.08 26 TYR E O 1
ATOM 5322 N N . LEU E 1 27 ? 3.748 0.641 -3.473 1.00 11.96 27 LEU E N 1
ATOM 5323 C CA . LEU E 1 27 ? 3.122 -0.077 -2.374 1.00 11.98 27 LEU E CA 1
ATOM 5324 C C . LEU E 1 27 ? 3.577 -1.530 -2.319 1.00 13.61 27 LEU E C 1
ATOM 5325 O O . LEU E 1 27 ? 3.385 -2.211 -1.321 1.00 20.81 27 LEU E O 1
ATOM 5330 N N . VAL E 1 28 ? 4.166 -2.003 -3.404 1.00 12.03 28 VAL E N 1
ATOM 5331 C CA . VAL E 1 28 ? 4.686 -3.353 -3.459 1.00 17.09 28 VAL E CA 1
ATOM 5332 C C . VAL E 1 28 ? 5.856 -3.504 -2.470 1.00 21.08 28 VAL E C 1
ATOM 5333 O O . VAL E 1 28 ? 6.135 -4.595 -1.995 1.00 17.91 28 VAL E O 1
ATOM 5337 N N . TYR E 1 29 ? 6.517 -2.393 -2.140 1.00 16.77 29 TYR E N 1
ATOM 5338 C CA . TYR E 1 29 ? 7.584 -2.416 -1.137 1.00 18.65 29 TYR E CA 1
ATOM 5339 C C . TYR E 1 29 ? 7.040 -2.176 0.264 1.00 18.77 29 TYR E C 1
ATOM 5340 O O . TYR E 1 29 ? 6.137 -1.362 0.452 1.00 19.55 29 TYR E O 1
ATOM 5349 N N . THR E 1 30 ? 7.597 -2.878 1.246 1.00 17.29 30 THR E N 1
ATOM 5350 C CA . THR E 1 30 ? 7.117 -2.782 2.614 1.00 18.26 30 THR E CA 1
ATOM 5351 C C . THR E 1 30 ? 8.174 -2.317 3.605 1.00 19.96 30 THR E C 1
ATOM 5352 O O . THR E 1 30 ? 7.850 -2.012 4.746 1.00 19.26 30 THR E O 1
ATOM 5356 N N . LYS E 1 31 ? 9.431 -2.242 3.178 1.00 17.50 31 LYS E N 1
ATOM 5357 C CA . LYS E 1 31 ? 10.511 -1.894 4.104 1.00 18.29 31 LYS E CA 1
ATOM 5358 C C . LYS E 1 31 ? 10.901 -0.414 4.016 1.00 14.89 31 LYS E C 1
ATOM 5359 O O . LYS E 1 31 ? 10.967 0.143 2.928 1.00 15.78 31 LYS E O 1
ATOM 5365 N N . PRO E 1 32 ? 11.149 0.229 5.170 1.00 20.31 32 PRO E N 1
ATOM 5366 C CA . PRO E 1 32 ? 11.550 1.648 5.162 1.00 17.52 32 PRO E CA 1
ATOM 5367 C C . PRO E 1 32 ? 12.740 1.937 4.232 1.00 14.57 32 PRO E C 1
ATOM 5368 O O . PRO E 1 32 ? 12.751 2.968 3.560 1.00 13.64 32 PRO E O 1
ATOM 5372 N N . GLU E 1 33 ? 13.718 1.032 4.181 1.00 16.91 33 GLU E N 1
ATOM 5373 C CA . GLU E 1 33 ? 14.890 1.221 3.319 1.00 14.29 33 GLU E CA 1
ATOM 5374 C C . GLU E 1 33 ? 14.538 1.243 1.836 1.00 14.01 33 GLU E C 1
ATOM 5375 O O . GLU E 1 33 ? 15.182 1.937 1.032 1.00 15.32 33 GLU E O 1
ATOM 5381 N N . GLU E 1 34 ? 13.526 0.465 1.463 1.00 15.25 34 GLU E N 1
ATOM 5382 C CA . GLU E 1 34 ? 13.048 0.442 0.081 1.00 14.35 34 GLU E CA 1
ATOM 5383 C C . GLU E 1 34 ? 12.262 1.698 -0.231 1.00 12.96 34 GLU E C 1
ATOM 5384 O O . GLU E 1 34 ? 12.504 2.379 -1.229 1.00 13.18 34 GLU E O 1
ATOM 5390 N N . LEU E 1 35 ? 11.316 1.993 0.647 1.00 13.36 35 LEU E N 1
ATOM 5391 C CA . LEU E 1 35 ? 10.430 3.136 0.491 1.00 13.93 35 LEU E CA 1
ATOM 5392 C C . LEU E 1 35 ? 11.174 4.470 0.465 1.00 14.10 35 LEU E C 1
ATOM 5393 O O . LEU E 1 35 ? 10.742 5.406 -0.196 1.00 15.77 35 LEU E O 1
ATOM 5398 N N . ALA E 1 36 ? 12.302 4.541 1.165 1.00 16.02 36 ALA E N 1
ATOM 5399 C CA . ALA E 1 36 ? 13.126 5.758 1.193 1.00 14.41 36 ALA E CA 1
ATOM 5400 C C . ALA E 1 36 ? 13.524 6.246 -0.200 1.00 19.39 36 ALA E C 1
ATOM 5401 O O . ALA E 1 36 ? 13.638 7.454 -0.437 1.00 16.21 36 ALA E O 1
ATOM 5403 N N . GLN E 1 37 ? 13.749 5.309 -1.118 1.00 14.34 37 GLN E N 1
ATOM 5404 C CA . GLN E 1 37 ? 14.180 5.652 -2.469 1.00 16.51 37 GLN E CA 1
ATOM 5405 C C . GLN E 1 37 ? 13.140 6.436 -3.257 1.00 15.08 37 GLN E C 1
ATOM 5406 O O . GLN E 1 37 ? 13.449 6.967 -4.324 1.00 16.27 37 GLN E O 1
ATOM 5412 N N . PHE E 1 38 ? 11.911 6.498 -2.756 1.00 14.73 38 PHE E N 1
ATOM 5413 C CA . PHE E 1 38 ? 10.814 7.059 -3.542 1.00 12.11 38 PHE E CA 1
ATOM 5414 C C . PHE E 1 38 ? 10.047 8.182 -2.855 1.00 14.59 38 PHE E C 1
ATOM 5415 O O . PHE E 1 38 ? 9.015 8.614 -3.361 1.00 15.39 38 PHE E O 1
ATOM 5423 N N . VAL E 1 39 ? 10.549 8.644 -1.714 1.00 11.93 39 VAL E N 1
ATOM 5424 C CA . VAL E 1 39 ? 9.863 9.662 -0.914 1.00 12.54 39 VAL E CA 1
ATOM 5425 C C . VAL E 1 39 ? 9.610 10.962 -1.671 1.00 15.36 39 VAL E C 1
ATOM 5426 O O . VAL E 1 39 ? 10.511 11.511 -2.316 1.00 15.24 39 VAL E O 1
ATOM 5430 N N . MET E 1 40 ? 8.369 11.429 -1.599 1.00 12.64 40 MET E N 1
ATOM 5431 C CA . MET E 1 40 ? 7.976 12.715 -2.159 1.00 12.89 40 MET E CA 1
ATOM 5432 C C . MET E 1 40 ? 8.050 12.775 -3.682 1.00 15.33 40 MET E C 1
ATOM 5433 O O . MET E 1 40 ? 7.941 13.863 -4.256 1.00 17.92 40 MET E O 1
ATOM 5438 N N . THR E 1 41 ? 8.230 11.630 -4.343 1.00 15.52 41 THR E N 1
ATOM 5439 C CA . THR E 1 41 ? 8.427 11.637 -5.804 1.00 18.40 41 THR E CA 1
ATOM 5440 C C . THR E 1 41 ? 7.170 11.979 -6.591 1.00 19.29 41 THR E C 1
ATOM 5441 O O . THR E 1 41 ? 7.243 12.288 -7.779 1.00 19.75 41 THR E O 1
ATOM 5445 N N . GLY E 1 42 ? 6.022 11.929 -5.931 1.00 16.34 42 GLY E N 1
ATOM 5446 C CA . GLY E 1 42 ? 4.800 12.441 -6.528 1.00 16.20 42 GLY E CA 1
ATOM 5447 C C . GLY E 1 42 ? 4.839 13.959 -6.661 1.00 19.17 42 GLY E C 1
ATOM 5448 O O . GLY E 1 42 ? 4.398 14.513 -7.664 1.00 19.90 42 GLY E O 1
ATOM 5449 N N . ALA E 1 43 ? 5.383 14.633 -5.653 1.00 19.38 43 ALA E N 1
ATOM 5450 C CA . ALA E 1 43 ? 5.512 16.093 -5.678 1.00 22.59 43 ALA E CA 1
ATOM 5451 C C . ALA E 1 43 ? 6.799 16.540 -6.387 1.00 23.95 43 ALA E C 1
ATOM 5452 O O . ALA E 1 43 ? 6.817 17.548 -7.096 1.00 22.54 43 ALA E O 1
ATOM 5454 N N . ASP E 1 44 ? 7.870 15.780 -6.188 1.00 19.83 44 ASP E N 1
ATOM 5455 C CA . ASP E 1 44 ? 9.180 16.126 -6.729 1.00 20.04 44 ASP E CA 1
ATOM 5456 C C . ASP E 1 44 ? 9.949 14.853 -7.075 1.00 19.71 44 ASP E C 1
ATOM 5457 O O . ASP E 1 44 ? 10.560 14.237 -6.212 1.00 18.00 44 ASP E O 1
ATOM 5462 N N . PRO E 1 45 ? 9.919 14.457 -8.353 1.00 23.15 45 PRO E N 1
ATOM 5463 C CA . PRO E 1 45 ? 10.538 13.202 -8.798 1.00 23.54 45 PRO E CA 1
ATOM 5464 C C . PRO E 1 45 ? 12.030 13.114 -8.473 1.00 25.62 45 PRO E C 1
ATOM 5465 O O . PRO E 1 45 ? 12.581 12.016 -8.469 1.00 28.13 45 PRO E O 1
ATOM 5469 N N . ASP E 1 46 ? 12.672 14.243 -8.188 1.00 24.44 46 ASP E N 1
ATOM 5470 C CA . ASP E 1 46 ? 14.104 14.235 -7.880 1.00 25.50 46 ASP E CA 1
ATOM 5471 C C . ASP E 1 46 ? 14.389 14.329 -6.390 1.00 23.55 46 ASP E C 1
ATOM 5472 O O . ASP E 1 46 ? 15.555 14.381 -5.975 1.00 24.23 46 ASP E O 1
ATOM 5477 N N . PHE E 1 47 ? 13.333 14.349 -5.584 1.00 19.11 47 PHE E N 1
ATOM 5478 C CA . PHE E 1 47 ? 13.504 14.520 -4.149 1.00 22.18 47 PHE E CA 1
ATOM 5479 C C . PHE E 1 47 ? 14.502 13.553 -3.484 1.00 22.89 47 PHE E C 1
ATOM 5480 O O . PHE E 1 47 ? 15.270 13.968 -2.617 1.00 19.83 47 PHE E O 1
ATOM 5488 N N . PRO E 1 48 ? 14.475 12.260 -3.862 1.00 23.45 48 PRO E N 1
ATOM 5489 C CA . PRO E 1 48 ? 15.390 11.323 -3.196 1.00 24.90 48 PRO E CA 1
ATOM 5490 C C . PRO E 1 48 ? 16.862 11.646 -3.474 1.00 26.67 48 PRO E C 1
ATOM 5491 O O . PRO E 1 48 ? 17.722 11.271 -2.679 1.00 25.97 48 PRO E O 1
ATOM 5495 N N . LYS E 1 49 ? 17.142 12.336 -4.577 1.00 27.70 49 LYS E N 1
ATOM 5496 C CA . LYS E 1 49 ? 18.511 12.749 -4.894 1.00 30.10 49 LYS E CA 1
ATOM 5497 C C . LYS E 1 49 ? 18.956 13.933 -4.022 1.00 31.89 49 LYS E C 1
ATOM 5498 O O . LYS E 1 49 ? 20.152 14.121 -3.782 1.00 37.28 49 LYS E O 1
ATOM 5504 N N . LYS E 1 50 ? 17.993 14.717 -3.538 1.00 26.09 50 LYS E N 1
ATOM 5505 C CA . LYS E 1 50 ? 18.285 15.938 -2.775 1.00 24.19 50 LYS E CA 1
ATOM 5506 C C . LYS E 1 50 ? 18.339 15.743 -1.261 1.00 23.79 50 LYS E C 1
ATOM 5507 O O . LYS E 1 50 ? 19.246 16.233 -0.592 1.00 18.40 50 LYS E O 1
ATOM 5513 N N . VAL E 1 51 ? 17.342 15.051 -0.723 1.00 21.85 51 VAL E N 1
ATOM 5514 C CA . VAL E 1 51 ? 17.182 14.943 0.717 1.00 19.75 51 VAL E CA 1
ATOM 5515 C C . VAL E 1 51 ? 18.364 14.211 1.316 1.00 22.71 51 VAL E C 1
ATOM 5516 O O . VAL E 1 51 ? 18.953 13.350 0.666 1.00 23.64 51 VAL E O 1
ATOM 5520 N N . LYS E 1 52 ? 18.698 14.550 2.558 1.00 18.99 52 LYS E N 1
ATOM 5521 C CA . LYS E 1 52 ? 19.694 13.807 3.315 1.00 24.56 52 LYS E CA 1
ATOM 5522 C C . LYS E 1 52 ? 19.133 13.414 4.672 1.00 24.72 52 LYS E C 1
ATOM 5523 O O . LYS E 1 52 ? 18.351 14.162 5.270 1.00 24.03 52 LYS E O 1
ATOM 5529 N N . PRO E 1 53 ? 19.544 12.248 5.176 1.00 22.08 53 PRO E N 1
ATOM 5530 C CA . PRO E 1 53 ? 19.112 11.836 6.511 1.00 21.61 53 PRO E CA 1
ATOM 5531 C C . PRO E 1 53 ? 19.353 12.958 7.516 1.00 24.57 53 PRO E C 1
ATOM 5532 O O . PRO E 1 53 ? 20.437 13.548 7.535 1.00 24.48 53 PRO E O 1
ATOM 5536 N N . GLY E 1 54 ? 18.352 13.243 8.345 1.00 23.90 54 GLY E N 1
ATOM 5537 C CA . GLY E 1 54 ? 18.454 14.294 9.346 1.00 23.23 54 GLY E CA 1
ATOM 5538 C C . GLY E 1 54 ? 17.760 15.578 8.920 1.00 20.94 54 GLY E C 1
ATOM 5539 O O . GLY E 1 54 ? 17.453 16.438 9.759 1.00 22.37 54 GLY E O 1
ATOM 5540 N N . ASP E 1 55 ? 17.525 15.719 7.616 1.00 17.89 55 ASP E N 1
ATOM 5541 C CA . ASP E 1 55 ? 16.763 16.854 7.107 1.00 19.88 55 ASP E CA 1
ATOM 5542 C C . ASP E 1 55 ? 15.350 16.846 7.694 1.00 24.01 55 ASP E C 1
ATOM 5543 O O . ASP E 1 55 ? 14.863 15.818 8.198 1.00 18.15 55 ASP E O 1
ATOM 5548 N N . ILE E 1 56 ? 14.703 18.001 7.603 1.00 20.28 56 ILE E N 1
ATOM 5549 C CA . ILE E 1 56 ? 13.370 18.216 8.135 1.00 18.61 56 ILE E CA 1
ATOM 5550 C C . ILE E 1 56 ? 12.456 18.612 6.986 1.00 14.52 56 ILE E C 1
ATOM 5551 O O . ILE E 1 56 ? 12.871 19.342 6.083 1.00 17.89 56 ILE E O 1
ATOM 5556 N N . ILE E 1 57 ? 11.219 18.127 7.008 1.00 15.37 57 ILE E N 1
ATOM 5557 C CA . ILE E 1 57 ? 10.221 18.575 6.039 1.00 14.64 57 ILE E CA 1
ATOM 5558 C C . ILE E 1 57 ? 9.232 19.490 6.732 1.00 14.12 57 ILE E C 1
ATOM 5559 O O . ILE E 1 57 ? 8.725 19.162 7.807 1.00 12.92 57 ILE E O 1
ATOM 5564 N N . VAL E 1 58 ? 8.998 20.648 6.118 1.00 11.27 58 VAL E N 1
ATOM 5565 C CA . VAL E 1 58 ? 7.998 21.619 6.575 1.00 15.87 58 VAL E CA 1
ATOM 5566 C C . VAL E 1 58 ? 6.832 21.632 5.595 1.00 14.79 58 VAL E C 1
ATOM 5567 O O . VAL E 1 58 ? 7.035 21.791 4.396 1.00 14.15 58 VAL E O 1
ATOM 5571 N N . GLY E 1 59 ? 5.615 21.461 6.104 1.00 15.02 59 GLY E N 1
ATOM 5572 C CA . GLY E 1 59 ? 4.438 21.384 5.253 1.00 15.48 59 GLY E CA 1
ATOM 5573 C C . GLY E 1 59 ? 3.348 22.388 5.599 1.00 17.19 59 GLY E C 1
ATOM 5574 O O . GLY E 1 59 ? 3.343 22.965 6.692 1.00 16.97 59 GLY E O 1
ATOM 5575 N N . GLY E 1 60 ? 2.432 22.609 4.658 1.00 17.69 60 GLY E N 1
ATOM 5576 C CA . GLY E 1 60 ? 1.294 23.484 4.882 1.00 16.94 60 GLY E CA 1
ATOM 5577 C C . GLY E 1 60 ? 0.178 22.803 5.657 1.00 17.14 60 GLY E C 1
ATOM 5578 O O . GLY E 1 60 ? 0.436 21.961 6.514 1.00 15.10 60 GLY E O 1
ATOM 5579 N N . LYS E 1 61 ? -1.068 23.168 5.359 1.00 16.58 61 LYS E N 1
ATOM 5580 C CA . LYS E 1 61 ? -2.212 22.563 6.023 1.00 13.99 61 LYS E CA 1
ATOM 5581 C C . LYS E 1 61 ? -2.498 21.161 5.491 1.00 14.81 61 LYS E C 1
ATOM 5582 O O . LYS E 1 61 ? -2.276 20.864 4.316 1.00 13.23 61 LYS E O 1
ATOM 5588 N N . ASN E 1 62 ? -3.002 20.306 6.371 1.00 14.69 62 ASN E N 1
ATOM 5589 C CA . ASN E 1 62 ? -3.583 19.038 5.965 1.00 15.41 62 ASN E CA 1
ATOM 5590 C C . ASN E 1 62 ? -2.558 18.106 5.318 1.00 16.46 62 ASN E C 1
ATOM 5591 O O . ASN E 1 62 ? -2.864 17.413 4.351 1.00 13.44 62 ASN E O 1
ATOM 5596 N N . PHE E 1 63 ? -1.347 18.083 5.873 1.00 14.40 63 PHE E N 1
ATOM 5597 C CA . PHE E 1 63 ? -0.261 17.287 5.309 1.00 14.09 63 PHE E CA 1
ATOM 5598 C C . PHE E 1 63 ? -0.556 15.792 5.451 1.00 12.76 63 PHE E C 1
ATOM 5599 O O . PHE E 1 63 ? -0.912 15.326 6.537 1.00 12.39 63 PHE E O 1
ATOM 5607 N N . GLY E 1 64 ? -0.407 15.054 4.347 1.00 14.39 64 GLY E N 1
ATOM 5608 C CA . GLY E 1 64 ? -0.646 13.618 4.323 1.00 13.92 64 GLY E CA 1
ATOM 5609 C C . GLY E 1 64 ? -2.104 13.214 4.122 1.00 15.34 64 GLY E C 1
ATOM 5610 O O . GLY E 1 64 ? -2.507 12.107 4.485 1.00 15.19 64 GLY E O 1
ATOM 5611 N N . CYS E 1 65 ? -2.904 14.106 3.559 1.00 15.05 65 CYS E N 1
ATOM 5612 C CA . CYS E 1 65 ? -4.310 13.791 3.298 1.00 16.58 65 CYS E CA 1
ATOM 5613 C C . CYS E 1 65 ? -4.480 12.626 2.323 1.00 17.49 65 CYS E C 1
ATOM 5614 O O . CYS E 1 65 ? -3.632 12.390 1.450 1.00 17.09 65 CYS E O 1
ATOM 5617 N N . GLY E 1 66 ? -5.575 11.891 2.498 1.00 17.84 66 GLY E N 1
ATOM 5618 C CA . GLY E 1 66 ? -5.897 10.729 1.680 1.00 18.43 66 GLY E CA 1
ATOM 5619 C C . GLY E 1 66 ? -6.301 9.557 2.563 1.00 17.06 66 GLY E C 1
ATOM 5620 O O . GLY E 1 66 ? -6.153 9.613 3.789 1.00 15.71 66 GLY E O 1
ATOM 5621 N N . SER E 1 67 ? -6.813 8.491 1.957 1.00 18.95 67 SER E N 1
ATOM 5622 C CA . SER E 1 67 ? -7.101 7.290 2.731 1.00 17.38 67 SER E CA 1
ATOM 5623 C C . SER E 1 67 ? -5.779 6.746 3.263 1.00 17.27 67 SER E C 1
ATOM 5624 O O . SER E 1 67 ? -4.706 7.093 2.762 1.00 16.49 67 SER E O 1
ATOM 5627 N N . SER E 1 68 ? -5.861 5.893 4.273 1.00 16.57 68 SER E N 1
ATOM 5628 C CA . SER E 1 68 ? -4.674 5.366 4.924 1.00 17.49 68 SER E CA 1
ATOM 5629 C C . SER E 1 68 ? -3.601 4.873 3.949 1.00 16.55 68 SER E C 1
ATOM 5630 O O . SER E 1 68 ? -3.892 4.127 3.014 1.00 15.16 68 SER E O 1
ATOM 5633 N N . ARG E 1 69 ? -2.367 5.328 4.163 1.00 15.36 69 ARG E N 1
ATOM 5634 C CA . ARG E 1 69 ? -1.207 4.789 3.467 1.00 15.52 69 ARG E CA 1
ATOM 5635 C C . ARG E 1 69 ? 0.022 4.840 4.380 1.00 16.93 69 ARG E C 1
ATOM 5636 O O . ARG E 1 69 ? 0.812 5.778 4.318 1.00 13.74 69 ARG E O 1
ATOM 5644 N N . GLU E 1 70 ? 0.171 3.822 5.229 1.00 15.69 70 GLU E N 1
ATOM 5645 C CA . GLU E 1 70 ? 1.286 3.760 6.164 1.00 16.41 70 GLU E CA 1
ATOM 5646 C C . GLU E 1 70 ? 2.657 3.789 5.477 1.00 14.09 70 GLU E C 1
ATOM 5647 O O . GLU E 1 70 ? 3.644 4.185 6.089 1.00 12.91 70 GLU E O 1
ATOM 5653 N N . HIS E 1 71 ? 2.719 3.375 4.212 1.00 12.29 71 HIS E N 1
ATOM 5654 C CA . HIS E 1 71 ? 3.962 3.453 3.449 1.00 12.41 71 HIS E CA 1
ATOM 5655 C C . HIS E 1 71 ? 4.533 4.877 3.399 1.00 11.84 71 HIS E C 1
ATOM 5656 O O . HIS E 1 71 ? 5.739 5.052 3.305 1.00 13.88 71 HIS E O 1
ATOM 5663 N N . ALA E 1 72 ? 3.667 5.883 3.415 1.00 11.58 72 ALA E N 1
ATOM 5664 C CA . ALA E 1 72 ? 4.108 7.271 3.242 1.00 14.00 72 ALA E CA 1
ATOM 5665 C C . ALA E 1 72 ? 5.009 7.728 4.396 1.00 12.40 72 ALA E C 1
ATOM 5666 O O . ALA E 1 72 ? 6.156 8.098 4.179 1.00 15.32 72 ALA E O 1
ATOM 5668 N N . PRO E 1 73 ? 4.497 7.695 5.632 1.00 13.89 73 PRO E N 1
ATOM 5669 C CA . PRO E 1 73 ? 5.395 8.091 6.727 1.00 13.29 73 PRO E CA 1
ATOM 5670 C C . PRO E 1 73 ? 6.514 7.071 6.927 1.00 14.14 73 PRO E C 1
ATOM 5671 O O . PRO E 1 73 ? 7.593 7.430 7.408 1.00 13.68 73 PRO E O 1
ATOM 5675 N N . LEU E 1 74 ? 6.277 5.819 6.540 1.00 13.79 74 LEU E N 1
ATOM 5676 C CA . LEU E 1 74 ? 7.297 4.796 6.715 1.00 14.37 74 LEU E CA 1
ATOM 5677 C C . LEU E 1 74 ? 8.467 5.151 5.812 1.00 14.07 74 LEU E C 1
ATOM 5678 O O . LEU E 1 74 ? 9.625 5.004 6.192 1.00 15.52 74 LEU E O 1
ATOM 5683 N N . GLY E 1 75 ? 8.147 5.648 4.621 1.00 14.33 75 GLY E N 1
ATOM 5684 C CA . GLY E 1 75 ? 9.151 6.066 3.664 1.00 15.15 75 GLY E CA 1
ATOM 5685 C C . GLY E 1 75 ? 9.956 7.255 4.155 1.00 16.65 75 GLY E C 1
ATOM 5686 O O . GLY E 1 75 ? 11.187 7.257 4.067 1.00 16.35 75 GLY E O 1
ATOM 5687 N N . LEU E 1 76 ? 9.262 8.272 4.667 1.00 16.74 76 LEU E N 1
ATOM 5688 C CA . LEU E 1 76 ? 9.931 9.456 5.201 1.00 14.67 76 LEU E CA 1
ATOM 5689 C C . LEU E 1 76 ? 10.896 9.083 6.323 1.00 15.31 76 LEU E C 1
ATOM 5690 O O . LEU E 1 76 ? 12.039 9.558 6.360 1.00 17.96 76 LEU E O 1
ATOM 5695 N N . LYS E 1 77 ? 10.436 8.239 7.241 1.00 14.51 77 LYS E N 1
ATOM 5696 C CA . LYS E 1 77 ? 11.301 7.747 8.310 1.00 16.37 77 LYS E CA 1
ATOM 5697 C C . LYS E 1 77 ? 12.527 7.037 7.739 1.00 19.01 77 LYS E C 1
ATOM 5698 O O . LYS E 1 77 ? 13.654 7.222 8.214 1.00 15.07 77 LYS E O 1
ATOM 5704 N N . GLY E 1 78 ? 12.293 6.237 6.702 1.00 15.93 78 GLY E N 1
ATOM 5705 C CA . GLY E 1 78 ? 13.339 5.455 6.081 1.00 20.13 78 GLY E CA 1
ATOM 5706 C C . GLY E 1 78 ? 14.369 6.319 5.390 1.00 18.20 78 GLY E C 1
ATOM 5707 O O . GLY E 1 78 ? 15.545 5.966 5.361 1.00 21.94 78 GLY E O 1
ATOM 5708 N N . ALA E 1 79 ? 13.917 7.434 4.818 1.00 17.95 79 ALA E N 1
ATOM 5709 C CA . ALA E 1 79 ? 14.798 8.402 4.170 1.00 18.62 79 ALA E CA 1
ATOM 5710 C C . ALA E 1 79 ? 15.591 9.202 5.192 1.00 18.09 79 ALA E C 1
ATOM 5711 O O . ALA E 1 79 ? 16.495 9.955 4.835 1.00 19.95 79 ALA E O 1
ATOM 5713 N N . GLY E 1 80 ? 15.240 9.052 6.463 1.00 17.09 80 GLY E N 1
ATOM 5714 C CA . GLY E 1 80 ? 15.952 9.747 7.523 1.00 21.48 80 GLY E CA 1
ATOM 5715 C C . GLY E 1 80 ? 15.420 11.134 7.825 1.00 19.61 80 GLY E C 1
ATOM 5716 O O . GLY E 1 80 ? 16.137 11.981 8.347 1.00 19.57 80 GLY E O 1
ATOM 5717 N N . ILE E 1 81 ? 14.163 11.381 7.481 1.00 17.73 81 ILE E N 1
ATOM 5718 C CA . ILE E 1 81 ? 13.523 12.639 7.844 1.00 18.15 81 ILE E CA 1
ATOM 5719 C C . ILE E 1 81 ? 13.403 12.703 9.368 1.00 17.61 81 ILE E C 1
ATOM 5720 O O . ILE E 1 81 ? 12.731 11.870 9.984 1.00 16.97 81 ILE E O 1
ATOM 5725 N N . SER E 1 82 ? 14.072 13.675 9.985 1.00 16.86 82 SER E N 1
ATOM 5726 C CA . SER E 1 82 ? 14.116 13.743 11.450 1.00 18.44 82 SER E CA 1
ATOM 5727 C C . SER E 1 82 ? 12.779 14.148 12.055 1.00 17.67 82 SER E C 1
ATOM 5728 O O . SER E 1 82 ? 12.436 13.716 13.158 1.00 19.85 82 SER E O 1
ATOM 5731 N N . CYS E 1 83 ? 12.037 14.991 11.342 1.00 14.26 83 CYS E N 1
ATOM 5732 C CA . CYS E 1 83 ? 10.664 15.308 11.718 1.00 17.02 83 CYS E CA 1
ATOM 5733 C C . CYS E 1 83 ? 9.931 16.042 10.604 1.00 16.31 83 CYS E C 1
ATOM 5734 O O . CYS E 1 83 ? 10.550 16.605 9.694 1.00 16.12 83 CYS E O 1
ATOM 5737 N N . VAL E 1 84 ? 8.605 16.022 10.676 1.00 14.81 84 VAL E N 1
ATOM 5738 C CA . VAL E 1 84 ? 7.803 16.852 9.790 1.00 16.71 84 VAL E CA 1
ATOM 5739 C C . VAL E 1 84 ? 7.095 17.887 10.658 1.00 14.46 84 VAL E C 1
ATOM 5740 O O . VAL E 1 84 ? 6.498 17.550 11.680 1.00 16.07 84 VAL E O 1
ATOM 5744 N N . ILE E 1 85 ? 7.201 19.149 10.269 1.00 15.43 85 ILE E N 1
ATOM 5745 C CA . ILE E 1 85 ? 6.498 20.227 10.943 1.00 13.69 85 ILE E CA 1
ATOM 5746 C C . ILE E 1 85 ? 5.499 20.748 9.938 1.00 14.71 85 ILE E C 1
ATOM 5747 O O . ILE E 1 85 ? 5.838 20.953 8.768 1.00 17.99 85 ILE E O 1
ATOM 5752 N N . ALA E 1 86 ? 4.269 20.976 10.371 1.00 15.78 86 ALA E N 1
ATOM 5753 C CA . ALA E 1 86 ? 3.244 21.404 9.434 1.00 16.17 86 ALA E CA 1
ATOM 5754 C C . ALA E 1 86 ? 2.201 22.264 10.123 1.00 17.18 86 ALA E C 1
ATOM 5755 O O . ALA E 1 86 ? 1.999 22.151 11.334 1.00 18.50 86 ALA E O 1
ATOM 5757 N N . GLU E 1 87 ? 1.560 23.131 9.344 1.00 18.41 87 GLU E N 1
ATOM 5758 C CA . GLU E 1 87 ? 0.390 23.872 9.798 1.00 19.01 87 GLU E CA 1
ATOM 5759 C C . GLU E 1 87 ? -0.570 22.896 10.477 1.00 22.61 87 GLU E C 1
ATOM 5760 O O . GLU E 1 87 ? -1.079 23.172 11.560 1.00 19.85 87 GLU E O 1
ATOM 5766 N N . SER E 1 88 ? -0.794 21.747 9.832 1.00 17.14 88 SER E N 1
ATOM 5767 C CA . SER E 1 88 ? -1.669 20.706 10.370 1.00 17.21 88 SER E CA 1
ATOM 5768 C C . SER E 1 88 ? -1.518 19.431 9.554 1.00 16.62 88 SER E C 1
ATOM 5769 O O . SER E 1 88 ? -1.109 19.481 8.394 1.00 14.03 88 SER E O 1
ATOM 5772 N N . PHE E 1 89 ? -1.875 18.300 10.160 1.00 12.38 89 PHE E N 1
ATOM 5773 C CA . PHE E 1 89 ? -1.794 17.003 9.498 1.00 16.23 89 PHE E CA 1
ATOM 5774 C C . PHE E 1 89 ? -3.176 16.367 9.290 1.00 18.22 89 PHE E C 1
ATOM 5775 O O . PHE E 1 89 ? -4.086 16.553 10.097 1.00 16.29 89 PHE E O 1
ATOM 5783 N N . ALA E 1 90 ? -3.314 15.602 8.213 1.00 15.19 90 ALA E N 1
ATOM 5784 C CA . ALA E 1 90 ? -4.473 14.742 8.031 1.00 16.92 90 ALA E CA 1
ATOM 5785 C C . ALA E 1 90 ? -4.474 13.752 9.187 1.00 16.57 90 ALA E C 1
ATOM 5786 O O . ALA E 1 90 ? -3.419 13.284 9.592 1.00 15.66 90 ALA E O 1
ATOM 5788 N N . ARG E 1 91 ? -5.651 13.428 9.709 1.00 15.78 91 ARG E N 1
ATOM 5789 C CA . ARG E 1 91 ? -5.744 12.595 10.899 1.00 19.26 91 ARG E CA 1
ATOM 5790 C C . ARG E 1 91 ? -5.172 11.195 10.687 1.00 19.73 91 ARG E C 1
ATOM 5791 O O . ARG E 1 91 ? -4.501 10.643 11.560 1.00 19.02 91 ARG E O 1
ATOM 5799 N N . ILE E 1 92 ? -5.457 10.601 9.538 1.00 17.75 92 ILE E N 1
ATOM 5800 C CA . ILE E 1 92 ? -4.955 9.257 9.289 1.00 14.95 92 ILE E CA 1
ATOM 5801 C C . ILE E 1 92 ? -3.427 9.249 9.175 1.00 15.78 92 ILE E C 1
ATOM 5802 O O . ILE E 1 92 ? -2.764 8.446 9.827 1.00 15.54 92 ILE E O 1
ATOM 5807 N N . PHE E 1 93 ? -2.866 10.139 8.359 1.00 15.38 93 PHE E N 1
ATOM 5808 C CA . PHE E 1 93 ? -1.406 10.272 8.284 1.00 14.19 93 PHE E CA 1
ATOM 5809 C C . PHE E 1 93 ? -0.785 10.404 9.680 1.00 15.77 93 PHE E C 1
ATOM 5810 O O . PHE E 1 93 ? 0.243 9.789 9.985 1.00 14.80 93 PHE E O 1
ATOM 5818 N N . TYR E 1 94 ? -1.405 11.226 10.522 1.00 14.81 94 TYR E N 1
ATOM 5819 C CA . TYR E 1 94 ? -0.868 11.481 11.853 1.00 17.15 94 TYR E CA 1
ATOM 5820 C C . TYR E 1 94 ? -0.791 10.182 12.663 1.00 17.62 94 TYR E C 1
ATOM 5821 O O . TYR E 1 94 ? 0.243 9.873 13.262 1.00 16.23 94 TYR E O 1
ATOM 5830 N N . ARG E 1 95 ? -1.883 9.422 12.669 1.00 16.64 95 ARG E N 1
ATOM 5831 C CA . ARG E 1 95 ? -1.901 8.103 13.315 1.00 18.35 95 ARG E CA 1
ATOM 5832 C C . ARG E 1 95 ? -0.856 7.153 12.709 1.00 20.20 95 ARG E C 1
ATOM 5833 O O . ARG E 1 95 ? -0.151 6.430 13.425 1.00 20.53 95 ARG E O 1
ATOM 5841 N N . ASN E 1 96 ? -0.744 7.159 11.386 1.00 17.86 96 ASN E N 1
ATOM 5842 C CA . ASN E 1 96 ? 0.224 6.291 10.725 1.00 16.18 96 ASN E CA 1
ATOM 5843 C C . ASN E 1 96 ? 1.655 6.629 11.129 1.00 21.37 96 ASN E C 1
ATOM 5844 O O . ASN E 1 96 ? 2.486 5.740 11.301 1.00 18.49 96 ASN E O 1
ATOM 5849 N N . ALA E 1 97 ? 1.922 7.919 11.304 1.00 18.18 97 ALA E N 1
ATOM 5850 C CA . ALA E 1 97 ? 3.248 8.380 11.656 1.00 17.74 97 ALA E CA 1
ATOM 5851 C C . ALA E 1 97 ? 3.678 7.932 13.047 1.00 17.34 97 ALA E C 1
ATOM 5852 O O . ALA E 1 97 ? 4.833 7.546 13.226 1.00 16.04 97 ALA E O 1
ATOM 5854 N N . ILE E 1 98 ? 2.788 7.991 14.043 1.00 19.55 98 ILE E N 1
ATOM 5855 C CA . ILE E 1 98 ? 3.186 7.473 15.365 1.00 22.83 98 ILE E CA 1
ATOM 5856 C C . ILE E 1 98 ? 3.349 5.971 15.329 1.00 21.18 98 ILE E C 1
ATOM 5857 O O . ILE E 1 98 ? 4.225 5.437 16.014 1.00 22.54 98 ILE E O 1
ATOM 5862 N N . ASN E 1 99 ? 2.494 5.290 14.562 1.00 20.76 99 ASN E N 1
ATOM 5863 C CA . ASN E 1 99 ? 2.592 3.830 14.447 1.00 21.74 99 ASN E CA 1
ATOM 5864 C C . ASN E 1 99 ? 4.002 3.422 14.037 1.00 23.21 99 ASN E C 1
ATOM 5865 O O . ASN E 1 99 ? 4.534 2.434 14.535 1.00 21.39 99 ASN E O 1
ATOM 5870 N N . VAL E 1 100 ? 4.611 4.193 13.135 1.00 19.84 100 VAL E N 1
ATOM 5871 C CA . VAL E 1 100 ? 5.915 3.823 12.584 1.00 18.66 100 VAL E CA 1
ATOM 5872 C C . VAL E 1 100 ? 7.055 4.661 13.167 1.00 20.48 100 VAL E C 1
ATOM 5873 O O . VAL E 1 100 ? 8.215 4.493 12.787 1.00 22.16 100 VAL E O 1
ATOM 5877 N N . GLY E 1 101 ? 6.722 5.559 14.086 1.00 18.04 101 GLY E N 1
ATOM 5878 C CA . GLY E 1 101 ? 7.731 6.327 14.792 1.00 17.91 101 GLY E CA 1
ATOM 5879 C C . GLY E 1 101 ? 8.308 7.542 14.074 1.00 18.96 101 GLY E C 1
ATOM 5880 O O . GLY E 1 101 ? 9.421 7.971 14.383 1.00 20.36 101 GLY E O 1
ATOM 5881 N N . LEU E 1 102 ? 7.567 8.114 13.132 1.00 17.17 102 LEU E N 1
ATOM 5882 C CA . LEU E 1 102 ? 8.014 9.347 12.482 1.00 17.88 102 LEU E CA 1
ATOM 5883 C C . LEU E 1 102 ? 7.552 10.532 13.323 1.00 16.82 102 LEU E C 1
ATOM 5884 O O . LEU E 1 102 ? 6.355 10.715 13.525 1.00 17.84 102 LEU E O 1
ATOM 5889 N N . PRO E 1 103 ? 8.494 11.336 13.834 1.00 16.95 103 PRO E N 1
ATOM 5890 C CA . PRO E 1 103 ? 8.033 12.422 14.708 1.00 19.14 103 PRO E CA 1
ATOM 5891 C C . PRO E 1 103 ? 7.323 13.503 13.911 1.00 16.00 103 PRO E C 1
ATOM 5892 O O . PRO E 1 103 ? 7.800 13.926 12.863 1.00 16.64 103 PRO E O 1
ATOM 5896 N N . LEU E 1 104 ? 6.176 13.932 14.420 1.00 16.97 104 LEU E N 1
ATOM 5897 C CA . LEU E 1 104 ? 5.360 14.943 13.778 1.00 19.40 104 LEU E CA 1
ATOM 5898 C C . LEU E 1 104 ? 5.101 16.047 14.779 1.00 21.55 104 LEU E C 1
ATOM 5899 O O . LEU E 1 104 ? 4.800 15.764 15.941 1.00 20.86 104 LEU E O 1
ATOM 5904 N N . ILE E 1 105 ? 5.195 17.298 14.328 1.00 21.13 105 ILE E N 1
ATOM 5905 C CA . ILE E 1 105 ? 4.825 18.424 15.172 1.00 21.64 105 ILE E CA 1
ATOM 5906 C C . ILE E 1 105 ? 4.042 19.506 14.426 1.00 20.74 105 ILE E C 1
ATOM 5907 O O . ILE E 1 105 ? 4.430 19.941 13.329 1.00 19.23 105 ILE E O 1
ATOM 5912 N N . GLU E 1 106 ? 2.934 19.932 15.033 1.00 19.68 106 GLU E N 1
ATOM 5913 C CA . GLU E 1 106 ? 2.081 20.976 14.467 1.00 22.47 106 GLU E CA 1
ATOM 5914 C C . GLU E 1 106 ? 2.520 22.364 14.926 1.00 23.93 106 GLU E C 1
ATOM 5915 O O . GLU E 1 106 ? 2.789 22.582 16.108 1.00 23.59 106 GLU E O 1
ATOM 5921 N N . CYS E 1 107 ? 2.580 23.310 13.997 1.00 22.80 107 CYS E N 1
ATOM 5922 C CA . CYS E 1 107 ? 2.977 24.664 14.352 1.00 23.88 107 CYS E CA 1
ATOM 5923 C C . CYS E 1 107 ? 2.291 25.676 13.452 1.00 25.10 107 CYS E C 1
ATOM 5924 O O . CYS E 1 107 ? 2.697 25.882 12.313 1.00 22.03 107 CYS E O 1
ATOM 5927 N N . LYS E 1 108 ? 1.240 26.306 13.969 1.00 27.95 108 LYS E N 1
ATOM 5928 C CA . LYS E 1 108 ? 0.503 27.287 13.190 1.00 29.95 108 LYS E CA 1
ATOM 5929 C C . LYS E 1 108 ? 1.449 28.405 12.746 1.00 26.29 108 LYS E C 1
ATOM 5930 O O . LYS E 1 108 ? 2.265 28.882 13.536 1.00 26.47 108 LYS E O 1
ATOM 5936 N N . GLY E 1 109 ? 1.349 28.809 11.481 1.00 28.67 109 GLY E N 1
ATOM 5937 C CA . GLY E 1 109 ? 2.166 29.893 10.954 1.00 28.30 109 GLY E CA 1
ATOM 5938 C C . GLY E 1 109 ? 3.521 29.491 10.385 1.00 29.94 109 GLY E C 1
ATOM 5939 O O . GLY E 1 109 ? 4.189 30.303 9.741 1.00 30.36 109 GLY E O 1
ATOM 5940 N N . ILE E 1 110 ? 3.922 28.240 10.608 1.00 27.90 110 ILE E N 1
ATOM 5941 C CA . ILE E 1 110 ? 5.218 27.736 10.142 1.00 25.89 110 ILE E CA 1
ATOM 5942 C C . ILE E 1 110 ? 5.501 28.026 8.663 1.00 27.63 110 ILE E C 1
ATOM 5943 O O . ILE E 1 110 ? 6.616 28.400 8.297 1.00 28.72 110 ILE E O 1
ATOM 5948 N N . SER E 1 111 ? 4.498 27.855 7.811 1.00 29.48 111 SER E N 1
ATOM 5949 C CA . SER E 1 111 ? 4.682 28.079 6.380 1.00 30.24 111 SER E CA 1
ATOM 5950 C C . SER E 1 111 ? 5.256 29.459 6.085 1.00 30.29 111 SER E C 1
ATOM 5951 O O . SER E 1 111 ? 6.207 29.586 5.314 1.00 28.38 111 SER E O 1
ATOM 5954 N N . GLU E 1 112 ? 4.678 30.490 6.694 1.00 31.71 112 GLU E N 1
ATOM 5955 C CA . GLU E 1 112 ? 5.095 31.863 6.400 1.00 32.44 112 GLU E CA 1
ATOM 5956 C C . GLU E 1 112 ? 6.417 32.263 7.074 1.00 31.97 112 GLU E C 1
ATOM 5957 O O . GLU E 1 112 ? 7.016 33.274 6.705 1.00 33.11 112 GLU E O 1
ATOM 5963 N N . LYS E 1 113 ? 6.883 31.465 8.034 1.00 25.41 113 LYS E N 1
ATOM 5964 C CA . LYS E 1 113 ? 8.075 31.822 8.805 1.00 27.34 113 LYS E CA 1
ATOM 5965 C C . LYS E 1 113 ? 9.322 30.964 8.523 1.00 28.79 113 LYS E C 1
ATOM 5966 O O . LYS E 1 113 ? 10.341 31.063 9.220 1.00 24.71 113 LYS E O 1
ATOM 5972 N N . VAL E 1 114 ? 9.253 30.132 7.493 1.00 22.21 114 VAL E N 1
ATOM 5973 C CA . VAL E 1 114 ? 10.394 29.299 7.156 1.00 23.41 114 VAL E CA 1
ATOM 5974 C C . VAL E 1 114 ? 10.577 29.220 5.646 1.00 22.14 114 VAL E C 1
ATOM 5975 O O . VAL E 1 114 ? 9.610 29.126 4.889 1.00 20.92 114 VAL E O 1
ATOM 5979 N N . ASN E 1 115 ? 11.831 29.290 5.217 1.00 20.70 115 ASN E N 1
ATOM 5980 C CA . ASN E 1 115 ? 12.176 29.116 3.815 1.00 23.68 115 ASN E CA 1
ATOM 5981 C C . ASN E 1 115 ? 12.829 27.761 3.627 1.00 21.37 115 ASN E C 1
ATOM 5982 O O . ASN E 1 115 ? 13.493 27.261 4.540 1.00 21.12 115 ASN E O 1
ATOM 5987 N N . GLU E 1 116 ? 12.629 27.160 2.459 1.00 20.19 116 GLU E N 1
ATOM 5988 C CA . GLU E 1 116 ? 13.320 25.924 2.140 1.00 21.05 116 GLU E CA 1
ATOM 5989 C C . GLU E 1 116 ? 14.806 26.225 2.224 1.00 19.62 116 GLU E C 1
ATOM 5990 O O . GLU E 1 116 ? 15.262 27.221 1.669 1.00 23.61 116 GLU E O 1
ATOM 5996 N N . GLY E 1 117 ? 15.557 25.406 2.949 1.00 19.01 117 GLY E N 1
ATOM 5997 C CA . GLY E 1 117 ? 16.985 25.648 3.085 1.00 18.35 117 GLY E CA 1
ATOM 5998 C C . GLY E 1 117 ? 17.353 26.279 4.415 1.00 24.65 117 GLY E C 1
ATOM 5999 O O . GLY E 1 117 ? 18.512 26.234 4.841 1.00 27.57 117 GLY E O 1
ATOM 6000 N N . ASP E 1 118 ? 16.370 26.873 5.085 1.00 23.46 118 ASP E N 1
ATOM 6001 C CA . ASP E 1 118 ? 16.595 27.360 6.444 1.00 26.66 118 ASP E CA 1
ATOM 6002 C C . ASP E 1 118 ? 16.965 26.185 7.328 1.00 26.24 118 ASP E C 1
ATOM 6003 O O . ASP E 1 118 ? 16.557 25.057 7.061 1.00 20.58 118 ASP E O 1
ATOM 6008 N N . GLU E 1 119 ? 17.733 26.444 8.381 1.00 27.58 119 GLU E N 1
ATOM 6009 C CA . GLU E 1 119 ? 18.003 25.419 9.383 1.00 23.89 119 GLU E CA 1
ATOM 6010 C C . GLU E 1 119 ? 17.129 25.663 10.595 1.00 26.41 119 GLU E C 1
ATOM 6011 O O . GLU E 1 119 ? 16.945 26.805 11.012 1.00 28.68 119 GLU E O 1
ATOM 6017 N N . LEU E 1 120 ? 16.579 24.590 11.152 1.00 24.90 120 LEU E N 1
ATOM 6018 C CA . LEU E 1 120 ? 15.715 24.714 12.310 1.00 28.83 120 LEU E CA 1
ATOM 6019 C C . LEU E 1 120 ? 16.178 23.804 13.436 1.00 31.99 120 LEU E C 1
ATOM 6020 O O . LEU E 1 120 ? 16.854 22.798 13.203 1.00 31.48 120 LEU E O 1
ATOM 6025 N N . GLU E 1 121 ? 15.804 24.175 14.656 1.00 31.84 121 GLU E N 1
ATOM 6026 C CA . GLU E 1 121 ? 16.002 23.334 15.824 1.00 33.78 121 GLU E CA 1
ATOM 6027 C C . GLU E 1 121 ? 14.645 23.054 16.459 1.00 34.26 121 GLU E C 1
ATOM 6028 O O . GLU E 1 121 ? 13.926 23.975 16.846 1.00 38.37 121 GLU E O 1
ATOM 6034 N N . VAL E 1 122 ? 14.290 21.781 16.557 1.00 35.80 122 VAL E N 1
ATOM 6035 C CA . VAL E 1 122 ? 12.972 21.404 17.055 1.00 38.52 122 VAL E CA 1
ATOM 6036 C C . VAL E 1 122 ? 13.050 20.739 18.422 1.00 33.63 122 VAL E C 1
ATOM 6037 O O . VAL E 1 122 ? 13.724 19.731 18.590 1.00 32.60 122 VAL E O 1
ATOM 6041 N N . ASN E 1 123 ? 12.360 21.315 19.397 1.00 36.57 123 ASN E N 1
ATOM 6042 C CA . ASN E 1 123 ? 12.230 20.679 20.699 1.00 35.78 123 ASN E CA 1
ATOM 6043 C C . ASN E 1 123 ? 10.847 20.045 20.783 1.00 34.42 123 ASN E C 1
ATOM 6044 O O . ASN E 1 123 ? 9.852 20.738 20.991 1.00 30.74 123 ASN E O 1
ATOM 6049 N N . LEU E 1 124 ? 10.792 18.730 20.580 1.00 32.75 124 LEU E N 1
ATOM 6050 C CA . LEU E 1 124 ? 9.537 17.986 20.622 1.00 34.53 124 LEU E CA 1
ATOM 6051 C C . LEU E 1 124 ? 8.834 18.136 21.965 1.00 34.48 124 LEU E C 1
ATOM 6052 O O . LEU E 1 124 ? 7.611 18.272 22.022 1.00 31.26 124 LEU E O 1
ATOM 6057 N N . GLU E 1 125 ? 9.619 18.104 23.041 1.00 37.79 125 GLU E N 1
ATOM 6058 C CA . GLU E 1 125 ? 9.072 18.105 24.393 1.00 36.93 125 GLU E CA 1
ATOM 6059 C C . GLU E 1 125 ? 8.531 19.466 24.805 1.00 35.21 125 GLU E C 1
ATOM 6060 O O . GLU E 1 125 ? 7.660 19.551 25.663 1.00 35.06 125 GLU E O 1
ATOM 6066 N N . THR E 1 126 ? 9.040 20.528 24.189 1.00 35.28 126 THR E N 1
ATOM 6067 C CA . THR E 1 126 ? 8.594 21.875 24.528 1.00 39.68 126 THR E CA 1
ATOM 6068 C C . THR E 1 126 ? 7.745 22.515 23.432 1.00 35.79 126 THR E C 1
ATOM 6069 O O . THR E 1 126 ? 6.950 23.415 23.700 1.00 35.72 126 THR E O 1
ATOM 6073 N N . GLY E 1 127 ? 7.914 22.055 22.198 1.00 34.01 127 GLY E N 1
ATOM 6074 C CA . GLY E 1 127 ? 7.212 22.662 21.082 1.00 31.90 127 GLY E CA 1
ATOM 6075 C C . GLY E 1 127 ? 7.955 23.862 20.528 1.00 32.90 127 GLY E C 1
ATOM 6076 O O . GLY E 1 127 ? 7.542 24.457 19.531 1.00 37.90 127 GLY E O 1
ATOM 6077 N N . GLU E 1 128 ? 9.051 24.229 21.182 1.00 35.17 128 GLU E N 1
ATOM 6078 C CA . GLU E 1 128 ? 9.898 25.317 20.700 1.00 40.55 128 GLU E CA 1
ATOM 6079 C C . GLU E 1 128 ? 10.487 24.973 19.346 1.00 37.60 128 GLU E C 1
ATOM 6080 O O . GLU E 1 128 ? 11.037 23.882 19.160 1.00 36.20 128 GLU E O 1
ATOM 6086 N N . ILE E 1 129 ? 10.396 25.914 18.414 1.00 35.75 129 ILE E N 1
ATOM 6087 C CA . ILE E 1 129 ? 11.037 25.756 17.115 1.00 37.44 129 ILE E CA 1
ATOM 6088 C C . ILE E 1 129 ? 11.846 27.002 16.765 1.00 36.09 129 ILE E C 1
ATOM 6089 O O . ILE E 1 129 ? 11.280 28.065 16.517 1.00 37.17 129 ILE E O 1
ATOM 6094 N N . LYS E 1 130 ? 13.170 26.876 16.758 1.00 37.91 130 LYS E N 1
ATOM 6095 C CA . LYS E 1 130 ? 14.028 28.010 16.422 1.00 35.71 130 LYS E CA 1
ATOM 6096 C C . LYS E 1 130 ? 14.374 27.968 14.945 1.00 33.80 130 LYS E C 1
ATOM 6097 O O . LYS E 1 130 ? 14.856 26.945 14.452 1.00 34.41 130 LYS E O 1
ATOM 6103 N N . ASN E 1 131 ? 14.111 29.058 14.231 1.00 31.63 131 ASN E N 1
ATOM 6104 C CA . ASN E 1 131 ? 14.652 29.204 12.890 1.00 29.73 131 ASN E CA 1
ATOM 6105 C C . ASN E 1 131 ? 16.061 29.752 13.029 1.00 37.08 131 ASN E C 1
ATOM 6106 O O . ASN E 1 131 ? 16.255 30.951 13.241 1.00 37.47 131 ASN E O 1
ATOM 6111 N N . LEU E 1 132 ? 17.042 28.860 12.933 1.00 36.35 132 LEU E N 1
ATOM 6112 C CA . LEU E 1 132 ? 18.434 29.212 13.180 1.00 33.63 132 LEU E CA 1
ATOM 6113 C C . LEU E 1 132 ? 18.965 30.240 12.195 1.00 36.14 132 LEU E C 1
ATOM 6114 O O . LEU E 1 132 ? 19.844 31.032 12.543 1.00 39.59 132 LEU E O 1
ATOM 6119 N N . THR E 1 133 ? 18.441 30.251 10.973 1.00 31.61 133 THR E N 1
ATOM 6120 C CA . THR E 1 133 ? 18.953 31.203 9.988 1.00 34.89 133 THR E CA 1
ATOM 6121 C C . THR E 1 133 ? 18.301 32.577 10.094 1.00 39.24 133 THR E C 1
ATOM 6122 O O . THR E 1 133 ? 18.893 33.580 9.694 1.00 43.06 133 THR E O 1
ATOM 6126 N N . THR E 1 134 ? 17.089 32.616 10.641 1.00 38.72 134 THR E N 1
ATOM 6127 C CA . THR E 1 134 ? 16.338 33.860 10.765 1.00 36.66 134 THR E CA 1
ATOM 6128 C C . THR E 1 134 ? 16.437 34.446 12.170 1.00 43.33 134 THR E C 1
ATOM 6129 O O . THR E 1 134 ? 16.269 35.650 12.364 1.00 46.76 134 THR E O 1
ATOM 6133 N N . GLY E 1 135 ? 16.719 33.585 13.142 1.00 40.14 135 GLY E N 1
ATOM 6134 C CA . GLY E 1 135 ? 16.817 33.993 14.528 1.00 39.80 135 GLY E CA 1
ATOM 6135 C C . GLY E 1 135 ? 15.476 33.933 15.232 1.00 41.82 135 GLY E C 1
ATOM 6136 O O . GLY E 1 135 ? 15.413 33.850 16.457 1.00 47.94 135 GLY E O 1
ATOM 6137 N N . GLU E 1 136 ? 14.399 33.973 14.455 1.00 45.04 136 GLU E N 1
ATOM 6138 C CA . GLU E 1 136 ? 13.055 33.962 15.025 1.00 44.94 136 GLU E CA 1
ATOM 6139 C C . GLU E 1 136 ? 12.734 32.641 15.724 1.00 44.95 136 GLU E C 1
ATOM 6140 O O . GLU E 1 136 ? 13.281 31.592 15.374 1.00 45.59 136 GLU E O 1
ATOM 6146 N N . VAL E 1 137 ? 11.855 32.706 16.722 1.00 45.05 137 VAL E N 1
ATOM 6147 C CA . VAL E 1 137 ? 11.446 31.523 17.473 1.00 45.84 137 VAL E CA 1
ATOM 6148 C C . VAL E 1 137 ? 9.938 31.286 17.346 1.00 42.80 137 VAL E C 1
ATOM 6149 O O . VAL E 1 137 ? 9.141 32.213 17.463 1.00 41.02 137 VAL E O 1
ATOM 6153 N N . LEU E 1 138 ? 9.556 30.037 17.090 1.00 43.09 138 LEU E N 1
ATOM 6154 C CA . LEU E 1 138 ? 8.153 29.684 16.890 1.00 38.80 138 LEU E CA 1
ATOM 6155 C C . LEU E 1 138 ? 7.642 28.777 18.001 1.00 36.51 138 LEU E C 1
ATOM 6156 O O . LEU E 1 138 ? 8.394 27.981 18.568 1.00 38.70 138 LEU E O 1
ATOM 6161 N N . LYS E 1 139 ? 6.355 28.907 18.304 1.00 33.94 139 LYS E N 1
ATOM 6162 C CA . LYS E 1 139 ? 5.715 28.063 19.302 1.00 41.46 139 LYS E CA 1
ATOM 6163 C C . LYS E 1 139 ? 4.800 27.019 18.663 1.00 37.34 139 LYS E C 1
ATOM 6164 O O . LYS E 1 139 ? 3.680 27.316 18.245 1.00 33.97 139 LYS E O 1
ATOM 6170 N N . GLY E 1 140 ? 5.304 25.795 18.577 1.00 33.22 140 GLY E N 1
ATOM 6171 C CA . GLY E 1 140 ? 4.522 24.695 18.062 1.00 31.64 140 GLY E CA 1
ATOM 6172 C C . GLY E 1 140 ? 3.894 23.922 19.200 1.00 34.37 140 GLY E C 1
ATOM 6173 O O . GLY E 1 140 ? 4.147 24.205 20.377 1.00 28.53 140 GLY E O 1
ATOM 6174 N N . GLN E 1 141 ? 3.069 22.942 18.845 1.00 33.13 141 GLN E N 1
ATOM 6175 C CA . GLN E 1 141 ? 2.381 22.122 19.828 1.00 31.24 141 GLN E CA 1
ATOM 6176 C C . GLN E 1 141 ? 3.326 21.025 20.322 1.00 30.69 141 GLN E C 1
ATOM 6177 O O . GLN E 1 141 ? 3.830 20.231 19.534 1.00 27.81 141 GLN E O 1
ATOM 6183 N N . LYS E 1 142 ? 3.579 20.997 21.627 1.00 30.94 142 LYS E N 1
ATOM 6184 C CA . LYS E 1 142 ? 4.511 20.026 22.189 1.00 30.42 142 LYS E CA 1
ATOM 6185 C C . LYS E 1 142 ? 3.914 18.619 22.228 1.00 29.97 142 LYS E C 1
ATOM 6186 O O . LYS E 1 142 ? 2.699 18.444 22.307 1.00 29.84 142 LYS E O 1
ATOM 6192 N N . LEU E 1 143 ? 4.776 17.612 22.174 1.00 28.80 143 LEU E N 1
ATOM 6193 C CA . LEU E 1 143 ? 4.303 16.235 22.244 1.00 32.91 143 LEU E CA 1
ATOM 6194 C C . LEU E 1 143 ? 4.150 15.811 23.694 1.00 32.21 143 LEU E C 1
ATOM 6195 O O . LEU E 1 143 ? 5.079 15.984 24.484 1.00 28.39 143 LEU E O 1
ATOM 6200 N N . PRO E 1 144 ? 2.975 15.253 24.043 1.00 27.89 144 PRO E N 1
ATOM 6201 C CA . PRO E 1 144 ? 2.737 14.684 25.376 1.00 23.78 144 PRO E CA 1
ATOM 6202 C C . PRO E 1 144 ? 3.790 13.649 25.749 1.00 27.65 144 PRO E C 1
ATOM 6203 O O . PRO E 1 144 ? 4.375 13.019 24.867 1.00 26.19 144 PRO E O 1
ATOM 6207 N N . GLU E 1 145 ? 4.011 13.474 27.048 1.00 30.31 145 GLU E N 1
ATOM 6208 C CA . GLU E 1 145 ? 5.043 12.579 27.555 1.00 26.91 145 GLU E CA 1
ATOM 6209 C C . GLU E 1 145 ? 4.883 11.155 27.037 1.00 25.75 145 GLU E C 1
ATOM 6210 O O . GLU E 1 145 ? 5.854 10.515 26.646 1.00 24.75 145 GLU E O 1
ATOM 6216 N N . PHE E 1 146 ? 3.651 10.664 27.028 1.00 23.98 146 PHE E N 1
ATOM 6217 C CA . PHE E 1 146 ? 3.404 9.299 26.613 1.00 26.31 146 PHE E CA 1
ATOM 6218 C C . PHE E 1 146 ? 3.784 9.101 25.146 1.00 28.58 146 PHE E C 1
ATOM 6219 O O . PHE E 1 146 ? 4.256 8.033 24.751 1.00 25.73 146 PHE E O 1
ATOM 6227 N N . MET E 1 147 ? 3.573 10.144 24.348 1.00 26.77 147 MET E N 1
ATOM 6228 C CA . MET E 1 147 ? 3.860 10.102 22.917 1.00 27.40 147 MET E CA 1
ATOM 6229 C C . MET E 1 147 ? 5.369 10.062 22.668 1.00 25.40 147 MET E C 1
ATOM 6230 O O . MET E 1 147 ? 5.841 9.304 21.814 1.00 21.65 147 MET E O 1
ATOM 6235 N N . MET E 1 148 ? 6.117 10.860 23.432 1.00 23.13 148 MET E N 1
ATOM 6236 C CA . MET E 1 148 ? 7.579 10.791 23.429 1.00 26.83 148 MET E CA 1
ATOM 6237 C C . MET E 1 148 ? 8.065 9.378 23.765 1.00 30.78 148 MET E C 1
ATOM 6238 O O . MET E 1 148 ? 8.968 8.847 23.112 1.00 28.71 148 MET E O 1
ATOM 6243 N N . GLU E 1 149 ? 7.464 8.783 24.795 1.00 27.28 149 GLU E N 1
ATOM 6244 C CA . GLU E 1 149 ? 7.798 7.432 25.227 1.00 29.03 149 GLU E CA 1
ATOM 6245 C C . GLU E 1 149 ? 7.615 6.453 24.059 1.00 30.37 149 GLU E C 1
ATOM 6246 O O . GLU E 1 149 ? 8.444 5.567 23.835 1.00 27.47 149 GLU E O 1
ATOM 6252 N N . ILE E 1 150 ? 6.529 6.634 23.311 1.00 24.37 150 ILE E N 1
ATOM 6253 C CA . ILE E 1 150 ? 6.239 5.794 22.151 1.00 27.27 150 ILE E CA 1
ATOM 6254 C C . ILE E 1 150 ? 7.248 6.008 21.013 1.00 24.27 150 ILE E C 1
ATOM 6255 O O . ILE E 1 150 ? 7.736 5.042 20.419 1.00 22.83 150 ILE E O 1
ATOM 6260 N N . LEU E 1 151 ? 7.563 7.270 20.726 1.00 21.64 151 LEU E N 1
ATOM 6261 C CA . LEU E 1 151 ? 8.586 7.608 19.741 1.00 25.36 151 LEU E CA 1
ATOM 6262 C C . LEU E 1 151 ? 9.929 6.990 20.122 1.00 28.18 151 LEU E C 1
ATOM 6263 O O . LEU E 1 151 ? 10.636 6.449 19.274 1.00 25.18 151 LEU E O 1
ATOM 6268 N N . GLU E 1 152 ? 10.275 7.074 21.401 1.00 24.96 152 GLU E N 1
ATOM 6269 C CA . GLU E 1 152 ? 11.496 6.465 21.899 1.00 27.16 152 GLU E CA 1
ATOM 6270 C C . GLU E 1 152 ? 11.520 4.960 21.611 1.00 30.57 152 GLU E C 1
ATOM 6271 O O . GLU E 1 152 ? 12.580 4.382 21.344 1.00 33.09 152 GLU E O 1
ATOM 6277 N N . ALA E 1 153 ? 10.349 4.330 21.643 1.00 27.34 153 ALA E N 1
ATOM 6278 C CA . ALA E 1 153 ? 10.258 2.888 21.404 1.00 29.17 153 ALA E CA 1
ATOM 6279 C C . ALA E 1 153 ? 10.267 2.524 19.917 1.00 32.58 153 ALA E C 1
ATOM 6280 O O . ALA E 1 153 ? 10.317 1.345 19.559 1.00 31.53 153 ALA E O 1
ATOM 6282 N N . GLY E 1 154 ? 10.217 3.537 19.056 1.00 27.82 154 GLY E N 1
ATOM 6283 C CA . GLY E 1 154 ? 10.262 3.325 17.617 1.00 28.20 154 GLY E CA 1
ATOM 6284 C C . GLY E 1 154 ? 8.904 3.433 16.943 1.00 27.31 154 GLY E C 1
ATOM 6285 O O . GLY E 1 154 ? 8.777 3.203 15.741 1.00 29.23 154 GLY E O 1
ATOM 6286 N N . GLY E 1 155 ? 7.887 3.784 17.721 1.00 29.18 155 GLY E N 1
ATOM 6287 C CA . GLY E 1 155 ? 6.530 3.876 17.213 1.00 24.12 155 GLY E CA 1
ATOM 6288 C C . GLY E 1 155 ? 5.557 3.062 18.044 1.00 28.18 155 GLY E C 1
ATOM 6289 O O . GLY E 1 155 ? 5.967 2.225 18.855 1.00 27.94 155 GLY E O 1
ATOM 6290 N N . LEU E 1 156 ? 4.266 3.304 17.833 1.00 25.28 156 LEU E N 1
ATOM 6291 C CA . LEU E 1 156 ? 3.220 2.598 18.560 1.00 27.39 156 LEU E CA 1
ATOM 6292 C C . LEU E 1 156 ? 3.268 1.113 18.242 1.00 33.41 156 LEU E C 1
ATOM 6293 O O . LEU E 1 156 ? 3.044 0.276 19.112 1.00 33.12 156 LEU E O 1
ATOM 6298 N N . MET E 1 157 ? 3.558 0.802 16.983 1.00 29.54 157 MET E N 1
ATOM 6299 C CA . MET E 1 157 ? 3.668 -0.574 16.529 1.00 33.48 157 MET E CA 1
ATOM 6300 C C . MET E 1 157 ? 4.670 -1.387 17.372 1.00 38.13 157 MET E C 1
ATOM 6301 O O . MET E 1 157 ? 4.279 -2.358 18.030 1.00 37.62 157 MET E O 1
ATOM 6306 N N . PRO E 1 158 ? 5.958 -0.989 17.374 1.00 38.60 158 PRO E N 1
ATOM 6307 C CA . PRO E 1 158 ? 6.928 -1.753 18.172 1.00 41.47 158 PRO E CA 1
ATOM 6308 C C . PRO E 1 158 ? 6.755 -1.532 19.675 1.00 42.21 158 PRO E C 1
ATOM 6309 O O . PRO E 1 158 ? 7.057 -2.435 20.448 1.00 42.15 158 PRO E O 1
ATOM 6313 N N . TYR E 1 159 ? 6.278 -0.356 20.077 1.00 39.06 159 TYR E N 1
ATOM 6314 C CA . TYR E 1 159 ? 6.044 -0.073 21.492 1.00 36.68 159 TYR E CA 1
ATOM 6315 C C . TYR E 1 159 ? 5.008 -1.010 22.089 1.00 44.46 159 TYR E C 1
ATOM 6316 O O . TYR E 1 159 ? 5.101 -1.387 23.255 1.00 43.44 159 TYR E O 1
ATOM 6325 N N . LEU E 1 160 ? 4.005 -1.364 21.292 1.00 44.04 160 LEU E N 1
ATOM 6326 C CA . LEU E 1 160 ? 2.953 -2.249 21.763 1.00 45.21 160 LEU E CA 1
ATOM 6327 C C . LEU E 1 160 ? 3.438 -3.695 21.824 1.00 51.57 160 LEU E C 1
ATOM 6328 O O . LEU E 1 160 ? 3.222 -4.373 22.826 1.00 53.65 160 LEU E O 1
ATOM 6333 N N . LYS E 1 161 ? 4.106 -4.170 20.774 1.00 46.86 161 LYS E N 1
ATOM 6334 C CA . LYS E 1 161 ? 4.606 -5.546 20.803 1.00 57.09 161 LYS E CA 1
ATOM 6335 C C . LYS E 1 161 ? 5.654 -5.759 21.893 1.00 57.41 161 LYS E C 1
ATOM 6336 O O . LYS E 1 161 ? 5.929 -6.893 22.289 1.00 60.86 161 LYS E O 1
ATOM 6342 N N . LYS E 1 162 ? 6.249 -4.670 22.363 1.00 52.60 162 LYS E N 1
ATOM 6343 C CA . LYS E 1 162 ? 7.205 -4.753 23.457 1.00 54.04 162 LYS E CA 1
ATOM 6344 C C . LYS E 1 162 ? 6.449 -4.956 24.762 1.00 56.16 162 LYS E C 1
ATOM 6345 O O . LYS E 1 162 ? 6.918 -5.657 25.655 1.00 65.51 162 LYS E O 1
ATOM 6351 N N . LYS E 1 163 ? 5.269 -4.350 24.857 1.00 56.38 163 LYS E N 1
ATOM 6352 C CA . LYS E 1 163 ? 4.399 -4.528 26.017 1.00 57.88 163 LYS E CA 1
ATOM 6353 C C . LYS E 1 163 ? 3.684 -5.878 25.941 1.00 62.38 163 LYS E C 1
ATOM 6354 O O . LYS E 1 163 ? 3.097 -6.342 26.922 1.00 65.10 163 LYS E O 1
ATOM 6360 N N . MET E 1 164 ? 3.738 -6.499 24.765 1.00 63.78 164 MET E N 1
ATOM 6361 C CA . MET E 1 164 ? 3.085 -7.785 24.527 1.00 65.96 164 MET E CA 1
ATOM 6362 C C . MET E 1 164 ? 4.096 -8.883 24.210 1.00 67.20 164 MET E C 1
ATOM 6363 O O . MET E 1 164 ? 3.944 -9.615 23.228 1.00 68.76 164 MET E O 1
ATOM 6368 N N . ALA E 1 165 ? 5.130 -8.990 25.038 1.00 68.50 165 ALA E N 1
ATOM 6369 C CA . ALA E 1 165 ? 6.127 -10.043 24.878 1.00 69.67 165 ALA E CA 1
ATOM 6370 C C . ALA E 1 165 ? 6.909 -10.240 26.171 1.00 71.42 165 ALA E C 1
ATOM 6371 O O . ALA E 1 165 ? 6.350 -10.134 27.264 1.00 70.50 165 ALA E O 1
ATOM 6373 N N . MET F 1 1 ? -16.342 6.635 26.725 1.00 57.14 1 MET F N 1
ATOM 6374 C CA . MET F 1 1 ? -16.471 7.955 27.336 1.00 57.45 1 MET F CA 1
ATOM 6375 C C . MET F 1 1 ? -16.710 9.023 26.281 1.00 54.71 1 MET F C 1
ATOM 6376 O O . MET F 1 1 ? -16.587 8.767 25.083 1.00 53.37 1 MET F O 1
ATOM 6381 N N . ARG F 1 2 ? -17.040 10.228 26.730 1.00 54.66 2 ARG F N 1
ATOM 6382 C CA . ARG F 1 2 ? -17.202 11.346 25.812 1.00 50.55 2 ARG F CA 1
ATOM 6383 C C . ARG F 1 2 ? -16.007 12.283 25.862 1.00 48.84 2 ARG F C 1
ATOM 6384 O O . ARG F 1 2 ? -15.292 12.340 26.865 1.00 48.24 2 ARG F O 1
ATOM 6392 N N . SER F 1 3 ? -15.791 13.005 24.766 1.00 49.48 3 SER F N 1
ATOM 6393 C CA . SER F 1 3 ? -14.622 13.866 24.622 1.00 42.93 3 SER F CA 1
ATOM 6394 C C . SER F 1 3 ? -14.719 15.145 25.442 1.00 42.27 3 SER F C 1
ATOM 6395 O O . SER F 1 3 ? -13.699 15.713 25.826 1.00 40.55 3 SER F O 1
ATOM 6398 N N . ILE F 1 4 ? -15.935 15.614 25.692 1.00 38.85 4 ILE F N 1
ATOM 6399 C CA . ILE F 1 4 ? -16.112 16.783 26.549 1.00 38.57 4 ILE F CA 1
ATOM 6400 C C . ILE F 1 4 ? -16.558 16.361 27.955 1.00 37.59 4 ILE F C 1
ATOM 6401 O O . ILE F 1 4 ? -17.377 15.451 28.120 1.00 37.03 4 ILE F O 1
ATOM 6406 N N . ILE F 1 5 ? -15.988 17.014 28.961 1.00 34.75 5 ILE F N 1
ATOM 6407 C CA . ILE F 1 5 ? -16.263 16.689 30.355 1.00 31.27 5 ILE F CA 1
ATOM 6408 C C . ILE F 1 5 ? -16.750 17.924 31.093 1.00 31.83 5 ILE F C 1
ATOM 6409 O O . ILE F 1 5 ? -16.125 18.976 31.021 1.00 32.92 5 ILE F O 1
ATOM 6414 N N . LYS F 1 6 ? -17.870 17.798 31.797 1.00 33.48 6 LYS F N 1
ATOM 6415 C CA . LYS F 1 6 ? -18.376 18.889 32.624 1.00 32.13 6 LYS F CA 1
ATOM 6416 C C . LYS F 1 6 ? -18.576 18.443 34.071 1.00 30.40 6 LYS F C 1
ATOM 6417 O O . LYS F 1 6 ? -19.180 17.402 34.325 1.00 29.88 6 LYS F O 1
ATOM 6423 N N . GLY F 1 7 ? -18.073 19.231 35.018 1.00 27.20 7 GLY F N 1
ATOM 6424 C CA . GLY F 1 7 ? -18.279 18.931 36.424 1.00 26.97 7 GLY F CA 1
ATOM 6425 C C . GLY F 1 7 ? -17.729 20.004 37.335 1.00 24.33 7 GLY F C 1
ATOM 6426 O O . GLY F 1 7 ? -17.067 20.937 36.876 1.00 25.90 7 GLY F O 1
ATOM 6427 N N . ARG F 1 8 ? -17.991 19.871 38.631 1.00 23.69 8 ARG F N 1
ATOM 6428 C CA . ARG F 1 8 ? -17.464 20.826 39.591 1.00 22.94 8 ARG F CA 1
ATOM 6429 C C . ARG F 1 8 ? -16.073 20.417 40.085 1.00 20.72 8 ARG F C 1
ATOM 6430 O O . ARG F 1 8 ? -15.702 19.239 40.050 1.00 17.40 8 ARG F O 1
ATOM 6438 N N . VAL F 1 9 ? -15.314 21.413 40.533 1.00 17.15 9 VAL F N 1
ATOM 6439 C CA . VAL F 1 9 ? -13.904 21.257 40.850 1.00 17.83 9 VAL F CA 1
ATOM 6440 C C . VAL F 1 9 ? -13.635 21.023 42.333 1.00 17.16 9 VAL F C 1
ATOM 6441 O O . VAL F 1 9 ? -14.170 21.729 43.181 1.00 14.87 9 VAL F O 1
ATOM 6445 N N . TRP F 1 10 ? -12.814 20.017 42.630 1.00 15.49 10 TRP F N 1
ATOM 6446 C CA . TRP F 1 10 ? -12.156 19.914 43.931 1.00 15.51 10 TRP F CA 1
ATOM 6447 C C . TRP F 1 10 ? -10.686 20.292 43.750 1.00 18.18 10 TRP F C 1
ATOM 6448 O O . TRP F 1 10 ? -10.006 19.806 42.832 1.00 15.70 10 TRP F O 1
ATOM 6459 N N . LYS F 1 11 ? -10.206 21.182 44.607 1.00 14.84 11 LYS F N 1
ATOM 6460 C CA . LYS F 1 11 ? -8.917 21.825 44.374 1.00 18.62 11 LYS F CA 1
ATOM 6461 C C . LYS F 1 11 ? -7.859 21.387 45.366 1.00 16.23 11 LYS F C 1
ATOM 6462 O O . LYS F 1 11 ? -8.115 21.359 46.567 1.00 15.29 11 LYS F O 1
ATOM 6468 N N . PHE F 1 12 ? -6.665 21.068 44.866 1.00 13.75 12 PHE F N 1
ATOM 6469 C CA . PHE F 1 12 ? -5.524 20.783 45.741 1.00 14.29 12 PHE F CA 1
ATOM 6470 C C . PHE F 1 12 ? -4.266 21.535 45.298 1.00 16.72 12 PHE F C 1
ATOM 6471 O O . PHE F 1 12 ? -4.216 22.047 44.186 1.00 17.70 12 PHE F O 1
ATOM 6479 N N . GLY F 1 13 ? -3.260 21.595 46.172 1.00 14.50 13 GLY F N 1
ATOM 6480 C CA . GLY F 1 13 ? -2.094 22.445 45.967 1.00 16.09 13 GLY F CA 1
ATOM 6481 C C . GLY F 1 13 ? -0.911 21.852 45.214 1.00 15.47 13 GLY F C 1
ATOM 6482 O O . GLY F 1 13 ? -1.068 21.072 44.282 1.00 14.57 13 GLY F O 1
ATOM 6483 N N . ASN F 1 14 ? 0.286 22.261 45.612 1.00 13.77 14 ASN F N 1
ATOM 6484 C CA . ASN F 1 14 ? 1.508 21.851 44.947 1.00 12.39 14 ASN F CA 1
ATOM 6485 C C . ASN F 1 14 ? 2.158 20.606 45.541 1.00 14.07 14 ASN F C 1
ATOM 6486 O O . ASN F 1 14 ? 2.125 20.398 46.751 1.00 14.14 14 ASN F O 1
ATOM 6491 N N . ASN F 1 15 ? 2.773 19.794 44.685 1.00 12.79 15 ASN F N 1
ATOM 6492 C CA . ASN F 1 15 ? 3.468 18.581 45.141 1.00 14.01 15 ASN F CA 1
ATOM 6493 C C . ASN F 1 15 ? 2.593 17.675 46.000 1.00 12.42 15 ASN F C 1
ATOM 6494 O O . ASN F 1 15 ? 3.040 17.167 47.034 1.00 15.90 15 ASN F O 1
ATOM 6499 N N . VAL F 1 16 ? 1.342 17.495 45.584 1.00 12.46 16 VAL F N 1
ATOM 6500 C CA . VAL F 1 16 ? 0.408 16.627 46.291 1.00 10.98 16 VAL F CA 1
ATOM 6501 C C . VAL F 1 16 ? 0.872 15.198 46.005 1.00 14.41 16 VAL F C 1
ATOM 6502 O O . VAL F 1 16 ? 0.866 14.744 44.848 1.00 13.76 16 VAL F O 1
ATOM 6506 N N . ASP F 1 17 ? 1.308 14.496 47.045 1.00 14.17 17 ASP F N 1
ATOM 6507 C CA . ASP F 1 17 ? 1.981 13.224 46.820 1.00 15.92 17 ASP F CA 1
ATOM 6508 C C . ASP F 1 17 ? 1.060 11.992 46.898 1.00 16.43 17 ASP F C 1
ATOM 6509 O O . ASP F 1 17 ? -0.142 12.094 47.180 1.00 11.80 17 ASP F O 1
ATOM 6514 N N . THR F 1 18 ? 1.638 10.829 46.619 1.00 13.17 18 THR F N 1
ATOM 6515 C CA . THR F 1 18 ? 0.860 9.601 46.536 1.00 14.02 18 THR F CA 1
ATOM 6516 C C . THR F 1 18 ? 0.209 9.267 47.869 1.00 14.87 18 THR F C 1
ATOM 6517 O O . THR F 1 18 ? -0.866 8.671 47.902 1.00 11.40 18 THR F O 1
ATOM 6521 N N . ASP F 1 19 ? 0.851 9.678 48.963 1.00 13.00 19 ASP F N 1
ATOM 6522 C CA . ASP F 1 19 ? 0.288 9.491 50.299 1.00 13.84 19 ASP F CA 1
ATOM 6523 C C . ASP F 1 19 ? -0.940 10.367 50.561 1.00 15.67 19 ASP F C 1
ATOM 6524 O O . ASP F 1 19 ? -1.810 10.003 51.345 1.00 14.83 19 ASP F O 1
ATOM 6529 N N . ALA F 1 20 ? -0.994 11.533 49.931 1.00 14.19 20 ALA F N 1
ATOM 6530 C CA . ALA F 1 20 ? -2.177 12.383 50.054 1.00 13.84 20 ALA F CA 1
ATOM 6531 C C . ALA F 1 20 ? -3.349 11.739 49.323 1.00 12.08 20 ALA F C 1
ATOM 6532 O O . ALA F 1 20 ? -4.484 11.763 49.786 1.00 13.82 20 ALA F O 1
ATOM 6534 N N . ILE F 1 21 ? -3.054 11.170 48.160 1.00 11.54 21 ILE F N 1
ATOM 6535 C CA . ILE F 1 21 ? -4.074 10.675 47.248 1.00 10.60 21 ILE F CA 1
ATOM 6536 C C . ILE F 1 21 ? -4.622 9.310 47.680 1.00 14.34 21 ILE F C 1
ATOM 6537 O O . ILE F 1 21 ? -5.830 9.055 47.603 1.00 12.43 21 ILE F O 1
ATOM 6542 N N . LEU F 1 22 ? -3.734 8.433 48.137 1.00 12.95 22 LEU F N 1
ATOM 6543 C CA . LEU F 1 22 ? -4.145 7.104 48.574 1.00 9.43 22 LEU F CA 1
ATOM 6544 C C . LEU F 1 22 ? -3.181 6.630 49.667 1.00 10.78 22 LEU F C 1
ATOM 6545 O O . LEU F 1 22 ? -2.104 6.123 49.373 1.00 12.18 22 LEU F O 1
ATOM 6550 N N . PRO F 1 23 ? -3.562 6.819 50.943 1.00 11.75 23 PRO F N 1
ATOM 6551 C CA . PRO F 1 23 ? -2.708 6.440 52.071 1.00 12.82 23 PRO F CA 1
ATOM 6552 C C . PRO F 1 23 ? -2.292 4.970 52.025 1.00 13.29 23 PRO F C 1
ATOM 6553 O O . PRO F 1 23 ? -3.060 4.098 51.572 1.00 11.09 23 PRO F O 1
ATOM 6557 N N . ALA F 1 24 ? -1.069 4.728 52.491 1.00 12.36 24 ALA F N 1
ATOM 6558 C CA . ALA F 1 24 ? -0.400 3.444 52.375 1.00 13.15 24 ALA F CA 1
ATOM 6559 C C . ALA F 1 24 ? -1.175 2.321 53.041 1.00 14.09 24 ALA F C 1
ATOM 6560 O O . ALA F 1 24 ? -1.071 1.181 52.620 1.00 13.33 24 ALA F O 1
ATOM 6562 N N . ARG F 1 25 ? -1.948 2.630 54.077 1.00 12.66 25 ARG F N 1
ATOM 6563 C CA . ARG F 1 25 ? -2.709 1.581 54.755 1.00 15.16 25 ARG F CA 1
ATOM 6564 C C . ARG F 1 25 ? -3.766 0.928 53.849 1.00 17.57 25 ARG F C 1
ATOM 6565 O O . ARG F 1 25 ? -4.319 -0.123 54.188 1.00 16.84 25 ARG F O 1
ATOM 6573 N N . TYR F 1 26 ? -4.047 1.544 52.699 1.00 12.35 26 TYR F N 1
ATOM 6574 C CA . TYR F 1 26 ? -5.107 1.029 51.823 1.00 13.37 26 TYR F CA 1
ATOM 6575 C C . TYR F 1 26 ? -4.576 0.217 50.646 1.00 13.50 26 TYR F C 1
ATOM 6576 O O . TYR F 1 26 ? -5.341 -0.237 49.782 1.00 12.45 26 TYR F O 1
ATOM 6585 N N . LEU F 1 27 ? -3.265 0.018 50.629 1.00 9.04 27 LEU F N 1
ATOM 6586 C CA . LEU F 1 27 ? -2.623 -0.728 49.563 1.00 11.37 27 LEU F CA 1
ATOM 6587 C C . LEU F 1 27 ? -3.089 -2.181 49.571 1.00 13.32 27 LEU F C 1
ATOM 6588 O O . LEU F 1 27 ? -2.952 -2.889 48.585 1.00 13.43 27 LEU F O 1
ATOM 6593 N N . VAL F 1 28 ? -3.637 -2.618 50.695 1.00 14.35 28 VAL F N 1
ATOM 6594 C CA . VAL F 1 28 ? -4.194 -3.971 50.797 1.00 16.92 28 VAL F CA 1
ATOM 6595 C C . VAL F 1 28 ? -5.348 -4.205 49.800 1.00 18.28 28 VAL F C 1
ATOM 6596 O O . VAL F 1 28 ? -5.590 -5.333 49.358 1.00 18.11 28 VAL F O 1
ATOM 6600 N N . TYR F 1 29 ? -6.044 -3.134 49.433 1.00 14.97 29 TYR F N 1
ATOM 6601 C CA . TYR F 1 29 ? -7.097 -3.200 48.417 1.00 16.36 29 TYR F CA 1
ATOM 6602 C C . TYR F 1 29 ? -6.558 -2.983 47.016 1.00 20.19 29 TYR F C 1
ATOM 6603 O O . TYR F 1 29 ? -5.784 -2.054 46.779 1.00 17.78 29 TYR F O 1
ATOM 6612 N N . THR F 1 30 ? -6.992 -3.820 46.077 1.00 16.97 30 THR F N 1
ATOM 6613 C CA . THR F 1 30 ? -6.555 -3.674 44.705 1.00 17.37 30 THR F CA 1
ATOM 6614 C C . THR F 1 30 ? -7.664 -3.314 43.732 1.00 18.10 30 THR F C 1
ATOM 6615 O O . THR F 1 30 ? -7.380 -3.010 42.586 1.00 21.18 30 THR F O 1
ATOM 6619 N N . LYS F 1 31 ? -8.919 -3.352 44.174 1.00 16.75 31 LYS F N 1
ATOM 6620 C CA . LYS F 1 31 ? -10.040 -2.998 43.301 1.00 16.49 31 LYS F CA 1
ATOM 6621 C C . LYS F 1 31 ? -10.345 -1.503 43.332 1.00 14.19 31 LYS F C 1
ATOM 6622 O O . LYS F 1 31 ? -10.365 -0.897 44.402 1.00 13.90 31 LYS F O 1
ATOM 6628 N N . PRO F 1 32 ? -10.599 -0.906 42.156 1.00 17.18 32 PRO F N 1
ATOM 6629 C CA . PRO F 1 32 ? -10.946 0.524 42.099 1.00 15.14 32 PRO F CA 1
ATOM 6630 C C . PRO F 1 32 ? -12.183 0.859 42.955 1.00 15.77 32 PRO F C 1
ATOM 6631 O O . PRO F 1 32 ? -12.198 1.891 43.632 1.00 14.44 32 PRO F O 1
ATOM 6635 N N . GLU F 1 33 ? -13.190 -0.014 42.949 1.00 14.35 33 GLU F N 1
ATOM 6636 C CA . GLU F 1 33 ? -14.365 0.161 43.811 1.00 15.69 33 GLU F CA 1
ATOM 6637 C C . GLU F 1 33 ? -13.993 0.246 45.300 1.00 12.52 33 GLU F C 1
ATOM 6638 O O . GLU F 1 33 ? -14.640 0.940 46.080 1.00 12.35 33 GLU F O 1
ATOM 6644 N N . GLU F 1 34 ? -12.952 -0.471 45.702 1.00 11.98 34 GLU F N 1
ATOM 6645 C CA . GLU F 1 34 ? -12.509 -0.426 47.093 1.00 12.75 34 GLU F CA 1
ATOM 6646 C C . GLU F 1 34 ? -11.705 0.843 47.344 1.00 13.67 34 GLU F C 1
ATOM 6647 O O . GLU F 1 34 ? -11.926 1.559 48.325 1.00 10.83 34 GLU F O 1
ATOM 6653 N N . LEU F 1 35 ? -10.774 1.105 46.435 1.00 10.34 35 LEU F N 1
ATOM 6654 C CA . LEU F 1 35 ? -9.868 2.243 46.554 1.00 13.76 35 LEU F CA 1
ATOM 6655 C C . LEU F 1 35 ? -10.646 3.548 46.475 1.00 14.95 35 LEU F C 1
ATOM 6656 O O . LEU F 1 35 ? -10.252 4.547 47.078 1.00 14.98 35 LEU F O 1
ATOM 6661 N N . ALA F 1 36 ? -11.767 3.516 45.757 1.00 14.36 36 ALA F N 1
ATOM 6662 C CA . ALA F 1 36 ? -12.630 4.689 45.612 1.00 14.97 36 ALA F CA 1
ATOM 6663 C C . ALA F 1 36 ? -13.038 5.252 46.973 1.00 14.55 36 ALA F C 1
ATOM 6664 O O . ALA F 1 36 ? -13.213 6.454 47.121 1.00 12.68 36 ALA F O 1
ATOM 6666 N N . GLN F 1 37 ? -13.153 4.375 47.972 1.00 13.58 37 GLN F N 1
ATOM 6667 C CA . GLN F 1 37 ? -13.623 4.769 49.296 1.00 11.38 37 GLN F CA 1
ATOM 6668 C C . GLN F 1 37 ? -12.659 5.676 50.053 1.00 14.17 37 GLN F C 1
ATOM 6669 O O . GLN F 1 37 ? -13.023 6.240 51.080 1.00 11.37 37 GLN F O 1
ATOM 6675 N N . PHE F 1 38 ? -11.425 5.788 49.566 1.00 12.08 38 PHE F N 1
ATOM 6676 C CA . PHE F 1 38 ? -10.353 6.378 50.366 1.00 13.50 38 PHE F CA 1
ATOM 6677 C C . PHE F 1 38 ? -9.591 7.479 49.644 1.00 11.99 38 PHE F C 1
ATOM 6678 O O . PHE F 1 38 ? -8.519 7.900 50.096 1.00 12.86 38 PHE F O 1
ATOM 6686 N N . VAL F 1 39 ? -10.125 7.922 48.514 1.00 11.99 39 VAL F N 1
ATOM 6687 C CA . VAL F 1 39 ? -9.415 8.886 47.683 1.00 15.35 39 VAL F CA 1
ATOM 6688 C C . VAL F 1 39 ? -9.165 10.204 48.420 1.00 13.69 39 VAL F C 1
ATOM 6689 O O . VAL F 1 39 ? -10.070 10.751 49.074 1.00 13.56 39 VAL F O 1
ATOM 6693 N N . MET F 1 40 ? -7.923 10.681 48.325 1.00 13.33 40 MET F N 1
ATOM 6694 C CA . MET F 1 40 ? -7.511 11.989 48.836 1.00 14.65 40 MET F CA 1
ATOM 6695 C C . MET F 1 40 ? -7.564 12.092 50.358 1.00 12.23 40 MET F C 1
ATOM 6696 O O . MET F 1 40 ? -7.367 13.172 50.907 1.00 13.22 40 MET F O 1
ATOM 6701 N N . THR F 1 41 ? -7.788 10.969 51.039 1.00 11.08 41 THR F N 1
ATOM 6702 C CA . THR F 1 41 ? -7.941 10.980 52.494 1.00 13.65 41 THR F CA 1
ATOM 6703 C C . THR F 1 41 ? -6.649 11.341 53.239 1.00 17.69 41 THR F C 1
ATOM 6704 O O . THR F 1 41 ? -6.678 11.689 54.427 1.00 17.13 41 THR F O 1
ATOM 6708 N N . GLY F 1 42 ? -5.519 11.256 52.546 1.00 17.17 42 GLY F N 1
ATOM 6709 C CA . GLY F 1 42 ? -4.273 11.744 53.109 1.00 17.37 42 GLY F CA 1
ATOM 6710 C C . GLY F 1 42 ? -4.357 13.256 53.267 1.00 20.55 42 GLY F C 1
ATOM 6711 O O . GLY F 1 42 ? -3.896 13.806 54.259 1.00 19.49 42 GLY F O 1
ATOM 6712 N N . ALA F 1 43 ? -4.959 13.928 52.287 1.00 17.85 43 ALA F N 1
ATOM 6713 C CA . ALA F 1 43 ? -5.056 15.392 52.312 1.00 17.54 43 ALA F CA 1
ATOM 6714 C C . ALA F 1 43 ? -6.358 15.928 52.927 1.00 19.37 43 ALA F C 1
ATOM 6715 O O . ALA F 1 43 ? -6.394 17.034 53.454 1.00 20.41 43 ALA F O 1
ATOM 6717 N N . ASP F 1 44 ? -7.428 15.148 52.837 1.00 17.12 44 ASP F N 1
ATOM 6718 C CA . ASP F 1 44 ? -8.721 15.524 53.401 1.00 16.72 44 ASP F CA 1
ATOM 6719 C C . ASP F 1 44 ? -9.462 14.241 53.759 1.00 18.37 44 ASP F C 1
ATOM 6720 O O . ASP F 1 44 ? -9.998 13.567 52.890 1.00 12.99 44 ASP F O 1
ATOM 6725 N N . PRO F 1 45 ? -9.470 13.890 55.050 1.00 19.72 45 PRO F N 1
ATOM 6726 C CA . PRO F 1 45 ? -10.063 12.634 55.515 1.00 19.66 45 PRO F CA 1
ATOM 6727 C C . PRO F 1 45 ? -11.545 12.538 55.166 1.00 20.33 45 PRO F C 1
ATOM 6728 O O . PRO F 1 45 ? -12.102 11.440 55.182 1.00 18.98 45 PRO F O 1
ATOM 6732 N N . ASP F 1 46 ? -12.178 13.662 54.830 1.00 18.21 46 ASP F N 1
ATOM 6733 C CA . ASP F 1 46 ? -13.605 13.635 54.506 1.00 19.39 46 ASP F CA 1
ATOM 6734 C C . ASP F 1 46 ? -13.870 13.639 53.014 1.00 20.74 46 ASP F C 1
ATOM 6735 O O . ASP F 1 46 ? -15.020 13.571 52.589 1.00 19.58 46 ASP F O 1
ATOM 6740 N N . PHE F 1 47 ? -12.814 13.708 52.210 1.00 17.26 47 PHE F N 1
ATOM 6741 C CA . PHE F 1 47 ? -13.016 13.791 50.770 1.00 15.61 47 PHE F CA 1
ATOM 6742 C C . PHE F 1 47 ? -13.999 12.767 50.182 1.00 20.29 47 PHE F C 1
ATOM 6743 O O . PHE F 1 47 ? -14.863 13.137 49.388 1.00 21.77 47 PHE F O 1
ATOM 6751 N N . PRO F 1 48 ? -13.867 11.477 50.551 1.00 18.10 48 PRO F N 1
ATOM 6752 C CA . PRO F 1 48 ? -14.778 10.486 49.965 1.00 21.07 48 PRO F CA 1
ATOM 6753 C C . PRO F 1 48 ? -16.246 10.810 50.229 1.00 20.26 48 PRO F C 1
ATOM 6754 O O . PRO F 1 48 ? -17.101 10.392 49.453 1.00 23.61 48 PRO F O 1
ATOM 6758 N N . LYS F 1 49 ? -16.525 11.536 51.305 1.00 21.88 49 LYS F N 1
ATOM 6759 C CA . LYS F 1 49 ? -17.894 11.916 51.660 1.00 29.50 49 LYS F CA 1
ATOM 6760 C C . LYS F 1 49 ? -18.381 13.177 50.931 1.00 26.93 49 LYS F C 1
ATOM 6761 O O . LYS F 1 49 ? -19.548 13.546 51.046 1.00 28.36 49 LYS F O 1
ATOM 6767 N N . LYS F 1 50 ? -17.494 13.837 50.195 1.00 24.03 50 LYS F N 1
ATOM 6768 C CA . LYS F 1 50 ? -17.846 15.070 49.496 1.00 21.76 50 LYS F CA 1
ATOM 6769 C C . LYS F 1 50 ? -17.883 14.858 47.991 1.00 23.83 50 LYS F C 1
ATOM 6770 O O . LYS F 1 50 ? -18.748 15.379 47.288 1.00 21.61 50 LYS F O 1
ATOM 6776 N N . VAL F 1 51 ? -16.918 14.104 47.491 1.00 20.55 51 VAL F N 1
ATOM 6777 C CA . VAL F 1 51 ? -16.774 13.950 46.053 1.00 19.54 51 VAL F CA 1
ATOM 6778 C C . VAL F 1 51 ? -17.945 13.161 45.476 1.00 20.05 51 VAL F C 1
ATOM 6779 O O . VAL F 1 51 ? -18.512 12.307 46.155 1.00 18.53 51 VAL F O 1
ATOM 6783 N N . LYS F 1 52 ? -18.315 13.477 44.234 1.00 19.92 52 LYS F N 1
ATOM 6784 C CA . LYS F 1 52 ? -19.339 12.735 43.494 1.00 20.35 52 LYS F CA 1
ATOM 6785 C C . LYS F 1 52 ? -18.811 12.282 42.128 1.00 22.97 52 LYS F C 1
ATOM 6786 O O . LYS F 1 52 ? -18.042 12.996 41.486 1.00 22.95 52 LYS F O 1
ATOM 6792 N N . PRO F 1 53 ? -19.230 11.099 41.667 1.00 21.12 53 PRO F N 1
ATOM 6793 C CA . PRO F 1 53 ? -18.797 10.693 40.329 1.00 23.53 53 PRO F CA 1
ATOM 6794 C C . PRO F 1 53 ? -19.051 11.802 39.311 1.00 25.82 53 PRO F C 1
ATOM 6795 O O . PRO F 1 53 ? -20.128 12.409 39.304 1.00 25.10 53 PRO F O 1
ATOM 6799 N N . GLY F 1 54 ? -18.057 12.073 38.473 1.00 22.07 54 GLY F N 1
ATOM 6800 C CA . GLY F 1 54 ? -18.147 13.146 37.499 1.00 20.29 54 GLY F CA 1
ATOM 6801 C C . GLY F 1 54 ? -17.380 14.396 37.894 1.00 18.88 54 GLY F C 1
ATOM 6802 O O . GLY F 1 54 ? -16.969 15.170 37.025 1.00 18.38 54 GLY F O 1
ATOM 6803 N N . ASP F 1 55 ? -17.199 14.609 39.198 1.00 19.09 55 ASP F N 1
ATOM 6804 C CA . ASP F 1 55 ? -16.400 15.739 39.679 1.00 19.07 55 ASP F CA 1
ATOM 6805 C C . ASP F 1 55 ? -14.992 15.737 39.087 1.00 19.27 55 ASP F C 1
ATOM 6806 O O . ASP F 1 55 ? -14.448 14.692 38.709 1.00 15.00 55 ASP F O 1
ATOM 6811 N N . ILE F 1 56 ? -14.411 16.926 39.028 1.00 17.20 56 ILE F N 1
ATOM 6812 C CA . ILE F 1 56 ? -13.087 17.123 38.496 1.00 17.65 56 ILE F CA 1
ATOM 6813 C C . ILE F 1 56 ? -12.138 17.509 39.622 1.00 19.44 56 ILE F C 1
ATOM 6814 O O . ILE F 1 56 ? -12.539 18.171 40.580 1.00 16.11 56 ILE F O 1
ATOM 6819 N N . ILE F 1 57 ? -10.881 17.077 39.522 1.00 16.54 57 ILE F N 1
ATOM 6820 C CA . ILE F 1 57 ? -9.878 17.546 40.467 1.00 14.79 57 ILE F CA 1
ATOM 6821 C C . ILE F 1 57 ? -8.937 18.511 39.768 1.00 14.93 57 ILE F C 1
ATOM 6822 O O . ILE F 1 57 ? -8.494 18.263 38.646 1.00 19.86 57 ILE F O 1
ATOM 6827 N N . VAL F 1 58 ? -8.664 19.621 40.435 1.00 13.66 58 VAL F N 1
ATOM 6828 C CA . VAL F 1 58 ? -7.689 20.597 39.959 1.00 16.23 58 VAL F CA 1
ATOM 6829 C C . VAL F 1 58 ? -6.490 20.646 40.895 1.00 17.39 58 VAL F C 1
ATOM 6830 O O . VAL F 1 58 ? -6.643 20.832 42.108 1.00 16.25 58 VAL F O 1
ATOM 6834 N N . GLY F 1 59 ? -5.294 20.481 40.336 1.00 15.97 59 GLY F N 1
ATOM 6835 C CA . GLY F 1 59 ? -4.088 20.498 41.150 1.00 16.92 59 GLY F CA 1
ATOM 6836 C C . GLY F 1 59 ? -3.027 21.508 40.740 1.00 15.76 59 GLY F C 1
ATOM 6837 O O . GLY F 1 59 ? -3.072 22.076 39.652 1.00 18.28 59 GLY F O 1
ATOM 6838 N N . GLY F 1 60 ? -2.064 21.729 41.627 1.00 17.18 60 GLY F N 1
ATOM 6839 C CA . GLY F 1 60 ? -0.935 22.589 41.324 1.00 16.62 60 GLY F CA 1
ATOM 6840 C C . GLY F 1 60 ? 0.153 21.841 40.581 1.00 15.37 60 GLY F C 1
ATOM 6841 O O . GLY F 1 60 ? -0.120 20.956 39.757 1.00 16.14 60 GLY F O 1
ATOM 6842 N N . LYS F 1 61 ? 1.397 22.185 40.873 1.00 15.57 61 LYS F N 1
ATOM 6843 C CA . LYS F 1 61 ? 2.521 21.576 40.179 1.00 13.88 61 LYS F CA 1
ATOM 6844 C C . LYS F 1 61 ? 2.856 20.202 40.738 1.00 16.35 61 LYS F C 1
ATOM 6845 O O . LYS F 1 61 ? 2.674 19.943 41.922 1.00 14.14 61 LYS F O 1
ATOM 6851 N N . ASN F 1 62 ? 3.360 19.331 39.868 1.00 15.25 62 ASN F N 1
ATOM 6852 C CA . ASN F 1 62 ? 3.955 18.085 40.300 1.00 14.58 62 ASN F CA 1
ATOM 6853 C C . ASN F 1 62 ? 2.931 17.231 41.051 1.00 13.88 62 ASN F C 1
ATOM 6854 O O . ASN F 1 62 ? 3.234 16.656 42.095 1.00 11.60 62 ASN F O 1
ATOM 6859 N N . PHE F 1 63 ? 1.717 17.159 40.510 1.00 12.97 63 PHE F N 1
ATOM 6860 C CA . PHE F 1 63 ? 0.644 16.394 41.136 1.00 12.67 63 PHE F CA 1
ATOM 6861 C C . PHE F 1 63 ? 0.927 14.896 41.026 1.00 13.10 63 PHE F C 1
ATOM 6862 O O . PHE F 1 63 ? 1.235 14.393 39.940 1.00 13.29 63 PHE F O 1
ATOM 6870 N N . GLY F 1 64 ? 0.823 14.186 42.146 1.00 12.18 64 GLY F N 1
ATOM 6871 C CA . GLY F 1 64 ? 1.023 12.740 42.144 1.00 16.42 64 GLY F CA 1
ATOM 6872 C C . GLY F 1 64 ? 2.439 12.297 42.441 1.00 14.17 64 GLY F C 1
ATOM 6873 O O . GLY F 1 64 ? 2.798 11.134 42.233 1.00 11.38 64 GLY F O 1
ATOM 6874 N N . CYS F 1 65 ? 3.257 13.219 42.936 1.00 13.93 65 CYS F N 1
ATOM 6875 C CA . CYS F 1 65 ? 4.679 12.929 43.132 1.00 13.47 65 CYS F CA 1
ATOM 6876 C C . CYS F 1 65 ? 4.929 11.810 44.144 1.00 15.00 65 CYS F C 1
ATOM 6877 O O . CYS F 1 65 ? 4.155 11.607 45.077 1.00 13.69 65 CYS F O 1
ATOM 6880 N N . GLY F 1 66 ? 6.024 11.087 43.952 1.00 15.15 66 GLY F N 1
ATOM 6881 C CA . GLY F 1 66 ? 6.348 9.966 44.818 1.00 17.23 66 GLY F CA 1
ATOM 6882 C C . GLY F 1 66 ? 6.745 8.758 44.002 1.00 15.97 66 GLY F C 1
ATOM 6883 O O . GLY F 1 66 ? 6.609 8.746 42.777 1.00 19.08 66 GLY F O 1
ATOM 6884 N N . SER F 1 67 ? 7.243 7.729 44.671 1.00 20.87 67 SER F N 1
ATOM 6885 C CA . SER F 1 67 ? 7.538 6.476 43.990 1.00 19.37 67 SER F CA 1
ATOM 6886 C C . SER F 1 67 ? 6.222 5.895 43.454 1.00 17.52 67 SER F C 1
ATOM 6887 O O . SER F 1 67 ? 5.134 6.336 43.836 1.00 15.54 67 SER F O 1
ATOM 6890 N N . SER F 1 68 ? 6.315 4.905 42.580 1.00 14.26 68 SER F N 1
ATOM 6891 C CA . SER F 1 68 ? 5.126 4.413 41.914 1.00 13.91 68 SER F CA 1
ATOM 6892 C C . SER F 1 68 ? 4.055 3.971 42.902 1.00 15.68 68 SER F C 1
ATOM 6893 O O . SER F 1 68 ? 4.327 3.235 43.864 1.00 16.81 68 SER F O 1
ATOM 6896 N N . ARG F 1 69 ? 2.839 4.461 42.691 1.00 12.16 69 ARG F N 1
ATOM 6897 C CA . ARG F 1 69 ? 1.695 3.924 43.414 1.00 14.04 69 ARG F CA 1
ATOM 6898 C C . ARG F 1 69 ? 0.479 3.907 42.500 1.00 14.67 69 ARG F C 1
ATOM 6899 O O . ARG F 1 69 ? -0.315 4.848 42.487 1.00 13.70 69 ARG F O 1
ATOM 6907 N N . GLU F 1 70 ? 0.334 2.833 41.733 1.00 13.07 70 GLU F N 1
ATOM 6908 C CA . GLU F 1 70 ? -0.786 2.741 40.797 1.00 16.84 70 GLU F CA 1
ATOM 6909 C C . GLU F 1 70 ? -2.150 2.824 41.498 1.00 13.70 70 GLU F C 1
ATOM 6910 O O . GLU F 1 70 ? -3.133 3.237 40.890 1.00 13.01 70 GLU F O 1
ATOM 6916 N N . HIS F 1 71 ? -2.207 2.434 42.771 1.00 13.15 71 HIS F N 1
ATOM 6917 C CA . HIS F 1 71 ? -3.433 2.573 43.557 1.00 12.07 71 HIS F CA 1
ATOM 6918 C C . HIS F 1 71 ? -3.987 4.007 43.563 1.00 13.19 71 HIS F C 1
ATOM 6919 O O . HIS F 1 71 ? -5.195 4.205 43.720 1.00 13.59 71 HIS F O 1
ATOM 6926 N N . ALA F 1 72 ? -3.110 4.997 43.429 1.00 10.90 72 ALA F N 1
ATOM 6927 C CA . ALA F 1 72 ? -3.533 6.402 43.532 1.00 12.19 72 ALA F CA 1
ATOM 6928 C C . ALA F 1 72 ? -4.469 6.834 42.390 1.00 12.31 72 ALA F C 1
ATOM 6929 O O . ALA F 1 72 ? -5.605 7.242 42.643 1.00 10.71 72 ALA F O 1
ATOM 6931 N N . PRO F 1 73 ? -4.004 6.731 41.127 1.00 13.51 73 PRO F N 1
ATOM 6932 C CA . PRO F 1 73 ? -4.926 7.039 40.019 1.00 12.39 73 PRO F CA 1
ATOM 6933 C C . PRO F 1 73 ? -6.045 5.983 39.858 1.00 16.84 73 PRO F C 1
ATOM 6934 O O . PRO F 1 73 ? -7.148 6.303 39.394 1.00 15.89 73 PRO F O 1
ATOM 6938 N N . LEU F 1 74 ? -5.770 4.739 40.245 1.00 10.82 74 LEU F N 1
ATOM 6939 C CA . LEU F 1 74 ? -6.811 3.715 40.243 1.00 14.08 74 LEU F CA 1
ATOM 6940 C C . LEU F 1 74 ? -7.958 4.130 41.164 1.00 11.39 74 LEU F C 1
ATOM 6941 O O . LEU F 1 74 ? -9.132 4.037 40.797 1.00 12.79 74 LEU F O 1
ATOM 6946 N N . GLY F 1 75 ? -7.617 4.600 42.358 1.00 12.15 75 GLY F N 1
ATOM 6947 C CA . GLY F 1 75 ? -8.624 5.035 43.307 1.00 11.54 75 GLY F CA 1
ATOM 6948 C C . GLY F 1 75 ? -9.421 6.219 42.790 1.00 13.22 75 GLY F C 1
ATOM 6949 O O . GLY F 1 75 ? -10.653 6.247 42.891 1.00 13.33 75 GLY F O 1
ATOM 6950 N N . LEU F 1 76 ? -8.716 7.208 42.248 1.00 10.69 76 LEU F N 1
ATOM 6951 C CA . LEU F 1 76 ? -9.366 8.377 41.669 1.00 13.96 76 LEU F CA 1
ATOM 6952 C C . LEU F 1 76 ? -10.356 7.956 40.588 1.00 15.87 76 LEU F C 1
ATOM 6953 O O . LEU F 1 76 ? -11.475 8.454 40.541 1.00 14.99 76 LEU F O 1
ATOM 6958 N N . LYS F 1 77 ? -9.942 7.032 39.724 1.00 15.21 77 LYS F N 1
ATOM 6959 C CA . LYS F 1 77 ? -10.813 6.550 38.661 1.00 17.16 77 LYS F CA 1
ATOM 6960 C C . LYS F 1 77 ? -12.008 5.813 39.258 1.00 16.50 77 LYS F C 1
ATOM 6961 O O . LYS F 1 77 ? -13.137 5.989 38.816 1.00 15.74 77 LYS F O 1
ATOM 6967 N N . GLY F 1 78 ? -11.745 4.989 40.269 1.00 16.17 78 GLY F N 1
ATOM 6968 C CA . GLY F 1 78 ? -12.801 4.264 40.954 1.00 16.64 78 GLY F CA 1
ATOM 6969 C C . GLY F 1 78 ? -13.858 5.190 41.543 1.00 17.17 78 GLY F C 1
ATOM 6970 O O . GLY F 1 78 ? -15.053 4.882 41.524 1.00 15.24 78 GLY F O 1
ATOM 6971 N N . ALA F 1 79 ? -13.416 6.327 42.072 1.00 15.11 79 ALA F N 1
ATOM 6972 C CA . ALA F 1 79 ? -14.330 7.274 42.694 1.00 13.64 79 ALA F CA 1
ATOM 6973 C C . ALA F 1 79 ? -15.054 8.074 41.615 1.00 14.49 79 ALA F C 1
ATOM 6974 O O . ALA F 1 79 ? -15.839 8.974 41.916 1.00 17.53 79 ALA F O 1
ATOM 6976 N N . GLY F 1 80 ? -14.775 7.755 40.356 1.00 16.00 80 GLY F N 1
ATOM 6977 C CA . GLY F 1 80 ? -15.460 8.410 39.251 1.00 19.30 80 GLY F CA 1
ATOM 6978 C C . GLY F 1 80 ? -15.021 9.842 38.993 1.00 19.24 80 GLY F C 1
ATOM 6979 O O . GLY F 1 80 ? -15.736 10.616 38.349 1.00 20.45 80 GLY F O 1
ATOM 6980 N N . ILE F 1 81 ? -13.844 10.205 39.491 1.00 15.93 81 ILE F N 1
ATOM 6981 C CA . ILE F 1 81 ? -13.234 11.474 39.112 1.00 13.98 81 ILE F CA 1
ATOM 6982 C C . ILE F 1 81 ? -13.131 11.529 37.599 1.00 17.01 81 ILE F C 1
ATOM 6983 O O . ILE F 1 81 ? -12.506 10.662 36.982 1.00 19.00 81 ILE F O 1
ATOM 6988 N N . SER F 1 82 ? -13.727 12.546 36.989 1.00 17.79 82 SER F N 1
ATOM 6989 C CA . SER F 1 82 ? -13.852 12.570 35.528 1.00 20.92 82 SER F CA 1
ATOM 6990 C C . SER F 1 82 ? -12.532 12.882 34.852 1.00 18.47 82 SER F C 1
ATOM 6991 O O . SER F 1 82 ? -12.217 12.338 33.780 1.00 17.47 82 SER F O 1
ATOM 6994 N N . CYS F 1 83 ? -11.761 13.761 35.475 1.00 16.85 83 CYS F N 1
ATOM 6995 C CA . CYS F 1 83 ? -10.399 14.014 35.030 1.00 16.81 83 CYS F CA 1
ATOM 6996 C C . CYS F 1 83 ? -9.651 14.831 36.069 1.00 15.75 83 CYS F C 1
ATOM 6997 O O . CYS F 1 83 ? -10.256 15.422 36.959 1.00 15.80 83 CYS F O 1
ATOM 7000 N N . VAL F 1 84 ? -8.332 14.847 35.948 1.00 15.81 84 VAL F N 1
ATOM 7001 C CA . VAL F 1 84 ? -7.499 15.708 36.772 1.00 17.98 84 VAL F CA 1
ATOM 7002 C C . VAL F 1 84 ? -6.812 16.736 35.875 1.00 17.75 84 VAL F C 1
ATOM 7003 O O . VAL F 1 84 ? -6.133 16.382 34.902 1.00 16.28 84 VAL F O 1
ATOM 7007 N N . ILE F 1 85 ? -7.009 18.009 36.196 1.00 16.96 85 ILE F N 1
ATOM 7008 C CA . ILE F 1 85 ? -6.346 19.086 35.484 1.00 15.38 85 ILE F CA 1
ATOM 7009 C C . ILE F 1 85 ? -5.336 19.672 36.450 1.00 17.55 85 ILE F C 1
ATOM 7010 O O . ILE F 1 85 ? -5.702 20.057 37.567 1.00 17.13 85 ILE F O 1
ATOM 7015 N N . ALA F 1 86 ? -4.083 19.765 36.022 1.00 14.87 86 ALA F N 1
ATOM 7016 C CA . ALA F 1 86 ? -3.028 20.269 36.895 1.00 18.49 86 ALA F CA 1
ATOM 7017 C C . ALA F 1 86 ? -1.992 21.111 36.148 1.00 16.51 86 ALA F C 1
ATOM 7018 O O . ALA F 1 86 ? -1.887 21.046 34.918 1.00 19.61 86 ALA F O 1
ATOM 7020 N N . GLU F 1 87 ? -1.231 21.897 36.904 1.00 16.52 87 GLU F N 1
ATOM 7021 C CA . GLU F 1 87 ? -0.097 22.656 36.364 1.00 20.41 87 GLU F CA 1
ATOM 7022 C C . GLU F 1 87 ? 0.893 21.700 35.705 1.00 19.53 87 GLU F C 1
ATOM 7023 O O . GLU F 1 87 ? 1.353 21.941 34.589 1.00 19.02 87 GLU F O 1
ATOM 7029 N N . SER F 1 88 ? 1.199 20.607 36.405 1.00 13.53 88 SER F N 1
ATOM 7030 C CA . SER F 1 88 ? 2.035 19.537 35.862 1.00 16.13 88 SER F CA 1
ATOM 7031 C C . SER F 1 88 ? 1.833 18.295 36.707 1.00 15.24 88 SER F C 1
ATOM 7032 O O . SER F 1 88 ? 1.350 18.383 37.831 1.00 12.39 88 SER F O 1
ATOM 7035 N N . PHE F 1 89 ? 2.213 17.146 36.162 1.00 14.49 89 PHE F N 1
ATOM 7036 C CA . PHE F 1 89 ? 2.089 15.877 36.878 1.00 16.57 89 PHE F CA 1
ATOM 7037 C C . PHE F 1 89 ? 3.466 15.237 37.076 1.00 16.31 89 PHE F C 1
ATOM 7038 O O . PHE F 1 89 ? 4.331 15.339 36.204 1.00 14.87 89 PHE F O 1
ATOM 7046 N N . ALA F 1 90 ? 3.664 14.584 38.219 1.00 14.31 90 ALA F N 1
ATOM 7047 C CA . ALA F 1 90 ? 4.825 13.723 38.409 1.00 14.61 90 ALA F CA 1
ATOM 7048 C C . ALA F 1 90 ? 4.812 12.645 37.330 1.00 18.81 90 ALA F C 1
ATOM 7049 O O . ALA F 1 90 ? 3.751 12.122 36.978 1.00 14.26 90 ALA F O 1
ATOM 7051 N N . ARG F 1 91 ? 5.995 12.305 36.820 1.00 18.48 91 ARG F N 1
ATOM 7052 C CA . ARG F 1 91 ? 6.109 11.394 35.679 1.00 20.49 91 ARG F CA 1
ATOM 7053 C C . ARG F 1 91 ? 5.493 10.028 35.939 1.00 15.64 91 ARG F C 1
ATOM 7054 O O . ARG F 1 91 ? 4.810 9.472 35.078 1.00 16.62 91 ARG F O 1
ATOM 7062 N N . ILE F 1 92 ? 5.780 9.474 37.110 1.00 14.39 92 ILE F N 1
ATOM 7063 C CA . ILE F 1 92 ? 5.309 8.134 37.449 1.00 15.43 92 ILE F CA 1
ATOM 7064 C C . ILE F 1 92 ? 3.795 8.091 37.628 1.00 15.71 92 ILE F C 1
ATOM 7065 O O . ILE F 1 92 ? 3.119 7.224 37.064 1.00 18.23 92 ILE F O 1
ATOM 7070 N N . PHE F 1 93 ? 3.253 9.027 38.393 1.00 13.77 93 PHE F N 1
ATOM 7071 C CA . PHE F 1 93 ? 1.803 9.148 38.477 1.00 13.84 93 PHE F CA 1
ATOM 7072 C C . PHE F 1 93 ? 1.163 9.182 37.068 1.00 15.12 93 PHE F C 1
ATOM 7073 O O . PHE F 1 93 ? 0.173 8.501 36.788 1.00 14.57 93 PHE F O 1
ATOM 7081 N N . TYR F 1 94 ? 1.740 9.984 36.185 1.00 16.58 94 TYR F N 1
ATOM 7082 C CA . TYR F 1 94 ? 1.229 10.147 34.832 1.00 15.77 94 TYR F CA 1
ATOM 7083 C C . TYR F 1 94 ? 1.189 8.817 34.057 1.00 18.96 94 TYR F C 1
ATOM 7084 O O . TYR F 1 94 ? 0.187 8.474 33.430 1.00 13.76 94 TYR F O 1
ATOM 7093 N N . ARG F 1 95 ? 2.286 8.069 34.103 1.00 17.70 95 ARG F N 1
ATOM 7094 C CA . ARG F 1 95 ? 2.330 6.781 33.421 1.00 19.59 95 ARG F CA 1
ATOM 7095 C C . ARG F 1 95 ? 1.298 5.826 34.026 1.00 21.19 95 ARG F C 1
ATOM 7096 O O . ARG F 1 95 ? 0.621 5.094 33.309 1.00 22.45 95 ARG F O 1
ATOM 7104 N N . ASN F 1 96 ? 1.165 5.856 35.348 1.00 15.93 96 ASN F N 1
ATOM 7105 C CA . ASN F 1 96 ? 0.165 5.039 36.025 1.00 17.63 96 ASN F CA 1
ATOM 7106 C C . ASN F 1 96 ? -1.275 5.370 35.613 1.00 18.19 96 ASN F C 1
ATOM 7107 O O . ASN F 1 96 ? -2.091 4.463 35.381 1.00 16.22 96 ASN F O 1
ATOM 7112 N N . ALA F 1 97 ? -1.572 6.664 35.505 1.00 15.73 97 ALA F N 1
ATOM 7113 C CA . ALA F 1 97 ? -2.885 7.129 35.051 1.00 15.88 97 ALA F CA 1
ATOM 7114 C C . ALA F 1 97 ? -3.234 6.664 33.634 1.00 17.55 97 ALA F C 1
ATOM 7115 O O . ALA F 1 97 ? -4.395 6.369 33.345 1.00 17.23 97 ALA F O 1
ATOM 7117 N N . ILE F 1 98 ? -2.242 6.621 32.749 1.00 18.62 98 ILE F N 1
ATOM 7118 C CA . ILE F 1 98 ? -2.463 6.090 31.402 1.00 19.58 98 ILE F CA 1
ATOM 7119 C C . ILE F 1 98 ? -2.744 4.586 31.433 1.00 20.49 98 ILE F C 1
ATOM 7120 O O . ILE F 1 98 ? -3.645 4.115 30.733 1.00 19.36 98 ILE F O 1
ATOM 7125 N N . ASN F 1 99 ? -1.988 3.844 32.252 1.00 18.20 99 ASN F N 1
ATOM 7126 C CA . ASN F 1 99 ? -2.249 2.415 32.440 1.00 21.79 99 ASN F CA 1
ATOM 7127 C C . ASN F 1 99 ? -3.675 2.111 32.889 1.00 22.20 99 ASN F C 1
ATOM 7128 O O . ASN F 1 99 ? -4.278 1.147 32.419 1.00 21.60 99 ASN F O 1
ATOM 7133 N N . VAL F 1 100 ? -4.209 2.921 33.807 1.00 17.92 100 VAL F N 1
ATOM 7134 C CA . VAL F 1 100 ? -5.529 2.647 34.381 1.00 15.85 100 VAL F CA 1
ATOM 7135 C C . VAL F 1 100 ? -6.668 3.486 33.783 1.00 18.63 100 VAL F C 1
ATOM 7136 O O . VAL F 1 100 ? -7.834 3.330 34.158 1.00 14.90 100 VAL F O 1
ATOM 7140 N N . GLY F 1 101 ? -6.327 4.374 32.856 1.00 17.28 101 GLY F N 1
ATOM 7141 C CA . GLY F 1 101 ? -7.335 5.115 32.122 1.00 19.48 101 GLY F CA 1
ATOM 7142 C C . GLY F 1 101 ? -7.962 6.279 32.859 1.00 17.36 101 GLY F C 1
ATOM 7143 O O . GLY F 1 101 ? -9.144 6.554 32.691 1.00 22.68 101 GLY F O 1
ATOM 7144 N N . LEU F 1 102 ? -7.170 6.979 33.664 1.00 18.41 102 LEU F N 1
ATOM 7145 C CA . LEU F 1 102 ? -7.625 8.209 34.299 1.00 14.23 102 LEU F CA 1
ATOM 7146 C C . LEU F 1 102 ? -7.219 9.390 33.426 1.00 17.42 102 LEU F C 1
ATOM 7147 O O . LEU F 1 102 ? -6.028 9.589 33.185 1.00 15.46 102 LEU F O 1
ATOM 7152 N N . PRO F 1 103 ? -8.201 10.158 32.921 1.00 16.34 103 PRO F N 1
ATOM 7153 C CA . PRO F 1 103 ? -7.857 11.312 32.088 1.00 16.66 103 PRO F CA 1
ATOM 7154 C C . PRO F 1 103 ? -7.082 12.366 32.858 1.00 14.84 103 PRO F C 1
ATOM 7155 O O . PRO F 1 103 ? -7.478 12.800 33.938 1.00 17.50 103 PRO F O 1
ATOM 7159 N N . LEU F 1 104 ? -5.955 12.753 32.282 1.00 17.90 104 LEU F N 1
ATOM 7160 C CA . LEU F 1 104 ? -5.085 13.765 32.837 1.00 17.34 104 LEU F CA 1
ATOM 7161 C C . LEU F 1 104 ? -4.953 14.872 31.801 1.00 21.95 104 LEU F C 1
ATOM 7162 O O . LEU F 1 104 ? -4.704 14.601 30.627 1.00 24.66 104 LEU F O 1
ATOM 7167 N N . ILE F 1 105 ? -5.139 16.117 32.217 1.00 19.62 105 ILE F N 1
ATOM 7168 C CA . ILE F 1 105 ? -4.865 17.228 31.309 1.00 21.10 105 ILE F CA 1
ATOM 7169 C C . ILE F 1 105 ? -3.983 18.293 31.954 1.00 21.84 105 ILE F C 1
ATOM 7170 O O . ILE F 1 105 ? -4.280 18.820 33.028 1.00 18.48 105 ILE F O 1
ATOM 7175 N N . GLU F 1 106 ? -2.866 18.572 31.300 1.00 17.99 106 GLU F N 1
ATOM 7176 C CA . GLU F 1 106 ? -1.956 19.597 31.770 1.00 22.73 106 GLU F CA 1
ATOM 7177 C C . GLU F 1 106 ? -2.432 20.981 31.307 1.00 22.04 106 GLU F C 1
ATOM 7178 O O . GLU F 1 106 ? -2.816 21.167 30.150 1.00 20.40 106 GLU F O 1
ATOM 7184 N N . CYS F 1 107 ? -2.417 21.951 32.212 1.00 20.47 107 CYS F N 1
ATOM 7185 C CA . CYS F 1 107 ? -2.841 23.311 31.861 1.00 20.01 107 CYS F CA 1
ATOM 7186 C C . CYS F 1 107 ? -2.160 24.331 32.760 1.00 21.13 107 CYS F C 1
ATOM 7187 O O . CYS F 1 107 ? -2.574 24.529 33.900 1.00 18.55 107 CYS F O 1
ATOM 7190 N N . LYS F 1 108 ? -1.099 24.962 32.267 1.00 20.18 108 LYS F N 1
ATOM 7191 C CA . LYS F 1 108 ? -0.398 25.940 33.078 1.00 24.01 108 LYS F CA 1
ATOM 7192 C C . LYS F 1 108 ? -1.364 27.069 33.388 1.00 25.36 108 LYS F C 1
ATOM 7193 O O . LYS F 1 108 ? -2.164 27.459 32.536 1.00 27.10 108 LYS F O 1
ATOM 7199 N N . GLY F 1 109 ? -1.298 27.574 34.615 1.00 26.19 109 GLY F N 1
ATOM 7200 C CA . GLY F 1 109 ? -2.165 28.649 35.055 1.00 22.89 109 GLY F CA 1
ATOM 7201 C C . GLY F 1 109 ? -3.496 28.199 35.639 1.00 29.91 109 GLY F C 1
ATOM 7202 O O . GLY F 1 109 ? -4.203 28.999 36.259 1.00 29.41 109 GLY F O 1
ATOM 7203 N N . ILE F 1 110 ? -3.847 26.929 35.437 1.00 26.87 110 ILE F N 1
ATOM 7204 C CA . ILE F 1 110 ? -5.144 26.414 35.888 1.00 24.78 110 ILE F CA 1
ATOM 7205 C C . ILE F 1 110 ? -5.367 26.748 37.360 1.00 25.74 110 ILE F C 1
ATOM 7206 O O . ILE F 1 110 ? -6.482 27.052 37.775 1.00 27.91 110 ILE F O 1
ATOM 7211 N N . SER F 1 111 ? -4.285 26.720 38.130 1.00 29.58 111 SER F N 1
ATOM 7212 C CA . SER F 1 111 ? -4.332 26.909 39.580 1.00 29.21 111 SER F CA 1
ATOM 7213 C C . SER F 1 111 ? -4.916 28.256 40.021 1.00 31.87 111 SER F C 1
ATOM 7214 O O . SER F 1 111 ? -5.786 28.310 40.889 1.00 32.95 111 SER F O 1
ATOM 7217 N N . GLU F 1 112 ? -4.440 29.347 39.433 1.00 32.46 112 GLU F N 1
ATOM 7218 C CA . GLU F 1 112 ? -4.880 30.667 39.875 1.00 34.31 112 GLU F CA 1
ATOM 7219 C C . GLU F 1 112 ? -6.198 31.102 39.235 1.00 32.35 112 GLU F C 1
ATOM 7220 O O . GLU F 1 112 ? -6.768 32.120 39.616 1.00 37.07 112 GLU F O 1
ATOM 7226 N N . LYS F 1 113 ? -6.688 30.326 38.273 1.00 30.05 113 LYS F N 1
ATOM 7227 C CA . LYS F 1 113 ? -7.882 30.711 37.524 1.00 32.37 113 LYS F CA 1
ATOM 7228 C C . LYS F 1 113 ? -9.125 29.857 37.812 1.00 30.03 113 LYS F C 1
ATOM 7229 O O . LYS F 1 113 ? -10.148 29.985 37.139 1.00 30.32 113 LYS F O 1
ATOM 7235 N N . VAL F 1 114 ? -9.029 28.987 38.807 1.00 26.69 114 VAL F N 1
ATOM 7236 C CA . VAL F 1 114 ? -10.160 28.152 39.202 1.00 26.92 114 VAL F CA 1
ATOM 7237 C C . VAL F 1 114 ? -10.321 28.157 40.717 1.00 25.16 114 VAL F C 1
ATOM 7238 O O . VAL F 1 114 ? -9.352 27.975 41.458 1.00 25.95 114 VAL F O 1
ATOM 7242 N N . ASN F 1 115 ? -11.544 28.399 41.175 1.00 25.84 115 ASN F N 1
ATOM 7243 C CA . ASN F 1 115 ? -11.885 28.203 42.578 1.00 24.68 115 ASN F CA 1
ATOM 7244 C C . ASN F 1 115 ? -12.432 26.806 42.778 1.00 21.02 115 ASN F C 1
ATOM 7245 O O . ASN F 1 115 ? -13.100 26.268 41.885 1.00 19.09 115 ASN F O 1
ATOM 7250 N N . GLU F 1 116 ? -12.169 26.223 43.944 1.00 19.10 116 GLU F N 1
ATOM 7251 C CA . GLU F 1 116 ? -12.869 25.010 44.326 1.00 19.38 116 GLU F CA 1
ATOM 7252 C C . GLU F 1 116 ? -14.360 25.308 44.229 1.00 20.97 116 GLU F C 1
ATOM 7253 O O . GLU F 1 116 ? -14.825 26.330 44.738 1.00 21.69 116 GLU F O 1
ATOM 7259 N N . GLY F 1 117 ? -15.102 24.448 43.544 1.00 17.80 117 GLY F N 1
ATOM 7260 C CA . GLY F 1 117 ? -16.534 24.650 43.384 1.00 20.92 117 GLY F CA 1
ATOM 7261 C C . GLY F 1 117 ? -16.961 25.171 42.016 1.00 23.33 117 GLY F C 1
ATOM 7262 O O . GLY F 1 117 ? -18.126 25.056 41.641 1.00 24.65 117 GLY F O 1
ATOM 7263 N N . ASP F 1 118 ? -16.035 25.752 41.262 1.00 19.68 118 ASP F N 1
ATOM 7264 C CA . ASP F 1 118 ? -16.352 26.174 39.896 1.00 23.06 118 ASP F CA 1
ATOM 7265 C C . ASP F 1 118 ? -16.729 24.970 39.033 1.00 25.99 118 ASP F C 1
ATOM 7266 O O . ASP F 1 118 ? -16.257 23.855 39.263 1.00 22.20 118 ASP F O 1
ATOM 7271 N N . GLU F 1 119 ? -17.568 25.211 38.032 1.00 21.63 119 GLU F N 1
ATOM 7272 C CA . GLU F 1 119 ? -17.885 24.208 37.028 1.00 25.14 119 GLU F CA 1
ATOM 7273 C C . GLU F 1 119 ? -17.014 24.402 35.804 1.00 26.86 119 GLU F C 1
ATOM 7274 O O . GLU F 1 119 ? -16.871 25.523 35.306 1.00 28.71 119 GLU F O 1
ATOM 7280 N N . LEU F 1 120 ? -16.441 23.312 35.314 1.00 24.45 120 LEU F N 1
ATOM 7281 C CA . LEU F 1 120 ? -15.632 23.368 34.108 1.00 25.53 120 LEU F CA 1
ATOM 7282 C C . LEU F 1 120 ? -16.221 22.527 32.981 1.00 28.31 120 LEU F C 1
ATOM 7283 O O . LEU F 1 120 ? -16.870 21.506 33.220 1.00 29.31 120 LEU F O 1
ATOM 7288 N N . GLU F 1 121 ? -15.984 22.979 31.755 1.00 25.88 121 GLU F N 1
ATOM 7289 C CA . GLU F 1 121 ? -16.297 22.230 30.554 1.00 31.31 121 GLU F CA 1
ATOM 7290 C C . GLU F 1 121 ? -14.965 21.949 29.875 1.00 29.69 121 GLU F C 1
ATOM 7291 O O . GLU F 1 121 ? -14.285 22.874 29.430 1.00 31.04 121 GLU F O 1
ATOM 7297 N N . VAL F 1 122 ? -14.585 20.678 29.809 1.00 25.25 122 VAL F N 1
ATOM 7298 C CA . VAL F 1 122 ? -13.261 20.305 29.336 1.00 24.49 122 VAL F CA 1
ATOM 7299 C C . VAL F 1 122 ? -13.321 19.487 28.049 1.00 30.86 122 VAL F C 1
ATOM 7300 O O . VAL F 1 122 ? -13.889 18.393 28.016 1.00 27.00 122 VAL F O 1
ATOM 7304 N N . ASN F 1 123 ? -12.733 20.031 26.990 1.00 28.76 123 ASN F N 1
ATOM 7305 C CA . ASN F 1 123 ? -12.568 19.298 25.744 1.00 29.05 123 ASN F CA 1
ATOM 7306 C C . ASN F 1 123 ? -11.212 18.592 25.719 1.00 30.86 123 ASN F C 1
ATOM 7307 O O . ASN F 1 123 ? -10.184 19.214 25.450 1.00 30.60 123 ASN F O 1
ATOM 7312 N N . LEU F 1 124 ? -11.211 17.293 26.011 1.00 32.07 124 LEU F N 1
ATOM 7313 C CA . LEU F 1 124 ? -9.976 16.510 26.009 1.00 32.66 124 LEU F CA 1
ATOM 7314 C C . LEU F 1 124 ? -9.266 16.595 24.666 1.00 37.21 124 LEU F C 1
ATOM 7315 O O . LEU F 1 124 ? -8.066 16.866 24.601 1.00 32.09 124 LEU F O 1
ATOM 7320 N N . GLU F 1 125 ? -10.025 16.359 23.599 1.00 34.81 125 GLU F N 1
ATOM 7321 C CA . GLU F 1 125 ? -9.496 16.358 22.239 1.00 38.11 125 GLU F CA 1
ATOM 7322 C C . GLU F 1 125 ? -8.713 17.634 21.899 1.00 34.41 125 GLU F C 1
ATOM 7323 O O . GLU F 1 125 ? -7.680 17.567 21.228 1.00 37.63 125 GLU F O 1
ATOM 7329 N N . THR F 1 126 ? -9.190 18.786 22.372 1.00 33.54 126 THR F N 1
ATOM 7330 C CA . THR F 1 126 ? -8.575 20.072 22.019 1.00 32.46 126 THR F CA 1
ATOM 7331 C C . THR F 1 126 ? -7.836 20.748 23.172 1.00 32.83 126 THR F C 1
ATOM 7332 O O . THR F 1 126 ? -7.092 21.704 22.966 1.00 33.77 126 THR F O 1
ATOM 7336 N N . GLY F 1 127 ? -8.049 20.266 24.387 1.00 28.75 127 GLY F N 1
ATOM 7337 C CA . GLY F 1 127 ? -7.436 20.887 25.544 1.00 29.18 127 GLY F CA 1
ATOM 7338 C C . GLY F 1 127 ? -8.141 22.168 25.951 1.00 29.16 127 GLY F C 1
ATOM 7339 O O . GLY F 1 127 ? -7.733 22.831 26.903 1.00 27.22 127 GLY F O 1
ATOM 7340 N N . GLU F 1 128 ? -9.203 22.529 25.239 1.00 26.37 128 GLU F N 1
ATOM 7341 C CA . GLU F 1 128 ? -9.945 23.728 25.615 1.00 30.89 128 GLU F CA 1
ATOM 7342 C C . GLU F 1 128 ? -10.751 23.510 26.895 1.00 29.25 128 GLU F C 1
ATOM 7343 O O . GLU F 1 128 ? -11.558 22.579 26.995 1.00 27.06 128 GLU F O 1
ATOM 7349 N N . ILE F 1 129 ? -10.518 24.378 27.872 1.00 29.65 129 ILE F N 1
ATOM 7350 C CA . ILE F 1 129 ? -11.161 24.273 29.176 1.00 30.20 129 ILE F CA 1
ATOM 7351 C C . ILE F 1 129 ? -11.950 25.539 29.476 1.00 27.38 129 ILE F C 1
ATOM 7352 O O . ILE F 1 129 ? -11.375 26.601 29.664 1.00 27.79 129 ILE F O 1
ATOM 7357 N N . LYS F 1 130 ? -13.269 25.421 29.506 1.00 29.31 130 LYS F N 1
ATOM 7358 C CA . LYS F 1 130 ? -14.120 26.566 29.806 1.00 36.02 130 LYS F CA 1
ATOM 7359 C C . LYS F 1 130 ? -14.488 26.569 31.284 1.00 28.96 130 LYS F C 1
ATOM 7360 O O . LYS F 1 130 ? -14.941 25.554 31.824 1.00 29.17 130 LYS F O 1
ATOM 7366 N N . ASN F 1 131 ? -14.262 27.702 31.939 1.00 28.51 131 ASN F N 1
ATOM 7367 C CA . ASN F 1 131 ? -14.732 27.904 33.303 1.00 27.51 131 ASN F CA 1
ATOM 7368 C C . ASN F 1 131 ? -16.137 28.458 33.225 1.00 31.10 131 ASN F C 1
ATOM 7369 O O . ASN F 1 131 ? -16.321 29.665 33.076 1.00 31.00 131 ASN F O 1
ATOM 7374 N N . LEU F 1 132 ? -17.123 27.574 33.300 1.00 27.69 132 LEU F N 1
ATOM 7375 C CA . LEU F 1 132 ? -18.521 27.975 33.166 1.00 30.77 132 LEU F CA 1
ATOM 7376 C C . LEU F 1 132 ? -18.941 28.991 34.234 1.00 32.77 132 LEU F C 1
ATOM 7377 O O . LEU F 1 132 ? -19.869 29.771 34.032 1.00 33.83 132 LEU F O 1
ATOM 7382 N N . THR F 1 133 ? -18.247 28.989 35.366 1.00 29.15 133 THR F N 1
ATOM 7383 C CA . THR F 1 133 ? -18.608 29.863 36.474 1.00 27.83 133 THR F CA 1
ATOM 7384 C C . THR F 1 133 ? -18.160 31.310 36.252 1.00 34.37 133 THR F C 1
ATOM 7385 O O . THR F 1 133 ? -18.850 32.247 36.645 1.00 36.37 133 THR F O 1
ATOM 7389 N N . THR F 1 134 ? -17.003 31.495 35.625 1.00 31.90 134 THR F N 1
ATOM 7390 C CA . THR F 1 134 ? -16.436 32.832 35.489 1.00 30.64 134 THR F CA 1
ATOM 7391 C C . THR F 1 134 ? -16.423 33.312 34.044 1.00 35.00 134 THR F C 1
ATOM 7392 O O . THR F 1 134 ? -16.201 34.492 33.779 1.00 33.12 134 THR F O 1
ATOM 7396 N N . GLY F 1 135 ? -16.639 32.388 33.115 1.00 32.84 135 GLY F N 1
ATOM 7397 C CA . GLY F 1 135 ? -16.584 32.696 31.699 1.00 35.10 135 GLY F CA 1
ATOM 7398 C C . GLY F 1 135 ? -15.228 32.502 31.036 1.00 34.95 135 GLY F C 1
ATOM 7399 O O . GLY F 1 135 ? -15.163 32.268 29.832 1.00 36.67 135 GLY F O 1
ATOM 7400 N N . GLU F 1 136 ? -14.147 32.601 31.804 1.00 33.92 136 GLU F N 1
ATOM 7401 C CA . GLU F 1 136 ? -12.804 32.557 31.233 1.00 31.79 136 GLU F CA 1
ATOM 7402 C C . GLU F 1 136 ? -12.520 31.227 30.522 1.00 35.66 136 GLU F C 1
ATOM 7403 O O . GLU F 1 136 ? -13.015 30.176 30.929 1.00 37.09 136 GLU F O 1
ATOM 7409 N N . VAL F 1 137 ? -11.729 31.277 29.455 1.00 32.04 137 VAL F N 1
ATOM 7410 C CA . VAL F 1 137 ? -11.347 30.065 28.730 1.00 36.11 137 VAL F CA 1
ATOM 7411 C C . VAL F 1 137 ? -9.855 29.797 28.897 1.00 35.37 137 VAL F C 1
ATOM 7412 O O . VAL F 1 137 ? -9.051 30.728 28.895 1.00 37.91 137 VAL F O 1
ATOM 7416 N N . LEU F 1 138 ? -9.488 28.527 29.063 1.00 31.25 138 LEU F N 1
ATOM 7417 C CA . LEU F 1 138 ? -8.084 28.163 29.236 1.00 32.45 138 LEU F CA 1
ATOM 7418 C C . LEU F 1 138 ? -7.660 27.204 28.152 1.00 30.01 138 LEU F C 1
ATOM 7419 O O . LEU F 1 138 ? -8.410 26.310 27.769 1.00 33.09 138 LEU F O 1
ATOM 7424 N N . LYS F 1 139 ? -6.447 27.385 27.659 1.00 36.71 139 LYS F N 1
ATOM 7425 C CA . LYS F 1 139 ? -5.890 26.438 26.713 1.00 35.15 139 LYS F CA 1
ATOM 7426 C C . LYS F 1 139 ? -4.982 25.452 27.442 1.00 33.21 139 LYS F C 1
ATOM 7427 O O . LYS F 1 139 ? -3.908 25.815 27.923 1.00 27.86 139 LYS F O 1
ATOM 7433 N N . GLY F 1 140 ? -5.435 24.205 27.541 1.00 31.57 140 GLY F N 1
ATOM 7434 C CA . GLY F 1 140 ? -4.610 23.142 28.075 1.00 26.89 140 GLY F CA 1
ATOM 7435 C C . GLY F 1 140 ? -4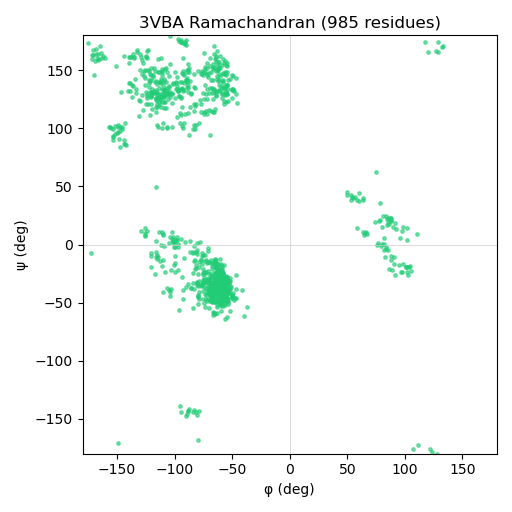.081 22.239 26.976 1.00 30.08 140 GLY F C 1
ATOM 7436 O O . GLY F 1 140 ? -4.366 22.438 25.796 1.00 28.79 140 GLY F O 1
ATOM 7437 N N . GLN F 1 141 ? -3.309 21.234 27.367 1.00 26.04 141 GLN F N 1
ATOM 7438 C CA . GLN F 1 141 ? -2.724 20.304 26.411 1.00 28.63 141 GLN F CA 1
ATOM 7439 C C . GLN F 1 141 ? -3.769 19.323 25.863 1.00 29.57 141 GLN F C 1
ATOM 7440 O O . GLN F 1 141 ? -4.455 18.643 26.624 1.00 28.49 141 GLN F O 1
ATOM 7446 N N . LYS F 1 142 ? -3.899 19.248 24.543 1.00 28.43 142 LYS F N 1
ATOM 7447 C CA . LYS F 1 142 ? -4.864 18.321 23.956 1.00 32.29 142 LYS F CA 1
ATOM 7448 C C . LYS F 1 142 ? -4.363 16.882 24.040 1.00 34.77 142 LYS F C 1
ATOM 7449 O O . LYS F 1 142 ? -3.183 16.631 24.294 1.00 31.99 142 LYS F O 1
ATOM 7455 N N . LEU F 1 143 ? -5.272 15.939 23.825 1.00 36.29 143 LEU F N 1
ATOM 7456 C CA . LEU F 1 143 ? -4.927 14.521 23.841 1.00 34.60 143 LEU F CA 1
ATOM 7457 C C . LEU F 1 143 ? -4.986 13.935 22.438 1.00 35.13 143 LEU F C 1
ATOM 7458 O O . LEU F 1 143 ? -6.050 13.928 21.805 1.00 34.95 143 LEU F O 1
ATOM 7463 N N . PRO F 1 144 ? -3.834 13.458 21.941 1.00 29.70 144 PRO F N 1
ATOM 7464 C CA . PRO F 1 144 ? -3.762 12.796 20.637 1.00 31.09 144 PRO F CA 1
ATOM 7465 C C . PRO F 1 144 ? -4.875 11.766 20.493 1.00 34.33 144 PRO F C 1
ATOM 7466 O O . PRO F 1 144 ? -5.231 11.093 21.468 1.00 29.13 144 PRO F O 1
ATOM 7470 N N . GLU F 1 145 ? -5.416 11.639 19.286 1.00 32.72 145 GLU F N 1
ATOM 7471 C CA . GLU F 1 145 ? -6.524 10.725 19.055 1.00 32.45 145 GLU F CA 1
ATOM 7472 C C . GLU F 1 145 ? -6.214 9.308 19.532 1.00 34.04 145 GLU F C 1
ATOM 7473 O O . GLU F 1 145 ? -7.112 8.593 19.975 1.00 31.90 145 GLU F O 1
ATOM 7479 N N . PHE F 1 146 ? -4.948 8.904 19.441 1.00 29.09 146 PHE F N 1
ATOM 7480 C CA . PHE F 1 146 ? -4.571 7.536 19.791 1.00 33.50 146 PHE F CA 1
ATOM 7481 C C . PHE F 1 146 ? -4.561 7.324 21.303 1.00 32.41 146 PHE F C 1
ATOM 7482 O O . PHE F 1 146 ? -4.703 6.196 21.783 1.00 29.23 146 PHE F O 1
ATOM 7490 N N . MET F 1 147 ? -4.400 8.409 22.050 1.00 27.60 147 MET F N 1
ATOM 7491 C CA . MET F 1 147 ? -4.459 8.319 23.501 1.00 31.24 147 MET F CA 1
ATOM 7492 C C . MET F 1 147 ? -5.904 8.286 23.970 1.00 28.56 147 MET F C 1
ATOM 7493 O O . MET F 1 147 ? -6.233 7.619 24.947 1.00 26.90 147 MET F O 1
ATOM 7498 N N . MET F 1 148 ? -6.766 8.987 23.246 1.00 26.99 148 MET F N 1
ATOM 7499 C CA . MET F 1 148 ? -8.193 8.938 23.506 1.00 28.66 148 MET F CA 1
ATOM 7500 C C . MET F 1 148 ? -8.687 7.514 23.326 1.00 33.24 148 MET F C 1
ATOM 7501 O O . MET F 1 148 ? -9.532 7.035 24.075 1.00 33.90 148 MET F O 1
ATOM 7506 N N . GLU F 1 149 ? -8.155 6.831 22.322 1.00 32.33 149 GLU F N 1
ATOM 7507 C CA . GLU F 1 149 ? -8.562 5.460 22.075 1.00 31.71 149 GLU F CA 1
ATOM 7508 C C . GLU F 1 149 ? -8.152 4.581 23.249 1.00 34.43 149 GLU F C 1
ATOM 7509 O O . GLU F 1 149 ? -8.934 3.748 23.717 1.00 27.62 149 GLU F O 1
ATOM 7515 N N . ILE F 1 150 ? -6.931 4.784 23.732 1.00 27.97 150 ILE F N 1
ATOM 7516 C CA . ILE F 1 150 ? -6.442 4.039 24.884 1.00 29.38 150 ILE F CA 1
ATOM 7517 C C . ILE F 1 150 ? -7.352 4.299 26.093 1.00 28.95 150 ILE F C 1
ATOM 7518 O O . ILE F 1 150 ? -7.774 3.358 26.778 1.00 24.03 150 ILE F O 1
ATOM 7523 N N . LEU F 1 151 ? -7.666 5.573 26.327 1.00 22.71 151 LEU F N 1
ATOM 7524 C CA . LEU F 1 151 ? -8.583 5.977 27.391 1.00 28.18 151 LEU F CA 1
ATOM 7525 C C . LEU F 1 151 ? -9.937 5.291 27.265 1.00 33.77 151 LEU F C 1
ATOM 7526 O O . LEU F 1 151 ? -10.437 4.696 28.220 1.00 30.95 151 LEU F O 1
ATOM 7531 N N . GLU F 1 152 ? -10.533 5.393 26.082 1.00 31.23 152 GLU F N 1
ATOM 7532 C CA . GLU F 1 152 ? -11.831 4.785 25.831 1.00 34.01 152 GLU F CA 1
ATOM 7533 C C . GLU F 1 152 ? -11.796 3.271 26.044 1.00 31.55 152 GLU F C 1
ATOM 7534 O O . GLU F 1 152 ? -12.791 2.677 26.457 1.00 28.07 152 GLU F O 1
ATOM 7540 N N . ALA F 1 153 ? -10.641 2.660 25.783 1.00 31.55 153 ALA F N 1
ATOM 7541 C CA . ALA F 1 153 ? -10.429 1.235 26.039 1.00 32.35 153 ALA F CA 1
ATOM 7542 C C . ALA F 1 153 ? -10.338 0.937 27.540 1.00 29.83 153 ALA F C 1
ATOM 7543 O O . ALA F 1 153 ? -10.257 -0.224 27.950 1.00 31.65 153 ALA F O 1
ATOM 7545 N N . GLY F 1 154 ? -10.342 1.992 28.349 1.00 29.37 154 GLY F N 1
ATOM 7546 C CA . GLY F 1 154 ? -10.260 1.856 29.792 1.00 26.37 154 GLY F CA 1
ATOM 7547 C C . GLY F 1 154 ? -8.851 2.001 30.329 1.00 28.18 154 GLY F C 1
ATOM 7548 O O . GLY F 1 154 ? -8.617 1.800 31.524 1.00 23.57 154 GLY F O 1
ATOM 7549 N N . GLY F 1 155 ? -7.911 2.347 29.450 1.00 25.50 155 GLY F N 1
ATOM 7550 C CA . GLY F 1 155 ? -6.519 2.486 29.838 1.00 22.13 155 GLY F CA 1
ATOM 7551 C C . GLY F 1 155 ? -5.602 1.552 29.076 1.00 29.00 155 GLY F C 1
ATOM 7552 O O . GLY F 1 155 ? -6.068 0.599 28.447 1.00 27.21 155 GLY F O 1
ATOM 7553 N N . LEU F 1 156 ? -4.297 1.815 29.143 1.00 25.93 156 LEU F N 1
ATOM 7554 C CA . LEU F 1 156 ? -3.315 1.019 28.400 1.00 27.71 156 LEU F CA 1
ATOM 7555 C C . LEU F 1 156 ? -3.330 -0.455 28.780 1.00 34.07 156 LEU F C 1
ATOM 7556 O O . LEU F 1 156 ? -3.168 -1.322 27.924 1.00 32.15 156 LEU F O 1
ATOM 7561 N N . MET F 1 157 ? -3.501 -0.737 30.067 1.00 36.01 157 MET F N 1
ATOM 7562 C CA . MET F 1 157 ? -3.545 -2.122 30.527 1.00 33.47 157 MET F CA 1
ATOM 7563 C C . MET F 1 157 ? -4.676 -2.925 29.872 1.00 37.72 157 MET F C 1
ATOM 7564 O O . MET F 1 157 ? -4.424 -3.961 29.249 1.00 39.75 157 MET F O 1
ATOM 7569 N N . PRO F 1 158 ? -5.925 -2.456 30.010 1.00 30.17 158 PRO F N 1
ATOM 7570 C CA . PRO F 1 158 ? -7.027 -3.184 29.372 1.00 39.88 158 PRO F CA 1
ATOM 7571 C C . PRO F 1 158 ? -6.963 -3.104 27.851 1.00 41.79 158 PRO F C 1
ATOM 7572 O O . PRO F 1 158 ? -7.447 -3.998 27.156 1.00 44.65 158 PRO F O 1
ATOM 7576 N N . TYR F 1 159 ? -6.370 -2.029 27.349 1.00 36.65 159 TYR F N 1
ATOM 7577 C CA . TYR F 1 159 ? -6.181 -1.835 25.920 1.00 37.87 159 TYR F CA 1
ATOM 7578 C C . TYR F 1 159 ? -5.285 -2.933 25.357 1.00 42.28 159 TYR F C 1
ATOM 7579 O O . TYR F 1 159 ? -5.587 -3.520 24.318 1.00 43.70 159 TYR F O 1
ATOM 7588 N N . LEU F 1 160 ? -4.184 -3.201 26.055 1.00 41.47 160 LEU F N 1
ATOM 7589 C CA . LEU F 1 160 ? -3.276 -4.278 25.685 1.00 43.53 160 LEU F CA 1
ATOM 7590 C C . LEU F 1 160 ? -3.938 -5.628 25.920 1.00 51.43 160 LEU F C 1
ATOM 7591 O O . LEU F 1 160 ? -3.904 -6.492 25.052 1.00 55.23 160 LEU F O 1
ATOM 7596 N N . LYS F 1 161 ? -4.530 -5.809 27.101 1.00 51.20 161 LYS F N 1
ATOM 7597 C CA . LYS F 1 161 ? -5.251 -7.044 27.426 1.00 55.65 161 LYS F CA 1
ATOM 7598 C C . LYS F 1 161 ? -6.176 -7.425 26.275 1.00 55.12 161 LYS F C 1
ATOM 7599 O O . LYS F 1 161 ? -6.231 -8.583 25.853 1.00 57.20 161 LYS F O 1
ATOM 7605 N N . LYS F 1 162 ? -6.898 -6.426 25.781 1.00 52.94 162 LYS F N 1
ATOM 7606 C CA . LYS F 1 162 ? -7.734 -6.546 24.595 1.00 54.15 162 LYS F CA 1
ATOM 7607 C C . LYS F 1 162 ? -6.894 -7.014 23.409 1.00 59.22 162 LYS F C 1
ATOM 7608 O O . LYS F 1 162 ? -7.257 -7.958 22.705 1.00 63.26 162 LYS F O 1
ATOM 7614 N N . LYS F 1 163 ? -5.762 -6.348 23.205 1.00 56.68 163 LYS F N 1
ATOM 7615 C CA . LYS F 1 163 ? -4.844 -6.671 22.116 1.00 59.14 163 LYS F CA 1
ATOM 7616 C C . LYS F 1 163 ? -4.251 -8.080 22.244 1.00 65.10 163 LYS F C 1
ATOM 7617 O O . LYS F 1 163 ? -4.335 -8.880 21.310 1.00 66.25 163 LYS F O 1
ATOM 7623 N N . MET F 1 164 ? -3.653 -8.370 23.401 1.00 64.85 164 MET F N 1
ATOM 7624 C CA . MET F 1 164 ? -2.973 -9.645 23.653 1.00 66.80 164 MET F CA 1
ATOM 7625 C C . MET F 1 164 ? -3.795 -10.858 23.213 1.00 69.23 164 MET F C 1
ATOM 7626 O O . MET F 1 164 ? -3.239 -11.913 22.904 1.00 70.26 164 MET F O 1
ATOM 7631 N N . ALA F 1 165 ? -5.116 -10.703 23.188 1.00 70.59 165 ALA F N 1
ATOM 7632 C CA . ALA F 1 165 ? -6.007 -11.766 22.733 1.00 70.51 165 ALA F CA 1
ATOM 7633 C C . ALA F 1 165 ? -7.188 -11.196 21.950 1.00 69.76 165 ALA F C 1
ATOM 7634 O O . ALA F 1 165 ? -7.005 -10.494 20.954 1.00 68.80 165 ALA F O 1
#

Organism: Methanocaldococcus jannaschii (strain ATCC 43067 / DSM 2661 / JAL-1 / JCM 10045 / NBRC 100440) (NCBI:txid243232)

Foldseek 3Di:
DDLKAKAAEDEEEEPCELCQQFNPVCLVDDALLSLLCQGRCSPPVCVSVPDAARHEYEYEYAPHDDDDDLSRLSNCVSVNHQEYEYCYYNPRVVQSNLQQLHHYWHFHCPVVVDDHGFMWMARQQFQWIARPRVRDIGRIDHDHPVSVLCNVLRGDVSSVVVVVVVDDD/DDLKAKAAEDEDEEQAELCQQQNPVQLVDDALLSSLQQGRCNVPVCVSVPDAARHEYEYEYAHHDDPADLSRLSNVVSVNHQEYEYCYHHPRVVQSNLQQLHHYWHFHPPNVVDDGRFMWMARQAQQWIARVVRRDIGHIDHDHVVSVQQNVLRHDVSSVVVVVVVDDD/DDQKAKAAEDEEEEPCELCQQFNPVQLVDDALLSSLCQGRCNVPVCVSVPDAARHEYEYEYAPHDDDQDLSRLSNCVSRNHQAYEYCYHNDNNVQSNQQQLHHYWHFHCPVVVDDHGFMWIARQAQQWIARPRVRDIGRTDHDDPVSVVSSVQRHCPGVVVVVVVD/DDQKQKAFEDEEEEQCELCQQQNPVCLVDDALLSSLCCGRCNVPVCVSVPDAASHEYEYEYAHHDDDADLSRLSNCVSVNHQAYEYCYYNPRNVQSNLAQLHHYWYFHPVNVVDDRGFMWIAGQQQQWIAGPVVGDIGHIDHDDVVSVVQSVCRHDVSNVVVD/DCLKAKAFEDEEEPPCELCQQFNPVCLVDDALLSLLCQGRCSVPVCVSVPDAARHEYEYEEAPHDDPADLSRLSNCVSVNHQAYEYCYHNPRVVQSNQQQLHHYWYFHPRNVVDDRGFMWMARQQQQWIARVVVRDIGRIDHDDPVSVVSSVLRHPNSVVVVVVD/DDQKAKAFEDEDEEQCELCQQQNPVQLVDDALLSLLCQGRCSPPVCVSVPDAARYEYEYEYAPHDDDADLSRLSNCVSVNHQAYEYCYHNPRNVLSCQAQQHHYWHFHPSRVVDDRGFMWMARQQFQWIARPRPGDITRIDHDPPVSVVCNVCRHVNSVVVVVVD

GO terms:
  GO:0003861 3-isopropylmalate dehydratase activity (F, IMP)